Protein 6DLD (pdb70)

B-factor: mean 124.07, std 39.65, range [43.88, 291.23]

Nearest PDB structures (foldseek):
  6dld-assembly2_C  TM=1.004E+00  e=2.337E-54  Homo sapiens
  6u7n-assembly1_A-2  TM=9.178E-01  e=4.270E-31  Homo sapiens
  6u6t-assembly1_A  TM=8.737E-01  e=1.021E-31  Homo sapiens
  6dlf-assembly1_A  TM=8.775E-01  e=3.125E-29  Homo sapiens
  6dlf-assembly1_B  TM=8.243E-01  e=3.633E-28  Homo sapiens

InterPro domains:
  IPR003598 Immunoglobulin subtype 2 [SM00408] (45-119)
  IPR003598 Immunoglobulin subtype 2 [SM00408] (145-202)
  IPR003598 Immunoglobulin subtype 2 [SM00408] (229-298)
  IPR003599 Immunoglobulin domain subtype [SM00409] (39-130)
  IPR003599 Immunoglobulin domain subtype [SM00409] (139-215)
  IPR003599 Immunoglobulin domain subtype [SM00409] (223-309)
  IPR007110 Immunoglobulin-like domain [PS50835] (46-122)
  IPR007110 Immunoglobulin-like domain [PS50835] (132-213)
  IPR007110 Immunoglobulin-like domain [PS50835] (218-307)
  IPR013106 Immunoglobulin V-set domain [PF07686] (42-123)
  IPR013783 Immunoglobulin-like fold [G3DSA:2.60.40.10] (35-132)
  IPR013783 Immunoglobulin-like fold [G3DSA:2.60.40.10] (133-213)
  IPR013783 Immunoglobulin-like fold [G3DSA:2.60.40.10] (214-317)
  IPR036179 Immunoglobulin-like domain superfamily [SSF48726] (35-134)
  IPR036179 Immunoglobulin-like domain superfamily [SSF48726] (124-216)
  IPR036179 Immunoglobulin-like domain superfamily [SSF48726] (213-306)
  IPR050876 IgLON domain-containing protein [PTHR42757] (31-293)

Sequence (1056 aa):
NSPADNYTVCEGDNATLSCFIDEHVTRVAWLNRSNILYAGNDRWTSDPRVRLLINTPEEFSILITEVGLGDEGLYTCSFQTRHQPYTTQVYLIVHVPARIVNISSPVTVNEGGNVNLLCLAVGRPEPTVTWRQLRDGFTSEGEILEISDIQRGQAGEYECVTHNGVNSAPDSRRVLVTVNYPPTITDVTSARTALGRAALLRCEAMAVPPADFQWYKDDRLLSSGTAEGLKVQTERTRSMLLFANVSARHYGNYTCRAANRLGASSASMRLLRAAVDNMMVRKGDTAVLRCYLEDGASKGAWLNRSSIIFAGGDKWSVDPRVSISTLNKRDYSLQIQNVDVTDDGPYTCSVQTQHTPRTMQVHLTVQVPPKIYDISNDMTVNEGTNVTLTCLATGKPEPSISWRHISPSAKPFENGQYLDIYGITRDQAGEYECSAENDVSFPDVRKVKVVVNFAPTIQEICEGAGVPPPAFEWYKGEKKLFNFSTRSILTVTNVTQEHFGNYTCVAANKLGTTNASLPLPADNYTVCEGDNATLSCFIDEHVTRVAWLNRSNILYAGNDRWTSDPRVRLLINTPEEFSILITEVGLGDEGLYTCSFQTRHQPYTTQVYLIVHVPARIVNISSPVTVNEGGNVNLLCLAVGRPEPTVTWRQLRDGFTSEGEILEISDIQRGQAGEYECVTHNGVNSAPDSRRVLVTVNYPPTITDVTSARTALGRAALLRCEAMAVPPADFQWYKDDRLLSSGTAEGLKVQTERTRSMLLFANVSARHYGNYTCRAANRLGASSASMAVDFPWAAVDNMMVRKGDTAVLRCYLEDGASKGAWLNRSSIIFAGGDKWSVDPRVSISTLNKRDYSLQIQNVDVTDDGPYTCSVQTQHTPRTMQVHLTVQVPPKIYDISNDMTVNEGTNVTLTCLATGKPEPSISWRHISPSAKPFENGQYLDIYGITRDQAGEYECSAENDVSFPDVRKVKVVVNFAPTIQEIKSGTLIRCEGAGVPPPAFEWYKGEKKLFNGQQGIIIQNFSTRSILTVTNVTQEHFGNYTCVAANKLGTTNASLPL

Secondary structure (DSSP, 8-state):
--SEEEEEEETTS-EEEEEE--S---EEEEEETTEEEEETTEE----TTEEEEE--TTEEEEEESS--GGG-EEEEEEEE-SS-EEEEEEEEEEEEEEEEEEEPPPEEEETT-EEEEEEEEEEESPPEEEEEESSS--EE-SSEEEEES--GGG-EEEEEEEE-SSSS----EEEEEEEEEEEEEEEEE-EE--TTS-EEEEEEEEEESPPEEEEEETTEE----TGGGEEEEE-SSEEEEEE-S--TTT-EEEEEEEE-SS-EEEEEEEEE-/---SEEEEETTS-EEE-----SSS-EEEEEETTEEEEETTEE----TTEEEE-SSTT--EEEESS--GGG-EEEEEEEE-SSS-EEEEEEEEEEEEEEEEEE------BTT--EEEEEEEEEES--EEE--BSSSS--PPPS-SEEEESS--STT-EEEEEEEE-SSS---EEEEEE--BEEEEEEE--EEEEESPPEEEEEETTEE----SSB------S--TTT-SEEEEEEE-SS-EEEEEEE-/---EEEEETTS-EEEEEE--S---EEEEEETTEEEEETTEE----TTEEEEE--TTEEEEEE-S--GGG-EEEEEEEE-SS-EEEEEEEEEEEEEEEEEEEPPPEEEETT--EEEEEEEEEESPPEEEEEESSS--EEESSEEEESS--TTT-EEEEEEEE-S-TT---EEEEEEEEEEEEEEEEEE-----TTS-EEEEEEEEEESPPEEEEEETT---SS-TGGGEEEEE-SSEEEEEE-S--TTT-S-EEEEEE-SS-EEEEE-/---------SEEEEETTS-EEEE----TTT-B--EEETTEESEETTEE----TTEEE--SSSS--EEEESS--GGG-EEEEEEEB-SSS-EEEEEEEEEEEEEEEEEEPPPEEEETT--EEEEEEEEEES--EEE--BSSTTSPPPPS-SEEEESS--STT-EEEEEEEE-SSSPPEEEEEEEEEEEEEEEEEEEE---EEEEEEEESPP--EEEETT---TTSSSS--EEE-SSEEEE---S--GGG-SEEEEEEE-SS-EEEEEEE-

CATH classification: 2.60.40.10 (+2 more: 2.60.40.10, 2.60.40.10)

Structure (mmCIF, N/CA/C/O backbone):
data_6DLD
#
_entry.id   6DLD
#
_cell.length_a   120.341
_cell.length_b   305.799
_cell.length_c   60.029
_cell.angle_alpha   90.00
_cell.angle_beta   100.78
_cell.angle_gamma   90.00
#
_symmetry.space_group_name_H-M   'C 1 2 1'
#
loop_
_entity.id
_entity.type
_entity.pdbx_description
1 polymer 'IgLON family member 5'
2 polymer 'Neuronal growth regulator 1'
3 branched alpha-D-mannopyranose-(1-3)-beta-D-mannopyranose-(1-4)-2-acetamido-2-deoxy-beta-D-glucopyranose-(1-4)-2-acetamido-2-deoxy-beta-D-glucopyranose
4 non-polymer 2-acetamido-2-deoxy-beta-D-glucopyranose
#
loop_
_atom_site.group_PDB
_atom_site.id
_atom_site.type_symbol
_atom_site.label_atom_id
_atom_site.label_alt_id
_atom_site.label_comp_id
_atom_site.label_asym_id
_atom_site.label_entity_id
_atom_site.label_seq_id
_atom_site.pdbx_PDB_ins_code
_atom_site.Cartn_x
_atom_site.Cartn_y
_atom_site.Cartn_z
_atom_site.occupancy
_atom_site.B_iso_or_equiv
_atom_site.auth_seq_id
_atom_site.auth_comp_id
_atom_site.auth_asym_id
_atom_site.auth_atom_id
_atom_site.pdbx_PDB_model_num
ATOM 1 N N . ASN A 1 17 ? 33.480 -51.127 1.813 1.00 124.49 36 ASN A N 1
ATOM 2 C CA . ASN A 1 17 ? 33.706 -52.514 1.424 1.00 138.91 36 ASN A CA 1
ATOM 3 C C . ASN A 1 17 ? 32.492 -53.366 1.782 1.00 168.63 36 ASN A C 1
ATOM 4 O O . ASN A 1 17 ? 31.899 -54.014 0.919 1.00 172.06 36 ASN A O 1
ATOM 9 N N . SER A 1 18 ? 32.127 -53.361 3.063 1.00 190.23 37 SER A N 1
ATOM 10 C CA . SER A 1 18 ? 30.923 -54.053 3.498 1.00 192.43 37 SER A CA 1
ATOM 11 C C . SER A 1 18 ? 29.770 -53.067 3.636 1.00 182.90 37 SER A C 1
ATOM 12 O O . SER A 1 18 ? 29.967 -51.949 4.124 1.00 173.06 37 SER A O 1
ATOM 15 N N . PRO A 1 19 ? 28.557 -53.446 3.224 1.00 187.23 38 PRO A N 1
ATOM 16 C CA . PRO A 1 19 ? 27.430 -52.504 3.284 1.00 188.33 38 PRO A CA 1
ATOM 17 C C . PRO A 1 19 ? 26.915 -52.275 4.697 1.00 192.23 38 PRO A C 1
ATOM 18 O O . PRO A 1 19 ? 25.704 -52.318 4.938 1.00 194.30 38 PRO A O 1
ATOM 22 N N . ALA A 1 20 ? 27.824 -52.028 5.636 1.00 188.51 39 ALA A N 1
ATOM 23 C CA . ALA A 1 20 ? 27.490 -51.737 7.029 1.00 176.06 39 ALA A CA 1
ATOM 24 C C . ALA A 1 20 ? 28.131 -50.400 7.382 1.00 167.90 39 ALA A C 1
ATOM 25 O O . ALA A 1 20 ? 29.232 -50.348 7.931 1.00 188.29 39 ALA A O 1
ATOM 27 N N . ASP A 1 21 ? 27.437 -49.314 7.055 1.00 142.19 40 ASP A N 1
ATOM 28 C CA . ASP A 1 21 ? 27.969 -47.982 7.293 1.00 135.56 40 ASP A CA 1
ATOM 29 C C . ASP A 1 21 ? 27.767 -47.571 8.745 1.00 135.97 40 ASP A C 1
ATOM 30 O O . ASP A 1 21 ? 26.767 -47.921 9.379 1.00 138.66 40 ASP A O 1
ATOM 35 N N . ASN A 1 22 ? 28.734 -46.821 9.270 1.00 123.06 41 ASN A N 1
ATOM 36 C CA . ASN A 1 22 ? 28.667 -46.313 10.633 1.00 110.48 41 ASN A CA 1
ATOM 37 C C . ASN A 1 22 ? 28.061 -44.916 10.629 1.00 101.94 41 ASN A C 1
ATOM 38 O O . ASN A 1 22 ? 28.518 -44.037 9.892 1.00 119.21 41 ASN A O 1
ATOM 43 N N . TYR A 1 23 ? 27.036 -44.717 11.457 1.00 92.40 42 TYR A N 1
ATOM 44 C CA . TYR A 1 23 ? 26.329 -43.441 11.578 1.00 92.84 42 TYR A CA 1
ATOM 45 C C . TYR A 1 23 ? 26.217 -43.122 13.067 1.00 106.18 42 TYR A C 1
ATOM 46 O O . TYR A 1 23 ? 25.268 -43.544 13.734 1.00 113.26 42 TYR A O 1
ATOM 55 N N . THR A 1 24 ? 27.193 -42.379 13.585 1.00 96.46 43 THR A N 1
ATOM 56 C CA . THR A 1 24 ? 27.275 -42.095 15.011 1.00 72.09 43 THR A CA 1
ATOM 57 C C . THR A 1 24 ? 26.592 -40.771 15.322 1.00 72.15 43 THR A C 1
ATOM 58 O O . THR A 1 24 ? 26.815 -39.771 14.632 1.00 74.76 43 THR A O 1
ATOM 62 N N . VAL A 1 25 ? 25.763 -40.770 16.363 1.00 74.55 44 VAL A N 1
ATOM 63 C CA . VAL A 1 25 ? 25.077 -39.575 16.831 1.00 78.59 44 VAL A CA 1
ATOM 64 C C . VAL A 1 25 ? 25.334 -39.423 18.322 1.00 77.95 44 VAL A C 1
ATOM 65 O O . VAL A 1 25 ? 25.533 -40.408 19.042 1.00 81.89 44 VAL A O 1
ATOM 69 N N . CYS A 1 26 ? 25.341 -38.178 18.786 1.00 78.60 45 CYS A N 1
ATOM 70 C CA . CYS A 1 26 ? 25.485 -37.927 20.211 1.00 92.99 45 CYS A CA 1
ATOM 71 C C . CYS A 1 26 ? 24.210 -38.331 20.943 1.00 78.74 45 CYS A C 1
ATOM 72 O O . CYS A 1 26 ? 23.104 -38.238 20.405 1.00 79.46 45 CYS A O 1
ATOM 75 N N . GLU A 1 27 ? 24.374 -38.799 22.178 1.00 75.88 46 GLU A N 1
ATOM 76 C CA . GLU A 1 27 ? 23.230 -39.237 22.966 1.00 77.71 46 GLU A CA 1
ATOM 77 C C . GLU A 1 27 ? 22.289 -38.069 23.229 1.00 87.14 46 GLU A C 1
ATOM 78 O O . GLU A 1 27 ? 22.725 -36.971 23.586 1.00 101.12 46 GLU A O 1
ATOM 84 N N . GLY A 1 28 ? 20.992 -38.312 23.049 1.00 88.88 47 GLY A N 1
ATOM 85 C CA . GLY A 1 28 ? 19.989 -37.282 23.197 1.00 90.91 47 GLY A CA 1
ATOM 86 C C . GLY A 1 28 ? 19.652 -36.533 21.927 1.00 82.97 47 GLY A C 1
ATOM 87 O O . GLY A 1 28 ? 18.630 -35.836 21.892 1.00 101.01 47 GLY A O 1
ATOM 88 N N . ASP A 1 29 ? 20.473 -36.650 20.886 1.00 77.62 48 ASP A N 1
ATOM 89 C CA . ASP A 1 29 ? 20.204 -35.992 19.618 1.00 94.97 48 ASP A CA 1
ATOM 90 C C . ASP A 1 29 ? 19.107 -36.733 18.856 1.00 95.49 48 ASP A C 1
ATOM 91 O O . ASP A 1 29 ? 18.522 -37.707 19.336 1.00 90.10 48 ASP A O 1
ATOM 96 N N . ASN A 1 30 ? 18.820 -36.256 17.649 1.00 93.76 49 ASN A N 1
ATOM 97 C CA . ASN A 1 30 ? 17.881 -36.903 16.743 1.00 74.24 49 ASN A CA 1
ATOM 98 C C . ASN A 1 30 ? 18.655 -37.539 15.599 1.00 82.96 49 ASN A C 1
ATOM 99 O O . ASN A 1 30 ? 19.511 -36.892 14.987 1.00 84.68 49 ASN A O 1
ATOM 104 N N . ALA A 1 31 ? 18.354 -38.802 15.316 1.00 88.53 50 ALA A N 1
ATOM 105 C CA . ALA A 1 31 ? 18.989 -39.543 14.234 1.00 71.16 50 ALA A CA 1
ATOM 106 C C . ALA A 1 31 ? 17.983 -39.721 13.107 1.00 76.17 50 ALA A C 1
ATOM 107 O O . ALA A 1 31 ? 16.922 -40.323 13.307 1.00 92.66 50 ALA A O 1
ATOM 109 N N . THR A 1 32 ? 18.310 -39.190 11.934 1.00 71.78 51 THR A N 1
ATOM 110 C CA . THR A 1 32 ? 17.484 -39.334 10.744 1.00 78.13 51 THR A CA 1
ATOM 111 C C . THR A 1 32 ? 18.136 -40.339 9.804 1.00 61.68 51 THR A C 1
ATOM 112 O O . THR A 1 32 ? 19.338 -40.255 9.533 1.00 56.21 51 THR A O 1
ATOM 116 N N . LEU A 1 33 ? 17.346 -41.294 9.324 1.00 53.28 52 LEU A N 1
ATOM 117 C CA . LEU A 1 33 ? 17.825 -42.358 8.449 1.00 66.22 52 LEU A CA 1
ATOM 118 C C . LEU A 1 33 ? 17.155 -42.188 7.092 1.00 73.99 52 LEU A C 1
ATOM 119 O O . LEU A 1 33 ? 15.940 -42.369 6.968 1.00 72.44 52 LEU A O 1
ATOM 124 N N . SER A 1 34 ? 17.945 -41.844 6.081 1.00 50.86 53 SER A N 1
ATOM 125 C CA . SER A 1 34 ? 17.440 -41.602 4.737 1.00 50.58 53 SER A CA 1
ATOM 126 C C . SER A 1 34 ? 17.783 -42.783 3.841 1.00 63.79 53 SER A C 1
ATOM 127 O O . SER A 1 34 ? 18.943 -43.202 3.774 1.00 73.27 53 SER A O 1
ATOM 130 N N . CYS A 1 35 ? 16.772 -43.317 3.159 1.00 69.63 54 CYS A N 1
ATOM 131 C CA . CYS A 1 35 ? 16.935 -44.427 2.227 1.00 69.69 54 CYS A CA 1
ATOM 132 C C . CYS A 1 35 ? 16.543 -43.933 0.840 1.00 74.04 54 CYS A C 1
ATOM 133 O O . CYS A 1 35 ? 15.367 -43.649 0.589 1.00 75.38 54 CYS A O 1
ATOM 136 N N . PHE A 1 36 ? 17.523 -43.829 -0.055 1.00 67.82 55 PHE A N 1
ATOM 137 C CA . PHE A 1 36 ? 17.312 -43.270 -1.384 1.00 63.19 55 PHE A CA 1
ATOM 138 C C . PHE A 1 36 ? 17.091 -44.388 -2.394 1.00 71.71 55 PHE A C 1
ATOM 139 O O . PHE A 1 36 ? 17.899 -45.317 -2.486 1.00 72.13 55 PHE A O 1
ATOM 147 N N . ILE A 1 37 ? 15.998 -44.286 -3.153 1.00 89.23 56 ILE A N 1
ATOM 148 C CA . ILE A 1 37 ? 15.568 -45.327 -4.076 1.00 93.11 56 ILE A CA 1
ATOM 149 C C . ILE A 1 37 ? 15.206 -44.698 -5.416 1.00 104.80 56 ILE A C 1
ATOM 150 O O . ILE A 1 37 ? 14.994 -43.489 -5.527 1.00 112.20 56 ILE A O 1
ATOM 155 N N . ASP A 1 38 ? 15.140 -45.541 -6.445 1.00 104.75 57 ASP A N 1
ATOM 156 C CA . ASP A 1 38 ? 14.721 -45.098 -7.766 1.00 108.22 57 ASP A CA 1
ATOM 157 C C . ASP A 1 38 ? 13.196 -45.149 -7.852 1.00 118.66 57 ASP A C 1
ATOM 158 O O . ASP A 1 38 ? 12.500 -45.303 -6.845 1.00 100.20 57 ASP A O 1
ATOM 163 N N . GLU A 1 39 ? 12.655 -45.025 -9.065 1.00 149.61 58 GLU A N 1
ATOM 164 C CA . GLU A 1 39 ? 11.207 -44.920 -9.208 1.00 145.24 58 GLU A CA 1
ATOM 165 C C . GLU A 1 39 ? 10.529 -46.286 -9.158 1.00 136.19 58 GLU A C 1
ATOM 166 O O . GLU A 1 39 ? 9.440 -46.417 -8.587 1.00 138.34 58 GLU A O 1
ATOM 172 N N . HIS A 1 40 ? 11.154 -47.310 -9.741 1.00 115.03 59 HIS A N 1
ATOM 173 C CA . HIS A 1 40 ? 10.541 -48.635 -9.849 1.00 95.39 59 HIS A CA 1
ATOM 174 C C . HIS A 1 40 ? 10.798 -49.464 -8.588 1.00 83.99 59 HIS A C 1
ATOM 175 O O . HIS A 1 40 ? 11.430 -50.518 -8.622 1.00 83.27 59 HIS A O 1
ATOM 182 N N . VAL A 1 41 ? 10.283 -48.983 -7.459 1.00 84.88 60 VAL A N 1
ATOM 183 C CA . VAL A 1 41 ? 10.375 -49.700 -6.192 1.00 75.61 60 VAL A CA 1
ATOM 184 C C . VAL A 1 41 ? 8.960 -49.969 -5.701 1.00 77.36 60 VAL A C 1
ATOM 185 O O . VAL A 1 41 ? 8.185 -49.032 -5.472 1.00 90.38 60 VAL A O 1
ATOM 189 N N . THR A 1 42 ? 8.624 -51.250 -5.545 1.00 74.06 61 THR A N 1
ATOM 190 C CA . THR A 1 42 ? 7.277 -51.639 -5.141 1.00 69.75 61 THR A CA 1
ATOM 191 C C . THR A 1 42 ? 7.048 -51.386 -3.655 1.00 78.59 61 THR A C 1
ATOM 192 O O . THR A 1 42 ? 6.101 -50.691 -3.271 1.00 89.54 61 THR A O 1
ATOM 196 N N . ARG A 1 43 ? 7.902 -51.949 -2.804 1.00 70.89 62 ARG A N 1
ATOM 197 C CA . ARG A 1 43 ? 7.792 -51.797 -1.362 1.00 74.79 62 ARG A CA 1
ATOM 198 C C . ARG A 1 43 ? 9.096 -51.243 -0.799 1.00 67.50 62 ARG A C 1
ATOM 199 O O . ARG A 1 43 ? 10.140 -51.272 -1.456 1.00 68.72 62 ARG A O 1
ATOM 207 N N . VAL A 1 44 ? 9.023 -50.741 0.435 1.00 68.64 63 VAL A N 1
ATOM 208 C CA . VAL A 1 44 ? 10.188 -50.202 1.132 1.00 52.91 63 VAL A CA 1
ATOM 209 C C . VAL A 1 44 ? 9.857 -50.150 2.617 1.00 64.17 63 VAL A C 1
ATOM 210 O O . VAL A 1 44 ? 8.693 -49.992 3.001 1.00 62.76 63 VAL A O 1
ATOM 214 N N . ALA A 1 45 ? 10.884 -50.295 3.456 1.00 62.35 64 ALA A N 1
ATOM 215 C CA . ALA A 1 45 ? 10.687 -50.270 4.901 1.00 64.61 64 ALA A CA 1
ATOM 216 C C . ALA A 1 45 ? 12.020 -50.072 5.611 1.00 69.77 64 ALA A C 1
ATOM 217 O O . ALA A 1 45 ? 13.072 -50.485 5.116 1.00 68.59 64 ALA A O 1
ATOM 219 N N . TRP A 1 46 ? 11.953 -49.439 6.782 1.00 68.67 65 TRP A N 1
ATOM 220 C CA . TRP A 1 46 ? 13.085 -49.310 7.691 1.00 62.46 65 TRP A CA 1
ATOM 221 C C . TRP A 1 46 ? 12.919 -50.280 8.853 1.00 52.32 65 TRP A C 1
ATOM 222 O O . TRP A 1 46 ? 11.814 -50.458 9.374 1.00 53.94 65 TRP A O 1
ATOM 233 N N . LEU A 1 47 ? 14.023 -50.907 9.256 1.00 52.81 66 LEU A N 1
ATOM 234 C CA . LEU A 1 47 ? 13.993 -51.965 10.257 1.00 54.57 66 LEU A CA 1
ATOM 235 C C . LEU A 1 47 ? 15.028 -51.706 11.339 1.00 67.15 66 LEU A C 1
ATOM 236 O O . LEU A 1 47 ? 16.194 -51.435 11.037 1.00 76.67 66 LEU A O 1
ATOM 241 N N . ASN A 1 48 ? 14.598 -51.807 12.592 1.00 78.54 67 ASN A N 1
ATOM 242 C CA . ASN A 1 48 ? 15.502 -51.870 13.732 1.00 84.76 67 ASN A CA 1
ATOM 243 C C . ASN A 1 48 ? 15.856 -53.331 13.971 1.00 92.59 67 ASN A C 1
ATOM 244 O O . ASN A 1 48 ? 14.983 -54.139 14.311 1.00 116.82 67 ASN A O 1
ATOM 249 N N . ARG A 1 49 ? 17.139 -53.661 13.805 1.00 88.63 68 ARG A N 1
ATOM 250 C CA . ARG A 1 49 ? 17.606 -55.044 13.815 1.00 93.76 68 ARG A CA 1
ATOM 251 C C . ARG A 1 49 ? 16.777 -55.846 12.818 1.00 83.17 68 ARG A C 1
ATOM 252 O O . ARG A 1 49 ? 16.853 -55.585 11.612 1.00 73.60 68 ARG A O 1
ATOM 260 N N . SER A 1 50 ? 15.970 -56.796 13.293 1.00 82.11 69 SER A N 1
ATOM 261 C CA . SER A 1 50 ? 15.066 -57.554 12.435 1.00 84.86 69 SER A CA 1
ATOM 262 C C . SER A 1 50 ? 13.601 -57.212 12.696 1.00 92.01 69 SER A C 1
ATOM 263 O O . SER A 1 50 ? 12.708 -57.963 12.288 1.00 93.24 69 SER A O 1
ATOM 266 N N . ASN A 1 51 ? 13.339 -56.100 13.375 1.00 97.68 70 ASN A N 1
ATOM 267 C CA . ASN A 1 51 ? 11.988 -55.646 13.673 1.00 85.29 70 ASN A CA 1
ATOM 268 C C . ASN A 1 51 ? 11.661 -54.433 12.813 1.00 93.60 70 ASN A C 1
ATOM 269 O O . ASN A 1 51 ? 12.451 -53.485 12.742 1.00 88.66 70 ASN A O 1
ATOM 274 N N . ILE A 1 52 ? 10.497 -54.468 12.163 1.00 98.36 71 ILE A N 1
ATOM 275 C CA . ILE A 1 52 ? 10.098 -53.382 11.279 1.00 82.82 71 ILE A CA 1
ATOM 276 C C . ILE A 1 52 ? 9.678 -52.172 12.101 1.00 74.74 71 ILE A C 1
ATOM 277 O O . ILE A 1 52 ? 8.970 -52.295 13.110 1.00 79.03 71 ILE A O 1
ATOM 282 N N . LEU A 1 53 ? 10.123 -50.990 11.674 1.00 68.39 72 LEU A N 1
ATOM 283 C CA . LEU A 1 53 ? 9.677 -49.729 12.256 1.00 74.86 72 LEU A CA 1
ATOM 284 C C . LEU A 1 53 ? 8.542 -49.116 11.443 1.00 67.82 72 LEU A C 1
ATOM 285 O O . LEU A 1 53 ? 7.454 -48.864 11.969 1.00 70.10 72 LEU A O 1
ATOM 290 N N . TYR A 1 54 ? 8.784 -48.874 10.157 1.00 52.81 73 TYR A N 1
ATOM 291 C CA . TYR A 1 54 ? 7.798 -48.293 9.258 1.00 57.99 73 TYR A CA 1
ATOM 292 C C . TYR A 1 54 ? 7.823 -49.055 7.944 1.00 76.88 73 TYR A C 1
ATOM 293 O O . TYR A 1 54 ? 8.886 -49.211 7.337 1.00 82.93 73 TYR A O 1
ATOM 302 N N . ALA A 1 55 ? 6.660 -49.528 7.511 1.00 78.12 74 ALA A N 1
ATOM 303 C CA . ALA A 1 55 ? 6.494 -50.184 6.216 1.00 66.37 74 ALA A CA 1
ATOM 304 C C . ALA A 1 55 ? 5.677 -49.239 5.340 1.00 68.80 74 ALA A C 1
ATOM 305 O O . ALA A 1 55 ? 4.446 -49.221 5.413 1.00 93.74 74 ALA A O 1
ATOM 307 N N . GLY A 1 56 ? 6.364 -48.452 4.515 1.00 73.29 75 GLY A N 1
ATOM 308 C CA . GLY A 1 56 ? 5.708 -47.395 3.774 1.00 87.92 75 GLY A CA 1
ATOM 309 C C . GLY A 1 56 ? 5.098 -46.360 4.696 1.00 75.18 75 GLY A C 1
ATOM 310 O O . GLY A 1 56 ? 5.807 -45.736 5.492 1.00 69.87 75 GLY A O 1
ATOM 311 N N . ASN A 1 57 ? 3.784 -46.178 4.613 1.00 74.33 76 ASN A N 1
ATOM 312 C CA . ASN A 1 57 ? 3.083 -45.307 5.543 1.00 67.62 76 ASN A CA 1
ATOM 313 C C . ASN A 1 57 ? 2.526 -46.055 6.747 1.00 67.96 76 ASN A C 1
ATOM 314 O O . ASN A 1 57 ? 1.892 -45.433 7.607 1.00 70.61 76 ASN A O 1
ATOM 319 N N . ASP A 1 58 ? 2.750 -47.362 6.833 1.00 66.06 77 ASP A N 1
ATOM 320 C CA . ASP A 1 58 ? 2.231 -48.173 7.927 1.00 81.61 77 ASP A CA 1
ATOM 321 C C . ASP A 1 58 ? 3.243 -48.192 9.068 1.00 90.25 77 ASP A C 1
ATOM 322 O O . ASP A 1 58 ? 4.389 -48.619 8.884 1.00 77.83 77 ASP A O 1
ATOM 327 N N . ARG A 1 59 ? 2.820 -47.733 10.243 1.00 94.33 78 ARG A N 1
ATOM 328 C CA . ARG A 1 59 ? 3.675 -47.764 11.424 1.00 94.48 78 ARG A CA 1
ATOM 329 C C . ARG A 1 59 ? 3.564 -49.125 12.100 1.00 106.77 78 ARG A C 1
ATOM 330 O O . ARG A 1 59 ? 2.474 -49.531 12.521 1.00 117.94 78 ARG A O 1
ATOM 338 N N . TRP A 1 60 ? 4.691 -49.830 12.203 1.00 103.99 79 TRP A N 1
ATOM 339 C CA . TRP A 1 60 ? 4.758 -51.115 12.888 1.00 95.88 79 TRP A CA 1
ATOM 340 C C . TRP A 1 60 ? 5.221 -50.989 14.332 1.00 93.26 79 TRP A C 1
ATOM 341 O O . TRP A 1 60 ? 4.748 -51.732 15.198 1.00 89.54 79 TRP A O 1
ATOM 352 N N . THR A 1 61 ? 6.138 -50.066 14.611 1.00 91.35 80 THR A N 1
ATOM 353 C CA . THR A 1 61 ? 6.684 -49.921 15.951 1.00 100.53 80 THR A CA 1
ATOM 354 C C . THR A 1 61 ? 5.737 -49.134 16.846 1.00 90.54 80 THR A C 1
ATOM 355 O O . THR A 1 61 ? 5.042 -48.216 16.401 1.00 99.43 80 THR A O 1
ATOM 359 N N . SER A 1 62 ? 5.717 -49.503 18.121 1.00 74.75 81 SER A N 1
ATOM 360 C CA . SER A 1 62 ? 4.922 -48.800 19.116 1.00 97.69 81 SER A CA 1
ATOM 361 C C . SER A 1 62 ? 5.691 -47.671 19.786 1.00 109.75 81 SER A C 1
ATOM 362 O O . SER A 1 62 ? 5.137 -46.995 20.659 1.00 112.26 81 SER A O 1
ATOM 365 N N . ASP A 1 63 ? 6.943 -47.452 19.397 1.00 101.73 82 ASP A N 1
ATOM 366 C CA . ASP A 1 63 ? 7.766 -46.421 20.015 1.00 110.77 82 ASP A CA 1
ATOM 367 C C . ASP A 1 63 ? 7.428 -45.061 19.416 1.00 109.18 82 ASP A C 1
ATOM 368 O O . ASP A 1 63 ? 7.653 -44.850 18.217 1.00 113.59 82 ASP A O 1
ATOM 373 N N . PRO A 1 64 ? 6.891 -44.121 20.199 1.00 102.09 83 PRO A N 1
ATOM 374 C CA . PRO A 1 64 ? 6.561 -42.797 19.647 1.00 84.20 83 PRO A CA 1
ATOM 375 C C . PRO A 1 64 ? 7.776 -41.989 19.220 1.00 87.59 83 PRO A C 1
ATOM 376 O O . PRO A 1 64 ? 7.605 -40.957 18.558 1.00 97.93 83 PRO A O 1
ATOM 380 N N . ARG A 1 65 ? 8.987 -42.412 19.577 1.00 86.31 84 ARG A N 1
ATOM 381 C CA . ARG A 1 65 ? 10.185 -41.684 19.188 1.00 91.50 84 ARG A CA 1
ATOM 382 C C . ARG A 1 65 ? 10.538 -41.865 17.718 1.00 87.47 84 ARG A C 1
ATOM 383 O O . ARG A 1 65 ? 11.375 -41.114 17.203 1.00 94.83 84 ARG A O 1
ATOM 391 N N . VAL A 1 66 ? 9.930 -42.830 17.035 1.00 72.41 85 VAL A N 1
ATOM 392 C CA . VAL A 1 66 ? 10.185 -43.079 15.620 1.00 71.90 85 VAL A CA 1
ATOM 393 C C . VAL A 1 66 ? 9.100 -42.381 14.814 1.00 71.38 85 VAL A C 1
ATOM 394 O O . VAL A 1 66 ? 7.910 -42.677 14.971 1.00 82.02 85 VAL A O 1
ATOM 398 N N . ARG A 1 67 ? 9.509 -41.459 13.947 1.00 69.19 86 ARG A N 1
ATOM 399 C CA . ARG A 1 67 ? 8.585 -40.675 13.144 1.00 68.95 86 ARG A CA 1
ATOM 400 C C . ARG A 1 67 ? 8.960 -40.791 11.674 1.00 74.11 86 ARG A C 1
ATOM 401 O O . ARG A 1 67 ? 10.132 -40.967 11.328 1.00 61.30 86 ARG A O 1
ATOM 409 N N . LEU A 1 68 ? 7.952 -40.694 10.811 1.00 80.80 87 LEU A N 1
ATOM 410 C CA . LEU A 1 68 ? 8.145 -40.783 9.370 1.00 73.73 87 LEU A CA 1
ATOM 411 C C . LEU A 1 68 ? 8.260 -39.382 8.783 1.00 80.40 87 LEU A C 1
ATOM 412 O O . LEU A 1 68 ? 7.378 -38.542 8.987 1.00 69.79 87 LEU A O 1
ATOM 417 N N . LEU A 1 69 ? 9.350 -39.137 8.056 1.00 90.83 88 LEU A N 1
ATOM 418 C CA . LEU A 1 69 ? 9.640 -37.817 7.506 1.00 91.48 88 LEU A CA 1
ATOM 419 C C . LEU A 1 69 ? 9.317 -37.727 6.018 1.00 86.34 88 LEU A C 1
ATOM 420 O O . LEU A 1 69 ? 8.554 -36.852 5.598 1.00 97.14 88 LEU A O 1
ATOM 425 N N . ILE A 1 70 ? 9.895 -38.611 5.209 1.00 66.90 89 ILE A N 1
ATOM 426 C CA . ILE A 1 70 ? 9.777 -38.540 3.758 1.00 92.03 89 ILE A CA 1
ATOM 427 C C . ILE A 1 70 ? 9.387 -39.909 3.219 1.00 90.87 89 ILE A C 1
ATOM 428 O O . ILE A 1 70 ? 9.989 -40.923 3.589 1.00 80.37 89 ILE A O 1
ATOM 433 N N . ASN A 1 71 ? 8.375 -39.934 2.345 1.00 100.40 90 ASN A N 1
ATOM 434 C CA . ASN A 1 71 ? 7.970 -41.148 1.646 1.00 85.42 90 ASN A CA 1
ATOM 435 C C . ASN A 1 71 ? 7.911 -40.927 0.137 1.00 89.38 90 ASN A C 1
ATOM 436 O O . ASN A 1 71 ? 7.184 -41.639 -0.562 1.00 94.77 90 ASN A O 1
ATOM 441 N N . THR A 1 72 ? 8.650 -39.943 -0.366 1.00 86.00 91 THR A N 1
ATOM 442 C CA . THR A 1 72 ? 8.720 -39.698 -1.798 1.00 81.76 91 THR A CA 1
ATOM 443 C C . THR A 1 72 ? 9.172 -40.968 -2.519 1.00 80.26 91 THR A C 1
ATOM 444 O O . THR A 1 72 ? 9.999 -41.720 -1.988 1.00 89.47 91 THR A O 1
ATOM 448 N N . PRO A 1 73 ? 8.641 -41.255 -3.721 1.00 85.18 92 PRO A N 1
ATOM 449 C CA . PRO A 1 73 ? 9.099 -42.437 -4.468 1.00 92.39 92 PRO A CA 1
ATOM 450 C C . PRO A 1 73 ? 10.575 -42.397 -4.838 1.00 117.00 92 PRO A C 1
ATOM 451 O O . PRO A 1 73 ? 11.065 -43.285 -5.542 1.00 121.84 92 PRO A O 1
ATOM 455 N N . GLU A 1 74 ? 11.294 -41.373 -4.373 1.00 128.53 93 GLU A N 1
ATOM 456 C CA . GLU A 1 74 ? 12.731 -41.274 -4.568 1.00 112.77 93 GLU A CA 1
ATOM 457 C C . GLU A 1 74 ? 13.536 -41.441 -3.288 1.00 98.05 93 GLU A C 1
ATOM 458 O O . GLU A 1 74 ? 14.728 -41.754 -3.370 1.00 103.56 93 GLU A O 1
ATOM 464 N N . GLU A 1 75 ? 12.930 -41.238 -2.120 1.00 73.41 94 GLU A N 1
ATOM 465 C CA . GLU A 1 75 ? 13.634 -41.466 -0.866 1.00 79.42 94 GLU A CA 1
ATOM 466 C C . GLU A 1 75 ? 12.630 -41.735 0.244 1.00 71.79 94 GLU A C 1
ATOM 467 O O . GLU A 1 75 ? 11.541 -41.156 0.271 1.00 64.27 94 GLU A O 1
ATOM 473 N N . PHE A 1 76 ? 13.022 -42.613 1.166 1.00 62.19 95 PHE A N 1
ATOM 474 C CA . PHE A 1 76 ? 12.184 -43.033 2.285 1.00 63.02 95 PHE A CA 1
ATOM 475 C C . PHE A 1 76 ? 12.983 -42.831 3.566 1.00 74.68 95 PHE A C 1
ATOM 476 O O . PHE A 1 76 ? 13.947 -43.561 3.820 1.00 81.96 95 PHE A O 1
ATOM 484 N N . SER A 1 77 ? 12.594 -41.843 4.370 1.00 82.15 96 SER A N 1
ATOM 485 C CA . SER A 1 77 ? 13.385 -41.429 5.521 1.00 79.09 96 SER A CA 1
ATOM 486 C C . SER A 1 77 ? 12.528 -41.359 6.777 1.00 83.43 96 SER A C 1
ATOM 487 O O . SER A 1 77 ? 11.379 -40.907 6.735 1.00 79.73 96 SER A O 1
ATOM 490 N N . ILE A 1 78 ? 13.103 -41.796 7.899 1.00 74.27 97 ILE A N 1
ATOM 491 C CA . ILE A 1 78 ? 12.444 -41.764 9.198 1.00 68.49 97 ILE A CA 1
ATOM 492 C C . ILE A 1 78 ? 13.339 -41.023 10.183 1.00 56.44 97 ILE A C 1
ATOM 493 O O . ILE A 1 78 ? 14.508 -40.748 9.914 1.00 56.55 97 ILE A O 1
ATOM 498 N N . LEU A 1 79 ? 12.770 -40.711 11.347 1.00 65.56 98 LEU A N 1
ATOM 499 C CA . LEU A 1 79 ? 13.455 -39.948 12.382 1.00 71.75 98 LEU A CA 1
ATOM 500 C C . LEU A 1 79 ? 13.350 -40.669 13.717 1.00 77.28 98 LEU A C 1
ATOM 501 O O . LEU A 1 79 ? 12.314 -41.262 14.033 1.00 89.66 98 LEU A O 1
ATOM 506 N N . ILE A 1 80 ? 14.426 -40.614 14.498 1.00 71.07 99 ILE A N 1
ATOM 507 C CA . ILE A 1 80 ? 14.460 -41.162 15.849 1.00 68.37 99 ILE A CA 1
ATOM 508 C C . ILE A 1 80 ? 14.748 -40.015 16.805 1.00 77.13 99 ILE A C 1
ATOM 509 O O . ILE A 1 80 ? 15.809 -39.385 16.723 1.00 83.62 99 ILE A O 1
ATOM 514 N N . THR A 1 81 ? 13.808 -39.743 17.704 1.00 92.07 100 THR A N 1
ATOM 515 C CA . THR A 1 81 ? 13.945 -38.664 18.670 1.00 111.27 100 THR A CA 1
ATOM 516 C C . THR A 1 81 ? 14.447 -39.214 19.998 1.00 127.16 100 THR A C 1
ATOM 517 O O . THR A 1 81 ? 14.037 -40.297 20.427 1.00 141.30 100 THR A O 1
ATOM 521 N N . GLU A 1 82 ? 15.333 -38.456 20.642 1.00 112.86 101 GLU A N 1
ATOM 522 C CA . GLU A 1 82 ? 15.975 -38.855 21.893 1.00 106.95 101 GLU A CA 1
ATOM 523 C C . GLU A 1 82 ? 16.638 -40.227 21.741 1.00 90.48 101 GLU A C 1
ATOM 524 O O . GLU A 1 82 ? 16.200 -41.239 22.286 1.00 89.78 101 GLU A O 1
ATOM 530 N N . VAL A 1 83 ? 17.714 -40.227 20.953 1.00 82.75 102 VAL A N 1
ATOM 531 C CA . VAL A 1 83 ? 18.477 -41.447 20.725 1.00 81.24 102 VAL A CA 1
ATOM 532 C C . VAL A 1 83 ? 19.156 -41.864 22.021 1.00 98.55 102 VAL A C 1
ATOM 533 O O . VAL A 1 83 ? 19.817 -41.055 22.685 1.00 107.34 102 VAL A O 1
ATOM 537 N N . GLY A 1 84 ? 18.989 -43.136 22.393 1.00 97.36 103 GLY A N 1
ATOM 538 C CA . GLY A 1 84 ? 19.573 -43.672 23.600 1.00 110.17 103 GLY A CA 1
ATOM 539 C C . GLY A 1 84 ? 20.523 -44.819 23.291 1.00 118.62 103 GLY A C 1
ATOM 540 O O . GLY A 1 84 ? 20.612 -45.300 22.156 1.00 112.15 103 GLY A O 1
ATOM 541 N N . LEU A 1 85 ? 21.237 -45.257 24.333 1.00 133.41 104 LEU A N 1
ATOM 542 C CA . LEU A 1 85 ? 22.194 -46.347 24.167 1.00 123.57 104 LEU A CA 1
ATOM 543 C C . LEU A 1 85 ? 21.518 -47.621 23.673 1.00 113.67 104 LEU A C 1
ATOM 544 O O . LEU A 1 85 ? 22.125 -48.397 22.927 1.00 107.01 104 LEU A O 1
ATOM 546 N N . GLY A 1 86 ? 20.265 -47.853 24.070 1.00 102.66 105 GLY A N 1
ATOM 547 C CA . GLY A 1 86 ? 19.561 -49.039 23.613 1.00 97.52 105 GLY A CA 1
ATOM 548 C C . GLY A 1 86 ? 19.250 -49.010 22.131 1.00 95.60 105 GLY A C 1
ATOM 549 O O . GLY A 1 86 ? 19.064 -50.062 21.509 1.00 103.59 105 GLY A O 1
ATOM 550 N N . ASP A 1 87 ? 19.192 -47.815 21.544 1.00 97.64 106 ASP A N 1
ATOM 551 C CA . ASP A 1 87 ? 18.903 -47.689 20.121 1.00 85.73 106 ASP A CA 1
ATOM 552 C C . ASP A 1 87 ? 20.061 -48.134 19.241 1.00 86.55 106 ASP A C 1
ATOM 553 O O . ASP A 1 87 ? 19.875 -48.252 18.025 1.00 82.56 106 ASP A O 1
ATOM 558 N N . GLU A 1 88 ? 21.241 -48.373 19.812 1.00 88.92 107 GLU A N 1
ATOM 559 C CA . GLU A 1 88 ? 22.379 -48.799 19.009 1.00 81.21 107 GLU A CA 1
ATOM 560 C C . GLU A 1 88 ? 22.116 -50.170 18.402 1.00 96.61 107 GLU A C 1
ATOM 561 O O . GLU A 1 88 ? 21.727 -51.109 19.100 1.00 110.34 107 GLU A O 1
ATOM 567 N N . GLY A 1 89 ? 22.327 -50.278 17.097 1.00 93.64 108 GLY A N 1
ATOM 568 C CA . GLY A 1 89 ? 22.079 -51.521 16.399 1.00 95.20 108 GLY A CA 1
ATOM 569 C C . GLY A 1 89 ? 22.189 -51.317 14.905 1.00 89.80 108 GLY A C 1
ATOM 570 O O . GLY A 1 89 ? 22.455 -50.213 14.419 1.00 93.59 108 GLY A O 1
ATOM 571 N N . LEU A 1 90 ? 21.978 -52.412 14.179 1.00 68.48 109 LEU A N 1
ATOM 572 C CA . LEU A 1 90 ? 22.071 -52.404 12.724 1.00 67.04 109 LEU A CA 1
ATOM 573 C C . LEU A 1 90 ? 20.690 -52.114 12.145 1.00 80.32 109 LEU A C 1
ATOM 574 O O . LEU A 1 90 ? 19.781 -52.946 12.237 1.00 93.62 109 LEU A O 1
ATOM 579 N N . TYR A 1 91 ? 20.536 -50.936 11.550 1.00 62.81 110 TYR A N 1
ATOM 580 C CA . TYR A 1 91 ? 19.295 -50.534 10.904 1.00 63.44 110 TYR A CA 1
ATOM 581 C C . TYR A 1 91 ? 19.411 -50.760 9.404 1.00 69.16 110 TYR A C 1
ATOM 582 O O . TYR A 1 91 ? 20.349 -50.269 8.768 1.00 77.85 110 TYR A O 1
ATOM 591 N N . THR A 1 92 ? 18.461 -51.503 8.844 1.00 67.53 111 THR A N 1
ATOM 592 C CA . THR A 1 92 ? 18.466 -51.843 7.431 1.00 64.53 111 THR A CA 1
ATOM 593 C C . THR A 1 92 ? 17.261 -51.217 6.741 1.00 68.67 111 THR A C 1
ATOM 594 O O . THR A 1 92 ? 16.199 -51.042 7.347 1.00 77.88 111 THR A O 1
ATOM 598 N N . CYS A 1 93 ? 17.437 -50.871 5.470 1.00 57.35 112 CYS A N 1
ATOM 599 C CA . CYS A 1 93 ? 16.346 -50.414 4.613 1.00 51.75 112 CYS A CA 1
ATOM 600 C C . CYS A 1 93 ? 16.153 -51.458 3.522 1.00 77.63 112 CYS A C 1
ATOM 601 O O . CYS A 1 93 ? 16.888 -51.474 2.531 1.00 81.21 112 CYS A O 1
ATOM 604 N N . SER A 1 94 ? 15.168 -52.330 3.708 1.00 98.42 113 SER A N 1
ATOM 605 C CA . SER A 1 94 ? 14.843 -53.343 2.715 1.00 88.17 113 SER A CA 1
ATOM 606 C C . SER A 1 94 ? 13.753 -52.816 1.793 1.00 82.55 113 SER A C 1
ATOM 607 O O . SER A 1 94 ? 12.713 -52.337 2.258 1.00 85.82 113 SER A O 1
ATOM 610 N N . PHE A 1 95 ? 14.000 -52.891 0.488 1.00 68.68 114 PHE A N 1
ATOM 611 C CA . PHE A 1 95 ? 13.026 -52.460 -0.501 1.00 67.31 114 PHE A CA 1
ATOM 612 C C . PHE A 1 95 ? 13.065 -53.412 -1.686 1.00 67.71 114 PHE A C 1
ATOM 613 O O . PHE A 1 95 ? 14.053 -54.113 -1.917 1.00 68.15 114 PHE A O 1
ATOM 621 N N . GLN A 1 96 ? 11.963 -53.436 -2.431 1.00 72.28 115 GLN A N 1
ATOM 622 C CA . GLN A 1 96 ? 11.731 -54.422 -3.476 1.00 64.86 115 GLN A CA 1
ATOM 623 C C . GLN A 1 96 ? 11.498 -53.744 -4.817 1.00 67.09 115 GLN A C 1
ATOM 624 O O . GLN A 1 96 ? 10.765 -52.754 -4.905 1.00 73.00 115 GLN A O 1
ATOM 630 N N . THR A 1 97 ? 12.120 -54.286 -5.858 1.00 63.63 116 THR A N 1
ATOM 631 C CA . THR A 1 97 ? 11.768 -53.955 -7.226 1.00 67.86 116 THR A CA 1
ATOM 632 C C . THR A 1 97 ? 10.935 -55.090 -7.812 1.00 81.35 116 THR A C 1
ATOM 633 O O . THR A 1 97 ? 10.596 -56.065 -7.136 1.00 79.45 116 THR A O 1
ATOM 637 N N . ARG A 1 98 ? 10.599 -54.958 -9.096 1.00 105.38 117 ARG A N 1
ATOM 638 C CA . ARG A 1 98 ? 9.838 -56.005 -9.767 1.00 99.95 117 ARG A CA 1
ATOM 639 C C . ARG A 1 98 ? 10.641 -57.295 -9.887 1.00 91.13 117 ARG A C 1
ATOM 640 O O . ARG A 1 98 ? 10.058 -58.384 -9.940 1.00 102.20 117 ARG A O 1
ATOM 648 N N . HIS A 1 99 ? 11.968 -57.202 -9.900 1.00 79.69 118 HIS A N 1
ATOM 649 C CA . HIS A 1 99 ? 12.828 -58.345 -10.187 1.00 91.34 118 HIS A CA 1
ATOM 650 C C . HIS A 1 99 ? 13.590 -58.877 -8.982 1.00 97.92 118 HIS A C 1
ATOM 651 O O . HIS A 1 99 ? 13.665 -60.095 -8.804 1.00 105.30 118 HIS A O 1
ATOM 658 N N . GLN A 1 100 ? 14.168 -58.016 -8.151 1.00 89.68 119 GLN A N 1
ATOM 659 C CA . GLN A 1 100 ? 15.044 -58.473 -7.083 1.00 80.46 119 GLN A CA 1
ATOM 660 C C . GLN A 1 100 ? 14.876 -57.603 -5.847 1.00 85.13 119 GLN A C 1
ATOM 661 O O . GLN A 1 100 ? 14.487 -56.434 -5.953 1.00 121.14 119 GLN A O 1
ATOM 667 N N . PRO A 1 101 ? 15.150 -58.149 -4.665 1.00 74.91 120 PRO A N 1
ATOM 668 C CA . PRO A 1 101 ? 15.099 -57.347 -3.439 1.00 76.54 120 PRO A CA 1
ATOM 669 C C . PRO A 1 101 ? 16.389 -56.560 -3.236 1.00 85.88 120 PRO A C 1
ATOM 670 O O . PRO A 1 101 ? 17.394 -56.760 -3.921 1.00 84.88 120 PRO A O 1
ATOM 674 N N . TYR A 1 102 ? 16.341 -55.648 -2.266 1.00 81.92 121 TYR A N 1
ATOM 675 C CA . TYR A 1 102 ? 17.475 -54.791 -1.952 1.00 63.43 121 TYR A CA 1
ATOM 676 C C . TYR A 1 102 ? 17.501 -54.505 -0.458 1.00 64.72 121 TYR A C 1
ATOM 677 O O . TYR A 1 102 ? 16.457 -54.469 0.199 1.00 58.01 121 TYR A O 1
ATOM 686 N N . THR A 1 103 ? 18.709 -54.297 0.067 1.00 83.11 122 THR A N 1
ATOM 687 C CA . THR A 1 103 ? 18.913 -53.865 1.445 1.00 76.31 122 THR A CA 1
ATOM 688 C C . THR A 1 103 ? 20.084 -52.900 1.489 1.00 68.96 122 THR A C 1
ATOM 689 O O . THR A 1 103 ? 21.156 -53.202 0.957 1.00 72.65 122 THR A O 1
ATOM 693 N N . THR A 1 104 ? 19.878 -51.747 2.121 1.00 77.01 123 THR A N 1
ATOM 694 C CA . THR A 1 104 ? 20.953 -50.823 2.465 1.00 84.83 123 THR A CA 1
ATOM 695 C C . THR A 1 104 ? 20.963 -50.674 3.978 1.00 86.80 123 THR A C 1
ATOM 696 O O . THR A 1 104 ? 19.959 -50.260 4.569 1.00 85.38 123 THR A O 1
ATOM 700 N N . GLN A 1 105 ? 22.085 -51.017 4.602 1.00 80.71 124 GLN A N 1
ATOM 701 C CA . GLN A 1 105 ? 22.166 -51.127 6.050 1.00 73.09 124 GLN A CA 1
ATOM 702 C C . GLN A 1 105 ? 22.952 -49.967 6.645 1.00 64.22 124 GLN A C 1
ATOM 703 O O . GLN A 1 105 ? 23.852 -49.408 6.011 1.00 79.55 124 GLN A O 1
ATOM 709 N N . VAL A 1 106 ? 22.594 -49.614 7.877 1.00 54.80 125 VAL A N 1
ATOM 710 C CA . VAL A 1 106 ? 23.244 -48.549 8.632 1.00 69.84 125 VAL A CA 1
ATOM 711 C C . VAL A 1 106 ? 23.372 -49.011 10.077 1.00 85.12 125 VAL A C 1
ATOM 712 O O . VAL A 1 106 ? 22.456 -49.637 10.622 1.00 107.96 125 VAL A O 1
ATOM 716 N N . TYR A 1 107 ? 24.511 -48.713 10.699 1.00 68.89 126 TYR A N 1
ATOM 717 C CA . TYR A 1 107 ? 24.779 -49.103 12.079 1.00 71.39 126 TYR A CA 1
ATOM 718 C C . TYR A 1 107 ? 24.760 -47.853 12.952 1.00 80.64 126 TYR A C 1
ATOM 719 O O . TYR A 1 107 ? 25.648 -47.001 12.849 1.00 76.97 126 TYR A O 1
ATOM 728 N N . LEU A 1 108 ? 23.750 -47.751 13.812 1.00 89.36 127 LEU A N 1
ATOM 729 C CA . LEU A 1 108 ? 23.608 -46.608 14.706 1.00 76.43 127 LEU A CA 1
ATOM 730 C C . LEU A 1 108 ? 24.548 -46.771 15.893 1.00 88.53 127 LEU A C 1
ATOM 731 O O . LEU A 1 108 ? 24.478 -47.772 16.614 1.00 91.32 127 LEU A O 1
ATOM 736 N N . ILE A 1 109 ? 25.424 -45.790 16.097 1.00 115.05 128 ILE A N 1
ATOM 737 C CA . ILE A 1 109 ? 26.413 -45.809 17.171 1.00 109.93 128 ILE A CA 1
ATOM 738 C C . ILE A 1 109 ? 26.149 -44.617 18.078 1.00 96.87 128 ILE A C 1
ATOM 739 O O . ILE A 1 109 ? 26.172 -43.467 17.623 1.00 86.51 128 ILE A O 1
ATOM 744 N N . VAL A 1 110 ? 25.908 -44.886 19.355 1.00 91.27 129 VAL A N 1
ATOM 745 C CA . VAL A 1 110 ? 25.615 -43.839 20.326 1.00 112.26 129 VAL A CA 1
ATOM 746 C C . VAL A 1 110 ? 26.905 -43.443 21.030 1.00 101.95 129 VAL A C 1
ATOM 747 O O . VAL A 1 110 ? 27.672 -44.306 21.472 1.00 106.50 129 VAL A O 1
ATOM 751 N N . HIS A 1 111 ? 27.146 -42.138 21.134 1.00 104.07 130 HIS A N 1
ATOM 752 C CA . HIS A 1 111 ? 28.346 -41.601 21.761 1.00 125.71 130 HIS A CA 1
ATOM 753 C C . HIS A 1 111 ?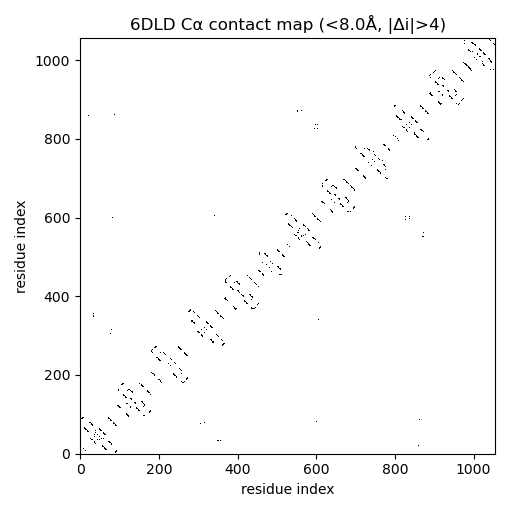 28.000 -40.986 23.109 1.00 129.43 130 HIS A C 1
ATOM 754 O O . HIS A 1 111 ? 27.029 -40.231 23.222 1.00 127.28 130 HIS A O 1
ATOM 761 N N . VAL A 1 112 ? 28.799 -41.308 24.121 1.00 91.26 131 VAL A N 1
ATOM 762 C CA . VAL A 1 112 ? 28.661 -40.752 25.460 1.00 93.69 131 VAL A CA 1
ATOM 763 C C . VAL A 1 112 ? 29.988 -40.101 25.826 1.00 104.33 131 VAL A C 1
ATOM 764 O O . VAL A 1 112 ? 31.032 -40.745 25.707 1.00 116.52 131 VAL A O 1
ATOM 766 N N . PRO A 1 113 ? 29.999 -38.842 26.265 1.00 99.33 132 PRO A N 1
ATOM 767 C CA . PRO A 1 113 ? 31.268 -38.192 26.603 1.00 88.37 132 PRO A CA 1
ATOM 768 C C . PRO A 1 113 ? 31.926 -38.844 27.809 1.00 100.66 132 PRO A C 1
ATOM 769 O O . PRO A 1 113 ? 31.263 -39.361 28.712 1.00 105.26 132 PRO A O 1
ATOM 773 N N . ALA A 1 114 ? 33.254 -38.816 27.807 1.00 89.35 133 ALA A N 1
ATOM 774 C CA . ALA A 1 114 ? 34.033 -39.531 28.805 1.00 78.79 133 ALA A CA 1
ATOM 775 C C . ALA A 1 114 ? 34.040 -38.777 30.128 1.00 94.85 133 ALA A C 1
ATOM 776 O O . ALA A 1 114 ? 34.083 -37.544 30.164 1.00 102.52 133 ALA A O 1
ATOM 778 N N . ARG A 1 115 ? 33.992 -39.531 31.221 1.00 99.87 134 ARG A N 1
ATOM 779 C CA . ARG A 1 115 ? 34.029 -38.942 32.548 1.00 103.49 134 ARG A CA 1
ATOM 780 C C . ARG A 1 115 ? 34.627 -39.947 33.516 1.00 104.36 134 ARG A C 1
ATOM 781 O O . ARG A 1 115 ? 34.331 -41.141 33.446 1.00 123.54 134 ARG A O 1
ATOM 789 N N . ILE A 1 116 ? 35.477 -39.454 34.413 1.00 91.55 135 ILE A N 1
ATOM 790 C CA . ILE A 1 116 ? 36.055 -40.307 35.443 1.00 93.22 135 ILE A CA 1
ATOM 791 C C . ILE A 1 116 ? 34.989 -40.622 36.482 1.00 99.00 135 ILE A C 1
ATOM 792 O O . ILE A 1 116 ? 34.285 -39.727 36.967 1.00 106.66 135 ILE A O 1
ATOM 797 N N . VAL A 1 117 ? 34.856 -41.903 36.822 1.00 87.27 136 VAL A N 1
ATOM 798 C CA . VAL A 1 117 ? 33.880 -42.334 37.806 1.00 78.03 136 VAL A CA 1
ATOM 799 C C . VAL A 1 117 ? 34.530 -42.854 39.083 1.00 81.31 136 VAL A C 1
ATOM 800 O O . VAL A 1 117 ? 33.902 -42.803 40.147 1.00 91.74 136 VAL A O 1
ATOM 804 N N . ASN A 1 118 ? 35.763 -43.348 39.014 1.00 90.71 137 ASN A N 1
ATOM 805 C CA . ASN A 1 118 ? 36.500 -43.751 40.200 1.00 107.93 137 ASN A CA 1
ATOM 806 C C . ASN A 1 118 ? 37.948 -43.314 40.054 1.00 102.77 137 ASN A C 1
ATOM 807 O O . ASN A 1 118 ? 38.557 -43.483 38.995 1.00 109.72 137 ASN A O 1
ATOM 812 N N . ILE A 1 119 ? 38.490 -42.754 41.134 1.00 87.20 138 ILE A N 1
ATOM 813 C CA . ILE A 1 119 ? 39.899 -42.393 41.206 1.00 70.16 138 ILE A CA 1
ATOM 814 C C . ILE A 1 119 ? 40.359 -42.619 42.638 1.00 83.17 138 ILE A C 1
ATOM 815 O O . ILE A 1 119 ? 39.562 -42.570 43.580 1.00 93.12 138 ILE A O 1
ATOM 820 N N . SER A 1 120 ? 41.650 -42.892 42.796 1.00 91.73 139 SER A N 1
ATOM 821 C CA . SER A 1 120 ? 42.187 -43.214 44.109 1.00 99.84 139 SER A CA 1
ATOM 822 C C . SER A 1 120 ? 42.105 -42.012 45.043 1.00 88.51 139 SER A C 1
ATOM 823 O O . SER A 1 120 ? 42.090 -40.856 44.611 1.00 75.85 139 SER A O 1
ATOM 826 N N . SER A 1 121 ? 42.036 -42.299 46.337 1.00 91.34 140 SER A N 1
ATOM 827 C CA . SER A 1 121 ? 42.082 -41.268 47.357 1.00 79.64 140 SER A CA 1
ATOM 828 C C . SER A 1 121 ? 43.525 -40.827 47.584 1.00 70.27 140 SER A C 1
ATOM 829 O O . SER A 1 121 ? 44.463 -41.545 47.227 1.00 90.82 140 SER A O 1
ATOM 832 N N . PRO A 1 122 ? 43.734 -39.640 48.156 1.00 72.50 141 PRO A N 1
ATOM 833 C CA . PRO A 1 122 ? 45.108 -39.191 48.441 1.00 93.82 141 PRO A CA 1
ATOM 834 C C . PRO A 1 122 ? 45.829 -40.171 49.355 1.00 88.07 141 PRO A C 1
ATOM 835 O O . PRO A 1 122 ? 45.444 -40.376 50.509 1.00 87.46 141 PRO A O 1
ATOM 839 N N . VAL A 1 123 ? 46.886 -40.779 48.826 1.00 80.46 142 VAL A N 1
ATOM 840 C CA . VAL A 1 123 ? 47.584 -41.869 49.495 1.00 87.72 142 VAL A CA 1
ATOM 841 C C . VAL A 1 123 ? 48.870 -41.347 50.120 1.00 86.11 142 VAL A C 1
ATOM 842 O O . VAL A 1 123 ? 49.522 -40.432 49.600 1.00 74.48 142 VAL A O 1
ATOM 846 N N . THR A 1 124 ? 49.226 -41.922 51.266 1.00 86.93 143 THR A N 1
ATOM 847 C CA . THR A 1 124 ? 50.496 -41.668 51.929 1.00 86.85 143 THR A CA 1
ATOM 848 C C . THR A 1 124 ? 51.236 -42.988 52.092 1.00 82.78 143 THR A C 1
ATOM 849 O O . THR A 1 124 ? 50.639 -44.001 52.467 1.00 85.30 143 THR A O 1
ATOM 853 N N . VAL A 1 125 ? 52.537 -42.975 51.798 1.00 82.53 144 VAL A N 1
ATOM 854 C CA . VAL A 1 125 ? 53.371 -44.166 51.883 1.00 90.27 144 VAL A CA 1
ATOM 855 C C . VAL A 1 125 ? 54.726 -43.786 52.463 1.00 97.97 144 VAL A C 1
ATOM 856 O O . VAL A 1 125 ? 55.138 -42.625 52.438 1.00 97.56 144 VAL A O 1
ATOM 860 N N . ASN A 1 126 ? 55.420 -44.789 52.992 1.00 100.33 145 ASN A N 1
ATOM 861 C CA . ASN A 1 126 ? 56.786 -44.597 53.450 1.00 106.35 145 ASN A CA 1
ATOM 862 C C . ASN A 1 126 ? 57.752 -44.743 52.281 1.00 107.14 145 ASN A C 1
ATOM 863 O O . ASN A 1 126 ? 57.523 -45.527 51.354 1.00 104.72 145 ASN A O 1
ATOM 868 N N . GLU A 1 127 ? 58.834 -43.966 52.327 1.00 107.17 146 GLU A N 1
ATOM 869 C CA . GLU A 1 127 ? 59.782 -43.927 51.219 1.00 103.77 146 GLU A CA 1
ATOM 870 C C . GLU A 1 127 ? 60.313 -45.323 50.918 1.00 113.37 146 GLU A C 1
ATOM 871 O O . GLU A 1 127 ? 60.673 -46.077 51.827 1.00 134.05 146 GLU A O 1
ATOM 877 N N . GLY A 1 128 ? 60.351 -45.668 49.633 1.00 109.59 147 GLY A N 1
ATOM 878 C CA . GLY A 1 128 ? 60.745 -46.989 49.204 1.00 117.40 147 GLY A CA 1
ATOM 879 C C . GLY A 1 128 ? 59.612 -47.981 49.069 1.00 105.93 147 GLY A C 1
ATOM 880 O O . GLY A 1 128 ? 59.844 -49.101 48.595 1.00 94.55 147 GLY A O 1
ATOM 881 N N . GLY A 1 129 ? 58.399 -47.614 49.467 1.00 98.39 148 GLY A N 1
ATOM 882 C CA . GLY A 1 129 ? 57.268 -48.502 49.338 1.00 110.88 148 GLY A CA 1
ATOM 883 C C . GLY A 1 129 ? 56.787 -48.601 47.900 1.00 121.82 148 GLY A C 1
ATOM 884 O O . GLY A 1 129 ? 57.410 -48.120 46.953 1.00 123.78 148 GLY A O 1
ATOM 885 N N . ASN A 1 130 ? 55.634 -49.246 47.748 1.00 119.00 149 ASN A N 1
ATOM 886 C CA . ASN A 1 130 ? 55.007 -49.450 46.449 1.00 124.13 149 ASN A CA 1
ATOM 887 C C . ASN A 1 130 ? 53.614 -48.837 46.468 1.00 115.99 149 ASN A C 1
ATOM 888 O O . ASN A 1 130 ? 52.852 -49.047 47.417 1.00 105.44 149 ASN A O 1
ATOM 893 N N . VAL A 1 131 ? 53.288 -48.078 45.423 1.00 115.29 150 VAL A N 1
ATOM 894 C CA . VAL A 1 131 ? 52.013 -47.379 45.310 1.00 111.57 150 VAL A CA 1
ATOM 895 C C . VAL A 1 131 ? 51.346 -47.778 44.003 1.00 110.94 150 VAL A C 1
ATOM 896 O O . VAL A 1 131 ? 52.003 -47.850 42.959 1.00 109.07 150 VAL A O 1
ATOM 900 N N . ASN A 1 132 ? 50.040 -48.030 44.062 1.00 99.48 151 ASN A N 1
ATOM 901 C CA . ASN A 1 132 ? 49.223 -48.279 42.883 1.00 88.75 151 ASN A CA 1
ATOM 902 C C . ASN A 1 132 ? 48.071 -47.284 42.861 1.00 84.94 151 ASN A C 1
ATOM 903 O O . ASN A 1 132 ? 47.349 -47.144 43.854 1.00 83.31 151 ASN A O 1
ATOM 908 N N . LEU A 1 133 ? 47.905 -46.596 41.734 1.00 82.47 152 LEU A N 1
ATOM 909 C CA . LEU A 1 133 ? 46.862 -45.594 41.560 1.00 93.62 152 LEU A CA 1
ATOM 910 C C . LEU A 1 133 ? 45.949 -46.010 40.417 1.00 97.12 152 LEU A C 1
ATOM 911 O O . LEU A 1 133 ? 46.426 -46.322 39.322 1.00 110.60 152 LEU A O 1
ATOM 916 N N . LEU A 1 134 ? 44.641 -46.002 40.666 1.00 86.74 153 LEU A N 1
ATOM 917 C CA . LEU A 1 134 ? 43.652 -46.416 39.682 1.00 104.96 153 LEU A CA 1
ATOM 918 C C . LEU A 1 134 ? 42.778 -45.234 39.289 1.00 117.78 153 LEU A C 1
ATOM 919 O O . LEU A 1 134 ? 42.433 -44.397 40.129 1.00 124.96 153 LEU A O 1
ATOM 921 N N . CYS A 1 135 ? 42.423 -45.172 38.005 1.00 114.09 154 CYS A N 1
ATOM 922 C CA . CYS A 1 135 ? 41.538 -44.131 37.479 1.00 96.93 154 CYS A CA 1
ATOM 923 C C . CYS A 1 135 ? 40.536 -44.813 36.554 1.00 105.09 154 CYS A C 1
ATOM 924 O O . CYS A 1 135 ? 40.871 -45.163 35.418 1.00 111.77 154 CYS A O 1
ATOM 927 N N . LEU A 1 136 ? 39.314 -44.999 37.041 1.00 110.87 155 LEU A N 1
ATOM 928 C CA . LEU A 1 136 ? 38.273 -45.697 36.299 1.00 94.38 155 LEU A CA 1
ATOM 929 C C . LEU A 1 136 ? 37.310 -44.690 35.686 1.00 86.75 155 LEU A C 1
ATOM 930 O O . LEU A 1 136 ? 36.769 -43.832 36.391 1.00 76.03 155 LEU A O 1
ATOM 935 N N . ALA A 1 137 ? 37.099 -44.801 34.376 1.00 92.15 156 ALA A N 1
ATOM 936 C CA . ALA A 1 137 ? 36.209 -43.915 33.644 1.00 90.09 156 ALA A CA 1
ATOM 937 C C . ALA A 1 137 ? 35.286 -44.735 32.756 1.00 109.73 156 ALA A C 1
ATOM 938 O O . ALA A 1 137 ? 35.662 -45.799 32.257 1.00 129.76 156 ALA A O 1
ATOM 940 N N . VAL A 1 138 ? 34.070 -44.232 32.566 1.00 113.69 157 VAL A N 1
ATOM 941 C CA . VAL A 1 138 ? 33.096 -44.863 31.687 1.00 104.27 157 VAL A CA 1
ATOM 942 C C . VAL A 1 138 ? 32.825 -43.932 30.515 1.00 91.54 157 VAL A C 1
ATOM 943 O O . VAL A 1 138 ? 32.907 -42.705 30.633 1.00 82.97 157 VAL A O 1
ATOM 947 N N . GLY A 1 139 ? 32.508 -44.528 29.371 1.00 100.75 158 GLY A N 1
ATOM 948 C CA . GLY A 1 139 ? 32.250 -43.756 28.175 1.00 109.18 158 GLY A CA 1
ATOM 949 C C . GLY A 1 139 ? 32.216 -44.609 26.927 1.00 100.56 158 GLY A C 1
ATOM 950 O O . GLY A 1 139 ? 32.883 -45.646 26.853 1.00 110.51 158 GLY A O 1
ATOM 951 N N . ARG A 1 140 ? 31.435 -44.186 25.937 1.00 86.63 159 ARG A N 1
ATOM 952 C CA . ARG A 1 140 ? 31.319 -44.906 24.675 1.00 89.27 159 ARG A CA 1
ATOM 953 C C . ARG A 1 140 ? 31.617 -43.932 23.543 1.00 96.03 159 ARG A C 1
ATOM 954 O O . ARG A 1 140 ? 30.939 -42.890 23.434 1.00 104.14 159 ARG A O 1
ATOM 962 N N . PRO A 1 141 ? 32.617 -44.207 22.686 1.00 92.01 160 PRO A N 1
ATOM 963 C CA . PRO A 1 141 ? 33.459 -45.413 22.699 1.00 94.36 160 PRO A CA 1
ATOM 964 C C . PRO A 1 141 ? 34.377 -45.504 23.918 1.00 95.76 160 PRO A C 1
ATOM 965 O O . PRO A 1 141 ? 34.481 -44.531 24.665 1.00 89.96 160 PRO A O 1
ATOM 969 N N . GLU A 1 142 ? 35.006 -46.663 24.108 1.00 111.68 161 GLU A N 1
ATOM 970 C CA . GLU A 1 142 ? 35.837 -46.934 25.271 1.00 112.47 161 GLU A CA 1
ATOM 971 C C . GLU A 1 142 ? 36.846 -45.807 25.487 1.00 107.08 161 GLU A C 1
ATOM 972 O O . GLU A 1 142 ? 37.649 -45.520 24.587 1.00 119.20 161 GLU A O 1
ATOM 978 N N . PRO A 1 143 ? 36.835 -45.153 26.644 1.00 94.48 162 PRO A N 1
ATOM 979 C CA . PRO A 1 143 ? 37.713 -44.001 26.853 1.00 92.76 162 PRO A CA 1
ATOM 980 C C . PRO A 1 143 ? 39.152 -44.414 27.114 1.00 104.50 162 PRO A C 1
ATOM 981 O O . PRO A 1 143 ? 39.435 -45.486 27.655 1.00 106.64 162 PRO A O 1
ATOM 985 N N . THR A 1 144 ? 40.066 -43.535 26.717 1.00 105.69 163 THR A N 1
ATOM 986 C CA . THR A 1 144 ? 41.493 -43.746 26.920 1.00 108.75 163 THR A CA 1
ATOM 987 C C . THR A 1 144 ? 41.920 -43.057 28.210 1.00 129.64 163 THR A C 1
ATOM 988 O O . THR A 1 144 ? 41.806 -41.833 28.330 1.00 146.02 163 THR A O 1
ATOM 992 N N . VAL A 1 145 ? 42.412 -43.837 29.165 1.00 123.22 164 VAL A N 1
ATOM 993 C CA . VAL A 1 145 ? 42.816 -43.317 30.466 1.00 107.66 164 VAL A CA 1
ATOM 994 C C . VAL A 1 145 ? 44.302 -42.989 30.433 1.00 115.88 164 VAL A C 1
ATOM 995 O O . VAL A 1 145 ? 45.110 -43.752 29.890 1.00 130.68 164 VAL A O 1
ATOM 999 N N . THR A 1 146 ? 44.666 -41.849 31.018 1.00 107.98 165 THR A N 1
ATOM 1000 C CA . THR A 1 146 ? 46.043 -41.372 31.003 1.00 104.67 165 THR A CA 1
ATOM 1001 C C . THR A 1 146 ? 46.416 -40.833 32.375 1.00 97.04 165 THR A C 1
ATOM 1002 O O . THR A 1 146 ? 45.703 -39.991 32.929 1.00 90.55 165 THR A O 1
ATOM 1006 N N . TRP A 1 147 ? 47.530 -41.318 32.915 1.00 107.17 166 TRP A N 1
ATOM 1007 C CA . TRP A 1 147 ? 48.077 -40.830 34.173 1.00 97.15 166 TRP A CA 1
ATOM 1008 C C . TRP A 1 147 ? 49.217 -39.856 33.904 1.00 98.34 166 TRP A C 1
ATOM 1009 O O . TRP A 1 147 ? 50.006 -40.048 32.974 1.00 79.35 166 TRP A O 1
ATOM 1020 N N . ARG A 1 148 ? 49.303 -38.812 34.727 1.00 104.64 167 ARG A N 1
ATOM 1021 C CA . ARG A 1 148 ? 50.316 -37.783 34.555 1.00 108.23 167 ARG A CA 1
ATOM 1022 C C . ARG A 1 148 ? 50.848 -37.350 35.913 1.00 111.17 167 ARG A C 1
ATOM 1023 O O . ARG A 1 148 ? 50.128 -37.370 36.914 1.00 116.59 167 ARG A O 1
ATOM 1031 N N . GLN A 1 149 ? 52.121 -36.965 35.938 1.00 111.63 168 GLN A N 1
ATOM 1032 C CA . GLN A 1 149 ? 52.761 -36.436 37.136 1.00 108.98 168 GLN A CA 1
ATOM 1033 C C . GLN A 1 149 ? 52.904 -34.927 36.981 1.00 109.95 168 GLN A C 1
ATOM 1034 O O . GLN A 1 149 ? 53.498 -34.452 36.007 1.00 132.43 168 GLN A O 1
ATOM 1040 N N . LEU A 1 150 ? 52.355 -34.177 37.939 1.00 108.61 169 LEU A N 1
ATOM 1041 C CA . LEU A 1 150 ? 52.263 -32.728 37.793 1.00 117.39 169 LEU A CA 1
ATOM 1042 C C . LEU A 1 150 ? 53.599 -32.029 38.007 1.00 135.11 169 LEU A C 1
ATOM 1043 O O . LEU A 1 150 ? 53.869 -31.012 37.358 1.00 127.64 169 LEU A O 1
ATOM 1045 N N . ARG A 1 151 ? 54.441 -32.543 38.905 1.00 181.88 170 ARG A N 1
ATOM 1046 C CA . ARG A 1 151 ? 55.721 -31.894 39.172 1.00 198.23 170 ARG A CA 1
ATOM 1047 C C . ARG A 1 151 ? 56.729 -32.177 38.063 1.00 201.90 170 ARG A C 1
ATOM 1048 O O . ARG A 1 151 ? 57.414 -31.264 37.589 1.00 211.21 170 ARG A O 1
ATOM 1050 N N . ASP A 1 152 ? 56.834 -33.433 37.641 1.00 176.28 171 ASP A N 1
ATOM 1051 C CA . ASP A 1 152 ? 57.765 -33.848 36.599 1.00 164.22 171 ASP A CA 1
ATOM 1052 C C . ASP A 1 152 ? 56.969 -34.527 35.496 1.00 157.84 171 ASP A C 1
ATOM 1053 O O . ASP A 1 152 ? 56.245 -35.492 35.757 1.00 159.85 171 ASP A O 1
ATOM 1058 N N . GLY A 1 153 ? 57.103 -34.020 34.271 1.00 163.01 172 GLY A N 1
ATOM 1059 C CA . GLY A 1 153 ? 56.386 -34.555 33.129 1.00 173.21 172 GLY A CA 1
ATOM 1060 C C . GLY A 1 153 ? 56.528 -36.053 32.947 1.00 181.78 172 GLY A C 1
ATOM 1061 O O . GLY A 1 153 ? 57.613 -36.552 32.632 1.00 191.93 172 GLY A O 1
ATOM 1062 N N . PHE A 1 154 ? 55.432 -36.779 33.154 1.00 159.79 173 PHE A N 1
ATOM 1063 C CA . PHE A 1 154 ? 55.410 -38.224 32.984 1.00 144.04 173 PHE A CA 1
ATOM 1064 C C . PHE A 1 154 ? 54.004 -38.639 32.581 1.00 152.14 173 PHE A C 1
ATOM 1065 O O . PHE A 1 154 ? 53.025 -38.108 33.108 1.00 157.10 173 PHE A O 1
ATOM 1067 N N . THR A 1 155 ? 53.908 -39.580 31.643 1.00 147.56 174 THR A N 1
ATOM 1068 C CA . THR A 1 155 ? 52.619 -40.054 31.156 1.00 131.55 174 THR A CA 1
ATOM 1069 C C . THR A 1 155 ? 52.644 -41.569 31.024 1.00 112.21 174 THR A C 1
ATOM 1070 O O . THR A 1 155 ? 53.631 -42.144 30.557 1.00 117.26 174 THR A O 1
ATOM 1074 N N . SER A 1 156 ? 51.550 -42.210 31.433 1.00 99.03 175 SER A N 1
ATOM 1075 C CA . SER A 1 156 ? 51.407 -43.657 31.313 1.00 122.84 175 SER A CA 1
ATOM 1076 C C . SER A 1 156 ? 50.008 -43.963 30.804 1.00 132.69 175 SER A C 1
ATOM 1077 O O . SER A 1 156 ? 49.021 -43.658 31.479 1.00 137.01 175 SER A O 1
ATOM 1080 N N . GLU A 1 157 ? 49.926 -44.561 29.618 1.00 137.61 176 GLU A N 1
ATOM 1081 C CA . GLU A 1 157 ? 48.644 -44.925 29.017 1.00 134.73 176 GLU A CA 1
ATOM 1082 C C . GLU A 1 157 ? 48.146 -46.197 29.691 1.00 131.13 176 GLU A C 1
ATOM 1083 O O . GLU A 1 157 ? 48.402 -47.313 29.236 1.00 138.15 176 GLU A O 1
ATOM 1085 N N . GLY A 1 158 ? 47.426 -46.025 30.796 1.00 125.31 177 GLY A N 1
ATOM 1086 C CA . GLY A 1 158 ? 46.878 -47.152 31.522 1.00 120.73 177 GLY A CA 1
ATOM 1087 C C . GLY A 1 158 ? 45.867 -46.740 32.571 1.00 114.04 177 GLY A C 1
ATOM 1088 O O . GLY A 1 158 ? 45.969 -45.651 33.145 1.00 103.30 177 GLY A O 1
ATOM 1089 N N . GLU A 1 159 ? 44.881 -47.604 32.828 1.00 121.42 178 GLU A N 1
ATOM 1090 C CA . GLU A 1 159 ? 43.879 -47.299 33.844 1.00 116.09 178 GLU A CA 1
ATOM 1091 C C . GLU A 1 159 ? 44.482 -47.282 35.241 1.00 113.14 178 GLU A C 1
ATOM 1092 O O . GLU A 1 159 ? 44.025 -46.522 36.102 1.00 113.81 178 GLU A O 1
ATOM 1098 N N . ILE A 1 160 ? 45.501 -48.100 35.485 1.00 115.58 179 ILE A N 1
ATOM 1099 C CA . ILE A 1 160 ? 46.158 -48.157 36.781 1.00 109.39 179 ILE A CA 1
ATOM 1100 C C . ILE A 1 160 ? 47.604 -47.707 36.614 1.00 109.48 179 ILE A C 1
ATOM 1101 O O . ILE A 1 160 ? 48.222 -47.902 35.562 1.00 107.98 179 ILE A O 1
ATOM 1106 N N . LEU A 1 161 ? 48.131 -47.068 37.656 1.00 123.16 180 LEU A N 1
ATOM 1107 C CA . LEU A 1 161 ? 49.511 -46.598 37.683 1.00 111.02 180 LEU A CA 1
ATOM 1108 C C . LEU A 1 161 ? 50.173 -47.133 38.941 1.00 107.74 180 LEU A C 1
ATOM 1109 O O . LEU A 1 161 ? 49.696 -46.876 40.050 1.00 98.89 180 LEU A O 1
ATOM 1114 N N . GLU A 1 162 ? 51.266 -47.871 38.770 1.00 124.17 181 GLU A N 1
ATOM 1115 C CA . GLU A 1 162 ? 52.005 -48.450 39.883 1.00 131.81 181 GLU A CA 1
ATOM 1116 C C . GLU A 1 162 ? 53.382 -47.806 39.976 1.00 124.87 181 GLU A C 1
ATOM 1117 O O . GLU A 1 162 ? 54.099 -47.712 38.974 1.00 132.22 181 GLU A O 1
ATOM 1123 N N . ILE A 1 163 ? 53.742 -47.361 41.177 1.00 111.12 182 ILE A N 1
ATOM 1124 C CA . ILE A 1 163 ? 55.029 -46.728 41.442 1.00 110.46 182 ILE A CA 1
ATOM 1125 C C . ILE A 1 163 ? 55.805 -47.629 42.392 1.00 119.59 182 ILE A C 1
ATOM 1126 O O . ILE A 1 163 ? 55.343 -47.914 43.504 1.00 118.14 182 ILE A O 1
ATOM 1131 N N . SER A 1 164 ? 56.980 -48.075 41.958 1.00 117.99 183 SER A N 1
ATOM 1132 C CA . SER A 1 164 ? 57.811 -48.985 42.735 1.00 123.67 183 SER A CA 1
ATOM 1133 C C . SER A 1 164 ? 58.968 -48.218 43.361 1.00 127.49 183 SER A C 1
ATOM 1134 O O . SER A 1 164 ? 59.615 -47.407 42.688 1.00 126.78 183 SER A O 1
ATOM 1137 N N . ASP A 1 165 ? 59.227 -48.485 44.643 1.00 127.44 184 ASP A N 1
ATOM 1138 C CA . ASP A 1 165 ? 60.295 -47.826 45.397 1.00 128.83 184 ASP A CA 1
ATOM 1139 C C . ASP A 1 165 ? 60.200 -46.309 45.264 1.00 121.35 184 ASP A C 1
ATOM 1140 O O . ASP A 1 165 ? 61.153 -45.630 44.876 1.00 118.15 184 ASP A O 1
ATOM 1145 N N . ILE A 1 166 ? 59.018 -45.780 45.587 1.00 120.17 185 ILE A N 1
ATOM 1146 C CA . ILE A 1 166 ? 58.775 -44.354 45.422 1.00 113.75 185 ILE A CA 1
ATOM 1147 C C . ILE A 1 166 ? 59.711 -43.567 46.328 1.00 99.07 185 ILE A C 1
ATOM 1148 O O . ILE A 1 166 ? 60.000 -43.966 47.464 1.00 93.30 185 ILE A O 1
ATOM 1153 N N . GLN A 1 167 ? 60.215 -42.453 45.813 1.00 104.37 186 GLN A N 1
ATOM 1154 C CA . GLN A 1 167 ? 61.220 -41.650 46.491 1.00 120.63 186 GLN A CA 1
ATOM 1155 C C . GLN A 1 167 ? 60.645 -40.281 46.842 1.00 104.26 186 GLN A C 1
ATOM 1156 O O . GLN A 1 167 ? 59.479 -39.979 46.578 1.00 97.64 186 GLN A O 1
ATOM 1162 N N . ARG A 1 168 ? 61.495 -39.449 47.447 1.00 102.14 187 ARG A N 1
ATOM 1163 C CA . ARG A 1 168 ? 61.064 -38.126 47.881 1.00 106.00 187 ARG A CA 1
ATOM 1164 C C . ARG A 1 168 ? 60.653 -37.259 46.697 1.00 123.54 187 ARG A C 1
ATOM 1165 O O . ARG A 1 168 ? 59.629 -36.566 46.752 1.00 101.28 187 ARG A O 1
ATOM 1173 N N . GLY A 1 169 ? 61.430 -37.293 45.615 1.00 157.27 188 GLY A N 1
ATOM 1174 C CA . GLY A 1 169 ? 61.155 -36.462 44.456 1.00 158.93 188 GLY A CA 1
ATOM 1175 C C . GLY A 1 169 ? 59.970 -36.900 43.621 1.00 156.50 188 GLY A C 1
ATOM 1176 O O . GLY A 1 169 ? 59.561 -36.156 42.723 1.00 163.90 188 GLY A O 1
ATOM 1177 N N . GLN A 1 170 ? 59.414 -38.080 43.888 1.00 152.15 189 GLN A N 1
ATOM 1178 C CA . GLN A 1 170 ? 58.270 -38.576 43.135 1.00 121.16 189 GLN A CA 1
ATOM 1179 C C . GLN A 1 170 ? 56.935 -38.221 43.774 1.00 120.25 189 GLN A C 1
ATOM 1180 O O . GLN A 1 170 ? 55.896 -38.357 43.118 1.00 113.98 189 GLN A O 1
ATOM 1186 N N . ALA A 1 171 ? 56.935 -37.774 45.026 1.00 100.60 190 ALA A N 1
ATOM 1187 C CA . ALA A 1 171 ? 55.701 -37.354 45.671 1.00 92.38 190 ALA A CA 1
ATOM 1188 C C . ALA A 1 171 ? 55.189 -36.059 45.052 1.00 89.94 190 ALA A C 1
ATOM 1189 O O . ALA A 1 171 ? 55.961 -35.215 44.588 1.00 98.78 190 ALA A O 1
ATOM 1191 N N . GLY A 1 172 ? 53.875 -35.908 45.048 1.00 112.86 191 GLY A N 1
ATOM 1192 C CA . GLY A 1 172 ? 53.243 -34.742 44.473 1.00 114.29 191 GLY A CA 1
ATOM 1193 C C . GLY A 1 172 ? 51.881 -35.103 43.915 1.00 108.46 191 GLY A C 1
ATOM 1194 O O . GLY A 1 172 ? 51.333 -36.158 44.219 1.00 108.17 191 GLY A O 1
ATOM 1195 N N . GLU A 1 173 ? 51.351 -34.203 43.092 1.00 107.54 192 GLU A N 1
ATOM 1196 C CA . GLU A 1 173 ? 50.036 -34.404 42.501 1.00 102.60 192 GLU A CA 1
ATOM 1197 C C . GLU A 1 173 ? 50.143 -35.256 41.243 1.00 98.17 192 GLU A C 1
ATOM 1198 O O . GLU A 1 173 ? 50.987 -35.002 40.377 1.00 98.48 192 GLU A O 1
ATOM 1204 N N . TYR A 1 174 ? 49.286 -36.268 41.148 1.00 97.93 193 TYR A N 1
ATOM 1205 C CA . TYR A 1 174 ? 49.217 -37.146 39.986 1.00 90.44 193 TYR A CA 1
ATOM 1206 C C . TYR A 1 174 ? 47.861 -36.948 39.324 1.00 91.06 193 TYR A C 1
ATOM 1207 O O . TYR A 1 174 ? 46.831 -37.361 39.868 1.00 90.37 193 TYR A O 1
ATOM 1216 N N . GLU A 1 175 ? 47.865 -36.313 38.158 1.00 100.62 194 GLU A N 1
ATOM 1217 C CA . GLU A 1 175 ? 46.643 -36.000 37.437 1.00 94.11 194 GLU A CA 1
ATOM 1218 C C . GLU A 1 175 ? 46.268 -37.145 36.507 1.00 90.72 194 GLU A C 1
ATOM 1219 O O . GLU A 1 175 ? 47.123 -37.707 35.817 1.00 93.14 194 GLU A O 1
ATOM 1225 N N . CYS A 1 176 ? 44.986 -37.493 36.502 1.00 101.24 195 CYS A N 1
ATOM 1226 C CA . CYS A 1 176 ? 44.434 -38.453 35.560 1.00 105.99 195 CYS A CA 1
ATOM 1227 C C . CYS A 1 176 ? 43.545 -37.726 34.564 1.00 101.35 195 CYS A C 1
ATOM 1228 O O . CYS A 1 176 ? 42.771 -36.844 34.943 1.00 107.37 195 CYS A O 1
ATOM 1231 N N . VAL A 1 177 ? 43.657 -38.098 33.292 1.00 99.42 196 VAL A N 1
ATOM 1232 C CA . VAL A 1 177 ? 42.854 -37.499 32.233 1.00 103.07 196 VAL A CA 1
ATOM 1233 C C . VAL A 1 177 ? 42.361 -38.607 31.312 1.00 105.15 196 VAL A C 1
ATOM 1234 O O . VAL A 1 177 ? 43.081 -39.575 31.044 1.00 101.81 196 VAL A O 1
ATOM 1238 N N . THR A 1 178 ? 41.120 -38.476 30.848 1.00 101.56 197 THR A N 1
ATOM 1239 C CA . THR A 1 178 ? 40.533 -39.444 29.934 1.00 90.18 197 THR A CA 1
ATOM 1240 C C . THR A 1 178 ? 39.751 -38.707 28.859 1.00 102.91 197 THR A C 1
ATOM 1241 O O . THR A 1 178 ? 39.017 -37.765 29.152 1.00 110.67 197 THR A O 1
ATOM 1245 N N . HIS A 1 179 ? 39.917 -39.122 27.611 1.00 103.45 198 HIS A N 1
ATOM 1246 C CA . HIS A 1 179 ? 39.136 -38.537 26.535 1.00 113.81 198 HIS A CA 1
ATOM 1247 C C . HIS A 1 179 ? 38.691 -39.647 25.597 1.00 120.95 198 HIS A C 1
ATOM 1248 O O . HIS A 1 179 ? 39.409 -40.629 25.394 1.00 124.59 198 HIS A O 1
ATOM 1255 N N . ASN A 1 180 ? 37.497 -39.493 25.035 1.00 124.16 199 ASN A N 1
ATOM 1256 C CA . ASN A 1 180 ? 37.008 -40.436 24.041 1.00 113.73 199 ASN A CA 1
ATOM 1257 C C . ASN A 1 180 ? 37.048 -39.863 22.633 1.00 112.61 199 ASN A C 1
ATOM 1258 O O . ASN A 1 180 ? 36.380 -40.395 21.741 1.00 107.22 199 ASN A O 1
ATOM 1263 N N . GLY A 1 181 ? 37.806 -38.794 22.410 1.00 124.37 200 GLY A N 1
ATOM 1264 C CA . GLY A 1 181 ? 37.882 -38.185 21.103 1.00 142.02 200 GLY A CA 1
ATOM 1265 C C . GLY A 1 181 ? 36.700 -37.321 20.728 1.00 161.11 200 GLY A C 1
ATOM 1266 O O . GLY A 1 181 ? 36.703 -36.745 19.633 1.00 168.87 200 GLY A O 1
ATOM 1267 N N . VAL A 1 182 ? 35.694 -37.206 21.593 1.00 187.05 201 VAL A N 1
ATOM 1268 C CA . VAL A 1 182 ? 34.525 -36.377 21.315 1.00 206.85 201 VAL A CA 1
ATOM 1269 C C . VAL A 1 182 ? 34.908 -34.909 21.429 1.00 218.80 201 VAL A C 1
ATOM 1270 O O . VAL A 1 182 ? 35.990 -34.575 21.925 1.00 224.89 201 VAL A O 1
ATOM 1272 N N . ASN A 1 183 ? 34.022 -34.018 20.974 1.00 210.86 202 ASN A N 1
ATOM 1273 C CA . ASN A 1 183 ? 34.281 -32.589 21.117 1.00 203.67 202 ASN A CA 1
ATOM 1274 C C . ASN A 1 183 ? 34.321 -32.173 22.585 1.00 195.17 202 ASN A C 1
ATOM 1275 O O . ASN A 1 183 ? 35.007 -31.206 22.935 1.00 207.19 202 ASN A O 1
ATOM 1277 N N . SER A 1 184 ? 33.618 -32.899 23.454 1.00 174.32 203 SER A N 1
ATOM 1278 C CA . SER A 1 184 ? 33.527 -32.544 24.863 1.00 160.36 203 SER A CA 1
ATOM 1279 C C . SER A 1 184 ? 34.880 -32.687 25.558 1.00 157.05 203 SER A C 1
ATOM 1280 O O . SER A 1 184 ? 35.770 -33.414 25.108 1.00 123.91 203 SER A O 1
ATOM 1282 N N . ALA A 1 185 ? 35.011 -31.989 26.689 1.00 157.56 204 ALA A N 1
ATOM 1283 C CA . ALA A 1 185 ? 36.286 -31.849 27.371 1.00 162.86 204 ALA A CA 1
ATOM 1284 C C . ALA A 1 185 ? 36.669 -33.151 28.073 1.00 144.31 204 ALA A C 1
ATOM 1285 O O . ALA A 1 185 ? 35.811 -33.993 28.352 1.00 149.10 204 ALA A O 1
ATOM 1287 N N . PRO A 1 186 ? 37.963 -33.351 28.351 1.00 121.80 205 PRO A N 1
ATOM 1288 C CA . PRO A 1 186 ? 38.401 -34.658 28.874 1.00 131.23 205 PRO A CA 1
ATOM 1289 C C . PRO A 1 186 ? 38.063 -34.917 30.341 1.00 144.94 205 PRO A C 1
ATOM 1290 O O . PRO A 1 186 ? 38.166 -36.071 30.774 1.00 134.46 205 PRO A O 1
ATOM 1294 N N . ASP A 1 187 ? 37.666 -33.915 31.122 1.00 146.00 206 ASP A N 1
ATOM 1295 C CA . ASP A 1 187 ? 37.276 -34.125 32.519 1.00 141.40 206 ASP A CA 1
ATOM 1296 C C . ASP A 1 187 ? 38.386 -34.850 33.292 1.00 134.97 206 ASP A C 1
ATOM 1297 O O . ASP A 1 187 ? 38.260 -36.005 33.701 1.00 146.04 206 ASP A O 1
ATOM 1302 N N . SER A 1 188 ? 39.493 -34.138 33.462 1.00 123.52 207 SER A N 1
ATOM 1303 C CA . SER A 1 188 ? 40.628 -34.679 34.192 1.00 107.95 207 SER A CA 1
ATOM 1304 C C . SER A 1 188 ? 40.472 -34.429 35.689 1.00 103.78 207 SER A C 1
ATOM 1305 O O . SER A 1 188 ? 39.792 -33.492 36.117 1.00 107.79 207 SER A O 1
ATOM 1308 N N . ARG A 1 189 ? 41.099 -35.292 36.489 1.00 75.85 208 ARG A N 1
ATOM 1309 C CA . ARG A 1 189 ? 41.088 -35.158 37.940 1.00 89.72 208 ARG A CA 1
ATOM 1310 C C . ARG A 1 189 ? 42.479 -35.453 38.485 1.00 104.32 208 ARG A C 1
ATOM 1311 O O . ARG A 1 189 ? 43.274 -36.163 37.863 1.00 104.35 208 ARG A O 1
ATOM 1316 N N . ARG A 1 190 ? 42.760 -34.907 39.667 1.00 92.80 209 ARG A N 1
ATOM 1317 C CA . ARG A 1 190 ? 44.087 -34.951 40.264 1.00 74.23 209 ARG A CA 1
ATOM 1318 C C . ARG A 1 190 ? 44.043 -35.632 41.625 1.00 75.55 209 ARG A C 1
ATOM 1319 O O . ARG A 1 190 ? 43.060 -35.520 42.363 1.00 94.77 209 ARG A O 1
ATOM 1327 N N . VAL A 1 191 ? 45.126 -36.336 41.955 1.00 83.23 210 VAL A N 1
ATOM 1328 C CA . VAL A 1 191 ? 45.298 -36.979 43.254 1.00 91.87 210 VAL A CA 1
ATOM 1329 C C . VAL A 1 191 ? 46.695 -36.658 43.771 1.00 111.00 210 VAL A C 1
ATOM 1330 O O . VAL A 1 191 ? 47.661 -36.639 43.001 1.00 133.71 210 VAL A O 1
ATOM 1334 N N . LEU A 1 192 ? 46.800 -36.407 45.074 1.00 99.43 211 LEU A N 1
ATOM 1335 C CA . LEU A 1 192 ? 48.063 -36.054 45.710 1.00 87.06 211 LEU A CA 1
ATOM 1336 C C . LEU A 1 192 ? 48.689 -37.283 46.356 1.00 95.84 211 LEU A C 1
ATOM 1337 O O . LEU A 1 192 ? 48.014 -38.024 47.078 1.00 109.08 211 LEU A O 1
ATOM 1342 N N . VAL A 1 193 ? 49.979 -37.488 46.102 1.00 94.94 212 VAL A N 1
ATOM 1343 C CA . VAL A 1 193 ? 50.751 -38.567 46.708 1.00 90.87 212 VAL A CA 1
ATOM 1344 C C . VAL A 1 193 ? 51.837 -37.934 47.565 1.00 88.48 212 VAL A C 1
ATOM 1345 O O . VAL A 1 193 ? 52.659 -37.160 47.060 1.00 94.37 212 VAL A O 1
ATOM 1349 N N . THR A 1 194 ? 51.837 -38.256 48.856 1.00 92.28 213 THR A N 1
ATOM 1350 C CA . THR A 1 194 ? 52.820 -37.738 49.802 1.00 94.36 213 THR A CA 1
ATOM 1351 C C . THR A 1 194 ? 53.578 -38.905 50.414 1.00 96.37 213 THR A C 1
ATOM 1352 O O . THR A 1 194 ? 52.986 -39.735 51.112 1.00 88.68 213 THR A O 1
ATOM 1356 N N . VAL A 1 195 ? 54.876 -38.964 50.159 1.00 100.52 214 VAL A N 1
ATOM 1357 C CA . VAL A 1 195 ? 55.724 -40.012 50.711 1.00 99.69 214 VAL A CA 1
ATOM 1358 C C . VAL A 1 195 ? 56.254 -39.556 52.062 1.00 84.98 214 VAL A C 1
ATOM 1359 O O . VAL A 1 195 ? 56.436 -38.361 52.314 1.00 79.65 214 VAL A O 1
ATOM 1363 N N . ASN A 1 196 ? 56.493 -40.520 52.945 1.00 78.64 215 ASN A N 1
ATOM 1364 C CA . ASN A 1 196 ? 57.032 -40.263 54.271 1.00 87.40 215 ASN A CA 1
ATOM 1365 C C . ASN A 1 196 ? 58.424 -40.867 54.386 1.00 116.31 215 ASN A C 1
ATOM 1366 O O . ASN A 1 196 ? 58.661 -41.993 53.937 1.00 131.01 215 ASN A O 1
ATOM 1371 N N . TYR A 1 197 ? 59.342 -40.117 54.984 1.00 107.66 216 TYR A N 1
ATOM 1372 C CA . TYR A 1 197 ? 60.693 -40.596 55.224 1.00 94.21 216 TYR A CA 1
ATOM 1373 C C . TYR A 1 197 ? 61.157 -40.132 56.595 1.00 93.60 216 TYR A C 1
ATOM 1374 O O . TYR A 1 197 ? 60.777 -39.047 57.049 1.00 100.21 216 TYR A O 1
ATOM 1383 N N . PRO A 1 198 ? 61.969 -40.934 57.277 1.00 80.74 217 PRO A N 1
ATOM 1384 C CA . PRO A 1 198 ? 62.474 -40.536 58.592 1.00 71.87 217 PRO A CA 1
ATOM 1385 C C . PRO A 1 198 ? 63.481 -39.410 58.461 1.00 64.84 217 PRO A C 1
ATOM 1386 O O . PRO A 1 198 ? 64.056 -39.204 57.381 1.00 60.58 217 PRO A O 1
ATOM 1390 N N . PRO A 1 199 ? 63.720 -38.654 59.533 1.00 66.76 218 PRO A N 1
ATOM 1391 C CA . PRO A 1 199 ? 64.671 -37.541 59.443 1.00 74.00 218 PRO A CA 1
ATOM 1392 C C . PRO A 1 199 ? 66.107 -38.036 59.375 1.00 65.81 218 PRO A C 1
ATOM 1393 O O . PRO A 1 199 ? 66.499 -38.967 60.081 1.00 78.60 218 PRO A O 1
ATOM 1397 N N . THR A 1 200 ? 66.889 -37.404 58.503 1.00 62.88 219 THR A N 1
ATOM 1398 C CA . THR A 1 200 ? 68.325 -37.634 58.409 1.00 87.06 219 THR A CA 1
ATOM 1399 C C . THR A 1 200 ? 69.023 -36.299 58.616 1.00 90.97 219 THR A C 1
ATOM 1400 O O . THR A 1 200 ? 68.824 -35.366 57.832 1.00 104.10 219 THR A O 1
ATOM 1404 N N . ILE A 1 201 ? 69.825 -36.206 59.674 1.00 84.08 220 ILE A N 1
ATOM 1405 C CA . ILE A 1 201 ? 70.466 -34.944 60.036 1.00 95.50 220 ILE A CA 1
ATOM 1406 C C . ILE A 1 201 ? 71.500 -34.601 58.968 1.00 105.10 220 ILE A C 1
ATOM 1407 O O . ILE A 1 201 ? 72.505 -35.300 58.813 1.00 102.47 220 ILE A O 1
ATOM 1412 N N . THR A 1 202 ? 71.260 -33.514 58.233 1.00 105.34 221 THR A N 1
ATOM 1413 C CA . THR A 1 202 ? 72.119 -33.121 57.123 1.00 104.22 221 THR A CA 1
ATOM 1414 C C . THR A 1 202 ? 73.222 -32.157 57.544 1.00 103.78 221 THR A C 1
ATOM 1415 O O . THR A 1 202 ? 74.363 -32.287 57.086 1.00 105.24 221 THR A O 1
ATOM 1419 N N . ASP A 1 203 ? 72.905 -31.190 58.402 1.00 110.24 222 ASP A N 1
ATOM 1420 C CA . ASP A 1 203 ? 73.829 -30.120 58.748 1.00 109.75 222 ASP A CA 1
ATOM 1421 C C . ASP A 1 203 ? 73.794 -29.886 60.252 1.00 104.60 222 ASP A C 1
ATOM 1422 O O . ASP A 1 203 ? 72.721 -29.860 60.860 1.00 110.74 222 ASP A O 1
ATOM 1427 N N . VAL A 1 204 ? 74.976 -29.717 60.842 1.00 96.03 223 VAL A N 1
ATOM 1428 C CA . VAL A 1 204 ? 75.133 -29.485 62.275 1.00 81.97 223 VAL A CA 1
ATOM 1429 C C . VAL A 1 204 ? 76.204 -28.422 62.479 1.00 94.04 223 VAL A C 1
ATOM 1430 O O . VAL A 1 204 ? 77.309 -28.540 61.942 1.00 120.75 223 VAL A O 1
ATOM 1434 N N . THR A 1 205 ? 75.893 -27.397 63.267 1.00 86.96 224 THR A N 1
ATOM 1435 C CA . THR A 1 205 ? 76.846 -26.331 63.542 1.00 99.00 224 THR A CA 1
ATOM 1436 C C . THR A 1 205 ? 77.077 -26.194 65.040 1.00 109.91 224 THR A C 1
ATOM 1437 O O . THR A 1 205 ? 76.136 -26.261 65.837 1.00 119.89 224 THR A O 1
ATOM 1441 N N . SER A 1 206 ? 78.343 -26.008 65.406 1.00 103.53 225 SER A N 1
ATOM 1442 C CA . SER A 1 206 ? 78.763 -25.741 66.771 1.00 97.23 225 SER A CA 1
ATOM 1443 C C . SER A 1 206 ? 79.489 -24.404 66.800 1.00 124.78 225 SER A C 1
ATOM 1444 O O . SER A 1 206 ? 80.093 -23.992 65.805 1.00 151.06 225 SER A O 1
ATOM 1447 N N . ALA A 1 207 ? 79.423 -23.721 67.940 1.00 126.84 226 ALA A N 1
ATOM 1448 C CA . ALA A 1 207 ? 79.969 -22.377 68.078 1.00 130.83 226 ALA A CA 1
ATOM 1449 C C . ALA A 1 207 ? 81.061 -22.363 69.137 1.00 130.32 226 ALA A C 1
ATOM 1450 O O . ALA A 1 207 ? 80.883 -22.918 70.226 1.00 123.91 226 ALA A O 1
ATOM 1452 N N . ARG A 1 208 ? 82.188 -21.734 68.811 1.00 146.36 227 ARG A N 1
ATOM 1453 C CA . ARG A 1 208 ? 83.285 -21.488 69.744 1.00 151.68 227 ARG A CA 1
ATOM 1454 C C . ARG A 1 208 ? 83.412 -19.973 69.870 1.00 155.39 227 ARG A C 1
ATOM 1455 O O . ARG A 1 208 ? 84.201 -19.343 69.161 1.00 166.62 227 ARG A O 1
ATOM 1457 N N . THR A 1 209 ? 82.628 -19.390 70.772 1.00 147.60 228 THR A N 1
ATOM 1458 C CA . THR A 1 209 ? 82.530 -17.947 70.910 1.00 149.04 228 THR A CA 1
ATOM 1459 C C . THR A 1 209 ? 83.068 -17.502 72.262 1.00 164.00 228 THR A C 1
ATOM 1460 O O . THR A 1 209 ? 83.069 -18.265 73.233 1.00 167.12 228 THR A O 1
ATOM 1464 N N . ALA A 1 210 ? 83.521 -16.252 72.315 1.00 178.09 229 ALA A N 1
ATOM 1465 C CA . ALA A 1 210 ? 84.081 -15.693 73.532 1.00 183.68 229 ALA A CA 1
ATOM 1466 C C . ALA A 1 210 ? 82.972 -15.206 74.462 1.00 176.67 229 ALA A C 1
ATOM 1467 O O . ALA A 1 210 ? 81.802 -15.099 74.084 1.00 170.68 229 ALA A O 1
ATOM 1469 N N . LEU A 1 211 ? 83.358 -14.907 75.699 1.00 170.01 230 LEU A N 1
ATOM 1470 C CA . LEU A 1 211 ? 82.407 -14.408 76.680 1.00 164.37 230 LEU A CA 1
ATOM 1471 C C . LEU A 1 211 ? 81.951 -13.003 76.306 1.00 180.64 230 LEU A C 1
ATOM 1472 O O . LEU A 1 211 ? 82.739 -12.181 75.832 1.00 204.33 230 LEU A O 1
ATOM 1477 N N . GLY A 1 212 ? 80.665 -12.733 76.519 1.00 168.60 231 GLY A N 1
ATOM 1478 C CA . GLY A 1 212 ? 80.074 -11.458 76.184 1.00 164.75 231 GLY A CA 1
ATOM 1479 C C . GLY A 1 212 ? 79.415 -11.393 74.824 1.00 148.71 231 GLY A C 1
ATOM 1480 O O . GLY A 1 212 ? 78.717 -10.411 74.540 1.00 155.17 231 GLY A O 1
ATOM 1481 N N . ARG A 1 213 ? 79.606 -12.399 73.977 1.00 140.09 232 ARG A N 1
ATOM 1482 C CA . ARG A 1 213 ? 79.069 -12.404 72.626 1.00 15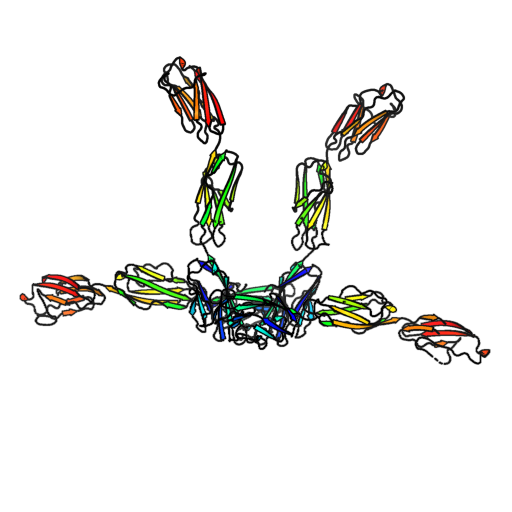0.59 232 ARG A CA 1
ATOM 1483 C C . ARG A 1 213 ? 78.015 -13.492 72.471 1.00 157.29 232 ARG A C 1
ATOM 1484 O O . ARG A 1 213 ? 78.007 -14.493 73.193 1.00 155.04 232 ARG A O 1
ATOM 1486 N N . ALA A 1 214 ? 77.125 -13.287 71.506 1.00 157.71 233 ALA A N 1
ATOM 1487 C CA . ALA A 1 214 ? 76.042 -14.228 71.265 1.00 147.17 233 ALA A CA 1
ATOM 1488 C C . ALA A 1 214 ? 76.500 -15.362 70.356 1.00 149.28 233 ALA A C 1
ATOM 1489 O O . ALA A 1 214 ? 77.380 -15.193 69.507 1.00 152.38 233 ALA A O 1
ATOM 1491 N N . ALA A 1 215 ? 75.888 -16.530 70.546 1.00 148.15 234 ALA A N 1
ATOM 1492 C CA . ALA A 1 215 ? 76.188 -17.714 69.754 1.00 142.87 234 ALA A CA 1
ATOM 1493 C C . ALA A 1 215 ? 74.904 -18.500 69.531 1.00 132.83 234 ALA A C 1
ATOM 1494 O O . ALA A 1 215 ? 73.880 -18.253 70.173 1.00 129.90 234 ALA A O 1
ATOM 1496 N N . LEU A 1 216 ? 74.965 -19.460 68.609 1.00 122.98 235 LEU A N 1
ATOM 1497 C CA . LEU A 1 216 ? 73.807 -20.293 68.321 1.00 113.89 235 LEU A CA 1
ATOM 1498 C C . LEU A 1 216 ? 74.258 -21.660 67.831 1.00 120.80 235 LEU A C 1
ATOM 1499 O O . LEU A 1 216 ? 75.286 -21.792 67.161 1.00 134.83 235 LEU A O 1
ATOM 1504 N N . LEU A 1 217 ? 73.473 -22.675 68.179 1.00 113.18 236 LEU A N 1
ATOM 1505 C CA . LEU A 1 217 ? 73.612 -24.021 67.646 1.00 103.56 236 LEU A CA 1
ATOM 1506 C C . LEU A 1 217 ? 72.382 -24.347 66.809 1.00 102.82 236 LEU A C 1
ATOM 1507 O O . LEU A 1 217 ? 71.295 -23.814 67.048 1.00 102.95 236 LEU A O 1
ATOM 1512 N N . ARG A 1 218 ? 72.554 -25.225 65.822 1.00 104.83 237 ARG A N 1
ATOM 1513 C CA . ARG A 1 218 ? 71.433 -25.605 64.975 1.00 109.01 237 ARG A CA 1
ATOM 1514 C C . ARG A 1 218 ? 71.633 -27.020 64.453 1.00 106.39 237 ARG A C 1
ATOM 1515 O O . ARG A 1 218 ? 72.750 -27.543 64.413 1.00 106.84 237 ARG A O 1
ATOM 1523 N N . CYS A 1 219 ? 70.520 -27.634 64.059 1.00 103.05 238 CYS A N 1
ATOM 1524 C CA . CYS A 1 219 ? 70.513 -28.928 63.396 1.00 109.36 238 CYS A CA 1
ATOM 1525 C C . CYS A 1 219 ? 69.577 -28.860 62.199 1.00 121.23 238 CYS A C 1
ATOM 1526 O O . CYS A 1 219 ? 68.614 -28.090 62.188 1.00 150.68 238 CYS A O 1
ATOM 1529 N N . GLU A 1 220 ? 69.876 -29.665 61.182 1.00 100.69 239 GLU A N 1
ATOM 1530 C CA . GLU A 1 220 ? 69.096 -29.691 59.948 1.00 97.40 239 GLU A CA 1
ATOM 1531 C C . GLU A 1 220 ? 68.734 -31.133 59.625 1.00 105.39 239 GLU A C 1
ATOM 1532 O O . GLU A 1 220 ? 69.589 -31.909 59.187 1.00 115.21 239 GLU A O 1
ATOM 1538 N N . ALA A 1 221 ? 67.469 -31.488 59.836 1.00 92.70 240 ALA A N 1
ATOM 1539 C CA . ALA A 1 221 ? 66.968 -32.818 59.514 1.00 95.62 240 ALA A CA 1
ATOM 1540 C C . ALA A 1 221 ? 65.581 -32.677 58.910 1.00 94.24 240 ALA A C 1
ATOM 1541 O O . ALA A 1 221 ? 64.652 -32.222 59.584 1.00 90.22 240 ALA A O 1
ATOM 1543 N N . MET A 1 222 ? 65.440 -33.062 57.647 1.00 102.58 241 MET A N 1
ATOM 1544 C CA . MET A 1 222 ? 64.165 -32.965 56.956 1.00 119.91 241 MET A CA 1
ATOM 1545 C C . MET A 1 222 ? 63.406 -34.279 57.079 1.00 128.05 241 MET A C 1
ATOM 1546 O O . MET A 1 222 ? 63.981 -35.359 56.913 1.00 116.42 241 MET A O 1
ATOM 1551 N N . ALA A 1 223 ? 62.112 -34.181 57.378 1.00 138.44 242 ALA A N 1
ATOM 1552 C CA . ALA A 1 223 ? 61.294 -35.366 57.583 1.00 138.45 242 ALA A CA 1
ATOM 1553 C C . ALA A 1 223 ? 59.843 -35.054 57.249 1.00 127.20 242 ALA A C 1
ATOM 1554 O O . ALA A 1 223 ? 59.406 -33.901 57.292 1.00 138.46 242 ALA A O 1
ATOM 1556 N N . VAL A 1 224 ? 59.103 -36.106 56.916 1.00 105.74 243 VAL A N 1
ATOM 1557 C CA . VAL A 1 224 ? 57.669 -36.015 56.654 1.00 85.64 243 VAL A CA 1
ATOM 1558 C C . VAL A 1 224 ? 56.988 -37.213 57.307 1.00 80.82 243 VAL A C 1
ATOM 1559 O O . VAL A 1 224 ? 57.291 -38.362 56.954 1.00 79.49 243 VAL A O 1
ATOM 1563 N N . PRO A 1 225 ? 56.083 -37.008 58.280 1.00 74.52 244 PRO A N 1
ATOM 1564 C CA . PRO A 1 225 ? 55.691 -35.717 58.861 1.00 83.16 244 PRO A CA 1
ATOM 1565 C C . PRO A 1 225 ? 56.866 -35.008 59.534 1.00 102.62 244 PRO A C 1
ATOM 1566 O O . PRO A 1 225 ? 57.827 -35.686 59.904 1.00 99.14 244 PRO A O 1
ATOM 1570 N N . PRO A 1 226 ? 56.799 -33.682 59.656 1.00 119.46 245 PRO A N 1
ATOM 1571 C CA . PRO A 1 226 ? 57.952 -32.926 60.162 1.00 116.43 245 PRO A CA 1
ATOM 1572 C C . PRO A 1 226 ? 58.432 -33.456 61.505 1.00 109.86 245 PRO A C 1
ATOM 1573 O O . PRO A 1 226 ? 57.644 -33.682 62.427 1.00 105.43 245 PRO A O 1
ATOM 1577 N N . ALA A 1 227 ? 59.740 -33.668 61.602 1.00 110.87 246 ALA A N 1
ATOM 1578 C CA . ALA A 1 227 ? 60.314 -34.260 62.800 1.00 116.02 246 ALA A CA 1
ATOM 1579 C C . ALA A 1 227 ? 60.230 -33.292 63.972 1.00 112.24 246 ALA A C 1
ATOM 1580 O O . ALA A 1 227 ? 60.474 -32.091 63.829 1.00 123.29 246 ALA A O 1
ATOM 1582 N N . ASP A 1 228 ? 59.868 -33.824 65.136 1.00 102.35 247 ASP A N 1
ATOM 1583 C CA . ASP A 1 228 ? 59.879 -33.053 66.373 1.00 97.63 247 ASP A CA 1
ATOM 1584 C C . ASP A 1 228 ? 61.315 -32.985 66.878 1.00 94.39 247 ASP A C 1
ATOM 1585 O O . ASP A 1 228 ? 61.880 -33.996 67.308 1.00 91.10 247 ASP A O 1
ATOM 1590 N N . PHE A 1 229 ? 61.910 -31.798 66.815 1.00 99.81 248 PHE A N 1
ATOM 1591 C CA . PHE A 1 229 ? 63.305 -31.629 67.194 1.00 99.19 248 PHE A CA 1
ATOM 1592 C C . PHE A 1 229 ? 63.433 -31.439 68.699 1.00 108.27 248 PHE A C 1
ATOM 1593 O O . PHE A 1 229 ? 62.679 -30.678 69.311 1.00 108.46 248 PHE A O 1
ATOM 1601 N N . GLN A 1 230 ? 64.396 -32.139 69.291 1.00 118.23 249 GLN A N 1
ATOM 1602 C CA . GLN A 1 230 ? 64.685 -32.047 70.714 1.00 110.09 249 GLN A CA 1
ATOM 1603 C C . GLN A 1 230 ? 66.127 -31.607 70.917 1.00 106.44 249 GLN A C 1
ATOM 1604 O O . GLN A 1 230 ? 67.028 -32.050 70.199 1.00 114.18 249 GLN A O 1
ATOM 1610 N N . TRP A 1 231 ? 66.338 -30.735 71.897 1.00 93.86 250 TRP A N 1
ATOM 1611 C CA . TRP A 1 231 ? 67.666 -30.277 72.269 1.00 88.74 250 TRP A CA 1
ATOM 1612 C C . TRP A 1 231 ? 68.023 -30.787 73.659 1.00 89.14 250 TRP A C 1
ATOM 1613 O O . TRP A 1 231 ? 67.161 -30.915 74.533 1.00 101.29 250 TRP A O 1
ATOM 1624 N N . TYR A 1 232 ? 69.307 -31.079 73.854 1.00 81.06 251 TYR A N 1
ATOM 1625 C CA . TYR A 1 232 ? 69.804 -31.588 75.127 1.00 80.11 251 TYR A CA 1
ATOM 1626 C C . TYR A 1 232 ? 71.088 -30.861 75.489 1.00 94.58 251 TYR A C 1
ATOM 1627 O O . TYR A 1 232 ? 72.038 -30.846 74.701 1.00 99.43 251 TYR A O 1
ATOM 1636 N N . LYS A 1 233 ? 71.113 -30.265 76.678 1.00 105.24 252 LYS A N 1
ATOM 1637 C CA . LYS A 1 233 ? 72.319 -29.665 77.238 1.00 100.92 252 LYS A CA 1
ATOM 1638 C C . LYS A 1 233 ? 72.888 -30.640 78.260 1.00 81.79 252 LYS A C 1
ATOM 1639 O O . LYS A 1 233 ? 72.346 -30.779 79.362 1.00 77.76 252 LYS A O 1
ATOM 1641 N N . ASP A 1 234 ? 73.977 -31.316 77.890 1.00 86.28 253 ASP A N 1
ATOM 1642 C CA . ASP A 1 234 ? 74.587 -32.368 78.708 1.00 110.57 253 ASP A CA 1
ATOM 1643 C C . ASP A 1 234 ? 73.515 -33.420 78.967 1.00 106.68 253 ASP A C 1
ATOM 1644 O O . ASP A 1 234 ? 73.011 -34.012 77.997 1.00 90.94 253 ASP A O 1
ATOM 1649 N N . ASP A 1 235 ? 73.131 -33.681 80.217 1.00 122.74 254 ASP A N 1
ATOM 1650 C CA . ASP A 1 235 ? 72.088 -34.659 80.504 1.00 121.11 254 ASP A CA 1
ATOM 1651 C C . ASP A 1 235 ? 70.701 -34.064 80.309 1.00 121.82 254 ASP A C 1
ATOM 1652 O O . ASP A 1 235 ? 69.825 -34.689 79.700 1.00 102.89 254 ASP A O 1
ATOM 1657 N N . ARG A 1 236 ? 70.488 -32.859 80.827 1.00 129.98 255 ARG A N 1
ATOM 1658 C CA . ARG A 1 236 ? 69.173 -32.249 80.802 1.00 125.92 255 ARG A CA 1
ATOM 1659 C C . ARG A 1 236 ? 68.790 -31.855 79.377 1.00 129.62 255 ARG A C 1
ATOM 1660 O O . ARG A 1 236 ? 69.612 -31.841 78.455 1.00 135.64 255 ARG A O 1
ATOM 1662 N N . LEU A 1 237 ? 67.509 -31.547 79.206 1.00 127.62 256 LEU A N 1
ATOM 1663 C CA . LEU A 1 237 ? 66.974 -31.006 77.969 1.00 118.92 256 LEU A CA 1
ATOM 1664 C C . LEU A 1 237 ? 66.500 -29.581 78.214 1.00 133.17 256 LEU A C 1
ATOM 1665 O O . LEU A 1 237 ? 66.153 -29.210 79.339 1.00 154.99 256 LEU A O 1
ATOM 1670 N N . LEU A 1 238 ? 66.494 -28.781 77.153 1.00 135.24 257 LEU A N 1
ATOM 1671 C CA . LEU A 1 238 ? 66.080 -27.389 77.243 1.00 156.20 257 LEU A CA 1
ATOM 1672 C C . LEU A 1 238 ? 64.584 -27.261 76.982 1.00 160.74 257 LEU A C 1
ATOM 1673 O O . LEU A 1 238 ? 64.022 -27.978 76.148 1.00 159.05 257 LEU A O 1
ATOM 1675 N N . SER A 1 239 ? 63.944 -26.340 77.701 1.00 160.24 258 SER A N 1
ATOM 1676 C CA . SER A 1 239 ? 62.509 -26.113 77.589 1.00 161.69 258 SER A CA 1
ATOM 1677 C C . SER A 1 239 ? 62.174 -24.769 76.955 1.00 175.50 258 SER A C 1
ATOM 1678 O O . SER A 1 239 ? 61.005 -24.365 76.967 1.00 195.89 258 SER A O 1
ATOM 1680 N N . SER A 1 240 ? 63.170 -24.068 76.406 1.00 167.86 259 SER A N 1
ATOM 1681 C CA . SER A 1 240 ? 62.970 -22.776 75.746 1.00 160.31 259 SER A CA 1
ATOM 1682 C C . SER A 1 240 ? 62.356 -21.751 76.698 1.00 156.52 259 SER A C 1
ATOM 1683 O O . SER A 1 240 ? 61.474 -20.976 76.322 1.00 152.34 259 SER A O 1
ATOM 1686 N N . GLY A 1 241 ? 62.824 -21.746 77.940 1.00 157.97 260 GLY A N 1
ATOM 1687 C CA . GLY A 1 241 ? 62.361 -20.805 78.939 1.00 166.94 260 GLY A CA 1
ATOM 1688 C C . GLY A 1 241 ? 63.372 -19.699 79.176 1.00 174.17 260 GLY A C 1
ATOM 1689 O O . GLY A 1 241 ? 64.569 -19.876 78.964 1.00 169.73 260 GLY A O 1
ATOM 1690 N N . THR A 1 242 ? 62.870 -18.543 79.620 1.00 179.70 261 THR A N 1
ATOM 1691 C CA . THR A 1 242 ? 63.750 -17.413 79.898 1.00 181.74 261 THR A CA 1
ATOM 1692 C C . THR A 1 242 ? 64.739 -17.722 81.014 1.00 174.98 261 THR A C 1
ATOM 1693 O O . THR A 1 242 ? 65.803 -17.094 81.076 1.00 167.00 261 THR A O 1
ATOM 1697 N N . ALA A 1 243 ? 64.413 -18.667 81.893 1.00 172.93 262 ALA A N 1
ATOM 1698 C CA . ALA A 1 243 ? 65.386 -19.144 82.864 1.00 168.56 262 ALA A CA 1
ATOM 1699 C C . ALA A 1 243 ? 66.557 -19.792 82.139 1.00 164.43 262 ALA A C 1
ATOM 1700 O O . ALA A 1 243 ? 66.376 -20.485 81.133 1.00 159.27 262 ALA A O 1
ATOM 1702 N N . GLU A 1 244 ? 67.764 -19.547 82.649 1.00 160.61 263 GLU A N 1
ATOM 1703 C CA . GLU A 1 244 ? 69.036 -19.929 82.038 1.00 150.96 263 GLU A CA 1
ATOM 1704 C C . GLU A 1 244 ? 69.307 -19.187 80.735 1.00 160.81 263 GLU A C 1
ATOM 1705 O O . GLU A 1 244 ? 70.293 -19.493 80.053 1.00 154.19 263 GLU A O 1
ATOM 1707 N N . GLY A 1 245 ? 68.464 -18.224 80.371 1.00 183.60 264 GLY A N 1
ATOM 1708 C CA . GLY A 1 245 ? 68.714 -17.373 79.215 1.00 183.06 264 GLY A CA 1
ATOM 1709 C C . GLY A 1 245 ? 68.872 -18.106 77.900 1.00 174.93 264 GLY A C 1
ATOM 1710 O O . GLY A 1 245 ? 69.758 -17.764 77.107 1.00 179.44 264 GLY A O 1
ATOM 1711 N N . LEU A 1 246 ? 68.030 -19.104 77.646 1.00 149.78 265 LEU A N 1
ATOM 1712 C CA . LEU A 1 246 ? 68.102 -19.885 76.421 1.00 127.53 265 LEU A CA 1
ATOM 1713 C C . LEU A 1 246 ? 66.749 -19.889 75.727 1.00 129.60 265 LEU A C 1
ATOM 1714 O O . LEU A 1 246 ? 65.700 -19.815 76.372 1.00 142.75 265 LEU A O 1
ATOM 1716 N N . LYS A 1 247 ? 66.786 -19.975 74.400 1.00 119.93 266 LYS A N 1
ATOM 1717 C CA . LYS A 1 247 ? 65.574 -20.030 73.594 1.00 116.12 266 LYS A CA 1
ATOM 1718 C C . LYS A 1 247 ? 65.860 -20.848 72.345 1.00 118.92 266 LYS A C 1
ATOM 1719 O O . LYS A 1 247 ? 66.817 -20.557 71.622 1.00 115.32 266 LYS A O 1
ATOM 1721 N N . VAL A 1 248 ? 65.040 -21.867 72.101 1.00 138.79 267 VAL A N 1
ATOM 1722 C CA . VAL A 1 248 ? 65.161 -22.712 70.919 1.00 132.47 267 VAL A CA 1
ATOM 1723 C C . VAL A 1 248 ? 64.030 -22.364 69.961 1.00 129.79 267 VAL A C 1
ATOM 1724 O O . VAL A 1 248 ? 62.878 -22.193 70.379 1.00 135.07 267 VAL A O 1
ATOM 1728 N N . GLN A 1 249 ? 64.367 -22.236 68.682 1.00 116.59 268 GLN A N 1
ATOM 1729 C CA . GLN A 1 249 ? 63.400 -21.968 67.626 1.00 113.11 268 GLN A CA 1
ATOM 1730 C C . GLN A 1 249 ? 63.366 -23.175 66.702 1.00 124.81 268 GLN A C 1
ATOM 1731 O O . GLN A 1 249 ? 64.370 -23.498 66.059 1.00 127.14 268 GLN A O 1
ATOM 1733 N N . THR A 1 250 ? 62.220 -23.845 66.647 1.00 125.15 269 THR A N 1
ATOM 1734 C CA . THR A 1 250 ? 62.051 -25.046 65.840 1.00 112.49 269 THR A CA 1
ATOM 1735 C C . THR A 1 250 ? 61.329 -24.693 64.546 1.00 107.01 269 THR A C 1
ATOM 1736 O O . THR A 1 250 ? 60.337 -23.957 64.562 1.00 111.15 269 THR A O 1
ATOM 1740 N N . GLU A 1 251 ? 61.832 -25.214 63.433 1.00 103.95 270 GLU A N 1
ATOM 1741 C CA . GLU A 1 251 ? 61.242 -25.010 62.118 1.00 110.65 270 GLU A CA 1
ATOM 1742 C C . GLU A 1 251 ? 60.918 -26.361 61.488 1.00 114.38 270 GLU A C 1
ATOM 1743 O O . GLU A 1 251 ? 61.143 -27.421 62.080 1.00 108.22 270 GLU A O 1
ATOM 1749 N N . ARG A 1 252 ? 60.375 -26.311 60.269 1.00 113.30 271 ARG A N 1
ATOM 1750 C CA . ARG A 1 252 ? 59.982 -27.538 59.583 1.00 88.96 271 ARG A CA 1
ATOM 1751 C C . ARG A 1 252 ? 61.190 -28.413 59.277 1.00 84.81 271 ARG A C 1
ATOM 1752 O O . ARG A 1 252 ? 61.105 -29.645 59.338 1.00 108.68 271 ARG A O 1
ATOM 1754 N N . THR A 1 253 ? 62.326 -27.798 58.950 1.00 79.25 272 THR A N 1
ATOM 1755 C CA . THR A 1 253 ? 63.528 -28.535 58.592 1.00 92.74 272 THR A CA 1
ATOM 1756 C C . THR A 1 253 ? 64.705 -28.267 59.520 1.00 109.31 272 THR A C 1
ATOM 1757 O O . THR A 1 253 ? 65.756 -28.898 59.356 1.00 107.07 272 THR A O 1
ATOM 1761 N N . ARG A 1 254 ? 64.569 -27.357 60.482 1.00 105.26 273 ARG A N 1
ATOM 1762 C CA . ARG A 1 254 ? 65.675 -26.981 61.348 1.00 92.97 273 ARG A CA 1
ATOM 1763 C C . ARG A 1 254 ? 65.166 -26.750 62.762 1.00 99.39 273 ARG A C 1
ATOM 1764 O O . ARG A 1 254 ? 63.959 -26.718 63.019 1.00 120.74 273 ARG A O 1
ATOM 1772 N N . SER A 1 255 ? 66.113 -26.593 63.684 1.00 98.87 274 SER A N 1
ATOM 1773 C CA . SER A 1 255 ? 65.818 -26.127 65.037 1.00 102.98 274 SER A CA 1
ATOM 1774 C C . SER A 1 255 ? 67.069 -25.441 65.560 1.00 99.99 274 SER A C 1
ATOM 1775 O O . SER A 1 255 ? 68.063 -26.109 65.856 1.00 106.55 274 SER A O 1
ATOM 1778 N N . MET A 1 256 ? 67.020 -24.120 65.667 1.00 99.95 275 MET A N 1
ATOM 1779 C CA . MET A 1 256 ? 68.161 -23.341 66.120 1.00 112.01 275 MET A CA 1
ATOM 1780 C C . MET A 1 256 ? 68.129 -23.225 67.638 1.00 122.86 275 MET A C 1
ATOM 1781 O O . MET A 1 256 ? 67.098 -22.873 68.219 1.00 148.28 275 MET A O 1
ATOM 1786 N N . LEU A 1 257 ? 69.254 -23.539 68.277 1.00 104.30 276 LEU A N 1
ATOM 1787 C CA . LEU A 1 257 ? 69.436 -23.326 69.708 1.00 99.20 276 LEU A CA 1
ATOM 1788 C C . LEU A 1 257 ? 70.193 -22.015 69.881 1.00 105.87 276 LEU A C 1
ATOM 1789 O O . LEU A 1 257 ? 71.390 -21.939 69.586 1.00 107.78 276 LEU A O 1
ATOM 1794 N N . LEU A 1 258 ? 69.495 -20.988 70.356 1.00 109.22 277 LEU A N 1
ATOM 1795 C CA . LEU A 1 258 ? 70.022 -19.631 70.399 1.00 112.69 277 LEU A CA 1
ATOM 1796 C C . LEU A 1 258 ? 70.504 -19.277 71.800 1.00 120.03 277 LEU A C 1
ATOM 1797 O O . LEU A 1 258 ? 69.826 -19.558 72.794 1.00 112.73 277 LEU A O 1
ATOM 1802 N N . PHE A 1 259 ? 71.676 -18.649 71.869 1.00 126.03 278 PHE A N 1
ATOM 1803 C CA . PHE A 1 259 ? 72.272 -18.200 73.123 1.00 124.43 278 PHE A CA 1
ATOM 1804 C C . PHE A 1 259 ? 72.481 -16.693 73.048 1.00 132.63 278 PHE A C 1
ATOM 1805 O O . PHE A 1 259 ? 73.381 -16.221 72.344 1.00 135.77 278 PHE A O 1
ATOM 1813 N N . ALA A 1 260 ? 71.653 -15.943 73.770 1.00 143.61 279 ALA A N 1
ATOM 1814 C CA . ALA A 1 260 ? 71.803 -14.497 73.865 1.00 149.69 279 ALA A CA 1
ATOM 1815 C C . ALA A 1 260 ? 72.765 -14.165 74.998 1.00 148.95 279 ALA A C 1
ATOM 1816 O O . ALA A 1 260 ? 72.659 -14.727 76.094 1.00 145.63 279 ALA A O 1
ATOM 1818 N N . ASN A 1 261 ? 73.695 -13.256 74.729 1.00 154.53 280 ASN A N 1
ATOM 1819 C CA . ASN A 1 261 ? 74.776 -12.908 75.668 1.00 156.84 280 ASN A CA 1
ATOM 1820 C C . ASN A 1 261 ? 75.541 -14.202 75.968 1.00 163.56 280 ASN A C 1
ATOM 1821 O O . ASN A 1 261 ? 75.799 -14.992 75.046 1.00 156.38 280 ASN A O 1
ATOM 1823 N N . VAL A 1 262 ? 75.907 -14.458 77.223 1.00 174.67 281 VAL A N 1
ATOM 1824 C CA . VAL A 1 262 ? 76.683 -15.633 77.600 1.00 189.03 281 VAL A CA 1
ATOM 1825 C C . VAL A 1 262 ? 76.241 -16.098 78.981 1.00 206.31 281 VAL A C 1
ATOM 1826 O O . VAL A 1 262 ? 75.453 -15.440 79.664 1.00 218.75 281 VAL A O 1
ATOM 1830 N N . SER A 1 263 ? 76.770 -17.247 79.392 1.00 206.92 282 SER A N 1
ATOM 1831 C CA . SER A 1 263 ? 76.594 -17.766 80.740 1.00 213.04 282 SER A CA 1
ATOM 1832 C C . SER A 1 263 ? 77.661 -18.821 80.982 1.00 208.14 282 SER A C 1
ATOM 1833 O O . SER A 1 263 ? 78.085 -19.516 80.055 1.00 208.54 282 SER A O 1
ATOM 1835 N N . ALA A 1 264 ? 78.096 -18.926 82.239 1.00 193.08 283 ALA A N 1
ATOM 1836 C CA . ALA A 1 264 ? 79.115 -19.912 82.582 1.00 171.17 283 ALA A CA 1
ATOM 1837 C C . ALA A 1 264 ? 78.579 -21.332 82.441 1.00 169.78 283 ALA A C 1
ATOM 1838 O O . ALA A 1 264 ? 79.300 -22.233 81.996 1.00 156.80 283 ALA A O 1
ATOM 1840 N N . ARG A 1 265 ? 77.314 -21.548 82.806 1.00 169.39 284 ARG A N 1
ATOM 1841 C CA . ARG A 1 265 ? 76.730 -22.882 82.727 1.00 166.61 284 ARG A CA 1
ATOM 1842 C C . ARG A 1 265 ? 76.453 -23.314 81.293 1.00 169.85 284 ARG A C 1
ATOM 1843 O O . ARG A 1 265 ? 76.304 -24.515 81.041 1.00 176.42 284 ARG A O 1
ATOM 1845 N N . HIS A 1 266 ? 76.387 -22.370 80.351 1.00 166.75 285 HIS A N 1
ATOM 1846 C CA . HIS A 1 266 ? 76.040 -22.717 78.977 1.00 168.25 285 HIS A CA 1
ATOM 1847 C C . HIS A 1 266 ? 77.134 -23.530 78.295 1.00 160.62 285 HIS A C 1
ATOM 1848 O O . HIS A 1 266 ? 76.839 -24.338 77.408 1.00 146.06 285 HIS A O 1
ATOM 1855 N N . TYR A 1 267 ? 78.390 -23.336 78.685 1.00 162.73 286 TYR A N 1
ATOM 1856 C CA . TYR A 1 267 ? 79.485 -24.060 78.053 1.00 157.53 286 TYR A CA 1
ATOM 1857 C C . TYR A 1 267 ? 79.416 -25.546 78.388 1.00 147.12 286 TYR A C 1
ATOM 1858 O O . TYR A 1 267 ? 79.143 -25.933 79.527 1.00 159.68 286 TYR A O 1
ATOM 1867 N N . GLY A 1 268 ? 79.663 -26.376 77.385 1.00 130.01 287 GLY A N 1
ATOM 1868 C CA . GLY A 1 268 ? 79.640 -27.814 77.553 1.00 121.11 287 GLY A CA 1
ATOM 1869 C C . GLY A 1 268 ? 79.152 -28.488 76.286 1.00 111.41 287 GLY A C 1
ATOM 1870 O O . GLY A 1 268 ? 78.973 -27.853 75.251 1.00 105.08 287 GLY A O 1
ATOM 1871 N N . ASN A 1 269 ? 78.938 -29.797 76.393 1.00 113.67 288 ASN A N 1
ATOM 1872 C CA . ASN A 1 269 ? 78.458 -30.580 75.264 1.00 110.33 288 ASN A CA 1
ATOM 1873 C C . ASN A 1 269 ? 76.963 -30.369 75.054 1.00 108.99 288 ASN A C 1
ATOM 1874 O O . ASN A 1 269 ? 76.218 -30.053 75.987 1.00 113.01 288 ASN A O 1
ATOM 1879 N N . TYR A 1 270 ? 76.525 -30.564 73.812 1.00 103.82 289 TYR A N 1
ATOM 1880 C CA . TYR A 1 270 ? 75.118 -30.477 73.454 1.00 90.83 289 TYR A CA 1
ATOM 1881 C C . TYR A 1 270 ? 74.792 -31.560 72.437 1.00 89.01 289 TYR A C 1
ATOM 1882 O O . TYR A 1 270 ? 75.647 -31.967 71.646 1.00 75.76 289 TYR A O 1
ATOM 1891 N N . THR A 1 271 ? 73.548 -32.033 72.473 1.00 101.71 290 THR A N 1
ATOM 1892 C CA . THR A 1 271 ? 73.053 -32.981 71.485 1.00 107.58 290 THR A CA 1
ATOM 1893 C C . THR A 1 271 ? 71.655 -32.564 71.053 1.00 99.57 290 THR A C 1
ATOM 1894 O O . THR A 1 271 ? 70.839 -32.152 71.881 1.00 108.79 290 THR A O 1
ATOM 1898 N N . CYS A 1 272 ? 71.390 -32.665 69.755 1.00 90.67 291 CYS A N 1
ATOM 1899 C CA . CYS A 1 272 ? 70.064 -32.436 69.202 1.00 98.65 291 CYS A CA 1
ATOM 1900 C C . CYS A 1 272 ? 69.479 -33.766 68.749 1.00 101.63 291 CYS A C 1
ATOM 1901 O O . CYS A 1 272 ? 70.213 -34.692 68.394 1.00 100.14 291 CYS A O 1
ATOM 1904 N N . ARG A 1 273 ? 68.152 -33.863 68.771 1.00 90.86 292 ARG A N 1
ATOM 1905 C CA . ARG A 1 273 ? 67.479 -35.083 68.346 1.00 90.09 292 ARG A CA 1
ATOM 1906 C C . ARG A 1 273 ? 66.267 -34.734 67.498 1.00 96.39 292 ARG A C 1
ATOM 1907 O O . ARG A 1 273 ? 65.402 -33.966 67.930 1.00 112.27 292 ARG A O 1
ATOM 1915 N N . ALA A 1 274 ? 66.210 -35.303 66.296 1.00 81.51 293 ALA A N 1
ATOM 1916 C CA . ALA A 1 274 ? 65.097 -35.115 65.374 1.00 78.37 293 ALA A CA 1
ATOM 1917 C C . ALA A 1 274 ? 64.441 -36.466 65.131 1.00 108.68 293 ALA A C 1
ATOM 1918 O O . ALA A 1 274 ? 65.104 -37.409 64.686 1.00 106.78 293 ALA A O 1
ATOM 1920 N N . ALA A 1 275 ? 63.144 -36.557 65.417 1.00 118.40 294 ALA A N 1
ATOM 1921 C CA . ALA A 1 275 ? 62.422 -37.816 65.325 1.00 114.57 294 ALA A CA 1
ATOM 1922 C C . ALA A 1 275 ? 61.029 -37.583 64.762 1.00 99.81 294 ALA A C 1
ATOM 1923 O O . ALA A 1 275 ? 60.383 -36.580 65.076 1.00 107.09 294 ALA A O 1
ATOM 1925 N N . ASN A 1 276 ? 60.572 -38.516 63.933 1.00 86.52 295 ASN A N 1
ATOM 1926 C CA . ASN A 1 276 ? 59.193 -38.524 63.461 1.00 82.47 295 ASN A CA 1
ATOM 1927 C C . ASN A 1 276 ? 58.639 -39.928 63.701 1.00 94.42 295 ASN A C 1
ATOM 1928 O O . ASN A 1 276 ? 59.163 -40.710 64.504 1.00 112.06 295 ASN A O 1
ATOM 1933 N N . ARG A 1 277 ? 57.566 -40.270 62.988 1.00 98.67 296 ARG A N 1
ATOM 1934 C CA . ARG A 1 277 ? 56.939 -41.575 63.159 1.00 105.73 296 ARG A CA 1
ATOM 1935 C C . ARG A 1 277 ? 57.767 -42.716 62.582 1.00 84.05 296 ARG A C 1
ATOM 1936 O O . ARG A 1 277 ? 57.494 -43.877 62.905 1.00 81.33 296 ARG A O 1
ATOM 1938 N N . LEU A 1 278 ? 58.769 -42.422 61.752 1.00 81.89 297 LEU A N 1
ATOM 1939 C CA . LEU A 1 278 ? 59.520 -43.456 61.056 1.00 98.33 297 LEU A CA 1
ATOM 1940 C C . LEU A 1 278 ? 60.918 -43.688 61.610 1.00 104.93 297 LEU A C 1
ATOM 1941 O O . LEU A 1 278 ? 61.539 -44.699 61.263 1.00 105.93 297 LEU A O 1
ATOM 1946 N N . GLY A 1 279 ? 61.432 -42.794 62.443 1.00 110.84 298 GLY A N 1
ATOM 1947 C CA . GLY A 1 279 ? 62.760 -42.991 62.991 1.00 110.83 298 GLY A CA 1
ATOM 1948 C C . GLY A 1 279 ? 63.182 -41.798 63.816 1.00 109.82 298 GLY A C 1
ATOM 1949 O O . GLY A 1 279 ? 62.415 -40.854 64.033 1.00 115.65 298 GLY A O 1
ATOM 1950 N N . ALA A 1 280 ? 64.429 -41.859 64.277 1.00 107.16 299 ALA A N 1
ATOM 1951 C CA . ALA A 1 280 ? 65.019 -40.800 65.078 1.00 92.96 299 ALA A CA 1
ATOM 1952 C C . ALA A 1 280 ? 66.493 -40.674 64.723 1.00 94.83 299 ALA A C 1
ATOM 1953 O O . ALA A 1 280 ? 67.099 -41.588 64.157 1.00 78.54 299 ALA A O 1
ATOM 1955 N N . SER A 1 281 ? 67.065 -39.521 65.062 1.00 88.64 300 SER A N 1
ATOM 1956 C CA . SER A 1 281 ? 68.482 -39.278 64.845 1.00 74.42 300 SER A CA 1
ATOM 1957 C C . SER A 1 281 ? 68.985 -38.311 65.904 1.00 88.79 300 SER A C 1
ATOM 1958 O O . SER A 1 281 ? 68.210 -37.575 66.520 1.00 89.82 300 SER A O 1
ATOM 1961 N N . SER A 1 282 ? 70.300 -38.327 66.117 1.00 94.76 301 SER A N 1
ATOM 1962 C CA . SER A 1 282 ? 70.921 -37.451 67.098 1.00 86.48 301 SER A CA 1
ATOM 1963 C C . SER A 1 282 ? 72.348 -37.146 66.674 1.00 74.05 301 SER A C 1
ATOM 1964 O O . SER A 1 282 ? 73.035 -38.003 66.113 1.00 79.82 301 SER A O 1
ATOM 1967 N N . ALA A 1 283 ? 72.782 -35.918 66.947 1.00 64.18 302 ALA A N 1
ATOM 1968 C CA . ALA A 1 283 ? 74.140 -35.482 66.665 1.00 73.66 302 ALA A CA 1
ATOM 1969 C C . ALA A 1 283 ? 74.640 -34.653 67.838 1.00 80.30 302 ALA A C 1
ATOM 1970 O O . ALA A 1 283 ? 73.856 -34.010 68.540 1.00 86.32 302 ALA A O 1
ATOM 1972 N N . SER A 1 284 ? 75.954 -34.675 68.047 1.00 78.45 303 SER A N 1
ATOM 1973 C CA . SER A 1 284 ? 76.578 -34.009 69.183 1.00 84.30 303 SER A CA 1
ATOM 1974 C C . SER A 1 284 ? 77.381 -32.814 68.688 1.00 86.72 303 SER A C 1
ATOM 1975 O O . SER A 1 284 ? 78.264 -32.964 67.837 1.00 102.22 303 SER A O 1
ATOM 1978 N N . MET A 1 285 ? 77.069 -31.636 69.220 1.00 85.40 304 MET A N 1
ATOM 1979 C CA . MET A 1 285 ? 77.829 -30.425 68.959 1.00 99.25 304 MET A CA 1
ATOM 1980 C C . MET A 1 285 ? 78.186 -29.777 70.288 1.00 112.71 304 MET A C 1
ATOM 1981 O O . MET A 1 285 ? 77.506 -29.979 71.296 1.00 125.88 304 MET A O 1
ATOM 1986 N N . ARG A 1 286 ? 79.261 -28.999 70.286 1.00 116.26 305 ARG A N 1
ATOM 1987 C CA . ARG A 1 286 ? 79.763 -28.381 71.503 1.00 113.28 305 ARG A CA 1
ATOM 1988 C C . ARG A 1 286 ? 79.651 -26.863 71.425 1.00 110.99 305 ARG A C 1
ATOM 1989 O O . ARG A 1 286 ? 79.342 -26.281 70.382 1.00 93.01 305 ARG A O 1
ATOM 1997 N N . LEU A 1 287 ? 79.902 -26.227 72.567 1.00 119.78 306 LEU A N 1
ATOM 1998 C CA . LEU A 1 287 ? 79.905 -24.773 72.696 1.00 118.11 306 LEU A CA 1
ATOM 1999 C C . LEU A 1 287 ? 81.158 -24.396 73.476 1.00 134.88 306 LEU A C 1
ATOM 2000 O O . LEU A 1 287 ? 81.264 -24.700 74.669 1.00 134.71 306 LEU A O 1
ATOM 2005 N N . LEU A 1 288 ? 82.108 -23.749 72.806 1.00 147.59 307 LEU A N 1
ATOM 2006 C CA . LEU A 1 288 ? 83.445 -23.541 73.345 1.00 157.96 307 LEU A CA 1
ATOM 2007 C C . LEU A 1 288 ? 83.781 -22.056 73.422 1.00 162.28 307 LEU A C 1
ATOM 2008 O O . LEU A 1 288 ? 83.045 -21.195 72.935 1.00 170.00 307 LEU A O 1
ATOM 2013 N N . ARG A 1 289 ? 84.917 -21.771 74.056 1.00 145.63 308 ARG A N 1
ATOM 2014 C CA . ARG A 1 289 ? 85.410 -20.406 74.201 1.00 136.87 308 ARG A CA 1
ATOM 2015 C C . ARG A 1 289 ? 86.753 -20.234 73.497 1.00 137.93 308 ARG A C 1
ATOM 2016 O O . ARG A 1 289 ? 87.492 -19.287 73.771 1.00 129.51 308 ARG A O 1
ATOM 2018 N N . ALA B 2 17 ? 8.631 -72.352 20.909 1.00 170.13 43 ALA B N 1
ATOM 2019 C CA . ALA B 2 17 ? 9.206 -73.685 20.765 1.00 179.21 43 ALA B CA 1
ATOM 2020 C C . ALA B 2 17 ? 9.845 -73.849 19.390 1.00 188.82 43 ALA B C 1
ATOM 2021 O O . ALA B 2 17 ? 10.836 -73.191 19.073 1.00 195.48 43 ALA B O 1
ATOM 2023 N N . ALA B 2 18 ? 9.271 -74.746 18.591 1.00 191.30 44 ALA B N 1
ATOM 2024 C CA . ALA B 2 18 ? 9.629 -74.934 17.177 1.00 182.01 44 ALA B CA 1
ATOM 2025 C C . ALA B 2 18 ? 11.093 -75.368 17.098 1.00 174.99 44 ALA B C 1
ATOM 2026 O O . ALA B 2 18 ? 11.497 -76.272 17.849 1.00 186.94 44 ALA B O 1
ATOM 2028 N N . VAL B 2 19 ? 11.911 -74.768 16.230 1.00 139.53 45 VAL B N 1
ATOM 2029 C CA . VAL B 2 19 ? 13.252 -75.261 15.943 1.00 118.68 45 VAL B CA 1
ATOM 2030 C C . VAL B 2 19 ? 14.181 -74.074 15.718 1.00 114.73 45 VAL B C 1
ATOM 2031 O O . VAL B 2 19 ? 13.769 -73.022 15.220 1.00 108.21 45 VAL B O 1
ATOM 2035 N N . ASP B 2 20 ? 15.447 -74.246 16.106 1.00 116.05 46 ASP B N 1
ATOM 2036 C CA . ASP B 2 20 ? 16.466 -73.229 15.862 1.00 115.28 46 ASP B CA 1
ATOM 2037 C C . ASP B 2 20 ? 17.268 -73.505 14.597 1.00 116.63 46 ASP B C 1
ATOM 2038 O O . ASP B 2 20 ? 17.615 -72.571 13.868 1.00 136.11 46 ASP B O 1
ATOM 2043 N N . ASN B 2 21 ? 17.561 -74.773 14.320 1.00 100.35 47 ASN B N 1
ATOM 2044 C CA . ASN B 2 21 ? 18.244 -75.182 13.102 1.00 92.76 47 ASN B CA 1
ATOM 2045 C C . ASN B 2 21 ? 17.408 -76.241 12.405 1.00 91.98 47 ASN B C 1
ATOM 2046 O O . ASN B 2 21 ? 17.048 -77.251 13.016 1.00 106.54 47 ASN B O 1
ATOM 2051 N N . MET B 2 22 ? 17.104 -76.014 11.131 1.00 85.77 48 MET B N 1
ATOM 2052 C CA . MET B 2 22 ? 16.270 -76.915 10.351 1.00 85.89 48 MET B CA 1
ATOM 2053 C C . MET B 2 22 ? 17.063 -77.441 9.164 1.00 86.04 48 MET B C 1
ATOM 2054 O O . MET B 2 22 ? 17.663 -76.660 8.417 1.00 83.09 48 MET B O 1
ATOM 2059 N N . MET B 2 23 ? 17.064 -78.762 8.997 1.00 91.38 49 MET B N 1
ATOM 2060 C CA . MET B 2 23 ? 17.756 -79.425 7.900 1.00 95.47 49 MET B CA 1
ATOM 2061 C C . MET B 2 23 ? 16.735 -80.122 7.015 1.00 101.62 49 MET B C 1
ATOM 2062 O O . MET B 2 23 ? 15.887 -80.870 7.511 1.00 115.33 49 MET B O 1
ATOM 2067 N N . VAL B 2 24 ? 16.816 -79.871 5.708 1.00 94.69 50 VAL B N 1
ATOM 2068 C CA . VAL B 2 24 ? 15.909 -80.454 4.726 1.00 87.19 50 VAL B CA 1
ATOM 2069 C C . VAL B 2 24 ? 16.716 -80.876 3.505 1.00 88.93 50 VAL B C 1
ATOM 2070 O O . VAL B 2 24 ? 17.897 -80.552 3.367 1.00 88.46 50 VAL B O 1
ATOM 2074 N N . ARG B 2 25 ? 16.058 -81.609 2.612 1.00 89.63 51 ARG B N 1
ATOM 2075 C CA . ARG B 2 25 ? 16.684 -82.122 1.404 1.00 92.45 51 ARG B CA 1
ATOM 2076 C C . ARG B 2 25 ? 16.429 -81.185 0.231 1.00 93.71 51 ARG B C 1
ATOM 2077 O O . ARG B 2 25 ? 15.430 -80.461 0.195 1.00 91.63 51 ARG B O 1
ATOM 2079 N N . LYS B 2 26 ? 17.350 -81.206 -0.730 1.00 86.88 52 LYS B N 1
ATOM 2080 C CA . LYS B 2 26 ? 17.205 -80.392 -1.929 1.00 83.84 52 LYS B CA 1
ATOM 2081 C C . LYS B 2 26 ? 15.970 -80.820 -2.709 1.00 104.52 52 LYS B C 1
ATOM 2082 O O . LYS B 2 26 ? 15.734 -82.013 -2.917 1.00 122.01 52 LYS B O 1
ATOM 2088 N N . GLY B 2 27 ? 15.178 -79.840 -3.139 1.00 93.34 53 GLY B N 1
ATOM 2089 C CA . GLY B 2 27 ? 13.968 -80.097 -3.880 1.00 99.60 53 GLY B CA 1
ATOM 2090 C C . GLY B 2 27 ? 12.735 -80.330 -3.033 1.00 102.32 53 GLY B C 1
ATOM 2091 O O . GLY B 2 27 ? 11.619 -80.243 -3.555 1.00 112.34 53 GLY B O 1
ATOM 2092 N N . ASP B 2 28 ? 12.901 -80.625 -1.746 1.00 97.14 54 ASP B N 1
ATOM 2093 C CA . ASP B 2 28 ? 11.757 -80.809 -0.867 1.00 100.62 54 ASP B CA 1
ATOM 2094 C C . ASP B 2 28 ? 11.100 -79.461 -0.569 1.00 87.45 54 ASP B C 1
ATOM 2095 O O . ASP B 2 28 ? 11.572 -78.397 -0.978 1.00 95.54 54 ASP B O 1
ATOM 2100 N N . THR B 2 29 ? 9.985 -79.512 0.153 1.00 91.81 55 THR B N 1
ATOM 2101 C CA . THR B 2 29 ? 9.283 -78.318 0.603 1.00 101.29 55 THR B CA 1
ATOM 2102 C C . THR B 2 29 ? 9.491 -78.180 2.105 1.00 93.59 55 THR B C 1
ATOM 2103 O O . THR B 2 29 ? 9.161 -79.096 2.867 1.00 83.95 55 THR B O 1
ATOM 2107 N N . ALA B 2 30 ? 10.048 -77.048 2.523 1.00 94.06 56 ALA B N 1
ATOM 2108 C CA . ALA B 2 30 ? 10.316 -76.779 3.928 1.00 82.61 56 ALA B CA 1
ATOM 2109 C C . ALA B 2 30 ? 9.247 -75.855 4.494 1.00 83.17 56 ALA B C 1
ATOM 2110 O O . ALA B 2 30 ? 8.757 -74.956 3.803 1.00 72.96 56 ALA B O 1
ATOM 2112 N N . VAL B 2 31 ? 8.885 -76.083 5.755 1.00 84.84 57 VAL B N 1
ATOM 2113 C CA . VAL B 2 31 ? 7.855 -75.311 6.440 1.00 85.95 57 VAL B CA 1
ATOM 2114 C C . VAL B 2 31 ? 8.463 -74.766 7.726 1.00 87.04 57 VAL B C 1
ATOM 2115 O O . VAL B 2 31 ? 8.747 -75.530 8.657 1.00 98.23 57 VAL B O 1
ATOM 2119 N N . LEU B 2 32 ? 8.659 -73.450 7.782 1.00 68.06 58 LEU B N 1
ATOM 2120 C CA . LEU B 2 32 ? 9.280 -72.784 8.925 1.00 68.31 58 LEU B CA 1
ATOM 2121 C C . LEU B 2 32 ? 8.173 -72.204 9.793 1.00 68.67 58 LEU B C 1
ATOM 2122 O O . LEU B 2 32 ? 7.647 -71.126 9.507 1.00 65.80 58 LEU B O 1
ATOM 2127 N N . ARG B 2 33 ? 7.826 -72.913 10.863 1.00 72.64 59 ARG B N 1
ATOM 2128 C CA . ARG B 2 33 ? 6.686 -72.507 11.676 1.00 73.84 59 ARG B CA 1
ATOM 2129 C C . ARG B 2 33 ? 7.012 -71.266 12.501 1.00 84.58 59 ARG B C 1
ATOM 2130 O O . ARG B 2 33 ? 8.134 -71.104 12.989 1.00 88.49 59 ARG B O 1
ATOM 2138 N N . CYS B 2 34 ? 6.012 -70.394 12.660 1.00 76.02 60 CYS B N 1
ATOM 2139 C CA . CYS B 2 34 ? 6.144 -69.190 13.467 1.00 70.70 60 CYS B CA 1
ATOM 2140 C C . CYS B 2 34 ? 4.779 -68.770 14.015 1.00 74.58 60 CYS B C 1
ATOM 2141 O O . CYS B 2 34 ? 4.179 -67.801 13.539 1.00 72.29 60 CYS B O 1
ATOM 2144 N N . TYR B 2 35 ? 4.273 -69.479 15.025 1.00 96.19 61 TYR B N 1
ATOM 2145 C CA . TYR B 2 35 ? 2.985 -69.115 15.605 1.00 99.51 61 TYR B CA 1
ATOM 2146 C C . TYR B 2 35 ? 3.097 -67.800 16.369 1.00 97.03 61 TYR B C 1
ATOM 2147 O O . TYR B 2 35 ? 4.002 -67.624 17.191 1.00 118.30 61 TYR B O 1
ATOM 2149 N N . LEU B 2 36 ? 2.169 -66.884 16.111 1.00 90.12 62 LEU B N 1
ATOM 2150 C CA . LEU B 2 36 ? 2.196 -65.555 16.709 1.00 92.95 62 LEU B CA 1
ATOM 2151 C C . LEU B 2 36 ? 1.139 -65.436 17.804 1.00 114.88 62 LEU B C 1
ATOM 2152 O O . LEU B 2 36 ? 0.314 -66.329 18.011 1.00 117.65 62 LEU B O 1
ATOM 2157 N N . GLU B 2 37 ? 1.179 -64.307 18.507 1.00 132.19 63 GLU B N 1
ATOM 2158 C CA . GLU B 2 37 ? 0.383 -64.093 19.705 1.00 144.78 63 GLU B CA 1
ATOM 2159 C C . GLU B 2 37 ? -1.008 -63.568 19.361 1.00 156.64 63 GLU B C 1
ATOM 2160 O O . GLU B 2 37 ? -1.234 -62.967 18.309 1.00 156.68 63 GLU B O 1
ATOM 2162 N N . ASP B 2 38 ? -1.941 -63.795 20.281 1.00 171.79 64 ASP B N 1
ATOM 2163 C CA . ASP B 2 38 ? -3.318 -63.367 20.080 1.00 183.38 64 ASP B CA 1
ATOM 2164 C C . ASP B 2 38 ? -3.422 -61.845 20.096 1.00 185.38 64 ASP B C 1
ATOM 2165 O O . ASP B 2 38 ? -2.633 -61.149 20.743 1.00 188.88 64 ASP B O 1
ATOM 2170 N N . GLY B 2 39 ? -4.418 -61.331 19.371 1.00 180.06 65 GLY B N 1
ATOM 2171 C CA . GLY B 2 39 ? -4.639 -59.906 19.248 1.00 164.17 65 GLY B CA 1
ATOM 2172 C C . GLY B 2 39 ? -4.622 -59.466 17.795 1.00 156.31 65 GLY B C 1
ATOM 2173 O O . GLY B 2 39 ? -4.909 -60.256 16.888 1.00 149.94 65 GLY B O 1
ATOM 2174 N N . ALA B 2 40 ? -4.284 -58.195 17.581 1.00 168.95 66 ALA B N 1
ATOM 2175 C CA . ALA B 2 40 ? -4.098 -57.653 16.240 1.00 166.49 66 ALA B CA 1
ATOM 2176 C C . ALA B 2 40 ? -2.653 -57.762 15.769 1.00 162.04 66 ALA B C 1
ATOM 2177 O O . ALA B 2 40 ? -2.189 -56.914 14.992 1.00 164.56 66 ALA B O 1
ATOM 2179 N N . SER B 2 41 ? -1.931 -58.787 16.216 1.00 139.11 67 SER B N 1
ATOM 2180 C CA . SER B 2 41 ? -0.506 -58.895 15.931 1.00 111.96 67 SER B CA 1
ATOM 2181 C C . SER B 2 41 ? -0.261 -59.149 14.449 1.00 102.82 67 SER B C 1
ATOM 2182 O O . SER B 2 41 ? -1.006 -59.879 13.790 1.00 120.54 67 SER B O 1
ATOM 2185 N N . LYS B 2 42 ? 0.800 -58.538 13.931 1.00 93.27 68 LYS B N 1
ATOM 2186 C CA . LYS B 2 42 ? 1.189 -58.649 12.534 1.00 88.89 68 LYS B CA 1
ATOM 2187 C C . LYS B 2 42 ? 2.577 -59.268 12.457 1.00 104.62 68 LYS B C 1
ATOM 2188 O O . LYS B 2 42 ? 3.480 -58.874 13.202 1.00 115.23 68 LYS B O 1
ATOM 2192 N N . GLY B 2 43 ? 2.745 -60.238 11.563 1.00 102.68 69 GLY B N 1
ATOM 2193 C CA . GLY B 2 43 ? 3.990 -60.971 11.432 1.00 94.88 69 GLY B CA 1
ATOM 2194 C C . GLY B 2 43 ? 4.715 -60.629 10.144 1.00 90.82 69 GLY B C 1
ATOM 2195 O O . GLY B 2 43 ? 4.097 -60.228 9.155 1.00 108.69 69 GLY B O 1
ATOM 2196 N N . ALA B 2 44 ? 6.037 -60.797 10.160 1.00 79.97 70 ALA B N 1
ATOM 2197 C CA . ALA B 2 44 ? 6.871 -60.532 8.996 1.00 66.08 70 ALA B CA 1
ATOM 2198 C C . ALA B 2 44 ? 7.964 -61.584 8.908 1.00 61.32 70 ALA B C 1
ATOM 2199 O O . ALA B 2 44 ? 8.607 -61.894 9.914 1.00 73.63 70 ALA B O 1
ATOM 2201 N N . TRP B 2 45 ? 8.166 -62.130 7.711 1.00 61.59 71 TRP B N 1
ATOM 2202 C CA . TRP B 2 45 ? 9.223 -63.098 7.456 1.00 67.65 71 TRP B CA 1
ATOM 2203 C C . TRP B 2 45 ? 10.389 -62.421 6.751 1.00 66.43 71 TRP B C 1
ATOM 2204 O O . TRP B 2 45 ? 10.194 -61.601 5.848 1.00 63.49 71 TRP B O 1
ATOM 2215 N N . LEU B 2 46 ? 11.604 -62.775 7.166 1.00 64.15 72 LEU B N 1
ATOM 2216 C CA . LEU B 2 46 ? 12.819 -62.134 6.680 1.00 65.08 72 LEU B CA 1
ATOM 2217 C C . LEU B 2 46 ? 13.804 -63.192 6.203 1.00 67.95 72 LEU B C 1
ATOM 2218 O O . LEU B 2 46 ? 14.203 -64.064 6.981 1.00 68.16 72 LEU B O 1
ATOM 2223 N N . ASN B 2 47 ? 14.182 -63.117 4.925 1.00 74.90 73 ASN B N 1
ATOM 2224 C CA . ASN B 2 47 ? 15.325 -63.847 4.384 1.00 70.21 73 ASN B CA 1
ATOM 2225 C C . ASN B 2 47 ? 16.556 -62.978 4.594 1.00 86.96 73 ASN B C 1
ATOM 2226 O O . ASN B 2 47 ? 16.645 -61.879 4.037 1.00 101.83 73 ASN B O 1
ATOM 2231 N N . ARG B 2 48 ? 17.503 -63.476 5.392 1.00 102.24 74 ARG B N 1
ATOM 2232 C CA . ARG B 2 48 ? 18.662 -62.694 5.816 1.00 94.43 74 ARG B CA 1
ATOM 2233 C C . ARG B 2 48 ? 18.161 -61.382 6.414 1.00 88.67 74 ARG B C 1
ATOM 2234 O O . ARG B 2 48 ? 17.425 -61.399 7.407 1.00 86.73 74 ARG B O 1
ATOM 2236 N N . SER B 2 49 ? 18.515 -60.250 5.805 1.00 95.29 75 SER B N 1
ATOM 2237 C CA . SER B 2 49 ? 18.065 -58.938 6.252 1.00 89.57 75 SER B CA 1
ATOM 2238 C C . SER B 2 49 ? 16.882 -58.393 5.456 1.00 78.82 75 SER B C 1
ATOM 2239 O O . SER B 2 49 ? 16.303 -57.378 5.861 1.00 83.03 75 SER B O 1
ATOM 2242 N N . SER B 2 50 ? 16.519 -59.024 4.343 1.00 84.05 76 SER B N 1
ATOM 2243 C CA . SER B 2 50 ? 15.465 -58.535 3.464 1.00 76.16 76 SER B CA 1
ATOM 2244 C C . SER B 2 50 ? 14.104 -59.103 3.864 1.00 73.20 76 SER B C 1
ATOM 2245 O O . SER B 2 50 ? 14.003 -60.151 4.506 1.00 83.67 76 SER B O 1
ATOM 2248 N N . ILE B 2 51 ? 13.049 -58.392 3.466 1.00 75.41 77 ILE B N 1
ATOM 2249 C CA . ILE B 2 51 ? 11.679 -58.750 3.824 1.00 72.62 77 ILE B CA 1
ATOM 2250 C C . ILE B 2 51 ? 11.105 -59.692 2.775 1.00 81.28 77 ILE B C 1
ATOM 2251 O O . ILE B 2 51 ? 11.150 -59.404 1.573 1.00 77.78 77 ILE B O 1
ATOM 2256 N N . ILE B 2 52 ? 10.548 -60.812 3.233 1.00 77.53 78 ILE B N 1
ATOM 2257 C CA . ILE B 2 52 ? 9.860 -61.752 2.357 1.00 64.43 78 ILE B CA 1
ATOM 2258 C C . ILE B 2 52 ? 8.367 -61.464 2.410 1.00 62.86 78 ILE B C 1
ATOM 2259 O O . ILE B 2 52 ? 7.731 -61.219 1.379 1.00 85.73 78 ILE B O 1
ATOM 2264 N N . PHE B 2 53 ? 7.799 -61.499 3.614 1.00 64.55 79 PHE B N 1
ATOM 2265 C CA . PHE B 2 53 ? 6.402 -61.164 3.839 1.00 75.37 79 PHE B CA 1
ATOM 2266 C C . PHE B 2 53 ? 6.304 -60.091 4.912 1.00 77.10 79 PHE B C 1
ATOM 2267 O O . PHE B 2 53 ? 7.146 -60.006 5.809 1.00 74.67 79 PHE B O 1
ATOM 2275 N N . ALA B 2 54 ? 5.261 -59.269 4.805 1.00 75.50 80 ALA B N 1
ATOM 2276 C CA . ALA B 2 54 ? 4.947 -58.242 5.802 1.00 74.25 80 ALA B CA 1
ATOM 2277 C C . ALA B 2 54 ? 3.431 -58.274 5.985 1.00 87.52 80 ALA B C 1
ATOM 2278 O O . ALA B 2 54 ? 2.699 -57.527 5.329 1.00 96.30 80 ALA B O 1
ATOM 2280 N N . GLY B 2 55 ? 2.970 -59.148 6.872 1.00 76.79 81 GLY B N 1
ATOM 2281 C CA . GLY B 2 55 ? 1.537 -59.333 7.024 1.00 79.79 81 GLY B CA 1
ATOM 2282 C C . GLY B 2 55 ? 0.979 -60.070 5.823 1.00 89.03 81 GLY B C 1
ATOM 2283 O O . GLY B 2 55 ? 1.449 -61.154 5.459 1.00 111.83 81 GLY B O 1
ATOM 2284 N N . GLY B 2 56 ? -0.035 -59.477 5.187 1.00 75.15 82 GLY B N 1
ATOM 2285 C CA . GLY B 2 56 ? -0.629 -60.088 4.011 1.00 73.89 82 GLY B CA 1
ATOM 2286 C C . GLY B 2 56 ? 0.123 -59.837 2.723 1.00 75.88 82 GLY B C 1
ATOM 2287 O O . GLY B 2 56 ? -0.034 -60.605 1.769 1.00 94.69 82 GLY B O 1
ATOM 2288 N N . ASP B 2 57 ? 0.934 -58.784 2.673 1.00 71.54 83 ASP B N 1
ATOM 2289 C CA . ASP B 2 57 ? 1.672 -58.463 1.461 1.00 77.36 83 ASP B CA 1
ATOM 2290 C C . ASP B 2 57 ? 2.779 -59.480 1.218 1.00 78.76 83 ASP B C 1
ATOM 2291 O O . ASP B 2 57 ? 3.426 -59.956 2.155 1.00 89.03 83 ASP B O 1
ATOM 2296 N N . LYS B 2 58 ? 2.994 -59.813 -0.052 1.00 70.32 84 LYS B N 1
ATOM 2297 C CA . LYS B 2 58 ? 4.106 -60.663 -0.467 1.00 80.46 84 LYS B CA 1
ATOM 2298 C C . LYS B 2 58 ? 5.118 -59.779 -1.182 1.00 83.15 84 LYS B C 1
ATOM 2299 O O . LYS B 2 58 ? 4.969 -59.483 -2.371 1.00 91.96 84 LYS B O 1
ATOM 2305 N N . TRP B 2 59 ? 6.146 -59.351 -0.447 1.00 64.39 85 TRP B N 1
ATOM 2306 C CA . TRP B 2 59 ? 7.212 -58.572 -1.063 1.00 65.31 85 TRP B CA 1
ATOM 2307 C C . TRP B 2 59 ? 8.006 -59.405 -2.059 1.00 66.83 85 TRP B C 1
ATOM 2308 O O . TRP B 2 59 ? 8.532 -58.863 -3.038 1.00 68.54 85 TRP B O 1
ATOM 2319 N N . SER B 2 60 ? 8.097 -60.712 -1.833 1.00 81.65 86 SER B N 1
ATOM 2320 C CA . SER B 2 60 ? 8.968 -61.557 -2.636 1.00 74.83 86 SER B CA 1
ATOM 2321 C C . SER B 2 60 ? 8.364 -61.814 -4.014 1.00 72.41 86 SER B C 1
ATOM 2322 O O . SER B 2 60 ? 7.145 -61.914 -4.173 1.00 70.12 86 SER B O 1
ATOM 2325 N N . VAL B 2 61 ? 9.237 -61.903 -5.016 1.00 72.13 87 VAL B N 1
ATOM 2326 C CA . VAL B 2 61 ? 8.843 -62.195 -6.386 1.00 74.37 87 VAL B CA 1
ATOM 2327 C C . VAL B 2 61 ? 9.031 -63.669 -6.725 1.00 75.52 87 VAL B C 1
ATOM 2328 O O . VAL B 2 61 ? 8.853 -64.064 -7.878 1.00 77.78 87 VAL B O 1
ATOM 2332 N N . ASP B 2 62 ? 9.390 -64.486 -5.753 1.00 74.38 88 ASP B N 1
ATOM 2333 C CA . ASP B 2 62 ? 9.677 -65.889 -6.029 1.00 75.89 88 ASP B CA 1
ATOM 2334 C C . ASP B 2 62 ? 8.391 -66.706 -5.992 1.00 75.92 88 ASP B C 1
ATOM 2335 O O . ASP B 2 62 ? 7.630 -66.613 -5.021 1.00 75.42 88 ASP B O 1
ATOM 2340 N N . PRO B 2 63 ? 8.118 -67.507 -7.026 1.00 78.32 89 PRO B N 1
ATOM 2341 C CA . PRO B 2 63 ? 6.909 -68.345 -7.018 1.00 79.07 89 PRO B CA 1
ATOM 2342 C C . PRO B 2 63 ? 6.956 -69.502 -6.029 1.00 90.06 89 PRO B C 1
ATOM 2343 O O . PRO B 2 63 ? 5.905 -70.100 -5.767 1.00 105.28 89 PRO B O 1
ATOM 2347 N N . ARG B 2 64 ? 8.120 -69.846 -5.478 1.00 94.70 90 ARG B N 1
ATOM 2348 C CA . ARG B 2 64 ? 8.220 -70.977 -4.564 1.00 79.06 90 ARG B CA 1
ATOM 2349 C C . ARG B 2 64 ? 7.921 -70.607 -3.117 1.00 76.76 90 ARG B C 1
ATOM 2350 O O . ARG B 2 64 ? 7.720 -71.507 -2.294 1.00 77.43 90 ARG B O 1
ATOM 2358 N N . VAL B 2 65 ? 7.886 -69.320 -2.789 1.00 74.49 91 VAL B N 1
ATOM 2359 C CA . VAL B 2 65 ? 7.705 -68.857 -1.418 1.00 72.47 91 VAL B CA 1
ATOM 2360 C C . VAL B 2 65 ? 6.235 -68.542 -1.192 1.00 71.94 91 VAL B C 1
ATOM 2361 O O . VAL B 2 65 ? 5.577 -67.941 -2.050 1.00 89.91 91 VAL B O 1
ATOM 2365 N N . SER B 2 66 ? 5.717 -68.945 -0.034 1.00 71.76 92 SER B N 1
ATOM 2366 C CA . SER B 2 66 ? 4.309 -68.751 0.286 1.00 82.37 92 SER B CA 1
ATOM 2367 C C . SER B 2 66 ? 4.140 -68.780 1.798 1.00 74.31 92 SER B C 1
ATOM 2368 O O . SER B 2 66 ? 5.076 -69.076 2.543 1.00 75.10 92 SER B O 1
ATOM 2371 N N . ILE B 2 67 ? 2.923 -68.468 2.241 1.00 71.50 93 ILE B N 1
ATOM 2372 C CA . ILE B 2 67 ? 2.557 -68.496 3.653 1.00 71.48 93 ILE B CA 1
ATOM 2373 C C . ILE B 2 67 ? 1.473 -69.545 3.849 1.00 74.52 93 ILE B C 1
ATOM 2374 O O . ILE B 2 67 ? 0.467 -69.545 3.131 1.00 110.61 93 ILE B O 1
ATOM 2379 N N . SER B 2 68 ? 1.681 -70.438 4.815 1.00 75.99 94 SER B N 1
ATOM 2380 C CA . SER B 2 68 ? 0.691 -71.446 5.181 1.00 110.12 94 SER B CA 1
ATOM 2381 C C . SER B 2 68 ? 0.049 -71.015 6.494 1.00 115.99 94 SER B C 1
ATOM 2382 O O . SER B 2 68 ? 0.707 -70.997 7.540 1.00 111.79 94 SER B O 1
ATOM 2385 N N . THR B 2 69 ? -1.231 -70.666 6.436 1.00 109.45 95 THR B N 1
ATOM 2386 C CA . THR B 2 69 ? -1.972 -70.140 7.579 1.00 93.93 95 THR B CA 1
ATOM 2387 C C . THR B 2 69 ? -2.974 -71.207 8.013 1.00 86.55 95 THR B C 1
ATOM 2388 O O . THR B 2 69 ? -4.083 -71.289 7.483 1.00 125.15 95 THR B O 1
ATOM 2392 N N . LEU B 2 70 ? -2.575 -72.032 8.983 1.00 88.37 96 LEU B N 1
ATOM 2393 C CA . LEU B 2 70 ? -3.473 -73.078 9.461 1.00 93.54 96 LEU B CA 1
ATOM 2394 C C . LEU B 2 70 ? -4.628 -72.488 10.260 1.00 99.65 96 LEU B C 1
ATOM 2395 O O . LEU B 2 70 ? -5.778 -72.919 10.113 1.00 127.54 96 LEU B O 1
ATOM 2400 N N . ASN B 2 71 ? -4.344 -71.501 11.107 1.00 92.85 97 ASN B N 1
ATOM 2401 C CA . ASN B 2 71 ? -5.371 -70.774 11.838 1.00 94.34 97 ASN B CA 1
ATOM 2402 C C . ASN B 2 71 ? -4.983 -69.302 11.867 1.00 89.72 97 ASN B C 1
ATOM 2403 O O . ASN B 2 71 ? -3.924 -68.911 11.370 1.00 110.61 97 ASN B O 1
ATOM 2408 N N . LYS B 2 72 ? -5.850 -68.476 12.458 1.00 90.67 98 LYS B N 1
ATOM 2409 C CA . LYS B 2 72 ? -5.588 -67.041 12.499 1.00 111.72 98 LYS B CA 1
ATOM 2410 C C . LYS B 2 72 ? -4.301 -66.723 13.250 1.00 114.14 98 LYS B C 1
ATOM 2411 O O . LYS B 2 72 ? -3.605 -65.760 12.906 1.00 85.53 98 LYS B O 1
ATOM 2413 N N . ARG B 2 73 ? -3.965 -67.516 14.267 1.00 120.37 99 ARG B N 1
ATOM 2414 C CA . ARG B 2 73 ? -2.734 -67.311 15.019 1.00 108.50 99 ARG B CA 1
ATOM 2415 C C . ARG B 2 73 ? -1.509 -67.895 14.327 1.00 111.31 99 ARG B C 1
ATOM 2416 O O . ARG B 2 73 ? -0.384 -67.565 14.718 1.00 123.28 99 ARG B O 1
ATOM 2420 N N . ASP B 2 74 ? -1.692 -68.744 13.320 1.00 108.86 100 ASP B N 1
ATOM 2421 C CA . ASP B 2 74 ? -0.565 -69.359 12.634 1.00 93.63 100 ASP B CA 1
ATOM 2422 C C . ASP B 2 74 ? 0.027 -68.408 11.601 1.00 81.94 100 ASP B C 1
ATOM 2423 O O . ASP B 2 74 ? -0.676 -67.602 10.986 1.00 89.42 100 ASP B O 1
ATOM 2428 N N . TYR B 2 75 ? 1.342 -68.520 11.414 1.00 83.02 101 TYR B N 1
ATOM 2429 C CA . TYR B 2 75 ? 2.057 -67.689 10.448 1.00 81.71 101 TYR B CA 1
ATOM 2430 C C . TYR B 2 75 ? 3.333 -68.447 10.088 1.00 89.82 101 TYR B C 1
ATOM 2431 O O . TYR B 2 75 ? 4.284 -68.455 10.871 1.00 115.23 101 TYR B O 1
ATOM 2440 N N . SER B 2 76 ? 3.343 -69.077 8.921 1.00 89.94 102 SER B N 1
ATOM 2441 C CA . SER B 2 76 ? 4.437 -69.956 8.549 1.00 73.40 102 SER B CA 1
ATOM 2442 C C . SER B 2 76 ? 4.941 -69.613 7.156 1.00 71.83 102 SER B C 1
ATOM 2443 O O . SER B 2 76 ? 4.195 -69.112 6.312 1.00 102.84 102 SER B O 1
ATOM 2446 N N . LEU B 2 77 ? 6.223 -69.884 6.928 1.00 71.70 103 LEU B N 1
ATOM 2447 C CA . LEU B 2 77 ? 6.866 -69.675 5.638 1.00 70.92 103 LEU B CA 1
ATOM 2448 C C . LEU B 2 77 ? 7.092 -71.035 4.993 1.00 73.40 103 LEU B C 1
ATOM 2449 O O . LEU B 2 77 ? 7.712 -71.917 5.599 1.00 80.59 103 LEU B O 1
ATOM 2454 N N . GLN B 2 78 ? 6.588 -71.207 3.775 1.00 73.89 104 GLN B N 1
ATOM 2455 C CA . GLN B 2 78 ? 6.687 -72.471 3.057 1.00 80.93 104 GLN B CA 1
ATOM 2456 C C . GLN B 2 78 ? 7.452 -72.248 1.763 1.00 86.80 104 GLN B C 1
ATOM 2457 O O . GLN B 2 78 ? 7.025 -71.458 0.914 1.00 92.67 104 GLN B O 1
ATOM 2463 N N . ILE B 2 79 ? 8.574 -72.947 1.613 1.00 84.04 105 ILE B N 1
ATOM 2464 C CA . ILE B 2 79 ? 9.423 -72.842 0.433 1.00 86.67 105 ILE B CA 1
ATOM 2465 C C . ILE B 2 79 ? 9.408 -74.194 -0.264 1.00 101.15 105 ILE B C 1
ATOM 2466 O O . ILE B 2 79 ? 9.968 -75.172 0.248 1.00 108.56 105 ILE B O 1
ATOM 2471 N N . GLN B 2 80 ? 8.767 -74.254 -1.426 1.00 105.88 106 GLN B N 1
ATOM 2472 C CA . GLN B 2 80 ? 8.748 -75.460 -2.237 1.00 111.28 106 GLN B CA 1
ATOM 2473 C C . GLN B 2 80 ? 9.964 -75.490 -3.151 1.00 109.33 106 GLN B C 1
ATOM 2474 O O . GLN B 2 80 ? 10.498 -74.446 -3.536 1.00 114.11 106 GLN B O 1
ATOM 2480 N N . ASN B 2 81 ? 10.393 -76.702 -3.501 1.00 102.33 107 ASN B N 1
ATOM 2481 C CA . ASN B 2 81 ? 11.573 -76.905 -4.339 1.00 101.97 107 ASN B CA 1
ATOM 2482 C C . ASN B 2 81 ? 12.772 -76.155 -3.763 1.00 112.19 107 ASN B C 1
ATOM 2483 O O . ASN B 2 81 ? 13.464 -75.405 -4.454 1.00 121.15 107 ASN B O 1
ATOM 2488 N N . VAL B 2 82 ? 12.997 -76.350 -2.462 1.00 117.21 108 VAL B N 1
ATOM 2489 C CA . VAL B 2 82 ? 14.077 -75.646 -1.787 1.00 95.13 108 VAL B CA 1
ATOM 2490 C C . VAL B 2 82 ? 15.407 -76.066 -2.397 1.00 91.49 108 VAL B C 1
ATOM 2491 O O . VAL B 2 82 ? 15.593 -77.220 -2.807 1.00 107.88 108 VAL B O 1
ATOM 2495 N N . ASP B 2 83 ? 16.331 -75.114 -2.497 1.00 91.93 109 ASP B N 1
ATOM 2496 C CA . ASP B 2 83 ? 17.603 -75.330 -3.169 1.00 105.98 109 ASP B CA 1
ATOM 2497 C C . ASP B 2 83 ? 18.741 -74.878 -2.262 1.00 101.58 109 ASP B C 1
ATOM 2498 O O . ASP B 2 83 ? 18.524 -74.322 -1.182 1.00 92.46 109 ASP B O 1
ATOM 2503 N N . VAL B 2 84 ? 19.971 -75.130 -2.718 1.00 112.03 110 VAL B N 1
ATOM 2504 C CA . VAL B 2 84 ? 21.150 -74.732 -1.952 1.00 106.51 110 VAL B CA 1
ATOM 2505 C C . VAL B 2 84 ? 21.190 -73.220 -1.783 1.00 98.94 110 VAL B C 1
ATOM 2506 O O . VAL B 2 84 ? 21.611 -72.708 -0.740 1.00 96.24 110 VAL B O 1
ATOM 2510 N N . THR B 2 85 ? 20.734 -72.480 -2.796 1.00 102.35 111 THR B N 1
ATOM 2511 C CA . THR B 2 85 ? 20.687 -71.027 -2.693 1.00 103.33 111 THR B CA 1
ATOM 2512 C C . THR B 2 85 ? 19.788 -70.556 -1.557 1.00 91.18 111 THR B C 1
ATOM 2513 O O . THR B 2 85 ? 19.944 -69.425 -1.085 1.00 89.68 111 THR B O 1
ATOM 2517 N N . ASP B 2 86 ? 18.863 -71.398 -1.101 1.00 88.04 112 ASP B N 1
ATOM 2518 C CA . ASP B 2 86 ? 17.888 -71.008 -0.093 1.00 84.68 112 ASP B CA 1
ATOM 2519 C C . ASP B 2 86 ? 18.376 -71.199 1.336 1.00 85.03 112 ASP B C 1
ATOM 2520 O O . ASP B 2 86 ? 17.691 -70.761 2.266 1.00 82.58 112 ASP B O 1
ATOM 2525 N N . ASP B 2 87 ? 19.526 -71.834 1.545 1.00 111.50 113 ASP B N 1
ATOM 2526 C CA . ASP B 2 87 ? 19.981 -72.076 2.908 1.00 126.35 113 ASP B CA 1
ATOM 2527 C C . ASP B 2 87 ? 20.490 -70.781 3.533 1.00 88.26 113 ASP B C 1
ATOM 2528 O O . ASP B 2 87 ? 21.104 -69.944 2.866 1.00 88.89 113 ASP B O 1
ATOM 2533 N N . GLY B 2 88 ? 20.196 -70.602 4.817 1.00 87.05 114 GLY B N 1
ATOM 2534 C CA . GLY B 2 88 ? 20.562 -69.392 5.510 1.00 86.19 114 GLY B CA 1
ATOM 2535 C C . GLY B 2 88 ? 19.653 -69.084 6.682 1.00 83.63 114 GLY B C 1
ATOM 2536 O O . GLY B 2 88 ? 18.825 -69.903 7.093 1.00 83.02 114 GLY B O 1
ATOM 2537 N N . PRO B 2 89 ? 19.800 -67.888 7.250 1.00 82.53 115 PRO B N 1
ATOM 2538 C CA . PRO B 2 89 ? 19.007 -67.532 8.430 1.00 80.53 115 PRO B CA 1
ATOM 2539 C C . PRO B 2 89 ? 17.720 -66.808 8.073 1.00 99.76 115 PRO B C 1
ATOM 2540 O O . PRO B 2 89 ? 17.749 -65.751 7.436 1.00 135.20 115 PRO B O 1
ATOM 2544 N N . TYR B 2 90 ? 16.587 -67.365 8.481 1.00 94.19 116 TYR B N 1
ATOM 2545 C CA . TYR B 2 90 ? 15.289 -66.748 8.259 1.00 83.58 116 TYR B CA 1
ATOM 2546 C C . TYR B 2 90 ? 14.708 -66.285 9.586 1.00 85.78 116 TYR B C 1
ATOM 2547 O O . TYR B 2 90 ? 14.748 -67.014 10.582 1.00 87.41 116 TYR B O 1
ATOM 2556 N N . THR B 2 91 ? 14.171 -65.067 9.592 1.00 89.13 117 THR B N 1
ATOM 2557 C CA . THR B 2 91 ? 13.722 -64.403 10.806 1.00 68.83 117 THR B CA 1
ATOM 2558 C C . THR B 2 91 ? 12.250 -64.038 10.680 1.00 93.85 117 THR B C 1
ATOM 2559 O O . THR B 2 91 ? 11.853 -63.355 9.729 1.00 65.29 117 THR B O 1
ATOM 2563 N N . CYS B 2 92 ? 11.449 -64.492 11.639 1.00 97.52 118 CYS B N 1
ATOM 2564 C CA . CYS B 2 92 ? 10.027 -64.175 11.717 1.00 84.38 118 CYS B CA 1
ATOM 2565 C C . CYS B 2 92 ? 9.825 -63.221 12.888 1.00 89.36 118 CYS B C 1
ATOM 2566 O O . CYS B 2 92 ? 10.000 -63.609 14.048 1.00 99.25 118 CYS B O 1
ATOM 2569 N N . SER B 2 93 ? 9.461 -61.977 12.586 1.00 83.64 119 SER B N 1
ATOM 2570 C CA . SER B 2 93 ? 9.321 -60.939 13.607 1.00 87.70 119 SER B CA 1
ATOM 2571 C C . SER B 2 93 ? 7.841 -60.803 13.949 1.00 90.11 119 SER B C 1
ATOM 2572 O O . SER B 2 93 ? 7.092 -60.082 13.287 1.00 82.91 119 SER B O 1
ATOM 2575 N N . VAL B 2 94 ? 7.419 -61.516 14.990 1.00 99.32 120 VAL B N 1
ATOM 2576 C CA . VAL B 2 94 ? 6.085 -61.336 15.547 1.00 81.78 120 VAL B CA 1
ATOM 2577 C C . VAL B 2 94 ? 6.064 -60.047 16.356 1.00 79.56 120 VAL B C 1
ATOM 2578 O O . VAL B 2 94 ? 6.905 -59.838 17.238 1.00 114.00 120 VAL B O 1
ATOM 2582 N N . GLN B 2 95 ? 5.105 -59.180 16.060 1.00 70.69 121 GLN B N 1
ATOM 2583 C CA . GLN B 2 95 ? 5.059 -57.839 16.628 1.00 92.79 121 GLN B CA 1
ATOM 2584 C C . GLN B 2 95 ? 3.927 -57.771 17.646 1.00 114.53 121 GLN B C 1
ATOM 2585 O O . GLN B 2 95 ? 2.748 -57.779 17.275 1.00 146.22 121 GLN B O 1
ATOM 2591 N N . THR B 2 96 ? 4.288 -57.713 18.923 1.00 103.12 122 THR B N 1
ATOM 2592 C CA . THR B 2 96 ? 3.342 -57.501 20.007 1.00 99.36 122 THR B CA 1
ATOM 2593 C C . THR B 2 96 ? 3.462 -56.066 20.507 1.00 115.57 122 THR B C 1
ATOM 2594 O O . THR B 2 96 ? 4.549 -55.482 20.511 1.00 133.06 122 THR B O 1
ATOM 2598 N N . GLN B 2 97 ? 2.324 -55.496 20.915 1.00 127.34 123 GLN B N 1
ATOM 2599 C CA . GLN B 2 97 ? 2.309 -54.107 21.364 1.00 144.82 123 GLN B CA 1
ATOM 2600 C C . GLN B 2 97 ? 3.244 -53.893 22.550 1.00 162.88 123 GLN B C 1
ATOM 2601 O O . GLN B 2 97 ? 3.891 -52.844 22.657 1.00 165.78 123 GLN B O 1
ATOM 2603 N N . HIS B 2 98 ? 3.332 -54.874 23.447 1.00 166.90 124 HIS B N 1
ATOM 2604 C CA . HIS B 2 98 ? 4.209 -54.764 24.606 1.00 161.45 124 HIS B CA 1
ATOM 2605 C C . HIS B 2 98 ? 5.670 -54.831 24.182 1.00 152.86 124 HIS B C 1
ATOM 2606 O O . HIS B 2 98 ? 6.401 -53.841 24.288 1.00 158.26 124 HIS B O 1
ATOM 2608 N N . THR B 2 99 ? 6.104 -55.995 23.699 1.00 144.22 125 THR B N 1
ATOM 2609 C CA . THR B 2 99 ? 7.470 -56.205 23.250 1.00 152.76 125 THR B CA 1
ATOM 2610 C C . THR B 2 99 ? 7.452 -57.067 21.996 1.00 142.85 125 THR B C 1
ATOM 2611 O O . THR B 2 99 ? 6.697 -58.048 21.930 1.00 159.05 125 THR B O 1
ATOM 2615 N N . PRO B 2 100 ? 8.263 -56.734 20.994 1.00 112.08 126 PRO B N 1
ATOM 2616 C CA . PRO B 2 100 ? 8.296 -57.551 19.778 1.00 87.07 126 PRO B CA 1
ATOM 2617 C C . PRO B 2 100 ? 8.959 -58.895 20.030 1.00 88.75 126 PRO B C 1
ATOM 2618 O O . PRO B 2 100 ? 9.845 -59.030 20.878 1.00 108.08 126 PRO B O 1
ATOM 2622 N N . ARG B 2 101 ? 8.512 -59.897 19.281 1.00 69.38 127 ARG B N 1
ATOM 2623 C CA . ARG B 2 101 ? 9.054 -61.244 19.367 1.00 82.55 127 ARG B CA 1
ATOM 2624 C C . ARG B 2 101 ? 9.822 -61.578 18.095 1.00 86.57 127 ARG B C 1
ATOM 2625 O O . ARG B 2 101 ? 9.473 -61.126 17.000 1.00 82.39 127 ARG B O 1
ATOM 2627 N N . THR B 2 102 ? 10.877 -62.373 18.253 1.00 83.03 128 THR B N 1
ATOM 2628 C CA . THR B 2 102 ? 11.743 -62.756 17.146 1.00 78.70 128 THR B CA 1
ATOM 2629 C C . THR B 2 102 ? 12.065 -64.237 17.264 1.00 95.83 128 THR B C 1
ATOM 2630 O O . THR B 2 102 ? 12.380 -64.717 18.357 1.00 111.10 128 THR B O 1
ATOM 2634 N N . MET B 2 103 ? 11.980 -64.961 16.138 1.00 94.18 129 MET B N 1
ATOM 2635 C CA . MET B 2 103 ? 12.246 -66.401 16.112 1.00 104.19 129 MET B CA 1
ATOM 2636 C C . MET B 2 103 ? 13.043 -66.709 14.840 1.00 96.28 129 MET B C 1
ATOM 2637 O O . MET B 2 103 ? 12.491 -67.109 13.813 1.00 93.89 129 MET B O 1
ATOM 2642 N N . GLN B 2 104 ? 14.358 -66.519 14.918 1.00 88.81 130 GLN B N 1
ATOM 2643 C CA . GLN B 2 104 ? 15.236 -66.792 13.791 1.00 81.97 130 GLN B CA 1
ATOM 2644 C C . GLN B 2 104 ? 15.441 -68.293 13.618 1.00 78.49 130 GLN B C 1
ATOM 2645 O O . GLN B 2 104 ? 15.447 -69.059 14.585 1.00 92.67 130 GLN B O 1
ATOM 2648 N N . VAL B 2 105 ? 15.609 -68.709 12.364 1.00 78.20 131 VAL B N 1
ATOM 2649 C CA . VAL B 2 105 ? 15.764 -70.117 12.010 1.00 82.12 131 VAL B CA 1
ATOM 2650 C C . VAL B 2 105 ? 16.822 -70.233 10.924 1.00 85.37 131 VAL B C 1
ATOM 2651 O O . VAL B 2 105 ? 16.728 -69.572 9.884 1.00 102.65 131 VAL B O 1
ATOM 2655 N N . HIS B 2 106 ? 17.822 -71.077 11.158 1.00 88.87 132 HIS B N 1
ATOM 2656 C CA . HIS B 2 106 ? 18.869 -71.330 10.178 1.00 102.27 132 HIS B CA 1
ATOM 2657 C C . HIS B 2 106 ? 18.488 -72.552 9.353 1.00 87.86 132 HIS B C 1
ATOM 2658 O O . HIS B 2 106 ? 18.369 -73.659 9.890 1.00 102.08 132 HIS B O 1
ATOM 2665 N N . LEU B 2 107 ? 18.293 -72.350 8.055 1.00 86.42 133 LEU B N 1
ATOM 2666 C CA . LEU B 2 107 ? 17.919 -73.419 7.141 1.00 96.90 133 LEU B CA 1
ATOM 2667 C C . LEU B 2 107 ? 19.165 -73.967 6.460 1.00 90.85 133 LEU B C 1
ATOM 2668 O O . LEU B 2 107 ? 19.976 -73.200 5.931 1.00 93.46 133 LEU B O 1
ATOM 2673 N N . THR B 2 108 ? 19.318 -75.289 6.480 1.00 94.03 134 THR B N 1
ATOM 2674 C CA . THR B 2 108 ? 20.414 -75.971 5.802 1.00 97.75 134 THR B CA 1
ATOM 2675 C C . THR B 2 108 ? 19.820 -76.951 4.802 1.00 98.59 134 THR B C 1
ATOM 2676 O O . THR B 2 108 ? 19.030 -77.823 5.178 1.00 115.61 134 THR B O 1
ATOM 2680 N N . VAL B 2 109 ? 20.197 -76.806 3.535 1.00 98.99 135 VAL B N 1
ATOM 2681 C CA . VAL B 2 109 ? 19.676 -77.635 2.453 1.00 99.97 135 VAL B CA 1
ATOM 2682 C C . VAL B 2 109 ? 20.727 -78.666 2.074 1.00 104.87 135 VAL B C 1
ATOM 2683 O O . VAL B 2 109 ? 21.889 -78.319 1.828 1.00 139.85 135 VAL B O 1
ATOM 2687 N N . GLN B 2 110 ? 20.322 -79.931 2.020 1.00 107.34 136 GLN B N 1
ATOM 2688 C CA . GLN B 2 110 ? 21.228 -81.032 1.735 1.00 112.46 136 GLN B CA 1
ATOM 2689 C C . GLN B 2 110 ? 21.045 -81.517 0.305 1.00 113.76 136 GLN B C 1
ATOM 2690 O O . GLN B 2 110 ? 19.918 -81.637 -0.183 1.00 135.55 136 GLN B O 1
ATOM 2696 N N . VAL B 2 111 ? 22.158 -81.799 -0.357 1.00 102.84 137 VAL B N 1
ATOM 2697 C CA . VAL B 2 111 ? 22.177 -82.394 -1.689 1.00 103.85 137 VAL B CA 1
ATOM 2698 C C . VAL B 2 111 ? 22.618 -83.845 -1.543 1.00 108.95 137 VAL B C 1
ATOM 2699 O O . VAL B 2 111 ? 23.719 -84.100 -1.037 1.00 113.55 137 VAL B O 1
ATOM 2703 N N . PRO B 2 112 ? 21.806 -84.818 -1.951 1.00 110.30 138 PRO B N 1
ATOM 2704 C CA . PRO B 2 112 ? 22.247 -86.203 -1.883 1.00 103.12 138 PRO B CA 1
ATOM 2705 C C . PRO B 2 112 ? 23.420 -86.428 -2.817 1.00 102.78 138 PRO B C 1
ATOM 2706 O O . PRO B 2 112 ? 23.541 -85.759 -3.860 1.00 104.24 138 PRO B O 1
ATOM 2710 N N . PRO B 2 113 ? 24.315 -87.354 -2.477 1.00 100.69 139 PRO B N 1
ATOM 2711 C CA . PRO B 2 113 ? 25.507 -87.564 -3.309 1.00 100.14 139 PRO B CA 1
ATOM 2712 C C . PRO B 2 113 ? 25.138 -88.051 -4.703 1.00 112.75 139 PRO B C 1
ATOM 2713 O O . PRO B 2 113 ? 24.076 -88.642 -4.918 1.00 103.93 139 PRO B O 1
ATOM 2717 N N . LYS B 2 114 ? 26.030 -87.783 -5.656 1.00 122.88 140 LYS B N 1
ATOM 2718 C CA . LYS B 2 114 ? 25.797 -88.147 -7.053 1.00 133.34 140 LYS B CA 1
ATOM 2719 C C . LYS B 2 114 ? 27.132 -88.519 -7.685 1.00 139.20 140 LYS B C 1
ATOM 2720 O O . LYS B 2 114 ? 27.951 -87.641 -7.973 1.00 146.48 140 LYS B O 1
ATOM 2722 N N . ILE B 2 115 ? 27.350 -89.815 -7.894 1.00 119.10 141 ILE B N 1
ATOM 2723 C CA . ILE B 2 115 ? 28.544 -90.291 -8.588 1.00 108.31 141 ILE B CA 1
ATOM 2724 C C . ILE B 2 115 ? 28.440 -89.866 -10.049 1.00 113.07 141 ILE B C 1
ATOM 2725 O O . ILE B 2 115 ? 27.631 -90.411 -10.807 1.00 122.57 141 ILE B O 1
ATOM 2730 N N . TYR B 2 116 ? 29.252 -88.891 -10.451 1.00 115.84 142 TYR B N 1
ATOM 2731 C CA . TYR B 2 116 ? 29.175 -88.332 -11.793 1.00 125.74 142 TYR B CA 1
ATOM 2732 C C . TYR B 2 116 ? 30.216 -88.908 -12.743 1.00 121.44 142 TYR B C 1
ATOM 2733 O O . TYR B 2 116 ? 30.191 -88.582 -13.934 1.00 125.73 142 TYR B O 1
ATOM 2742 N N . ASP B 2 117 ? 31.127 -89.747 -12.256 1.00 114.60 143 ASP B N 1
ATOM 2743 C CA . ASP B 2 117 ? 32.136 -90.334 -13.124 1.00 129.35 143 ASP B CA 1
ATOM 2744 C C . ASP B 2 117 ? 32.601 -91.661 -12.543 1.00 143.23 143 ASP B C 1
ATOM 2745 O O . ASP B 2 117 ? 32.729 -91.808 -11.325 1.00 141.03 143 ASP B O 1
ATOM 2750 N N . ILE B 2 118 ? 32.863 -92.616 -13.434 1.00 147.51 144 ILE B N 1
ATOM 2751 C CA . ILE B 2 118 ? 33.356 -93.933 -13.053 1.00 139.67 144 ILE B CA 1
ATOM 2752 C C . ILE B 2 118 ? 33.996 -94.548 -14.288 1.00 146.85 144 ILE B C 1
ATOM 2753 O O . ILE B 2 118 ? 33.566 -94.297 -15.417 1.00 158.85 144 ILE B O 1
ATOM 2758 N N . SER B 2 119 ? 35.054 -95.328 -14.074 1.00 144.82 145 SER B N 1
ATOM 2759 C CA . SER B 2 119 ? 35.766 -95.929 -15.194 1.00 146.22 145 SER B CA 1
ATOM 2760 C C . SER B 2 119 ? 34.858 -96.889 -15.952 1.00 160.46 145 SER B C 1
ATOM 2761 O O . SER B 2 119 ? 34.034 -97.588 -15.359 1.00 164.57 145 SER B O 1
ATOM 2764 N N . ASN B 2 120 ? 35.007 -96.915 -17.273 1.00 165.71 146 ASN B N 1
ATOM 2765 C CA . ASN B 2 120 ? 34.195 -97.799 -18.091 1.00 165.36 146 ASN B CA 1
ATOM 2766 C C . ASN B 2 120 ? 34.543 -99.258 -17.806 1.00 154.56 146 ASN B C 1
ATOM 2767 O O . ASN B 2 120 ? 35.608 -99.580 -17.272 1.00 158.54 146 ASN B O 1
ATOM 2772 N N . ASP B 2 121 ? 33.617 -100.147 -18.162 1.00 149.36 147 ASP B N 1
ATOM 2773 C CA . ASP B 2 121 ? 33.854 -101.579 -18.024 1.00 152.42 147 ASP B CA 1
ATOM 2774 C C . ASP B 2 121 ? 35.028 -101.992 -18.902 1.00 173.43 147 ASP B C 1
ATOM 2775 O O . ASP B 2 121 ? 34.896 -102.078 -20.127 1.00 188.12 147 ASP B O 1
ATOM 2780 N N . MET B 2 122 ? 36.181 -102.240 -18.288 1.00 181.25 148 MET B N 1
ATOM 2781 C CA . MET B 2 122 ? 37.416 -102.513 -19.005 1.00 184.98 148 MET B CA 1
ATOM 2782 C C . MET B 2 122 ? 37.823 -103.972 -18.848 1.00 178.82 148 MET B C 1
ATOM 2783 O O . MET B 2 122 ? 37.451 -104.648 -17.885 1.00 170.31 148 MET B O 1
ATOM 2788 N N . THR B 2 123 ? 38.597 -104.451 -19.822 1.00 183.28 149 THR B N 1
ATOM 2789 C CA . THR B 2 123 ? 39.162 -105.800 -19.813 1.00 187.85 149 THR B CA 1
ATOM 2790 C C . THR B 2 123 ? 40.650 -105.677 -20.130 1.00 177.93 149 THR B C 1
ATOM 2791 O O . THR B 2 123 ? 41.034 -105.563 -21.298 1.00 181.16 149 THR B O 1
ATOM 2795 N N . VAL B 2 124 ? 41.484 -105.696 -19.094 1.00 172.67 150 VAL B N 1
ATOM 2796 C CA . VAL B 2 124 ? 42.927 -105.548 -19.239 1.00 175.06 150 VAL B CA 1
ATOM 2797 C C . VAL B 2 124 ? 43.592 -106.869 -18.881 1.00 181.48 150 VAL B C 1
ATOM 2798 O O . VAL B 2 124 ? 43.112 -107.616 -18.021 1.00 179.76 150 VAL B O 1
ATOM 2802 N N . ASN B 2 125 ? 44.709 -107.155 -19.546 1.00 195.04 151 ASN B N 1
ATOM 2803 C CA . ASN B 2 125 ? 45.406 -108.416 -19.343 1.00 202.98 151 ASN B CA 1
ATOM 2804 C C . ASN B 2 125 ? 46.036 -108.480 -17.952 1.00 205.08 151 ASN B C 1
ATOM 2805 O O . ASN B 2 125 ? 46.211 -107.468 -17.266 1.00 202.95 151 ASN B O 1
ATOM 2810 N N . GLU B 2 126 ? 46.382 -109.700 -17.545 1.00 205.60 152 GLU B N 1
ATOM 2811 C CA . GLU B 2 126 ? 46.913 -109.948 -16.213 1.00 193.41 152 GLU B CA 1
ATOM 2812 C C . GLU B 2 126 ? 48.325 -109.382 -16.077 1.00 195.70 152 GLU B C 1
ATOM 2813 O O . GLU B 2 126 ? 49.032 -109.149 -17.061 1.00 192.35 152 GLU B O 1
ATOM 2819 N N . GLY B 2 127 ? 48.732 -109.158 -14.827 1.00 196.21 153 GLY B N 1
ATOM 2820 C CA . GLY B 2 127 ? 50.069 -108.717 -14.505 1.00 200.27 153 GLY B CA 1
ATOM 2821 C C . GLY B 2 127 ? 50.261 -107.214 -14.496 1.00 196.04 153 GLY B C 1
ATOM 2822 O O . GLY B 2 127 ? 51.154 -106.719 -13.801 1.00 196.43 153 GLY B O 1
ATOM 2823 N N . THR B 2 128 ? 49.453 -106.479 -15.251 1.00 194.74 154 THR B N 1
ATOM 2824 C CA . THR B 2 128 ? 49.592 -105.035 -15.315 1.00 202.09 154 THR B CA 1
ATOM 2825 C C . THR B 2 128 ? 49.027 -104.385 -14.054 1.00 191.46 154 THR B C 1
ATOM 2826 O O . THR B 2 128 ? 48.307 -105.005 -13.267 1.00 192.71 154 THR B O 1
ATOM 2830 N N . ASN B 2 129 ? 49.371 -103.115 -13.863 1.00 180.55 155 ASN B N 1
ATOM 2831 C CA . ASN B 2 129 ? 48.815 -102.308 -12.788 1.00 164.98 155 ASN B CA 1
ATOM 2832 C C . ASN B 2 129 ? 47.806 -101.329 -13.371 1.00 164.14 155 ASN B C 1
ATOM 2833 O O . ASN B 2 129 ? 48.097 -100.641 -14.355 1.00 170.24 155 ASN B O 1
ATOM 2838 N N . VAL B 2 130 ? 46.620 -101.278 -12.769 1.00 167.38 156 VAL B N 1
ATOM 2839 C CA . VAL B 2 130 ? 45.523 -100.456 -13.259 1.00 177.98 156 VAL B CA 1
ATOM 2840 C C . VAL B 2 130 ? 44.988 -99.615 -12.108 1.00 186.12 156 VAL B C 1
ATOM 2841 O O . VAL B 2 130 ? 45.111 -99.984 -10.935 1.00 190.10 156 VAL B O 1
ATOM 2845 N N . THR B 2 131 ? 44.407 -98.466 -12.449 1.00 177.65 157 THR B N 1
ATOM 2846 C CA . THR B 2 131 ? 43.827 -97.549 -11.477 1.00 169.40 157 THR B CA 1
ATOM 2847 C C . THR B 2 131 ? 42.373 -97.288 -11.841 1.00 165.99 157 THR B C 1
ATOM 2848 O O . THR B 2 131 ? 42.070 -96.934 -12.985 1.00 178.20 157 THR B O 1
ATOM 2852 N N . LEU B 2 132 ? 41.480 -97.458 -10.870 1.00 152.20 158 LEU B N 1
ATOM 2853 C CA . LEU B 2 132 ? 40.051 -97.238 -11.055 1.00 141.79 158 LEU B CA 1
ATOM 2854 C C . LEU B 2 132 ? 39.646 -95.938 -10.373 1.00 147.84 158 LEU B C 1
ATOM 2855 O O . LEU B 2 132 ? 40.032 -95.690 -9.226 1.00 155.84 158 LEU B O 1
ATOM 2857 N N . THR B 2 133 ? 38.868 -95.118 -11.075 1.00 147.79 159 THR B N 1
ATOM 2858 C CA . THR B 2 133 ? 38.454 -93.811 -10.584 1.00 144.04 159 THR B CA 1
ATOM 2859 C C . THR B 2 133 ? 36.951 -93.785 -10.341 1.00 136.32 159 THR B C 1
ATOM 2860 O O . THR B 2 133 ? 36.179 -94.396 -11.088 1.00 143.69 159 THR B O 1
ATOM 2864 N N . CYS B 2 134 ? 36.543 -93.069 -9.295 1.00 122.18 160 CYS B N 1
ATOM 2865 C CA . CYS B 2 134 ? 35.128 -92.880 -8.985 1.00 114.99 160 CYS B CA 1
ATOM 2866 C C . CYS B 2 134 ? 34.981 -91.514 -8.331 1.00 117.60 160 CYS B C 1
ATOM 2867 O O . CYS B 2 134 ? 35.437 -91.318 -7.202 1.00 119.38 160 CYS B O 1
ATOM 2870 N N . LEU B 2 135 ? 34.349 -90.580 -9.035 1.00 127.25 161 LEU B N 1
ATOM 2871 C CA . LEU B 2 135 ? 34.197 -89.208 -8.570 1.00 114.34 161 LEU B CA 1
ATOM 2872 C C . LEU B 2 135 ? 32.724 -88.914 -8.319 1.00 105.48 161 LEU B C 1
ATOM 2873 O O . LEU B 2 135 ? 31.869 -89.247 -9.147 1.00 108.90 161 LEU B O 1
ATOM 2878 N N . ALA B 2 136 ? 32.432 -88.292 -7.178 1.00 101.02 162 ALA B N 1
ATOM 2879 C CA . ALA B 2 136 ? 31.066 -87.969 -6.796 1.00 107.39 162 ALA B CA 1
ATOM 2880 C C . ALA B 2 136 ? 31.023 -86.576 -6.189 1.00 114.90 162 ALA B C 1
ATOM 2881 O O . ALA B 2 136 ? 32.048 -86.015 -5.796 1.00 116.13 162 ALA B O 1
ATOM 2883 N N . THR B 2 137 ? 29.814 -86.022 -6.109 1.00 125.06 163 THR B N 1
ATOM 2884 C CA . THR B 2 137 ? 29.608 -84.700 -5.536 1.00 134.82 163 THR B CA 1
ATOM 2885 C C . THR B 2 137 ? 28.320 -84.683 -4.727 1.00 117.71 163 THR B C 1
ATOM 2886 O O . THR B 2 137 ? 27.458 -85.554 -4.867 1.00 100.14 163 THR B O 1
ATOM 2890 N N . GLY B 2 138 ? 28.201 -83.668 -3.883 1.00 98.67 164 GLY B N 1
ATOM 2891 C CA . GLY B 2 138 ? 27.048 -83.534 -3.019 1.00 98.66 164 GLY B CA 1
ATOM 2892 C C . GLY B 2 138 ? 27.314 -82.506 -1.943 1.00 106.37 164 GLY B C 1
ATOM 2893 O O . GLY B 2 138 ? 28.405 -81.935 -1.845 1.00 124.41 164 GLY B O 1
ATOM 2894 N N . LYS B 2 139 ? 26.287 -82.281 -1.131 1.00 97.90 165 LYS B N 1
ATOM 2895 C CA . LYS B 2 139 ? 26.352 -81.328 -0.024 1.00 97.29 165 LYS B CA 1
ATOM 2896 C C . LYS B 2 139 ? 25.847 -82.014 1.238 1.00 96.78 165 LYS B C 1
ATOM 2897 O O . LYS B 2 139 ? 24.635 -82.298 1.340 1.00 116.44 165 LYS B O 1
ATOM 2900 N N . PRO B 2 140 ? 26.717 -82.300 2.219 1.00 95.47 166 PRO B N 1
ATOM 2901 C CA . PRO B 2 140 ? 28.154 -82.001 2.199 1.00 97.91 166 PRO B CA 1
ATOM 2902 C C . PRO B 2 140 ? 28.964 -82.936 1.303 1.00 101.98 166 PRO B C 1
ATOM 2903 O O . PRO B 2 140 ? 28.392 -83.785 0.621 1.00 110.52 166 PRO B O 1
ATOM 2907 N N . GLU B 2 141 ? 30.282 -82.769 1.318 1.00 101.66 167 GLU B N 1
ATOM 2908 C CA . GLU B 2 141 ? 31.151 -83.540 0.441 1.00 114.21 167 GLU B CA 1
ATOM 2909 C C . GLU B 2 141 ? 31.042 -85.029 0.755 1.00 101.63 167 GLU B C 1
ATOM 2910 O O . GLU B 2 141 ? 31.214 -85.428 1.915 1.00 97.99 167 GLU B O 1
ATOM 2916 N N . PRO B 2 142 ? 30.763 -85.872 -0.233 1.00 94.16 168 PRO B N 1
ATOM 2917 C CA . PRO B 2 142 ? 30.681 -87.312 0.019 1.00 94.20 168 PRO B CA 1
ATOM 2918 C C . PRO B 2 142 ? 32.060 -87.945 0.131 1.00 103.76 168 PRO B C 1
ATOM 2919 O O . PRO B 2 142 ? 33.066 -87.409 -0.337 1.00 94.40 168 PRO B O 1
ATOM 2923 N N . SER B 2 143 ? 32.083 -89.113 0.766 1.00 115.18 169 SER B N 1
ATOM 2924 C CA . SER B 2 143 ? 33.295 -89.904 0.945 1.00 97.73 169 SER B CA 1
ATOM 2925 C C . SER B 2 143 ? 33.177 -91.173 0.110 1.00 101.66 169 SER B C 1
ATOM 2926 O O . SER B 2 143 ? 32.211 -91.930 0.258 1.00 117.26 169 SER B O 1
ATOM 2929 N N . ILE B 2 144 ? 34.158 -91.404 -0.756 1.00 98.47 170 ILE B N 1
ATOM 2930 C CA . ILE B 2 144 ? 34.126 -92.497 -1.721 1.00 101.66 170 ILE B CA 1
ATOM 2931 C C . ILE B 2 144 ? 34.910 -93.677 -1.164 1.00 108.71 170 ILE B C 1
ATOM 2932 O O . ILE B 2 144 ? 36.081 -93.534 -0.788 1.00 123.77 170 ILE B O 1
ATOM 2937 N N . SER B 2 145 ? 34.265 -94.843 -1.109 1.00 98.77 171 SER B N 1
ATOM 2938 C CA . SER B 2 145 ? 34.879 -96.068 -0.619 1.00 110.84 171 SER B CA 1
ATOM 2939 C C . SER B 2 145 ? 34.656 -97.191 -1.623 1.00 101.23 171 SER B C 1
ATOM 2940 O O . SER B 2 145 ? 33.686 -97.180 -2.386 1.00 101.14 171 SER B O 1
ATOM 2943 N N . TRP B 2 146 ? 35.563 -98.163 -1.616 1.00 104.77 172 TRP B N 1
ATOM 2944 C CA . TRP B 2 146 ? 35.556 -99.253 -2.579 1.00 112.27 172 TRP B CA 1
ATOM 2945 C C . TRP B 2 146 ? 35.308 -100.593 -1.897 1.00 128.35 172 TRP B C 1
ATOM 2946 O O . TRP B 2 146 ? 35.456 -100.741 -0.680 1.00 134.70 172 TRP B O 1
ATOM 2957 N N . ARG B 2 147 ? 34.931 -101.576 -2.714 1.00 129.02 173 ARG B N 1
ATOM 2958 C CA . ARG B 2 147 ? 34.689 -102.937 -2.257 1.00 128.67 173 ARG B CA 1
ATOM 2959 C C . ARG B 2 147 ? 34.759 -103.872 -3.457 1.00 125.56 173 ARG B C 1
ATOM 2960 O O . ARG B 2 147 ? 34.661 -103.441 -4.609 1.00 133.26 173 ARG B O 1
ATOM 2962 N N . HIS B 2 148 ? 34.931 -105.161 -3.167 1.00 126.99 174 HIS B N 1
ATOM 2963 C CA . HIS B 2 148 ? 35.070 -106.202 -4.177 1.00 125.66 174 HIS B CA 1
ATOM 2964 C C . HIS B 2 148 ? 33.913 -107.182 -4.049 1.00 143.71 174 HIS B C 1
ATOM 2965 O O . HIS B 2 148 ? 33.535 -107.562 -2.935 1.00 139.07 174 HIS B O 1
ATOM 2972 N N . ILE B 2 149 ? 33.344 -107.585 -5.190 1.00 165.04 175 ILE B N 1
ATOM 2973 C CA . ILE B 2 149 ? 32.210 -108.509 -5.158 1.00 170.08 175 ILE B CA 1
ATOM 2974 C C . ILE B 2 149 ? 32.620 -109.835 -4.539 1.00 165.27 175 ILE B C 1
ATOM 2975 O O . ILE B 2 149 ? 31.855 -110.445 -3.780 1.00 171.89 175 ILE B O 1
ATOM 2980 N N . SER B 2 150 ? 33.822 -110.301 -4.858 1.00 156.40 176 SER B N 1
ATOM 2981 C CA . SER B 2 150 ? 34.260 -111.615 -4.411 1.00 166.49 176 SER B CA 1
ATOM 2982 C C . SER B 2 150 ? 34.190 -111.706 -2.889 1.00 176.75 176 SER B C 1
ATOM 2983 O O . SER B 2 150 ? 34.521 -110.739 -2.191 1.00 181.95 176 SER B O 1
ATOM 2986 N N . PRO B 2 151 ? 33.752 -112.841 -2.342 1.00 176.93 177 PRO B N 1
ATOM 2987 C CA . PRO B 2 151 ? 33.639 -112.943 -0.880 1.00 177.98 177 PRO B CA 1
ATOM 2988 C C . PRO B 2 151 ? 34.982 -112.903 -0.175 1.00 176.52 177 PRO B C 1
ATOM 2989 O O . PRO B 2 151 ? 35.071 -112.372 0.938 1.00 179.90 177 PRO B O 1
ATOM 2993 N N . SER B 2 152 ? 36.032 -113.442 -0.796 1.00 176.51 178 SER B N 1
ATOM 2994 C CA . SER B 2 152 ? 37.359 -113.506 -0.185 1.00 177.97 178 SER B CA 1
ATOM 2995 C C . SER B 2 152 ? 38.105 -112.211 -0.491 1.00 185.44 178 SER B C 1
ATOM 2996 O O . SER B 2 152 ? 39.011 -112.153 -1.326 1.00 191.78 178 SER B O 1
ATOM 2999 N N . ALA B 2 153 ? 37.714 -111.150 0.209 1.00 189.51 179 ALA B N 1
ATOM 3000 C CA . ALA B 2 153 ? 38.338 -109.853 -0.003 1.00 190.33 179 ALA B CA 1
ATOM 3001 C C . ALA B 2 153 ? 38.153 -108.996 1.239 1.00 194.43 179 ALA B C 1
ATOM 3002 O O . ALA B 2 153 ? 37.309 -109.277 2.095 1.00 200.54 179 ALA B O 1
ATOM 3004 N N . LYS B 2 154 ? 38.964 -107.943 1.320 1.00 197.50 180 LYS B N 1
ATOM 3005 C CA . LYS B 2 154 ? 38.902 -106.957 2.381 1.00 197.53 180 LYS B CA 1
ATOM 3006 C C . LYS B 2 154 ? 38.503 -105.602 1.812 1.00 218.91 180 LYS B C 1
ATOM 3007 O O . LYS B 2 154 ? 38.972 -105.224 0.733 1.00 213.92 180 LYS B O 1
ATOM 3009 N N . PRO B 2 155 ? 37.638 -104.858 2.500 1.00 256.68 181 PRO B N 1
ATOM 3010 C CA . PRO B 2 155 ? 37.240 -103.535 1.999 1.00 262.21 181 PRO B CA 1
ATOM 3011 C C . PRO B 2 155 ? 38.441 -102.611 1.859 1.00 262.48 181 PRO B C 1
ATOM 3012 O O . PRO B 2 155 ? 39.240 -102.454 2.784 1.00 271.81 181 PRO B O 1
ATOM 3016 N N . PHE B 2 156 ? 38.563 -102.000 0.683 1.00 218.62 182 PHE B N 1
ATOM 3017 C CA . PHE B 2 156 ? 39.681 -101.114 0.409 1.00 184.27 182 PHE B CA 1
ATOM 3018 C C . PHE B 2 156 ? 39.512 -99.795 1.161 1.00 174.96 182 PHE B C 1
ATOM 3019 O O . PHE B 2 156 ? 38.434 -99.462 1.664 1.00 160.02 182 PHE B O 1
ATOM 3021 N N . GLU B 2 157 ? 40.601 -99.036 1.229 1.00 179.64 183 GLU B N 1
ATOM 3022 C CA . GLU B 2 157 ? 40.602 -97.796 1.989 1.00 184.69 183 GLU B CA 1
ATOM 3023 C C . GLU B 2 157 ? 39.819 -96.710 1.257 1.00 181.82 183 GLU B C 1
ATOM 3024 O O . GLU B 2 157 ? 39.760 -96.675 0.025 1.00 175.45 183 GLU B O 1
ATOM 3030 N N . ASN B 2 158 ? 39.208 -95.818 2.039 1.00 165.57 184 ASN B N 1
ATOM 3031 C CA . ASN B 2 158 ? 38.375 -94.750 1.499 1.00 144.32 184 ASN B CA 1
ATOM 3032 C C . ASN B 2 158 ? 39.170 -93.824 0.588 1.00 134.33 184 ASN B C 1
ATOM 3033 O O . ASN B 2 158 ? 39.858 -92.914 1.060 1.00 143.96 184 ASN B O 1
ATOM 3038 N N . GLY B 2 159 ? 39.076 -94.049 -0.719 1.00 129.71 185 GLY B N 1
ATOM 3039 C CA . GLY B 2 159 ? 39.748 -93.207 -1.686 1.00 120.38 185 GLY B CA 1
ATOM 3040 C C . GLY B 2 159 ? 39.034 -93.187 -3.019 1.00 115.29 185 GLY B C 1
ATOM 3041 O O . GLY B 2 159 ? 38.611 -94.235 -3.518 1.00 109.93 185 GLY B O 1
ATOM 3042 N N . GLN B 2 160 ? 38.886 -91.996 -3.605 1.00 129.28 186 GLN B N 1
ATOM 3043 C CA . GLN B 2 160 ? 38.226 -91.889 -4.902 1.00 127.64 186 GLN B CA 1
ATOM 3044 C C . GLN B 2 160 ? 38.991 -92.638 -5.985 1.00 117.08 186 GLN B C 1
ATOM 3045 O O . GLN B 2 160 ? 38.384 -93.143 -6.936 1.00 121.60 186 GLN B O 1
ATOM 3051 N N . TYR B 2 161 ? 40.311 -92.724 -5.859 1.00 150.01 187 TYR B N 1
ATOM 3052 C CA . TYR B 2 161 ? 41.143 -93.475 -6.789 1.00 147.06 187 TYR B CA 1
ATOM 3053 C C . TYR B 2 161 ? 41.566 -94.786 -6.140 1.00 143.19 187 TYR B C 1
ATOM 3054 O O . TYR B 2 161 ? 42.084 -94.790 -5.019 1.00 162.50 187 TYR B O 1
ATOM 3063 N N . LEU B 2 162 ? 41.337 -95.894 -6.842 1.00 148.78 188 LEU B N 1
ATOM 3064 C CA . LEU B 2 162 ? 41.752 -97.217 -6.392 1.00 147.37 188 LEU B CA 1
ATOM 3065 C C . LEU B 2 162 ? 42.759 -97.771 -7.388 1.00 150.24 188 LEU B C 1
ATOM 3066 O O . LEU B 2 162 ? 42.426 -97.986 -8.558 1.00 144.82 188 LEU B O 1
ATOM 3071 N N . ASP B 2 163 ? 43.985 -98.000 -6.924 1.00 158.07 189 ASP B N 1
ATOM 3072 C CA . ASP B 2 163 ? 45.078 -98.464 -7.767 1.00 167.63 189 ASP B CA 1
ATOM 3073 C C . ASP B 2 163 ? 45.529 -99.844 -7.309 1.00 164.68 189 ASP B C 1
ATOM 3074 O O . ASP B 2 163 ? 45.840 -100.042 -6.130 1.00 161.89 189 ASP B O 1
ATOM 3079 N N . ILE B 2 164 ? 45.562 -100.790 -8.244 1.00 157.77 190 ILE B N 1
ATOM 3080 C CA . ILE B 2 164 ? 46.009 -102.153 -7.988 1.00 153.30 190 ILE B CA 1
ATOM 3081 C C . ILE B 2 164 ? 47.245 -102.412 -8.835 1.00 153.24 190 ILE B C 1
ATOM 3082 O O . ILE B 2 164 ? 47.221 -102.203 -10.053 1.00 155.53 190 ILE B O 1
ATOM 3087 N N . TYR B 2 165 ? 48.320 -102.863 -8.194 1.00 141.00 191 TYR B N 1
ATOM 3088 C CA . TYR B 2 165 ? 49.571 -103.161 -8.879 1.00 137.73 191 TYR B CA 1
ATOM 3089 C C . TYR B 2 165 ? 49.660 -104.656 -9.149 1.00 135.76 191 TYR B C 1
ATOM 3090 O O . TYR B 2 165 ? 49.441 -105.468 -8.244 1.00 130.07 191 TYR B O 1
ATOM 3099 N N . GLY B 2 166 ? 49.990 -105.010 -10.389 1.00 142.62 192 GLY B N 1
ATOM 3100 C CA . GLY B 2 166 ? 50.108 -106.401 -10.780 1.00 144.28 192 GLY B CA 1
ATOM 3101 C C . GLY B 2 166 ? 48.852 -107.194 -10.492 1.00 140.40 192 GLY B C 1
ATOM 3102 O O . GLY B 2 166 ? 48.846 -108.061 -9.613 1.00 141.04 192 GLY B O 1
ATOM 3103 N N . ILE B 2 167 ? 47.777 -106.899 -11.224 1.00 134.30 193 ILE B N 1
ATOM 3104 C CA . ILE B 2 167 ? 46.495 -107.534 -10.954 1.00 133.29 193 ILE B CA 1
ATOM 3105 C C . ILE B 2 167 ? 46.578 -109.018 -11.285 1.00 142.08 193 ILE B C 1
ATOM 3106 O O . ILE B 2 167 ? 47.204 -109.423 -12.274 1.00 140.99 193 ILE B O 1
ATOM 3111 N N . THR B 2 168 ? 45.962 -109.839 -10.440 1.00 153.82 194 THR B N 1
ATOM 3112 C CA . THR B 2 168 ? 45.998 -111.284 -10.580 1.00 163.17 194 THR B CA 1
ATOM 3113 C C . THR B 2 168 ? 44.711 -111.781 -11.235 1.00 162.21 194 THR B C 1
ATOM 3114 O O . THR B 2 168 ? 43.817 -111.006 -11.583 1.00 168.94 194 THR B O 1
ATOM 3118 N N . ARG B 2 169 ? 44.619 -113.102 -11.400 1.00 161.50 195 ARG B N 1
ATOM 3119 C CA . ARG B 2 169 ? 43.442 -113.687 -12.034 1.00 167.91 195 ARG B CA 1
ATOM 3120 C C . ARG B 2 169 ? 42.211 -113.570 -11.144 1.00 173.84 195 ARG B C 1
ATOM 3121 O O . ARG B 2 169 ? 41.110 -113.289 -11.632 1.00 172.28 195 ARG B O 1
ATOM 3129 N N . ASP B 2 170 ? 42.374 -113.778 -9.837 1.00 183.17 196 ASP B N 1
ATOM 3130 C CA . ASP B 2 170 ? 41.239 -113.783 -8.924 1.00 184.21 196 ASP B CA 1
ATOM 3131 C C . ASP B 2 170 ? 40.740 -112.387 -8.573 1.00 171.79 196 ASP B C 1
ATOM 3132 O O . ASP B 2 170 ? 39.672 -112.268 -7.963 1.00 174.15 196 ASP B O 1
ATOM 3137 N N . GLN B 2 171 ? 41.473 -111.335 -8.938 1.00 164.67 197 GLN B N 1
ATOM 3138 C CA . GLN B 2 171 ? 41.058 -109.979 -8.604 1.00 171.51 197 GLN B CA 1
ATOM 3139 C C . GLN B 2 171 ? 40.016 -109.416 -9.561 1.00 161.22 197 GLN B C 1
ATOM 3140 O O . GLN B 2 171 ? 39.477 -108.336 -9.294 1.00 151.74 197 GLN B O 1
ATOM 3146 N N . ALA B 2 172 ? 39.715 -110.111 -10.655 1.00 151.53 198 ALA B N 1
ATOM 3147 C CA . ALA B 2 172 ? 38.705 -109.634 -11.584 1.00 146.47 198 ALA B CA 1
ATOM 3148 C C . ALA B 2 172 ? 37.312 -109.745 -10.964 1.00 151.15 198 ALA B C 1
ATOM 3149 O O . ALA B 2 172 ? 37.109 -110.373 -9.921 1.00 154.95 198 ALA B O 1
ATOM 3151 N N . GLY B 2 173 ? 36.340 -109.124 -11.633 1.00 131.38 199 GLY B N 1
ATOM 3152 C CA . GLY B 2 173 ? 34.967 -109.072 -11.191 1.00 129.69 199 GLY B CA 1
ATOM 3153 C C . GLY B 2 173 ? 34.463 -107.648 -11.221 1.00 132.54 199 GLY B C 1
ATOM 3154 O O . GLY B 2 173 ? 34.995 -106.794 -11.939 1.00 145.93 199 GLY B O 1
ATOM 3155 N N . GLU B 2 174 ? 33.427 -107.386 -10.435 1.00 121.23 200 GLU B N 1
ATOM 3156 C CA . GLU B 2 174 ? 32.828 -106.063 -10.345 1.00 124.62 200 GLU B CA 1
ATOM 3157 C C . GLU B 2 174 ? 33.392 -105.338 -9.133 1.00 134.12 200 GLU B C 1
ATOM 3158 O O . GLU B 2 174 ? 33.493 -105.920 -8.051 1.00 135.86 200 GLU B O 1
ATOM 3160 N N . TYR B 2 175 ? 33.759 -104.075 -9.308 1.00 129.48 201 TYR B N 1
ATOM 3161 C CA . TYR B 2 175 ? 34.194 -103.243 -8.196 1.00 117.87 201 TYR B CA 1
ATOM 3162 C C . TYR B 2 175 ? 33.109 -102.215 -7.920 1.00 108.81 201 TYR B C 1
ATOM 3163 O O . TYR B 2 175 ? 32.720 -101.456 -8.813 1.00 124.01 201 TYR B O 1
ATOM 3172 N N . GLU B 2 176 ? 32.606 -102.216 -6.690 1.00 101.66 202 GLU B N 1
ATOM 3173 C CA . GLU B 2 176 ? 31.419 -101.454 -6.317 1.00 104.52 202 GLU B CA 1
ATOM 3174 C C . GLU B 2 176 ? 31.849 -100.177 -5.605 1.00 105.98 202 GLU B C 1
ATOM 3175 O O . GLU B 2 176 ? 32.184 -100.197 -4.418 1.00 115.35 202 GLU B O 1
ATOM 3181 N N . CYS B 2 177 ? 31.825 -99.061 -6.329 1.00 109.64 203 CYS B N 1
ATOM 3182 C CA . CYS B 2 177 ? 32.089 -97.766 -5.721 1.00 102.58 203 CYS B CA 1
ATOM 3183 C C . CYS B 2 177 ? 30.881 -97.306 -4.919 1.00 105.33 203 CYS B C 1
ATOM 3184 O O . CYS B 2 177 ? 29.736 -97.431 -5.363 1.00 125.97 203 CYS B O 1
ATOM 3187 N N . SER B 2 178 ? 31.142 -96.768 -3.731 1.00 92.99 204 SER B N 1
ATOM 3188 C CA . SER B 2 178 ? 30.093 -96.266 -2.852 1.00 92.85 204 SER B CA 1
ATOM 3189 C C . SER B 2 178 ? 30.458 -94.862 -2.401 1.00 110.26 204 SER B C 1
ATOM 3190 O O . SER B 2 178 ? 31.458 -94.673 -1.702 1.00 113.62 204 SER B O 1
ATOM 3193 N N . ALA B 2 179 ? 29.653 -93.884 -2.804 1.00 128.86 205 ALA B N 1
ATOM 3194 C CA . ALA B 2 179 ? 29.789 -92.509 -2.342 1.00 128.14 205 ALA B CA 1
ATOM 3195 C C . ALA B 2 179 ? 28.751 -92.267 -1.255 1.00 113.74 205 ALA B C 1
ATOM 3196 O O . ALA B 2 179 ? 27.545 -92.338 -1.517 1.00 121.27 205 ALA B O 1
ATOM 3198 N N . GLU B 2 180 ? 29.217 -91.987 -0.044 1.00 100.43 206 GLU B N 1
ATOM 3199 C CA . GLU B 2 180 ? 28.351 -91.934 1.121 1.00 106.75 206 GLU B CA 1
ATOM 3200 C C . GLU B 2 180 ? 28.300 -90.527 1.696 1.00 126.92 206 GLU B C 1
ATOM 3201 O O . GLU B 2 180 ? 29.255 -89.751 1.587 1.00 129.90 206 GLU B O 1
ATOM 3207 N N . ASN B 2 181 ? 27.166 -90.216 2.310 1.00 142.49 207 ASN B N 1
ATOM 3208 C CA . ASN B 2 181 ? 26.980 -89.001 3.083 1.00 139.64 207 ASN B CA 1
ATOM 3209 C C . ASN B 2 181 ? 26.345 -89.391 4.409 1.00 139.01 207 ASN B C 1
ATOM 3210 O O . ASN B 2 181 ? 25.853 -90.510 4.574 1.00 156.78 207 ASN B O 1
ATOM 3215 N N . ASP B 2 182 ? 26.365 -88.465 5.368 1.00 124.55 208 ASP B N 1
ATOM 3216 C CA . ASP B 2 182 ? 25.748 -88.764 6.654 1.00 139.94 208 ASP B CA 1
ATOM 3217 C C . ASP B 2 182 ? 24.242 -88.943 6.534 1.00 137.42 208 ASP B C 1
ATOM 3218 O O . ASP B 2 182 ? 23.635 -89.602 7.386 1.00 154.43 208 ASP B O 1
ATOM 3223 N N . VAL B 2 183 ? 23.626 -88.373 5.498 1.00 130.72 209 VAL B N 1
ATOM 3224 C CA . VAL B 2 183 ? 22.180 -88.432 5.311 1.00 136.17 209 VAL B CA 1
ATOM 3225 C C . VAL B 2 183 ? 21.873 -88.756 3.854 1.00 127.76 209 VAL B C 1
ATOM 3226 O O . VAL B 2 183 ? 22.490 -88.197 2.941 1.00 115.42 209 VAL B O 1
ATOM 3230 N N . SER B 2 184 ? 20.892 -89.637 3.642 1.00 142.88 210 SER B N 1
ATOM 3231 C CA . SER B 2 184 ? 20.437 -90.026 2.303 1.00 166.30 210 SER B CA 1
ATOM 3232 C C . SER B 2 184 ? 21.612 -90.479 1.435 1.00 168.60 210 SER B C 1
ATOM 3233 O O . SER B 2 184 ? 21.760 -90.082 0.277 1.00 174.31 210 SER B O 1
ATOM 3235 N N . PHE B 2 185 ? 22.447 -91.337 2.015 1.00 179.56 211 PHE B N 1
ATOM 3236 C CA . PHE B 2 185 ? 23.723 -91.767 1.451 1.00 196.77 211 PHE B CA 1
ATOM 3237 C C . PHE B 2 185 ? 23.663 -92.642 0.196 1.00 190.14 211 PHE B C 1
ATOM 3238 O O . PHE B 2 185 ? 24.556 -92.512 -0.652 1.00 189.09 211 PHE B O 1
ATOM 3240 N N . PRO B 2 186 ? 22.659 -93.564 0.029 1.00 192.13 212 PRO B N 1
ATOM 3241 C CA . PRO B 2 186 ? 22.758 -94.565 -1.049 1.00 201.49 212 PRO B CA 1
ATOM 3242 C C . PRO B 2 186 ? 23.147 -94.006 -2.409 1.00 201.95 212 PRO B C 1
ATOM 3243 O O . PRO B 2 186 ? 22.410 -93.224 -3.018 1.00 216.31 212 PRO B O 1
ATOM 3247 N N . ASP B 2 187 ? 24.332 -94.401 -2.873 1.00 172.81 213 ASP B N 1
ATOM 3248 C CA . ASP B 2 187 ? 24.806 -94.034 -4.209 1.00 154.51 213 ASP B CA 1
ATOM 3249 C C . ASP B 2 187 ? 25.837 -95.099 -4.598 1.00 146.25 213 ASP B C 1
ATOM 3250 O O . ASP B 2 187 ? 27.019 -94.975 -4.279 1.00 139.27 213 ASP B O 1
ATOM 3255 N N . VAL B 2 188 ? 25.367 -96.132 -5.289 1.00 135.69 214 VAL B N 1
ATOM 3256 C CA . VAL B 2 188 ? 26.160 -97.323 -5.558 1.00 115.92 214 VAL B CA 1
ATOM 3257 C C . VAL B 2 188 ? 26.139 -97.596 -7.055 1.00 116.66 214 VAL B C 1
ATOM 3258 O O . VAL B 2 188 ? 25.063 -97.759 -7.644 1.00 128.33 214 VAL B O 1
ATOM 3262 N N . ARG B 2 189 ? 27.321 -97.644 -7.667 1.00 109.30 215 ARG B N 1
ATOM 3263 C CA . ARG B 2 189 ? 27.468 -98.043 -9.059 1.00 128.95 215 ARG B CA 1
ATOM 3264 C C . ARG B 2 189 ? 28.662 -98.978 -9.181 1.00 138.29 215 ARG B C 1
ATOM 3265 O O . ARG B 2 189 ? 29.679 -98.789 -8.508 1.00 143.50 215 ARG B O 1
ATOM 3273 N N . LYS B 2 190 ? 28.532 -99.984 -10.041 1.00 137.49 216 LYS B N 1
ATOM 3274 C CA . LYS B 2 190 ? 29.520 -101.042 -10.176 1.00 126.12 216 LYS B CA 1
ATOM 3275 C C . LYS B 2 190 ? 30.219 -100.959 -11.526 1.00 124.96 216 LYS B C 1
ATOM 3276 O O . LYS B 2 190 ? 29.666 -100.444 -12.502 1.00 143.96 216 LYS B O 1
ATOM 3282 N N . VAL B 2 191 ? 31.442 -101.481 -11.572 1.00 120.66 217 VAL B N 1
ATOM 3283 C CA . VAL B 2 191 ? 32.207 -101.602 -12.809 1.00 116.50 217 VAL B CA 1
ATOM 3284 C C . VAL B 2 191 ? 32.869 -102.970 -12.826 1.00 125.67 217 VAL B C 1
ATOM 3285 O O . VAL B 2 191 ? 33.585 -103.331 -11.886 1.00 136.80 217 VAL B O 1
ATOM 3289 N N . LYS B 2 192 ? 32.629 -103.728 -13.890 1.00 123.18 218 LYS B N 1
ATOM 3290 C CA . LYS B 2 192 ? 33.178 -105.067 -14.021 1.00 126.83 218 LYS B CA 1
ATOM 3291 C C . LYS B 2 192 ? 34.514 -105.011 -14.749 1.00 121.83 218 LYS B C 1
ATOM 3292 O O . LYS B 2 192 ? 34.650 -104.319 -15.764 1.00 123.92 218 LYS B O 1
ATOM 3295 N N . VAL B 2 193 ? 35.498 -105.730 -14.221 1.00 120.05 219 VAL B N 1
ATOM 3296 C CA . VAL B 2 193 ? 36.809 -105.850 -14.843 1.00 122.20 219 VAL B CA 1
ATOM 3297 C C . VAL B 2 193 ? 37.070 -107.320 -15.131 1.00 121.15 219 VAL B C 1
ATOM 3298 O O . VAL B 2 193 ? 36.679 -108.198 -14.353 1.00 109.79 219 VAL B O 1
ATOM 3302 N N . VAL B 2 194 ? 37.715 -107.586 -16.263 1.00 117.36 220 VAL B N 1
ATOM 3303 C CA . VAL B 2 194 ? 38.059 -108.938 -16.681 1.00 126.74 220 VAL B CA 1
ATOM 3304 C C . VAL B 2 194 ? 39.546 -108.961 -16.994 1.00 139.99 220 VAL B C 1
ATOM 3305 O O . VAL B 2 194 ? 40.010 -108.217 -17.867 1.00 144.07 220 VAL B O 1
ATOM 3309 N N . VAL B 2 195 ? 40.292 -109.802 -16.284 1.00 140.89 221 VAL B N 1
ATOM 3310 C CA . VAL B 2 195 ? 41.726 -109.951 -16.498 1.00 135.49 221 VAL B CA 1
ATOM 3311 C C . VAL B 2 195 ? 41.958 -111.127 -17.435 1.00 134.36 221 VAL B C 1
ATOM 3312 O O . VAL B 2 195 ? 41.384 -112.208 -17.247 1.00 133.85 221 VAL B O 1
ATOM 3316 N N . ASN B 2 196 ? 42.777 -110.911 -18.460 1.00 143.50 222 ASN B N 1
ATOM 3317 C CA . ASN B 2 196 ? 43.126 -111.950 -19.419 1.00 162.85 222 ASN B CA 1
ATOM 3318 C C . ASN B 2 196 ? 44.456 -112.575 -19.022 1.00 176.25 222 ASN B C 1
ATOM 3319 O O . ASN B 2 196 ? 45.431 -111.862 -18.766 1.00 180.06 222 ASN B O 1
ATOM 3324 N N . PHE B 2 197 ? 44.489 -113.903 -18.971 1.00 188.66 223 PHE B N 1
ATOM 3325 C CA . PHE B 2 197 ? 45.668 -114.641 -18.547 1.00 196.16 223 PHE B CA 1
ATOM 3326 C C . PHE B 2 197 ? 45.983 -115.735 -19.555 1.00 197.17 223 PHE B C 1
ATOM 3327 O O . PHE B 2 197 ? 45.075 -116.391 -20.076 1.00 194.73 223 PHE B O 1
ATOM 3329 N N . ALA B 2 198 ? 47.269 -115.925 -19.823 1.00 200.58 224 ALA B N 1
ATOM 3330 C CA . ALA B 2 198 ? 47.693 -116.997 -20.709 1.00 204.45 224 ALA B CA 1
ATOM 3331 C C . ALA B 2 198 ? 47.293 -118.342 -20.110 1.00 209.78 224 ALA B C 1
ATOM 3332 O O . ALA B 2 198 ? 47.530 -118.579 -18.917 1.00 219.45 224 ALA B O 1
ATOM 3334 N N . PRO B 2 199 ? 46.688 -119.238 -20.888 1.00 203.65 225 PRO B N 1
ATOM 3335 C CA . PRO B 2 199 ? 46.171 -120.483 -20.307 1.00 188.57 225 PRO B CA 1
ATOM 3336 C C . PRO B 2 199 ? 47.292 -121.434 -19.919 1.00 187.77 225 PRO B C 1
ATOM 3337 O O . PRO B 2 199 ? 48.315 -121.534 -20.601 1.00 194.55 225 PRO B O 1
ATOM 3341 N N . THR B 2 200 ? 47.086 -122.135 -18.805 1.00 181.94 226 THR B N 1
ATOM 3342 C CA . THR B 2 200 ? 48.007 -123.158 -18.330 1.00 190.51 226 THR B CA 1
ATOM 3343 C C . THR B 2 200 ? 47.225 -124.425 -18.020 1.00 190.93 226 THR B C 1
ATOM 3344 O O . THR B 2 200 ? 46.144 -124.368 -17.426 1.00 190.16 226 THR B O 1
ATOM 3348 N N . ILE B 2 201 ? 47.777 -125.565 -18.423 1.00 183.73 227 ILE B N 1
ATOM 3349 C CA . ILE B 2 201 ? 47.126 -126.852 -18.205 1.00 186.13 227 ILE B CA 1
ATOM 3350 C C . ILE B 2 201 ? 47.451 -127.333 -16.797 1.00 164.76 227 ILE B C 1
ATOM 3351 O O . ILE B 2 201 ? 48.623 -127.456 -16.427 1.00 166.30 227 ILE B O 1
ATOM 3356 N N . GLN B 2 202 ? 46.412 -127.607 -16.010 1.00 164.74 228 GLN B N 1
ATOM 3357 C CA . GLN B 2 202 ? 46.597 -128.035 -14.631 1.00 164.14 228 GLN B CA 1
ATOM 3358 C C . GLN B 2 202 ? 46.610 -129.549 -14.475 1.00 171.99 228 GLN B C 1
ATOM 3359 O O . GLN B 2 202 ? 47.241 -130.060 -13.542 1.00 172.30 228 GLN B O 1
ATOM 3361 N N . GLU B 2 203 ? 45.940 -130.279 -15.365 1.00 171.69 229 GLU B N 1
ATOM 3362 C CA . GLU B 2 203 ? 45.795 -131.719 -15.207 1.00 176.60 229 GLU B CA 1
ATOM 3363 C C . GLU B 2 203 ? 45.437 -132.347 -16.546 1.00 188.65 229 GLU B C 1
ATOM 3364 O O . GLU B 2 203 ? 44.652 -131.781 -17.311 1.00 177.60 229 GLU B O 1
ATOM 3370 N N . ILE B 2 204 ? 46.014 -133.514 -16.818 1.00 126.80 230 ILE B N 1
ATOM 3371 C CA . ILE B 2 204 ? 45.632 -134.309 -17.981 1.00 130.05 230 ILE B CA 1
ATOM 3372 C C . ILE B 2 204 ? 45.545 -135.785 -17.604 1.00 138.31 230 ILE B C 1
ATOM 3373 O O . ILE B 2 204 ? 46.249 -136.251 -16.708 1.00 141.34 230 ILE B O 1
ATOM 3378 N N . CYS B 2 219 ? 42.366 -131.844 -22.517 1.00 159.16 245 CYS B N 1
ATOM 3379 C CA . CYS B 2 219 ? 42.686 -132.055 -21.112 1.00 158.02 245 CYS B CA 1
ATOM 3380 C C . CYS B 2 219 ? 41.918 -131.076 -20.230 1.00 158.21 245 CYS B C 1
ATOM 3381 O O . CYS B 2 219 ? 40.935 -130.479 -20.667 1.00 167.82 245 CYS B O 1
ATOM 3384 N N . GLU B 2 220 ? 42.367 -130.916 -18.989 1.00 153.51 246 GLU B N 1
ATOM 3385 C CA . GLU B 2 220 ? 41.714 -130.048 -18.016 1.00 137.62 246 GLU B CA 1
ATOM 3386 C C . GLU B 2 220 ? 42.612 -128.851 -17.735 1.00 136.34 246 GLU B C 1
ATOM 3387 O O . GLU B 2 220 ? 43.751 -129.017 -17.286 1.00 132.13 246 GLU B O 1
ATOM 3389 N N . GLY B 2 221 ? 42.097 -127.652 -17.996 1.00 141.96 247 GLY B N 1
ATOM 3390 C CA . GLY B 2 221 ? 42.841 -126.434 -17.747 1.00 152.26 247 GLY B CA 1
ATOM 3391 C C . GLY B 2 221 ? 41.948 -125.252 -17.436 1.00 169.22 247 GLY B C 1
ATOM 3392 O O . GLY B 2 221 ? 40.735 -125.410 -17.266 1.00 176.26 247 GLY B O 1
ATOM 3393 N N . ALA B 2 222 ? 42.534 -124.060 -17.359 1.00 185.04 248 ALA B N 1
ATOM 3394 C CA . ALA B 2 222 ? 41.773 -122.845 -17.086 1.00 200.45 248 ALA B CA 1
ATOM 3395 C C . ALA B 2 222 ? 42.530 -121.658 -17.657 1.00 212.22 248 ALA B C 1
ATOM 3396 O O . ALA B 2 222 ? 43.676 -121.410 -17.272 1.00 206.75 248 ALA B O 1
ATOM 3398 N N . GLY B 2 223 ? 41.892 -120.931 -18.571 1.00 227.32 249 GLY B N 1
ATOM 3399 C CA . GLY B 2 223 ? 42.510 -119.767 -19.176 1.00 229.79 249 GLY B CA 1
ATOM 3400 C C . GLY B 2 223 ? 41.464 -118.840 -19.744 1.00 228.88 249 GLY B C 1
ATOM 3401 O O . GLY B 2 223 ? 40.410 -119.281 -20.214 1.00 243.28 249 GLY B O 1
ATOM 3402 N N . VAL B 2 224 ? 41.757 -117.544 -19.701 1.00 196.99 250 VAL B N 1
ATOM 3403 C CA . VAL B 2 224 ? 40.835 -116.526 -20.197 1.00 176.58 250 VAL B CA 1
ATOM 3404 C C . VAL B 2 224 ? 41.575 -115.618 -21.175 1.00 179.95 250 VAL B C 1
ATOM 3405 O O . VAL B 2 224 ? 42.665 -115.123 -20.852 1.00 180.61 250 VAL B O 1
ATOM 3409 N N . PRO B 2 225 ? 41.040 -115.376 -22.386 1.00 177.52 251 PRO B N 1
ATOM 3410 C CA . PRO B 2 225 ? 39.771 -115.888 -22.920 1.00 180.33 251 PRO B CA 1
ATOM 3411 C C . PRO B 2 225 ? 39.774 -117.403 -23.118 1.00 200.79 251 PRO B C 1
ATOM 3412 O O . PRO B 2 225 ? 40.852 -117.980 -23.269 1.00 197.03 251 PRO B O 1
ATOM 3416 N N . PRO B 2 226 ? 38.595 -118.022 -23.091 1.00 243.98 252 PRO B N 1
ATOM 3417 C CA . PRO B 2 226 ? 38.509 -119.485 -23.199 1.00 248.19 252 PRO B CA 1
ATOM 3418 C C . PRO B 2 226 ? 39.256 -119.993 -24.418 1.00 238.68 252 PRO B C 1
ATOM 3419 O O . PRO B 2 226 ? 39.046 -119.504 -25.538 1.00 244.07 252 PRO B O 1
ATOM 3423 N N . PRO B 2 227 ? 40.137 -120.972 -24.240 1.00 176.92 253 PRO B N 1
ATOM 3424 C CA . PRO B 2 227 ? 40.967 -121.445 -25.348 1.00 158.62 253 PRO B CA 1
ATOM 3425 C C . PRO B 2 227 ? 40.321 -122.589 -26.117 1.00 171.82 253 PRO B C 1
ATOM 3426 O O . PRO B 2 227 ? 39.432 -123.290 -25.629 1.00 171.98 253 PRO B O 1
ATOM 3430 N N . ALA B 2 228 ? 40.791 -122.760 -27.349 1.00 186.84 254 ALA B N 1
ATOM 3431 C CA . ALA B 2 228 ? 40.365 -123.855 -28.216 1.00 193.18 254 ALA B CA 1
ATOM 3432 C C . ALA B 2 228 ? 41.394 -124.970 -28.082 1.00 186.63 254 ALA B C 1
ATOM 3433 O O . ALA B 2 228 ? 42.471 -124.911 -28.681 1.00 191.36 254 ALA B O 1
ATOM 3435 N N . PHE B 2 229 ? 41.061 -125.984 -27.286 1.00 178.40 255 PHE B N 1
ATOM 3436 C CA . PHE B 2 229 ? 41.984 -127.085 -27.048 1.00 171.89 255 PHE B CA 1
ATOM 3437 C C . PHE B 2 229 ? 42.246 -127.852 -28.338 1.00 172.36 255 PHE B C 1
ATOM 3438 O O . PHE B 2 229 ? 41.319 -128.169 -29.089 1.00 179.21 255 PHE B O 1
ATOM 3446 N N . GLU B 2 230 ? 43.516 -128.148 -28.592 1.00 163.10 256 GLU B N 1
ATOM 3447 C CA . GLU B 2 230 ? 43.936 -128.917 -29.756 1.00 156.80 256 GLU B CA 1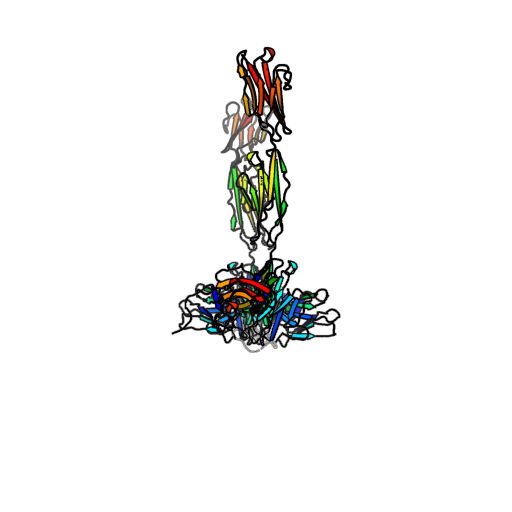
ATOM 3448 C C . GLU B 2 230 ? 44.548 -130.226 -29.274 1.00 170.87 256 GLU B C 1
ATOM 3449 O O . GLU B 2 230 ? 45.483 -130.217 -28.466 1.00 174.23 256 GLU B O 1
ATOM 3451 N N . TRP B 2 231 ? 44.016 -131.344 -29.763 1.00 174.92 257 TRP B N 1
ATOM 3452 C CA . TRP B 2 231 ? 44.501 -132.675 -29.402 1.00 179.06 257 TRP B CA 1
ATOM 3453 C C . TRP B 2 231 ? 45.480 -133.135 -30.477 1.00 176.15 257 TRP B C 1
ATOM 3454 O O . TRP B 2 231 ? 45.073 -133.592 -31.548 1.00 182.92 257 TRP B O 1
ATOM 3465 N N . TYR B 2 232 ? 46.773 -133.024 -30.183 1.00 173.07 258 TYR B N 1
ATOM 3466 C CA . TYR B 2 232 ? 47.835 -133.392 -31.113 1.00 172.80 258 TYR B CA 1
ATOM 3467 C C . TYR B 2 232 ? 48.477 -134.688 -30.633 1.00 181.63 258 TYR B C 1
ATOM 3468 O O . TYR B 2 232 ? 49.152 -134.707 -29.597 1.00 184.57 258 TYR B O 1
ATOM 3470 N N . LYS B 2 233 ? 48.266 -135.766 -31.384 1.00 185.39 259 LYS B N 1
ATOM 3471 C CA . LYS B 2 233 ? 48.871 -137.062 -31.096 1.00 196.15 259 LYS B CA 1
ATOM 3472 C C . LYS B 2 233 ? 50.030 -137.271 -32.063 1.00 204.57 259 LYS B C 1
ATOM 3473 O O . LYS B 2 233 ? 49.818 -137.443 -33.268 1.00 207.68 259 LYS B O 1
ATOM 3475 N N . GLY B 2 234 ? 51.251 -137.249 -31.537 1.00 202.11 260 GLY B N 1
ATOM 3476 C CA . GLY B 2 234 ? 52.427 -137.427 -32.362 1.00 199.93 260 GLY B CA 1
ATOM 3477 C C . GLY B 2 234 ? 52.706 -136.260 -33.288 1.00 197.11 260 GLY B C 1
ATOM 3478 O O . GLY B 2 234 ? 52.950 -135.139 -32.832 1.00 201.03 260 GLY B O 1
ATOM 3479 N N . GLU B 2 235 ? 52.659 -136.512 -34.597 1.00 183.66 261 GLU B N 1
ATOM 3480 C CA . GLU B 2 235 ? 53.065 -135.497 -35.564 1.00 165.71 261 GLU B CA 1
ATOM 3481 C C . GLU B 2 235 ? 51.974 -134.460 -35.803 1.00 173.81 261 GLU B C 1
ATOM 3482 O O . GLU B 2 235 ? 52.264 -133.260 -35.868 1.00 174.71 261 GLU B O 1
ATOM 3484 N N . LYS B 2 236 ? 50.722 -134.892 -35.940 1.00 180.70 262 LYS B N 1
ATOM 3485 C CA . LYS B 2 236 ? 49.645 -133.988 -36.316 1.00 190.69 262 LYS B CA 1
ATOM 3486 C C . LYS B 2 236 ? 48.417 -134.246 -35.456 1.00 188.47 262 LYS B C 1
ATOM 3487 O O . LYS B 2 236 ? 48.301 -135.274 -34.785 1.00 189.92 262 LYS B O 1
ATOM 3489 N N . LYS B 2 237 ? 47.495 -133.288 -35.492 1.00 189.61 263 LYS B N 1
ATOM 3490 C CA . LYS B 2 237 ? 46.233 -133.372 -34.774 1.00 192.20 263 LYS B CA 1
ATOM 3491 C C . LYS B 2 237 ? 45.132 -133.839 -35.717 1.00 200.68 263 LYS B C 1
ATOM 3492 O O . LYS B 2 237 ? 45.038 -133.373 -36.857 1.00 207.25 263 LYS B O 1
ATOM 3494 N N . LEU B 2 238 ? 44.302 -134.761 -35.237 1.00 198.98 264 LEU B N 1
ATOM 3495 C CA . LEU B 2 238 ? 43.205 -135.310 -36.020 1.00 203.21 264 LEU B CA 1
ATOM 3496 C C . LEU B 2 238 ? 41.912 -135.219 -35.223 1.00 195.37 264 LEU B C 1
ATOM 3497 O O . LEU B 2 238 ? 41.897 -135.477 -34.016 1.00 202.80 264 LEU B O 1
ATOM 3499 N N . PHE B 2 239 ? 40.832 -134.851 -35.905 1.00 181.07 265 PHE B N 1
ATOM 3500 C CA . PHE B 2 239 ? 39.527 -134.728 -35.265 1.00 168.16 265 PHE B CA 1
ATOM 3501 C C . PHE B 2 239 ? 38.977 -136.097 -34.878 1.00 175.81 265 PHE B C 1
ATOM 3502 O O . PHE B 2 239 ? 37.823 -136.220 -34.468 1.00 183.97 265 PHE B O 1
ATOM 3504 N N . ASN B 2 249 ? 33.624 -131.099 -26.214 1.00 160.92 275 ASN B N 1
ATOM 3505 C CA . ASN B 2 249 ? 34.703 -130.169 -25.905 1.00 158.85 275 ASN B CA 1
ATOM 3506 C C . ASN B 2 249 ? 34.201 -129.060 -24.988 1.00 166.31 275 ASN B C 1
ATOM 3507 O O . ASN B 2 249 ? 33.760 -128.011 -25.457 1.00 173.82 275 ASN B O 1
ATOM 3512 N N . PHE B 2 250 ? 34.279 -129.293 -23.679 1.00 170.63 276 PHE B N 1
ATOM 3513 C CA . PHE B 2 250 ? 33.818 -128.297 -22.723 1.00 177.88 276 PHE B CA 1
ATOM 3514 C C . PHE B 2 250 ? 34.668 -127.035 -22.816 1.00 177.59 276 PHE B C 1
ATOM 3515 O O . PHE B 2 250 ? 35.801 -127.053 -23.301 1.00 169.45 276 PHE B O 1
ATOM 3523 N N . SER B 2 251 ? 34.094 -125.919 -22.363 1.00 177.60 277 SER B N 1
ATOM 3524 C CA . SER B 2 251 ? 34.785 -124.639 -22.474 1.00 179.16 277 SER B CA 1
ATOM 3525 C C . SER B 2 251 ? 36.097 -124.648 -21.699 1.00 181.98 277 SER B C 1
ATOM 3526 O O . SER B 2 251 ? 37.106 -124.103 -22.164 1.00 180.67 277 SER B O 1
ATOM 3529 N N . THR B 2 252 ? 36.110 -125.279 -20.528 1.00 180.39 278 THR B N 1
ATOM 3530 C CA . THR B 2 252 ? 37.288 -125.314 -19.672 1.00 180.50 278 THR B CA 1
ATOM 3531 C C . THR B 2 252 ? 38.005 -126.659 -19.686 1.00 185.58 278 THR B C 1
ATOM 3532 O O . THR B 2 252 ? 39.022 -126.807 -19.002 1.00 182.69 278 THR B O 1
ATOM 3536 N N . ARG B 2 253 ? 37.516 -127.635 -20.448 1.00 188.85 279 ARG B N 1
ATOM 3537 C CA . ARG B 2 253 ? 38.125 -128.958 -20.460 1.00 189.55 279 ARG B CA 1
ATOM 3538 C C . ARG B 2 253 ? 37.975 -129.577 -21.842 1.00 197.22 279 ARG B C 1
ATOM 3539 O O . ARG B 2 253 ? 37.077 -129.225 -22.607 1.00 207.24 279 ARG B O 1
ATOM 3541 N N . SER B 2 254 ? 38.867 -130.513 -22.153 1.00 195.62 280 SER B N 1
ATOM 3542 C CA . SER B 2 254 ? 38.808 -131.249 -23.408 1.00 186.60 280 SER B CA 1
ATOM 3543 C C . SER B 2 254 ? 38.881 -132.737 -23.109 1.00 181.68 280 SER B C 1
ATOM 3544 O O . SER B 2 254 ? 39.810 -133.194 -22.436 1.00 184.00 280 SER B O 1
ATOM 3546 N N . ILE B 2 255 ? 37.903 -133.487 -23.607 1.00 177.16 281 ILE B N 1
ATOM 3547 C CA . ILE B 2 255 ? 37.785 -134.916 -23.339 1.00 181.34 281 ILE B CA 1
ATOM 3548 C C . ILE B 2 255 ? 38.029 -135.669 -24.638 1.00 179.95 281 ILE B C 1
ATOM 3549 O O . ILE B 2 255 ? 37.344 -135.432 -25.641 1.00 192.26 281 ILE B O 1
ATOM 3551 N N . LEU B 2 256 ? 39.001 -136.573 -24.619 1.00 162.62 282 LEU B N 1
ATOM 3552 C CA . LEU B 2 256 ? 39.273 -137.441 -25.752 1.00 165.37 282 LEU B CA 1
ATOM 3553 C C . LEU B 2 256 ? 38.444 -138.718 -25.637 1.00 182.39 282 LEU B C 1
ATOM 3554 O O . LEU B 2 256 ? 38.029 -139.123 -24.549 1.00 188.34 282 LEU B O 1
ATOM 3559 N N . THR B 2 257 ? 38.193 -139.344 -26.783 1.00 181.99 283 THR B N 1
ATOM 3560 C CA . THR B 2 257 ? 37.368 -140.543 -26.862 1.00 176.26 283 THR B CA 1
ATOM 3561 C C . THR B 2 257 ? 38.238 -141.745 -27.205 1.00 192.68 283 THR B C 1
ATOM 3562 O O . THR B 2 257 ? 38.994 -141.711 -28.183 1.00 191.84 283 THR B O 1
ATOM 3566 N N . VAL B 2 2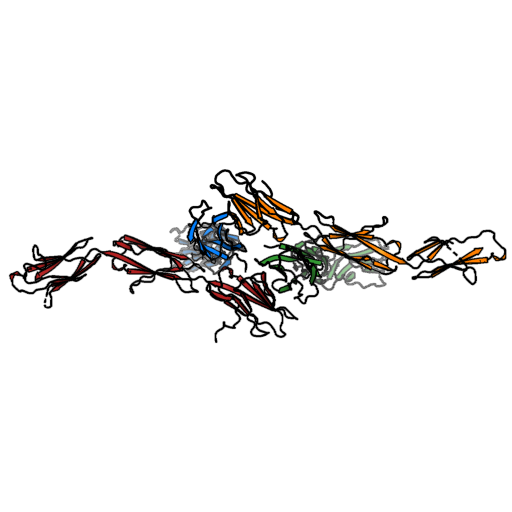58 ? 38.126 -142.804 -26.403 1.00 223.89 284 VAL B N 1
ATOM 3567 C CA . VAL B 2 258 ? 38.953 -143.994 -26.575 1.00 224.33 284 VAL B CA 1
ATOM 3568 C C . VAL B 2 258 ? 38.110 -145.252 -26.406 1.00 223.35 284 VAL B C 1
ATOM 3569 O O . VAL B 2 258 ? 38.094 -145.864 -25.332 1.00 224.74 284 VAL B O 1
ATOM 3571 N N . THR B 2 259 ? 37.407 -145.645 -27.464 1.00 206.54 285 THR B N 1
ATOM 3572 C CA . THR B 2 259 ? 36.650 -146.886 -27.496 1.00 188.69 285 THR B CA 1
ATOM 3573 C C . THR B 2 259 ? 37.126 -147.732 -28.669 1.00 198.97 285 THR B C 1
ATOM 3574 O O . THR B 2 259 ? 37.564 -147.203 -29.695 1.00 199.14 285 THR B O 1
ATOM 3576 N N . ASN B 2 260 ? 37.039 -149.054 -28.505 1.00 207.70 286 ASN B N 1
ATOM 3577 C CA . ASN B 2 260 ? 37.510 -150.013 -29.505 1.00 212.58 286 ASN B CA 1
ATOM 3578 C C . ASN B 2 260 ? 38.980 -149.752 -29.845 1.00 207.02 286 ASN B C 1
ATOM 3579 O O . ASN B 2 260 ? 39.352 -149.491 -30.990 1.00 212.65 286 ASN B O 1
ATOM 3584 N N . VAL B 2 261 ? 39.816 -149.831 -28.807 1.00 192.92 287 VAL B N 1
ATOM 3585 C CA . VAL B 2 261 ? 41.221 -149.470 -28.945 1.00 170.51 287 VAL B CA 1
ATOM 3586 C C . VAL B 2 261 ? 41.923 -150.429 -29.897 1.00 184.01 287 VAL B C 1
ATOM 3587 O O . VAL B 2 261 ? 41.730 -151.651 -29.842 1.00 160.43 287 VAL B O 1
ATOM 3591 N N . THR B 2 262 ? 42.748 -149.872 -30.779 1.00 209.90 288 THR B N 1
ATOM 3592 C CA . THR B 2 262 ? 43.512 -150.639 -31.750 1.00 210.43 288 THR B CA 1
ATOM 3593 C C . THR B 2 262 ? 45.000 -150.528 -31.445 1.00 197.50 288 THR B C 1
ATOM 3594 O O . THR B 2 262 ? 45.454 -149.587 -30.789 1.00 190.13 288 THR B O 1
ATOM 3598 N N . GLN B 2 263 ? 45.760 -151.512 -31.935 1.00 192.55 289 GLN B N 1
ATOM 3599 C CA . GLN B 2 263 ? 47.207 -151.494 -31.741 1.00 188.25 289 GLN B CA 1
ATOM 3600 C C . GLN B 2 263 ? 47.841 -150.302 -32.446 1.00 192.99 289 GLN B C 1
ATOM 3601 O O . GLN B 2 263 ? 48.809 -149.717 -31.947 1.00 193.63 289 GLN B O 1
ATOM 3603 N N . GLU B 2 264 ? 47.307 -149.930 -33.612 1.00 191.37 290 GLU B N 1
ATOM 3604 C CA . GLU B 2 264 ? 47.789 -148.740 -34.304 1.00 187.62 290 GLU B CA 1
ATOM 3605 C C . GLU B 2 264 ? 47.530 -147.480 -33.489 1.00 187.03 290 GLU B C 1
ATOM 3606 O O . GLU B 2 264 ? 48.336 -146.543 -33.517 1.00 190.61 290 GLU B O 1
ATOM 3609 N N . HIS B 2 265 ? 46.428 -147.450 -32.736 1.00 181.06 291 HIS B N 1
ATOM 3610 C CA . HIS B 2 265 ? 46.062 -146.244 -32.002 1.00 179.31 291 HIS B CA 1
ATOM 3611 C C . HIS B 2 265 ? 47.016 -145.967 -30.848 1.00 185.91 291 HIS B C 1
ATOM 3612 O O . HIS B 2 265 ? 47.211 -144.804 -30.473 1.00 188.13 291 HIS B O 1
ATOM 3614 N N . PHE B 2 266 ? 47.624 -147.011 -30.284 1.00 177.16 292 PHE B N 1
ATOM 3615 C CA . PHE B 2 266 ? 48.436 -146.854 -29.085 1.00 168.00 292 PHE B CA 1
ATOM 3616 C C . PHE B 2 266 ? 49.621 -145.930 -29.340 1.00 142.95 292 PHE B C 1
ATOM 3617 O O . PHE B 2 266 ? 50.225 -145.942 -30.416 1.00 132.75 292 PHE B O 1
ATOM 3619 N N . GLY B 2 267 ? 49.945 -145.126 -28.341 1.00 279.13 293 GLY B N 1
ATOM 3620 C CA . GLY B 2 267 ? 51.023 -144.168 -28.458 1.00 272.23 293 GLY B CA 1
ATOM 3621 C C . GLY B 2 267 ? 50.847 -143.051 -27.453 1.00 258.10 293 GLY B C 1
ATOM 3622 O O . GLY B 2 267 ? 49.874 -143.002 -26.702 1.00 255.82 293 GLY B O 1
ATOM 3623 N N . ASN B 2 268 ? 51.820 -142.146 -27.459 1.00 253.40 294 ASN B N 1
ATOM 3624 C CA . ASN B 2 268 ? 51.833 -141.005 -26.552 1.00 258.39 294 ASN B CA 1
ATOM 3625 C C . ASN B 2 268 ? 51.268 -139.787 -27.274 1.00 255.20 294 ASN B C 1
ATOM 3626 O O . ASN B 2 268 ? 51.758 -139.413 -28.345 1.00 255.78 294 ASN B O 1
ATOM 3631 N N . TYR B 2 269 ? 50.241 -139.177 -26.689 1.00 249.71 295 TYR B N 1
ATOM 3632 C CA . TYR B 2 269 ? 49.573 -138.017 -27.260 1.00 239.42 295 TYR B CA 1
ATOM 3633 C C . TYR B 2 269 ? 49.821 -136.786 -26.397 1.00 228.11 295 TYR B C 1
ATOM 3634 O O . TYR B 2 269 ? 50.245 -136.884 -25.243 1.00 232.33 295 TYR B O 1
ATOM 3636 N N . THR B 2 270 ? 49.545 -135.616 -26.975 1.00 219.42 296 THR B N 1
ATOM 3637 C CA . THR B 2 270 ? 49.779 -134.341 -26.313 1.00 203.83 296 THR B CA 1
ATOM 3638 C C . THR B 2 270 ? 48.513 -133.495 -26.341 1.00 209.08 296 THR B C 1
ATOM 3639 O O . THR B 2 270 ? 47.699 -133.595 -27.263 1.00 206.97 296 THR B O 1
ATOM 3643 N N . CYS B 2 271 ? 48.358 -132.655 -25.318 1.00 217.94 297 CYS B N 1
ATOM 3644 C CA . CYS B 2 271 ? 47.227 -131.739 -25.193 1.00 218.23 297 CYS B CA 1
ATOM 3645 C C . CYS B 2 271 ? 47.740 -130.319 -25.405 1.00 212.62 297 CYS B C 1
ATOM 3646 O O . CYS B 2 271 ? 48.464 -129.785 -24.559 1.00 215.06 297 CYS B O 1
ATOM 3649 N N . VAL B 2 272 ? 47.363 -129.711 -26.525 1.00 204.05 298 VAL B N 1
ATOM 3650 C CA . VAL B 2 272 ? 47.797 -128.364 -26.882 1.00 187.56 298 VAL B CA 1
ATOM 3651 C C . VAL B 2 272 ? 46.625 -127.419 -26.658 1.00 178.17 298 VAL B C 1
ATOM 3652 O O . VAL B 2 272 ? 45.597 -127.516 -27.340 1.00 173.91 298 VAL B O 1
ATOM 3656 N N . ALA B 2 273 ? 46.777 -126.504 -25.704 1.00 172.65 299 ALA B N 1
ATOM 3657 C CA . ALA B 2 273 ? 45.776 -125.482 -25.411 1.00 161.66 299 ALA B CA 1
ATOM 3658 C C . ALA B 2 273 ? 46.381 -124.124 -25.742 1.00 183.24 299 ALA B C 1
ATOM 3659 O O . ALA B 2 273 ? 47.314 -123.673 -25.068 1.00 185.99 299 ALA B O 1
ATOM 3661 N N . ALA B 2 274 ? 45.853 -123.474 -26.776 1.00 197.49 300 ALA B N 1
ATOM 3662 C CA . ALA B 2 274 ? 46.383 -122.211 -27.265 1.00 200.42 300 ALA B CA 1
ATOM 3663 C C . ALA B 2 274 ? 45.296 -121.147 -27.265 1.00 207.97 300 ALA B C 1
ATOM 3664 O O . ALA B 2 274 ? 44.145 -121.418 -27.625 1.00 203.11 300 ALA B O 1
ATOM 3666 N N . ASN B 2 275 ? 45.671 -119.937 -26.859 1.00 216.56 301 ASN B N 1
ATOM 3667 C CA . ASN B 2 275 ? 44.799 -118.773 -26.889 1.00 214.98 301 ASN B CA 1
ATOM 3668 C C . ASN B 2 275 ? 45.569 -117.602 -27.486 1.00 211.79 301 ASN B C 1
ATOM 3669 O O . ASN B 2 275 ? 46.724 -117.736 -27.901 1.00 216.65 301 ASN B O 1
ATOM 3671 N N . LYS B 2 276 ? 44.918 -116.439 -27.531 1.00 202.18 302 LYS B N 1
ATOM 3672 C CA . LYS B 2 276 ? 45.587 -115.246 -28.033 1.00 190.31 302 LYS B CA 1
ATOM 3673 C C . LYS B 2 276 ? 46.709 -114.789 -27.112 1.00 184.38 302 LYS B C 1
ATOM 3674 O O . LYS B 2 276 ? 47.638 -114.115 -27.571 1.00 186.75 302 LYS B O 1
ATOM 3676 N N . LEU B 2 277 ? 46.651 -115.150 -25.831 1.00 183.33 303 LEU B N 1
ATOM 3677 C CA . LEU B 2 277 ? 47.668 -114.738 -24.873 1.00 186.56 303 LEU B CA 1
ATOM 3678 C C . LEU B 2 277 ? 48.844 -115.706 -24.820 1.00 199.35 303 LEU B C 1
ATOM 3679 O O . LEU B 2 277 ? 49.997 -115.269 -24.744 1.00 203.54 303 LEU B O 1
ATOM 3681 N N . GLY B 2 278 ? 48.582 -117.010 -24.863 1.00 204.51 304 GLY B N 1
ATOM 3682 C CA . GLY B 2 278 ? 49.662 -117.977 -24.784 1.00 209.21 304 GLY B CA 1
ATOM 3683 C C . GLY B 2 278 ? 49.217 -119.350 -25.231 1.00 211.51 304 GLY B C 1
ATOM 3684 O O . GLY B 2 278 ? 48.032 -119.608 -25.454 1.00 216.80 304 GLY B O 1
ATOM 3685 N N . THR B 2 279 ? 50.202 -120.237 -25.358 1.00 190.75 305 THR B N 1
ATOM 3686 C CA . THR B 2 279 ? 49.976 -121.617 -25.760 1.00 171.59 305 THR B CA 1
ATOM 3687 C C . THR B 2 279 ? 50.853 -122.531 -24.918 1.00 165.41 305 THR B C 1
ATOM 3688 O O . THR B 2 279 ? 51.980 -122.172 -24.567 1.00 173.11 305 THR B O 1
ATOM 3690 N N . THR B 2 280 ? 50.329 -123.712 -24.596 1.00 158.22 306 THR B N 1
ATOM 3691 C CA . THR B 2 280 ? 51.064 -124.685 -23.801 1.00 163.10 306 THR B CA 1
ATOM 3692 C C . THR B 2 280 ? 50.688 -126.084 -24.262 1.00 175.76 306 THR B C 1
ATOM 3693 O O . THR B 2 280 ? 49.611 -126.304 -24.822 1.00 187.76 306 THR B O 1
ATOM 3695 N N . ASN B 2 281 ? 51.591 -127.034 -24.022 1.00 200.12 307 ASN B N 1
ATOM 3696 C CA . ASN B 2 281 ? 51.367 -128.421 -24.397 1.00 209.05 307 ASN B CA 1
ATOM 3697 C C . ASN B 2 281 ? 51.757 -129.348 -23.253 1.00 199.79 307 ASN B C 1
ATOM 3698 O O . ASN B 2 281 ? 52.622 -129.026 -22.433 1.00 199.21 307 ASN B O 1
ATOM 3703 N N . ALA B 2 282 ? 51.092 -130.499 -23.201 1.00 199.16 308 ALA B N 1
ATOM 3704 C CA . ALA B 2 282 ? 51.347 -131.500 -22.174 1.00 207.57 308 ALA B CA 1
ATOM 3705 C C . ALA B 2 282 ? 51.055 -132.873 -22.755 1.00 210.81 308 ALA B C 1
ATOM 3706 O O . ALA B 2 282 ? 49.979 -133.092 -23.320 1.00 209.96 308 ALA B O 1
ATOM 3708 N N . SER B 2 283 ? 52.006 -133.791 -22.614 1.00 210.38 309 SER B N 1
ATOM 3709 C CA . SER B 2 283 ? 51.897 -135.111 -23.215 1.00 214.34 309 SER B CA 1
ATOM 3710 C C . SER B 2 283 ? 51.386 -136.137 -22.210 1.00 223.63 309 SER B C 1
ATOM 3711 O O . SER B 2 283 ? 51.469 -135.954 -20.994 1.00 232.92 309 SER B O 1
ATOM 3714 N N . LEU B 2 284 ? 50.857 -137.237 -22.747 1.00 217.49 310 LEU B N 1
ATOM 3715 C CA . LEU B 2 284 ? 50.351 -138.359 -21.962 1.00 212.99 310 LEU B CA 1
ATOM 3716 C C . LEU B 2 284 ? 50.351 -139.615 -22.824 1.00 226.33 310 LEU B C 1
ATOM 3717 O O . LEU B 2 284 ? 49.922 -139.565 -23.984 1.00 232.94 310 LEU B O 1
ATOM 3722 N N . PRO B 2 285 ? 50.833 -140.747 -22.312 1.00 241.70 311 PRO B N 1
ATOM 3723 C CA . PRO B 2 285 ? 50.898 -141.967 -23.120 1.00 229.80 311 PRO B CA 1
ATOM 3724 C C . PRO B 2 285 ? 49.621 -142.788 -23.055 1.00 231.69 311 PRO B C 1
ATOM 3725 O O . PRO B 2 285 ? 48.902 -142.805 -22.055 1.00 229.36 311 PRO B O 1
ATOM 3729 N N . LEU B 2 286 ? 49.349 -143.476 -24.159 1.00 236.32 312 LEU B N 1
ATOM 3730 C CA . LEU B 2 286 ? 48.199 -144.371 -24.245 1.00 245.48 312 LEU B CA 1
ATOM 3731 C C . LEU B 2 286 ? 48.406 -145.424 -25.330 1.00 247.80 312 LEU B C 1
ATOM 3732 O O . LEU B 2 286 ? 49.538 -145.769 -25.670 1.00 253.63 312 LEU B O 1
ATOM 3737 N N . PRO C 1 19 ? 27.798 -62.643 4.901 1.00 151.92 38 PRO C N 1
ATOM 3738 C CA . PRO C 1 19 ? 27.751 -64.108 4.895 1.00 152.20 38 PRO C CA 1
ATOM 3739 C C . PRO C 1 19 ? 29.142 -64.724 4.806 1.00 159.37 38 PRO C C 1
ATOM 3740 O O . PRO C 1 19 ? 29.786 -64.657 3.759 1.00 171.41 38 PRO C O 1
ATOM 3744 N N . ALA C 1 20 ? 29.601 -65.322 5.899 1.00 156.46 39 ALA C N 1
ATOM 3745 C CA . ALA C 1 20 ? 30.930 -65.911 5.968 1.00 143.79 39 ALA C CA 1
ATOM 3746 C C . ALA C 1 20 ? 30.805 -67.417 6.162 1.00 144.33 39 ALA C C 1
ATOM 3747 O O . ALA C 1 20 ? 30.224 -67.874 7.154 1.00 166.30 39 ALA C O 1
ATOM 3749 N N . ASP C 1 21 ? 31.339 -68.178 5.211 1.00 126.94 40 ASP C N 1
ATOM 3750 C CA . ASP C 1 21 ? 31.386 -69.632 5.275 1.00 129.61 40 ASP C CA 1
ATOM 3751 C C . ASP C 1 21 ? 32.805 -70.081 5.592 1.00 142.69 40 ASP C C 1
ATOM 3752 O O . ASP C 1 21 ? 33.773 -69.526 5.063 1.00 165.19 40 ASP C O 1
ATOM 3757 N N . ASN C 1 22 ? 32.928 -71.089 6.450 1.00 133.40 41 ASN C N 1
ATOM 3758 C CA . ASN C 1 22 ? 34.225 -71.589 6.887 1.00 114.73 41 ASN C CA 1
ATOM 3759 C C . ASN C 1 22 ? 34.475 -72.958 6.272 1.00 110.09 41 ASN C C 1
ATOM 3760 O O . ASN C 1 22 ? 33.680 -73.886 6.460 1.00 126.38 41 ASN C O 1
ATOM 3765 N N . TYR C 1 23 ? 35.583 -73.076 5.543 1.00 98.36 42 TYR C N 1
ATOM 3766 C CA . TYR C 1 23 ? 35.984 -74.321 4.890 1.00 104.04 42 TYR C CA 1
ATOM 3767 C C . TYR C 1 23 ? 37.480 -74.486 5.136 1.00 124.41 42 TYR C C 1
ATOM 3768 O O . TYR C 1 23 ? 38.298 -73.867 4.448 1.00 136.91 42 TYR C O 1
ATOM 3777 N N . THR C 1 24 ? 37.834 -75.304 6.125 1.00 106.84 43 THR C N 1
ATOM 3778 C CA . THR C 1 24 ? 39.219 -75.487 6.540 1.00 102.44 43 THR C CA 1
ATOM 3779 C C . THR C 1 24 ? 39.740 -76.822 6.028 1.00 102.41 43 THR C C 1
ATOM 3780 O O . THR C 1 24 ? 39.090 -77.857 6.210 1.00 115.78 43 THR C O 1
ATOM 3784 N N . VAL C 1 25 ? 40.911 -76.795 5.396 1.00 95.03 44 VAL C N 1
ATOM 3785 C CA . VAL C 1 25 ? 41.556 -77.991 4.868 1.00 98.75 44 VAL C CA 1
ATOM 3786 C C . VAL C 1 25 ? 43.015 -77.991 5.299 1.00 97.40 44 VAL C C 1
ATOM 3787 O O . VAL C 1 25 ? 43.646 -76.932 5.392 1.00 101.77 44 VAL C O 1
ATOM 3791 N N . CYS C 1 26 ? 43.548 -79.180 5.572 1.00 104.75 45 CYS C N 1
ATOM 3792 C CA . CYS C 1 26 ? 44.964 -79.305 5.884 1.00 110.19 45 CYS C CA 1
ATOM 3793 C C . CYS C 1 26 ? 45.806 -79.041 4.641 1.00 108.00 45 CYS C C 1
ATOM 3794 O O . CYS C 1 26 ? 45.373 -79.273 3.509 1.00 105.22 45 CYS C O 1
ATOM 3797 N N . GLU C 1 27 ? 47.021 -78.543 4.865 1.00 100.20 46 GLU C N 1
ATOM 3798 C CA . GLU C 1 27 ? 47.919 -78.247 3.757 1.00 96.88 46 GLU C CA 1
ATOM 3799 C C . GLU C 1 27 ? 48.256 -79.520 2.994 1.00 104.69 46 GLU C C 1
ATOM 3800 O O . GLU C 1 27 ? 48.448 -80.587 3.583 1.00 123.50 46 GLU C O 1
ATOM 3806 N N . GLY C 1 28 ? 48.327 -79.403 1.670 1.00 97.00 47 GLY C N 1
ATOM 3807 C CA . GLY C 1 28 ? 48.588 -80.534 0.813 1.00 100.31 47 GLY C CA 1
ATOM 3808 C C . GLY C 1 28 ? 47.364 -81.335 0.425 1.00 105.79 47 GLY C C 1
ATOM 3809 O O . GLY C 1 28 ? 47.430 -82.116 -0.529 1.00 119.75 47 GLY C O 1
ATOM 3810 N N . ASP C 1 29 ? 46.250 -81.165 1.132 1.00 104.13 48 ASP C N 1
ATOM 3811 C CA . ASP C 1 29 ? 45.023 -81.863 0.783 1.00 122.45 48 ASP C CA 1
ATOM 3812 C C . ASP C 1 29 ? 44.417 -81.260 -0.484 1.00 117.55 48 ASP C C 1
ATOM 3813 O O . ASP C 1 29 ? 44.984 -80.367 -1.120 1.00 120.45 48 ASP C O 1
ATOM 3818 N N . ASN C 1 30 ? 43.243 -81.762 -0.852 1.00 104.44 49 ASN C N 1
ATOM 3819 C CA . ASN C 1 30 ? 42.481 -81.241 -1.976 1.00 93.03 49 ASN C CA 1
ATOM 3820 C C . ASN C 1 30 ? 41.275 -80.469 -1.464 1.00 104.54 49 ASN C C 1
ATOM 3821 O O . ASN C 1 30 ? 40.582 -80.919 -0.546 1.00 114.74 49 ASN C O 1
ATOM 3826 N N . ALA C 1 31 ? 41.030 -79.307 -2.061 1.00 94.14 50 ALA C N 1
ATOM 3827 C CA . ALA C 1 31 ? 39.899 -78.457 -1.709 1.00 87.66 50 ALA C CA 1
ATOM 3828 C C . ALA C 1 31 ? 38.953 -78.388 -2.899 1.00 92.25 50 ALA C C 1
ATOM 3829 O O . ALA C 1 31 ? 39.359 -77.998 -3.999 1.00 83.45 50 ALA C O 1
ATOM 3831 N N . THR C 1 32 ? 37.700 -78.773 -2.678 1.00 126.35 51 THR C N 1
ATOM 3832 C CA . THR C 1 32 ? 36.668 -78.734 -3.703 1.00 124.92 51 THR C CA 1
ATOM 3833 C C . THR C 1 32 ? 35.687 -77.617 -3.378 1.00 103.77 51 THR C C 1
ATOM 3834 O O . THR C 1 32 ? 35.181 -77.537 -2.254 1.00 94.66 51 THR C O 1
ATOM 3838 N N . LEU C 1 33 ? 35.425 -76.759 -4.359 1.00 87.72 52 LEU C N 1
ATOM 3839 C CA . LEU C 1 33 ? 34.500 -75.641 -4.212 1.00 88.33 52 LEU C CA 1
ATOM 3840 C C . LEU C 1 33 ? 33.267 -75.926 -5.061 1.00 88.05 52 LEU C C 1
ATOM 3841 O O . LEU C 1 33 ? 33.317 -75.830 -6.291 1.00 88.26 52 LEU C O 1
ATOM 3846 N N . SER C 1 34 ? 32.164 -76.270 -4.404 1.00 79.86 53 SER C N 1
ATOM 3847 C CA . SER C 1 34 ? 30.940 -76.674 -5.080 1.00 82.35 53 SER C CA 1
ATOM 3848 C C . SER C 1 34 ? 29.936 -75.530 -5.058 1.00 93.76 53 SER C C 1
ATOM 3849 O O . SER C 1 34 ? 29.642 -74.976 -3.993 1.00 102.25 53 SER C O 1
ATOM 3852 N N . CYS C 1 35 ? 29.412 -75.185 -6.233 1.00 103.92 54 CYS C N 1
ATOM 3853 C CA . CYS C 1 35 ? 28.413 -74.132 -6.386 1.00 80.20 54 CYS C CA 1
ATOM 3854 C C . CYS C 1 35 ? 27.173 -74.746 -7.020 1.00 83.96 54 CYS C C 1
ATOM 3855 O O . CYS C 1 35 ? 27.181 -75.083 -8.209 1.00 87.50 54 CYS C O 1
ATOM 3858 N N . PHE C 1 36 ? 26.113 -74.892 -6.231 1.00 88.77 55 PHE C N 1
ATOM 3859 C CA . PHE C 1 36 ? 24.871 -75.500 -6.689 1.00 90.81 55 PHE C CA 1
ATOM 3860 C C . PHE C 1 36 ? 23.895 -74.414 -7.122 1.00 99.10 55 PHE C C 1
ATOM 3861 O O . PHE C 1 36 ? 23.620 -73.480 -6.361 1.00 115.00 55 PHE C O 1
ATOM 3869 N N . ILE C 1 37 ? 23.372 -74.545 -8.342 1.00 92.63 56 ILE C N 1
ATOM 3870 C CA . ILE C 1 37 ? 22.521 -73.534 -8.952 1.00 96.93 56 ILE C CA 1
ATOM 3871 C C . ILE C 1 37 ? 21.269 -74.200 -9.508 1.00 113.50 56 ILE C C 1
ATOM 3872 O O . ILE C 1 37 ? 21.223 -75.414 -9.717 1.00 129.40 56 ILE C O 1
ATOM 3877 N N . ASP C 1 38 ? 20.244 -73.382 -9.748 1.00 128.47 57 ASP C N 1
ATOM 3878 C CA . ASP C 1 38 ? 19.013 -73.876 -10.342 1.00 105.29 57 ASP C CA 1
ATOM 3879 C C . ASP C 1 38 ? 19.133 -73.875 -11.865 1.00 105.78 57 ASP C C 1
ATOM 3880 O O . ASP C 1 38 ? 20.181 -73.567 -12.437 1.00 101.99 57 ASP C O 1
ATOM 3885 N N . GLU C 1 39 ? 18.032 -74.219 -12.535 1.00 127.39 58 GLU C N 1
ATOM 3886 C CA . GLU C 1 39 ? 18.076 -74.382 -13.984 1.00 136.60 58 GLU C CA 1
ATOM 3887 C C . GLU C 1 39 ? 18.143 -73.036 -14.696 1.00 128.56 58 GLU C C 1
ATOM 3888 O O . GLU C 1 39 ? 18.805 -72.910 -15.734 1.00 119.24 58 GLU C O 1
ATOM 3894 N N . HIS C 1 40 ? 17.465 -72.018 -14.163 1.00 117.24 59 HIS C N 1
ATOM 3895 C CA . HIS C 1 40 ? 17.426 -70.708 -14.813 1.00 116.47 59 HIS C CA 1
ATOM 3896 C C . HIS C 1 40 ? 18.608 -69.859 -14.341 1.00 108.40 59 HIS C C 1
ATOM 3897 O O . HIS C 1 40 ? 18.475 -68.892 -13.588 1.00 99.45 59 HIS C O 1
ATOM 3904 N N . VAL C 1 41 ? 19.792 -70.248 -14.808 1.00 121.49 60 VAL C N 1
ATOM 3905 C CA . VAL C 1 41 ? 21.027 -69.521 -14.539 1.00 95.86 60 VAL C CA 1
ATOM 3906 C C . VAL C 1 41 ? 21.746 -69.312 -15.863 1.00 93.16 60 VAL C C 1
ATOM 3907 O O . VAL C 1 41 ? 22.039 -70.280 -16.575 1.00 94.94 60 VAL C O 1
ATOM 3911 N N . THR C 1 42 ? 22.028 -68.053 -16.193 1.00 91.33 61 THR C N 1
ATOM 3912 C CA . THR C 1 42 ? 22.681 -67.735 -17.458 1.00 99.82 61 THR C CA 1
ATOM 3913 C C . THR C 1 42 ? 24.194 -67.883 -17.359 1.00 98.36 61 THR C C 1
ATOM 3914 O O . THR C 1 42 ? 24.821 -68.518 -18.214 1.00 112.12 61 THR C O 1
ATOM 3918 N N . ARG C 1 43 ? 24.795 -67.304 -16.323 1.00 96.16 62 ARG C N 1
ATOM 3919 C CA . ARG C 1 43 ? 26.240 -67.278 -16.160 1.00 96.25 62 ARG C CA 1
ATOM 3920 C C . ARG C 1 43 ? 26.611 -67.827 -14.791 1.00 100.21 62 ARG C C 1
ATOM 3921 O O . ARG C 1 43 ? 25.798 -67.837 -13.867 1.00 102.66 62 ARG C O 1
ATOM 3929 N N . VAL C 1 44 ? 27.860 -68.277 -14.665 1.00 91.63 63 VAL C N 1
ATOM 3930 C CA . VAL C 1 44 ? 28.380 -68.765 -13.392 1.00 84.57 63 VAL C CA 1
ATOM 3931 C C . VAL C 1 44 ? 29.899 -68.753 -13.474 1.00 91.73 63 VAL C C 1
ATOM 3932 O O . VAL C 1 44 ? 30.478 -68.925 -14.551 1.00 95.58 63 VAL C O 1
ATOM 3936 N N . ALA C 1 45 ? 30.546 -68.537 -12.330 1.00 90.04 64 ALA C N 1
ATOM 3937 C CA . ALA C 1 45 ? 31.999 -68.461 -12.286 1.00 88.82 64 ALA C CA 1
ATOM 3938 C C . ALA C 1 45 ? 32.478 -68.611 -10.850 1.00 86.94 64 ALA C C 1
ATOM 3939 O O . ALA C 1 45 ? 31.775 -68.243 -9.905 1.00 97.21 64 ALA C O 1
ATOM 3941 N N . TRP C 1 46 ? 33.683 -69.156 -10.701 1.00 70.83 65 TRP C N 1
ATOM 3942 C CA . TRP C 1 46 ? 34.369 -69.251 -9.420 1.00 69.61 65 TRP C CA 1
ATOM 3943 C C . TRP C 1 46 ? 35.512 -68.245 -9.376 1.00 69.01 65 TRP C C 1
ATOM 3944 O O . TRP C 1 46 ? 36.255 -68.094 -10.351 1.00 70.18 65 TRP C O 1
ATOM 3955 N N . LEU C 1 47 ? 35.654 -67.562 -8.242 1.00 67.80 66 LEU C N 1
ATOM 3956 C CA . LEU C 1 47 ? 36.613 -66.475 -8.114 1.00 80.67 66 LEU C CA 1
ATOM 3957 C C . LEU C 1 47 ? 37.488 -66.666 -6.885 1.00 91.17 66 LEU C C 1
ATOM 3958 O O . LEU C 1 47 ? 37.009 -67.060 -5.817 1.00 94.24 66 LEU C O 1
ATOM 3963 N N . ASN C 1 48 ? 38.777 -66.374 -7.052 1.00 86.55 67 ASN C N 1
ATOM 3964 C CA . ASN C 1 48 ? 39.783 -66.434 -5.997 1.00 84.45 67 ASN C CA 1
ATOM 3965 C C . ASN C 1 48 ? 40.110 -65.000 -5.603 1.00 74.01 67 ASN C C 1
ATOM 3966 O O . ASN C 1 48 ? 40.783 -64.285 -6.354 1.00 83.15 67 ASN C O 1
ATOM 3971 N N . ARG C 1 49 ? 39.636 -64.587 -4.427 1.00 68.77 68 ARG C N 1
ATOM 3972 C CA . ARG C 1 49 ? 39.678 -63.189 -3.988 1.00 72.17 68 ARG C CA 1
ATOM 3973 C C . ARG C 1 49 ? 38.926 -62.381 -5.039 1.00 83.51 68 ARG C C 1
ATOM 3974 O O . ARG C 1 49 ? 37.711 -62.594 -5.194 1.00 89.69 68 ARG C O 1
ATOM 3976 N N . SER C 1 50 ? 39.571 -61.480 -5.781 1.00 89.56 69 SER C N 1
ATOM 3977 C CA . SER C 1 50 ? 38.911 -60.732 -6.846 1.00 72.50 69 SER C CA 1
ATOM 3978 C C . SER C 1 50 ? 39.362 -61.177 -8.233 1.00 92.74 69 SER C C 1
ATOM 3979 O O . SER C 1 50 ? 39.137 -60.459 -9.213 1.00 81.49 69 SER C O 1
ATOM 3982 N N . ASN C 1 51 ? 39.988 -62.346 -8.337 1.00 107.99 70 ASN C N 1
ATOM 3983 C CA . ASN C 1 51 ? 40.492 -62.865 -9.602 1.00 105.89 70 ASN C CA 1
ATOM 3984 C C . ASN C 1 51 ? 39.699 -64.100 -10.005 1.00 106.35 70 ASN C C 1
ATOM 3985 O O . ASN C 1 51 ? 39.507 -65.013 -9.195 1.00 129.74 70 ASN C O 1
ATOM 3990 N N . ILE C 1 52 ? 39.250 -64.124 -11.260 1.00 94.68 71 ILE C N 1
ATOM 3991 C CA . ILE C 1 52 ? 38.451 -65.236 -11.758 1.00 87.83 71 ILE C CA 1
ATOM 3992 C C . ILE C 1 52 ? 39.325 -66.471 -11.924 1.00 96.08 71 ILE C C 1
ATOM 3993 O O . ILE C 1 52 ? 40.446 -66.399 -12.445 1.00 115.23 71 ILE C O 1
ATOM 3998 N N . LEU C 1 53 ? 38.813 -67.617 -11.477 1.00 73.34 72 LEU C N 1
ATOM 3999 C CA . LEU C 1 53 ? 39.447 -68.905 -11.735 1.00 74.92 72 LEU C CA 1
ATOM 4000 C C . LEU C 1 53 ? 38.850 -69.572 -12.969 1.00 76.54 72 LEU C C 1
ATOM 4001 O O . LEU C 1 53 ? 39.561 -69.859 -13.936 1.00 79.19 72 LEU C O 1
ATOM 4006 N N . TYR C 1 54 ? 37.543 -69.818 -12.950 1.00 78.96 73 TYR C N 1
ATOM 4007 C CA . TYR C 1 54 ? 36.820 -70.400 -14.073 1.00 77.90 73 TYR C CA 1
ATOM 4008 C C . TYR C 1 54 ? 35.564 -69.579 -14.309 1.00 88.52 73 TYR C C 1
ATOM 4009 O O . TYR C 1 54 ? 34.750 -69.419 -13.396 1.00 83.54 73 TYR C O 1
ATOM 4018 N N . ALA C 1 55 ? 35.409 -69.059 -15.523 1.00 109.10 74 ALA C N 1
ATOM 4019 C CA . ALA C 1 55 ? 34.208 -68.321 -15.913 1.00 111.97 74 ALA C CA 1
ATOM 4020 C C . ALA C 1 55 ? 33.375 -69.255 -16.784 1.00 98.52 74 ALA C C 1
ATOM 4021 O O . ALA C 1 55 ? 33.563 -69.334 -17.998 1.00 99.24 74 ALA C O 1
ATOM 4023 N N . GLY C 1 56 ? 32.444 -69.964 -16.153 1.00 84.14 75 GLY C N 1
ATOM 4024 C CA . GLY C 1 56 ? 31.697 -70.991 -16.848 1.00 95.05 75 GLY C CA 1
ATOM 4025 C C . GLY C 1 56 ? 32.609 -72.110 -17.302 1.00 91.86 75 GLY C C 1
ATOM 4026 O O . GLY C 1 56 ? 33.153 -72.846 -16.474 1.00 87.52 75 GLY C O 1
ATOM 4027 N N . ASN C 1 57 ? 32.794 -72.243 -18.613 1.00 109.41 76 ASN C N 1
ATOM 4028 C CA . ASN C 1 57 ? 33.736 -73.200 -19.174 1.00 90.62 76 ASN C CA 1
ATOM 4029 C C . ASN C 1 57 ? 35.067 -72.556 -19.542 1.00 90.67 76 ASN C C 1
ATOM 4030 O O . ASN C 1 57 ? 35.946 -73.238 -20.078 1.00 93.53 76 ASN C O 1
ATOM 4035 N N . ASP C 1 58 ? 35.238 -71.268 -19.260 1.00 91.48 77 ASP C N 1
ATOM 4036 C CA . ASP C 1 58 ? 36.460 -70.548 -19.595 1.00 102.47 77 ASP C CA 1
ATOM 4037 C C . ASP C 1 58 ? 37.418 -70.590 -18.411 1.00 108.80 77 ASP C C 1
ATOM 4038 O O . ASP C 1 58 ? 37.079 -70.131 -17.314 1.00 96.77 77 ASP C O 1
ATOM 4043 N N . ARG C 1 59 ? 38.610 -71.136 -18.634 1.00 112.34 78 ARG C N 1
ATOM 4044 C CA . ARG C 1 59 ? 39.656 -71.160 -17.620 1.00 106.36 78 ARG C CA 1
ATOM 4045 C C . ARG C 1 59 ? 40.428 -69.847 -17.677 1.00 111.53 78 ARG C C 1
ATOM 4046 O O . ARG C 1 59 ? 41.077 -69.546 -18.684 1.00 120.01 78 ARG C O 1
ATOM 4054 N N . TRP C 1 60 ? 40.352 -69.066 -16.600 1.00 116.41 79 TRP C N 1
ATOM 4055 C CA . TRP C 1 60 ? 40.995 -67.758 -16.533 1.00 110.66 79 TRP C CA 1
ATOM 4056 C C . TRP C 1 60 ? 42.361 -67.791 -15.865 1.00 108.61 79 TRP C C 1
ATOM 4057 O O . TRP C 1 60 ? 43.298 -67.152 -16.353 1.00 113.21 79 TRP C O 1
ATOM 4068 N N . THR C 1 61 ? 42.500 -68.521 -14.764 1.00 110.10 80 THR C N 1
ATOM 4069 C CA . THR C 1 61 ? 43.757 -68.553 -14.034 1.00 111.08 80 THR C CA 1
ATOM 4070 C C . THR C 1 61 ? 44.749 -69.500 -14.699 1.00 117.81 80 THR C C 1
ATOM 4071 O O . THR C 1 61 ? 44.371 -70.473 -15.359 1.00 90.92 80 THR C O 1
ATOM 4075 N N . SER C 1 62 ? 46.033 -69.201 -14.513 1.00 127.69 81 SER C N 1
ATOM 4076 C CA . SER C 1 62 ? 47.118 -70.000 -15.064 1.00 130.79 81 SER C CA 1
ATOM 4077 C C . SER C 1 62 ? 47.640 -71.049 -14.090 1.00 117.77 81 SER C C 1
ATOM 4078 O O . SER C 1 62 ? 48.554 -71.801 -14.444 1.00 121.19 81 SER C O 1
ATOM 4081 N N . ASP C 1 63 ? 47.088 -71.119 -12.887 1.00 106.66 82 ASP C N 1
ATOM 4082 C CA . ASP C 1 63 ? 47.523 -72.079 -11.879 1.00 93.33 82 ASP C CA 1
ATOM 4083 C C . ASP C 1 63 ? 47.034 -73.480 -12.234 1.00 110.94 82 ASP C C 1
ATOM 4084 O O . ASP C 1 63 ? 45.819 -73.712 -12.246 1.00 122.67 82 ASP C O 1
ATOM 4089 N N . PRO C 1 64 ? 47.921 -74.434 -12.527 1.00 101.17 83 PRO C N 1
ATOM 4090 C CA . PRO C 1 64 ? 47.457 -75.783 -12.888 1.00 106.17 83 PRO C CA 1
ATOM 4091 C C . PRO C 1 64 ? 46.773 -76.526 -11.751 1.00 107.00 83 PRO C C 1
ATOM 4092 O O . PRO C 1 64 ? 46.127 -77.551 -12.010 1.00 98.47 83 PRO C O 1
ATOM 4096 N N . ARG C 1 65 ? 46.889 -76.052 -10.511 1.00 102.95 84 ARG C N 1
ATOM 4097 C CA . ARG C 1 65 ? 46.300 -76.752 -9.378 1.00 96.48 84 ARG C CA 1
ATOM 4098 C C . ARG C 1 65 ? 44.785 -76.633 -9.329 1.00 91.31 84 ARG C C 1
ATOM 4099 O O . ARG C 1 65 ? 44.159 -77.300 -8.497 1.00 88.92 84 ARG C O 1
ATOM 4107 N N . VAL C 1 66 ? 44.181 -75.808 -10.180 1.00 103.62 85 VAL C N 1
ATOM 4108 C CA . VAL C 1 66 ? 42.732 -75.671 -10.238 1.00 102.25 85 VAL C CA 1
ATOM 4109 C C . VAL C 1 66 ? 42.209 -76.534 -11.379 1.00 100.86 85 VAL C C 1
ATOM 4110 O O . VAL C 1 66 ? 42.757 -76.522 -12.489 1.00 90.67 85 VAL C O 1
ATOM 4114 N N . ARG C 1 67 ? 41.172 -77.313 -11.094 1.00 96.36 86 ARG C N 1
ATOM 4115 C CA . ARG C 1 67 ? 40.570 -78.205 -12.069 1.00 103.70 86 ARG C CA 1
ATOM 4116 C C . ARG C 1 67 ? 39.067 -77.981 -12.077 1.00 118.28 86 ARG C C 1
ATOM 4117 O O . ARG C 1 67 ? 38.485 -77.550 -11.079 1.00 125.35 86 ARG C O 1
ATOM 4121 N N . LEU C 1 68 ? 38.445 -78.267 -13.215 1.00 111.66 87 LEU C N 1
ATOM 4122 C CA . LEU C 1 68 ? 37.001 -78.157 -13.360 1.00 100.23 87 LEU C CA 1
ATOM 4123 C C . LEU C 1 68 ? 36.387 -79.548 -13.304 1.00 104.88 87 LEU C C 1
ATOM 4124 O O . LEU C 1 68 ? 36.794 -80.444 -14.051 1.00 103.27 87 LEU C O 1
ATOM 4129 N N . LEU C 1 69 ? 35.411 -79.726 -12.415 1.00 110.77 88 LEU C N 1
ATOM 4130 C CA . LEU C 1 69 ? 34.799 -81.028 -12.182 1.00 123.22 88 LEU C CA 1
ATOM 4131 C C . LEU C 1 69 ? 33.409 -81.149 -12.794 1.00 136.50 88 LEU C C 1
ATOM 4132 O O . LEU C 1 69 ? 33.119 -82.138 -13.474 1.00 152.09 88 LEU C O 1
ATOM 4137 N N . ILE C 1 70 ? 32.540 -80.166 -12.570 1.00 125.83 89 ILE C N 1
ATOM 4138 C CA . ILE C 1 70 ? 31.140 -80.258 -12.970 1.00 120.09 89 ILE C CA 1
ATOM 4139 C C . ILE C 1 70 ? 30.712 -78.956 -13.629 1.00 122.68 89 ILE C C 1
ATOM 4140 O O . ILE C 1 70 ? 30.904 -77.873 -13.066 1.00 115.71 89 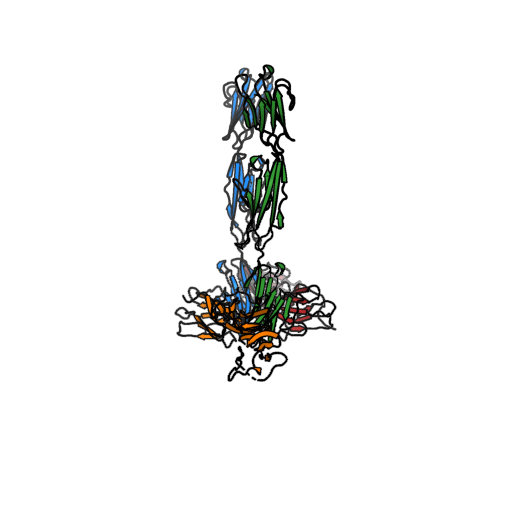ILE C O 1
ATOM 4145 N N . ASN C 1 71 ? 30.129 -79.068 -14.824 1.00 131.36 90 ASN C N 1
ATOM 4146 C CA . ASN C 1 71 ? 29.536 -77.940 -15.532 1.00 122.76 90 ASN C CA 1
ATOM 4147 C C . ASN C 1 71 ? 28.037 -78.135 -15.730 1.00 121.29 90 ASN C C 1
ATOM 4148 O O . ASN C 1 71 ? 27.435 -77.483 -16.589 1.00 138.47 90 ASN C O 1
ATOM 4153 N N . THR C 1 72 ? 27.431 -79.027 -14.954 1.00 102.85 91 THR C N 1
ATOM 4154 C CA . THR C 1 72 ? 26.007 -79.298 -15.073 1.00 106.68 91 THR C CA 1
ATOM 4155 C C . THR C 1 72 ? 25.205 -78.042 -14.738 1.00 103.69 91 THR C C 1
ATOM 4156 O O . THR C 1 72 ? 25.569 -77.304 -13.815 1.00 99.37 91 THR C O 1
ATOM 4160 N N . PRO C 1 73 ? 24.109 -77.763 -15.464 1.00 123.25 92 PRO C N 1
ATOM 4161 C CA . PRO C 1 73 ? 23.269 -76.602 -15.123 1.00 111.48 92 PRO C CA 1
ATOM 4162 C C . PRO C 1 73 ? 22.680 -76.663 -13.719 1.00 118.00 92 PRO C C 1
ATOM 4163 O O . PRO C 1 73 ? 21.913 -75.779 -13.323 1.00 108.97 92 PRO C O 1
ATOM 4167 N N . GLU C 1 74 ? 23.029 -77.705 -12.962 1.00 128.08 93 GLU C N 1
ATOM 4168 C CA . GLU C 1 74 ? 22.629 -77.839 -11.571 1.00 128.06 93 GLU C CA 1
ATOM 4169 C C . GLU C 1 74 ? 23.774 -77.659 -10.585 1.00 113.74 93 GLU C C 1
ATOM 4170 O O . GLU C 1 74 ? 23.510 -77.451 -9.397 1.00 121.04 93 GLU C O 1
ATOM 4176 N N . GLU C 1 75 ? 25.026 -77.730 -11.038 1.00 110.78 94 GLU C N 1
ATOM 4177 C CA . GLU C 1 75 ? 26.169 -77.617 -10.141 1.00 103.61 94 GLU C CA 1
ATOM 4178 C C . GLU C 1 75 ? 27.385 -77.113 -10.906 1.00 92.06 94 GLU C C 1
ATOM 4179 O O . GLU C 1 75 ? 27.582 -77.459 -12.073 1.00 93.88 94 GLU C O 1
ATOM 4185 N N . PHE C 1 76 ? 28.204 -76.305 -10.233 1.00 92.75 95 PHE C N 1
ATOM 4186 C CA . PHE C 1 76 ? 29.448 -75.779 -10.788 1.00 93.76 95 PHE C CA 1
ATOM 4187 C C . PHE C 1 76 ? 30.532 -75.944 -9.732 1.00 94.81 95 PHE C C 1
ATOM 4188 O O . PHE C 1 76 ? 30.531 -75.230 -8.725 1.00 106.51 95 PHE C O 1
ATOM 4196 N N . SER C 1 77 ? 31.453 -76.881 -9.951 1.00 87.98 96 SER C N 1
ATOM 4197 C CA . SER C 1 77 ? 32.438 -77.237 -8.939 1.00 90.10 96 SER C CA 1
ATOM 4198 C C . SER C 1 77 ? 33.847 -77.224 -9.512 1.00 90.48 96 SER C C 1
ATOM 4199 O O . SER C 1 77 ? 34.077 -77.669 -10.640 1.00 85.82 96 SER C O 1
ATOM 4202 N N . ILE C 1 78 ? 34.789 -76.720 -8.716 1.00 85.31 97 ILE C N 1
ATOM 4203 C CA . ILE C 1 78 ? 36.201 -76.709 -9.065 1.00 89.34 97 ILE C CA 1
ATOM 4204 C C . ILE C 1 78 ? 36.977 -77.445 -7.977 1.00 94.67 97 ILE C C 1
ATOM 4205 O O . ILE C 1 78 ? 36.452 -77.757 -6.908 1.00 109.65 97 ILE C O 1
ATOM 4210 N N . LEU C 1 79 ? 38.249 -77.713 -8.265 1.00 89.46 98 LEU C N 1
ATOM 4211 C CA . LEU C 1 79 ? 39.111 -78.481 -7.380 1.00 85.13 98 LEU C CA 1
ATOM 4212 C C . LEU C 1 79 ? 40.424 -77.741 -7.170 1.00 92.96 98 LEU C C 1
ATOM 4213 O O . LEU C 1 79 ? 40.959 -77.134 -8.102 1.00 94.11 98 LEU C O 1
ATOM 4218 N N . ILE C 1 80 ? 40.935 -77.789 -5.942 1.00 87.77 99 ILE C N 1
ATOM 4219 C CA . ILE C 1 80 ? 42.236 -77.229 -5.594 1.00 83.39 99 ILE C CA 1
ATOM 4220 C C . ILE C 1 80 ? 43.128 -78.370 -5.127 1.00 86.89 99 ILE C C 1
ATOM 4221 O O . ILE C 1 80 ? 42.743 -79.138 -4.240 1.00 87.90 99 ILE C O 1
ATOM 4226 N N . THR C 1 81 ? 44.312 -78.480 -5.722 1.00 92.01 100 THR C N 1
ATOM 4227 C CA . THR C 1 81 ? 45.259 -79.537 -5.394 1.00 94.21 100 THR C CA 1
ATOM 4228 C C . THR C 1 81 ? 46.517 -78.938 -4.781 1.00 112.84 100 THR C C 1
ATOM 4229 O O . THR C 1 81 ? 46.992 -77.886 -5.222 1.00 118.88 100 THR C O 1
ATOM 4233 N N . GLU C 1 82 ? 47.052 -79.620 -3.769 1.00 105.65 101 GLU C N 1
ATOM 4234 C CA . GLU C 1 82 ? 48.234 -79.172 -3.036 1.00 104.82 101 GLU C CA 1
ATOM 4235 C C . GLU C 1 82 ? 48.052 -77.734 -2.550 1.00 114.83 101 GLU C C 1
ATOM 4236 O O . GLU C 1 82 ? 48.777 -76.814 -2.933 1.00 128.87 101 GLU C O 1
ATOM 4238 N N . VAL C 1 83 ? 47.046 -77.559 -1.688 1.00 90.17 102 VAL C N 1
ATOM 4239 C CA . VAL C 1 83 ? 46.697 -76.230 -1.207 1.00 86.78 102 VAL C CA 1
ATOM 4240 C C . VAL C 1 83 ? 47.833 -75.658 -0.373 1.00 117.02 102 VAL C C 1
ATOM 4241 O O . VAL C 1 83 ? 48.466 -76.359 0.428 1.00 119.19 102 VAL C O 1
ATOM 4245 N N . GLY C 1 84 ? 48.097 -74.365 -0.563 1.00 111.56 103 GLY C N 1
ATOM 4246 C CA . GLY C 1 84 ? 49.091 -73.651 0.203 1.00 112.39 103 GLY C CA 1
ATOM 4247 C C . GLY C 1 84 ? 48.448 -72.612 1.109 1.00 97.64 103 GLY C C 1
ATOM 4248 O O . GLY C 1 84 ? 47.268 -72.286 0.995 1.00 99.30 103 GLY C O 1
ATOM 4249 N N . LEU C 1 85 ? 49.263 -72.088 2.026 1.00 105.97 104 LEU C N 1
ATOM 4250 C CA . LEU C 1 85 ? 48.762 -71.089 2.965 1.00 112.90 104 LEU C CA 1
ATOM 4251 C C . LEU C 1 85 ? 48.327 -69.820 2.242 1.00 113.19 104 LEU C C 1
ATOM 4252 O O . LEU C 1 85 ? 47.370 -69.158 2.657 1.00 115.92 104 LEU C O 1
ATOM 4257 N N . GLY C 1 86 ? 49.019 -69.462 1.159 1.00 119.67 105 GLY C N 1
ATOM 4258 C CA . GLY C 1 86 ? 48.666 -68.251 0.432 1.00 118.50 105 GLY C CA 1
ATOM 4259 C C . GLY C 1 86 ? 47.316 -68.344 -0.248 1.00 93.04 105 GLY C C 1
ATOM 4260 O O . GLY C 1 86 ? 46.691 -67.321 -0.549 1.00 80.40 105 GLY C O 1
ATOM 4261 N N . ASP C 1 87 ? 46.845 -69.568 -0.500 1.00 92.91 106 ASP C N 1
ATOM 4262 C CA . ASP C 1 87 ? 45.539 -69.745 -1.121 1.00 77.31 106 ASP C CA 1
ATOM 4263 C C . ASP C 1 87 ? 44.409 -69.290 -0.213 1.00 79.39 106 ASP C C 1
ATOM 4264 O O . ASP C 1 87 ? 43.319 -68.982 -0.707 1.00 86.28 106 ASP C O 1
ATOM 4269 N N . GLU C 1 88 ? 44.648 -69.242 1.097 1.00 79.86 107 GLU C N 1
ATOM 4270 C CA . GLU C 1 88 ? 43.607 -68.877 2.048 1.00 83.04 107 GLU C CA 1
ATOM 4271 C C . GLU C 1 88 ? 43.037 -67.500 1.731 1.00 89.33 107 GLU C C 1
ATOM 4272 O O . GLU C 1 88 ? 43.777 -66.528 1.558 1.00 106.14 107 GLU C O 1
ATOM 4278 N N . GLY C 1 89 ? 41.714 -67.427 1.646 1.00 80.32 108 GLY C N 1
ATOM 4279 C CA . GLY C 1 89 ? 41.043 -66.186 1.326 1.00 78.43 108 GLY C CA 1
ATOM 4280 C C . GLY C 1 89 ? 39.559 -66.432 1.151 1.00 77.11 108 GLY C C 1
ATOM 4281 O O . GLY C 1 89 ? 39.040 -67.485 1.526 1.00 84.64 108 GLY C O 1
ATOM 4282 N N . LEU C 1 90 ? 38.886 -65.443 0.568 1.00 78.27 109 LEU C N 1
ATOM 4283 C CA . LEU C 1 90 ? 37.452 -65.522 0.313 1.00 81.03 109 LEU C CA 1
ATOM 4284 C C . LEU C 1 90 ? 37.218 -65.903 -1.143 1.00 70.96 109 LEU C C 1
ATOM 4285 O O . LEU C 1 90 ? 37.591 -65.154 -2.053 1.00 66.63 109 LEU C O 1
ATOM 4290 N N . TYR C 1 91 ? 36.599 -67.060 -1.357 1.00 72.79 110 TYR C N 1
ATOM 4291 C CA . TYR C 1 91 ? 36.271 -67.560 -2.686 1.00 78.98 110 TYR C CA 1
ATOM 4292 C C . TYR C 1 91 ? 34.773 -67.407 -2.909 1.00 84.38 110 TYR C C 1
ATOM 4293 O O . TYR C 1 91 ? 33.970 -67.921 -2.123 1.00 111.43 110 TYR C O 1
ATOM 4302 N N . THR C 1 92 ? 34.399 -66.705 -3.973 1.00 65.77 111 THR C N 1
ATOM 4303 C CA . THR C 1 92 ? 33.002 -66.446 -4.280 1.00 81.15 111 THR C CA 1
ATOM 4304 C C . THR C 1 92 ? 32.603 -67.166 -5.561 1.00 77.24 111 THR C C 1
ATOM 4305 O O . THR C 1 92 ? 33.416 -67.344 -6.473 1.00 68.97 111 THR C O 1
ATOM 4309 N N . CYS C 1 93 ? 31.343 -67.587 -5.614 1.00 81.40 112 CYS C N 1
ATOM 4310 C CA . CYS C 1 93 ? 30.733 -68.121 -6.828 1.00 76.83 112 CYS C CA 1
ATOM 4311 C C . CYS C 1 93 ? 29.698 -67.107 -7.294 1.00 81.42 112 CYS C C 1
ATOM 4312 O O . CYS C 1 93 ? 28.602 -67.026 -6.734 1.00 95.46 112 CYS C O 1
ATOM 4315 N N . SER C 1 94 ? 30.048 -66.333 -8.316 1.00 82.93 113 SER C N 1
ATOM 4316 C CA . SER C 1 94 ? 29.137 -65.352 -8.889 1.00 87.24 113 SER C CA 1
ATOM 4317 C C . SER C 1 94 ? 28.398 -65.988 -10.059 1.00 99.20 113 SER C C 1
ATOM 4318 O O . SER C 1 94 ? 29.028 -66.482 -11.001 1.00 107.30 113 SER C O 1
ATOM 4321 N N . PHE C 1 95 ? 27.068 -65.985 -9.996 1.00 97.75 114 PHE C N 1
ATOM 4322 C CA . PHE C 1 95 ? 26.250 -66.508 -11.078 1.00 83.20 114 PHE C CA 1
ATOM 4323 C C . PHE C 1 95 ? 25.076 -65.570 -11.318 1.00 77.53 114 PHE C C 1
ATOM 4324 O O . PHE C 1 95 ? 24.680 -64.800 -10.440 1.00 77.43 114 PHE C O 1
ATOM 4332 N N . GLN C 1 96 ? 24.526 -65.643 -12.530 1.00 89.07 115 GLN C N 1
ATOM 4333 C CA . GLN C 1 96 ? 23.571 -64.659 -13.018 1.00 87.72 115 GLN C CA 1
ATOM 4334 C C . GLN C 1 96 ? 22.285 -65.328 -13.484 1.00 100.43 115 GLN C C 1
ATOM 4335 O O . GLN C 1 96 ? 22.315 -66.392 -14.111 1.00 115.52 115 GLN C O 1
ATOM 4341 N N . THR C 1 97 ? 21.160 -64.692 -13.172 1.00 106.44 116 THR C N 1
ATOM 4342 C CA . THR C 1 97 ? 19.852 -65.018 -13.720 1.00 95.71 116 THR C CA 1
ATOM 4343 C C . THR C 1 97 ? 19.448 -63.921 -14.701 1.00 96.34 116 THR C C 1
ATOM 4344 O O . THR C 1 97 ? 20.090 -62.871 -14.790 1.00 106.59 116 THR C O 1
ATOM 4348 N N . ARG C 1 98 ? 18.377 -64.173 -15.457 1.00 104.15 117 ARG C N 1
ATOM 4349 C CA . ARG C 1 98 ? 17.839 -63.139 -16.335 1.00 113.53 117 ARG C CA 1
ATOM 4350 C C . ARG C 1 98 ? 17.384 -61.907 -15.563 1.00 106.22 117 ARG C C 1
ATOM 4351 O O . ARG C 1 98 ? 17.311 -60.818 -16.143 1.00 109.85 117 ARG C O 1
ATOM 4355 N N . HIS C 1 99 ? 17.085 -62.049 -14.275 1.00 106.73 118 HIS C N 1
ATOM 4356 C CA . HIS C 1 99 ? 16.552 -60.960 -13.465 1.00 121.39 118 HIS C CA 1
ATOM 4357 C C . HIS C 1 99 ? 17.518 -60.446 -12.408 1.00 123.35 118 HIS C C 1
ATOM 4358 O O . HIS C 1 99 ? 17.546 -59.242 -12.146 1.00 147.32 118 HIS C O 1
ATOM 4360 N N . GLN C 1 100 ? 18.317 -61.322 -11.792 1.00 105.08 119 GLN C N 1
ATOM 4361 C CA . GLN C 1 100 ? 19.108 -60.920 -10.640 1.00 91.18 119 GLN C CA 1
ATOM 4362 C C . GLN C 1 100 ? 20.456 -61.627 -10.616 1.00 102.30 119 GLN C C 1
ATOM 4363 O O . GLN C 1 100 ? 20.527 -62.817 -10.957 1.00 122.42 119 GLN C O 1
ATOM 4369 N N . PRO C 1 101 ? 21.529 -60.935 -10.240 1.00 96.85 120 PRO C N 1
ATOM 4370 C CA . PRO C 1 101 ? 22.808 -61.611 -10.011 1.00 81.18 120 PRO C CA 1
ATOM 4371 C C . PRO C 1 101 ? 22.890 -62.195 -8.607 1.00 90.12 120 PRO C C 1
ATOM 4372 O O . PRO C 1 101 ? 22.171 -61.792 -7.691 1.00 81.85 120 PRO C O 1
ATOM 4376 N N . TYR C 1 102 ? 23.804 -63.154 -8.448 1.00 91.43 121 TYR C N 1
ATOM 4377 C CA . TYR C 1 102 ? 23.959 -63.874 -7.190 1.00 83.39 121 TYR C CA 1
ATOM 4378 C C . TYR C 1 102 ? 25.429 -64.172 -6.928 1.00 93.61 121 TYR C C 1
ATOM 4379 O O . TYR C 1 102 ? 26.225 -64.314 -7.860 1.00 99.04 121 TYR C O 1
ATOM 4388 N N . THR C 1 103 ? 25.778 -64.275 -5.643 1.00 97.28 122 THR C N 1
ATOM 4389 C CA . THR C 1 103 ? 27.120 -64.665 -5.211 1.00 80.60 122 THR C CA 1
ATOM 4390 C C . THR C 1 103 ? 27.012 -65.546 -3.977 1.00 72.09 122 THR C C 1
ATOM 4391 O O . THR C 1 103 ? 26.426 -65.134 -2.971 1.00 73.34 122 THR C O 1
ATOM 4395 N N . THR C 1 104 ? 27.588 -66.743 -4.044 1.00 79.34 123 THR C N 1
ATOM 4396 C CA . THR C 1 104 ? 27.739 -67.618 -2.886 1.00 82.87 123 THR C CA 1
ATOM 4397 C C . THR C 1 104 ? 29.219 -67.683 -2.533 1.00 93.85 123 THR C C 1
ATOM 4398 O O . THR C 1 104 ? 30.034 -68.133 -3.346 1.00 102.91 123 THR C O 1
ATOM 4402 N N . GLN C 1 105 ? 29.562 -67.233 -1.330 1.00 94.79 124 GLN C N 1
ATOM 4403 C CA . GLN C 1 105 ? 30.946 -67.034 -0.932 1.00 74.64 124 GLN C CA 1
ATOM 4404 C C . GLN C 1 105 ? 31.398 -68.110 0.047 1.00 72.85 124 GLN C C 1
ATOM 4405 O O . GLN C 1 105 ? 30.620 -68.597 0.872 1.00 97.91 124 GLN C O 1
ATOM 4411 N N . VAL C 1 106 ? 32.675 -68.472 -0.059 1.00 73.02 125 VAL C N 1
ATOM 4412 C CA . VAL C 1 106 ? 33.315 -69.445 0.820 1.00 69.25 125 VAL C CA 1
ATOM 4413 C C . VAL C 1 106 ? 34.691 -68.907 1.182 1.00 72.94 125 VAL C C 1
ATOM 4414 O O . VAL C 1 106 ? 35.433 -68.453 0.304 1.00 82.11 125 VAL C O 1
ATOM 4418 N N . TYR C 1 107 ? 35.033 -68.947 2.468 1.00 69.37 126 TYR C N 1
ATOM 4419 C CA . TYR C 1 107 ? 36.339 -68.498 2.939 1.00 69.30 126 TYR C CA 1
ATOM 4420 C C . TYR C 1 107 ? 37.212 -69.725 3.187 1.00 74.73 126 TYR C C 1
ATOM 4421 O O . TYR C 1 107 ? 36.952 -70.506 4.108 1.00 71.86 126 TYR C O 1
ATOM 4430 N N . LEU C 1 108 ? 38.240 -69.891 2.359 1.00 86.90 127 LEU C N 1
ATOM 4431 C CA . LEU C 1 108 ? 39.169 -71.006 2.493 1.00 79.46 127 LEU C CA 1
ATOM 4432 C C . LEU C 1 108 ? 40.159 -70.706 3.611 1.00 90.07 127 LEU C C 1
ATOM 4433 O O . LEU C 1 108 ? 40.842 -69.677 3.584 1.00 102.42 127 LEU C O 1
ATOM 4438 N N . ILE C 1 109 ? 40.230 -71.598 4.594 1.00 92.36 128 ILE C N 1
ATOM 4439 C CA . ILE C 1 109 ? 41.134 -71.463 5.730 1.00 86.51 128 ILE C CA 1
ATOM 4440 C C . ILE C 1 109 ? 42.082 -72.653 5.709 1.00 101.19 128 ILE C C 1
ATOM 4441 O O . ILE C 1 109 ? 41.645 -73.804 5.825 1.00 108.55 128 ILE C O 1
ATOM 4446 N N . VAL C 1 110 ? 43.374 -72.382 5.556 1.00 93.52 129 VAL C N 1
ATOM 4447 C CA . VAL C 1 110 ? 44.380 -73.426 5.421 1.00 86.33 129 VAL C CA 1
ATOM 4448 C C . VAL C 1 110 ? 44.985 -73.716 6.786 1.00 84.04 129 VAL C C 1
ATOM 4449 O O . VAL C 1 110 ? 45.389 -72.796 7.508 1.00 88.63 129 VAL C O 1
ATOM 4453 N N . HIS C 1 111 ? 45.038 -74.996 7.142 1.00 86.34 130 HIS C N 1
ATOM 4454 C CA . HIS C 1 111 ? 45.739 -75.471 8.325 1.00 89.62 130 HIS C CA 1
ATOM 4455 C C . HIS C 1 111 ? 47.019 -76.163 7.883 1.00 92.70 130 HIS C C 1
ATOM 4456 O O . HIS C 1 111 ? 46.999 -76.967 6.945 1.00 92.61 130 HIS C O 1
ATOM 4463 N N . VAL C 1 112 ? 48.126 -75.843 8.544 1.00 122.49 131 VAL C N 1
ATOM 4464 C CA . VAL C 1 112 ? 49.391 -76.540 8.357 1.00 118.42 131 VAL C CA 1
ATOM 4465 C C . VAL C 1 112 ? 49.834 -77.061 9.718 1.00 107.31 131 VAL C C 1
ATOM 4466 O O . VAL C 1 112 ? 49.725 -76.340 10.711 1.00 103.54 131 VAL C O 1
ATOM 4470 N N . PRO C 1 113 ? 50.262 -78.317 9.824 1.00 112.06 132 PRO C N 1
ATOM 4471 C CA . PRO C 1 113 ? 50.686 -78.842 11.125 1.00 111.14 132 PRO C CA 1
ATOM 4472 C C . PRO C 1 113 ? 51.965 -78.177 11.608 1.00 107.66 132 PRO C C 1
ATOM 4473 O O . PRO C 1 113 ? 52.793 -77.718 10.817 1.00 109.54 132 PRO C O 1
ATOM 4477 N N . ALA C 1 114 ? 52.118 -78.132 12.931 1.00 106.50 133 ALA C N 1
ATOM 4478 C CA . ALA C 1 114 ? 53.265 -77.463 13.531 1.00 93.78 133 ALA C CA 1
ATOM 4479 C C . ALA C 1 114 ? 54.559 -78.175 13.162 1.00 112.79 133 ALA C C 1
ATOM 4480 O O . ALA C 1 114 ? 54.603 -79.402 13.043 1.00 122.92 133 ALA C O 1
ATOM 4482 N N . ARG C 1 115 ? 55.621 -77.392 12.986 1.00 102.37 134 ARG C N 1
ATOM 4483 C CA . ARG C 1 115 ? 56.908 -77.932 12.569 1.00 118.93 134 ARG C CA 1
ATOM 4484 C C . ARG C 1 115 ? 58.010 -76.973 12.988 1.00 141.36 134 ARG C C 1
ATOM 4485 O O . ARG C 1 115 ? 57.886 -75.761 12.788 1.00 168.51 134 ARG C O 1
ATOM 4493 N N . ILE C 1 116 ? 59.079 -77.515 13.572 1.00 128.93 135 ILE C N 1
ATOM 4494 C CA . ILE C 1 116 ? 60.243 -76.705 13.905 1.00 90.10 135 ILE C CA 1
ATOM 4495 C C . ILE C 1 116 ? 60.988 -76.355 12.626 1.00 107.54 135 ILE C C 1
ATOM 4496 O O . ILE C 1 116 ? 61.281 -77.229 11.800 1.00 96.58 135 ILE C O 1
ATOM 4501 N N . VAL C 1 117 ? 61.295 -75.075 12.450 1.00 110.76 136 VAL C N 1
ATOM 4502 C CA . VAL C 1 117 ? 62.098 -74.618 11.320 1.00 129.50 136 VAL C CA 1
ATOM 4503 C C . VAL C 1 117 ? 63.530 -74.309 11.744 1.00 140.37 136 VAL C C 1
ATOM 4504 O O . VAL C 1 117 ? 64.483 -74.717 11.080 1.00 155.48 136 VAL C O 1
ATOM 4508 N N . ASN C 1 118 ? 63.705 -73.608 12.863 1.00 126.03 137 ASN C N 1
ATOM 4509 C CA . ASN C 1 118 ? 65.025 -73.312 13.399 1.00 124.49 137 ASN C CA 1
ATOM 4510 C C . ASN C 1 118 ? 65.073 -73.695 14.870 1.00 119.38 137 ASN C C 1
ATOM 4511 O O . ASN C 1 118 ? 64.139 -73.412 15.626 1.00 95.32 137 ASN C O 1
ATOM 4516 N N . ILE C 1 119 ? 66.166 -74.349 15.264 1.00 142.97 138 ILE C N 1
ATOM 4517 C CA . ILE C 1 119 ? 66.406 -74.732 16.649 1.00 113.89 138 ILE C CA 1
ATOM 4518 C C . ILE C 1 119 ? 67.870 -74.462 16.970 1.00 117.90 138 ILE C C 1
ATOM 4519 O O . ILE C 1 119 ? 68.731 -74.468 16.084 1.00 122.06 138 ILE C O 1
ATOM 4524 N N . SER C 1 120 ? 68.147 -74.206 18.246 1.00 125.83 139 SER C N 1
ATOM 4525 C CA . SER C 1 120 ? 69.506 -73.899 18.671 1.00 122.97 139 SER C CA 1
ATOM 4526 C C . SER C 1 120 ? 70.415 -75.110 18.502 1.00 116.88 139 SER C C 1
ATOM 4527 O O . SER C 1 120 ? 69.999 -76.255 18.700 1.00 104.24 139 SER C O 1
ATOM 4530 N N . SER C 1 121 ? 71.664 -74.846 18.128 1.00 124.23 140 SER C N 1
ATOM 4531 C CA . SER C 1 121 ? 72.648 -75.901 17.976 1.00 123.75 140 SER C CA 1
ATOM 4532 C C . SER C 1 121 ? 73.076 -76.421 19.347 1.00 121.24 140 SER C C 1
ATOM 4533 O O . SER C 1 121 ? 72.879 -75.750 20.363 1.00 126.63 140 SER C O 1
ATOM 4536 N N . PRO C 1 122 ? 73.650 -77.624 19.407 1.00 112.14 141 PRO C N 1
ATOM 4537 C CA . PRO C 1 122 ? 74.192 -78.108 20.683 1.00 97.29 141 PRO C CA 1
ATOM 4538 C C . PRO C 1 122 ? 75.333 -77.217 21.149 1.00 120.48 141 PRO C C 1
ATOM 4539 O O . PRO C 1 122 ? 76.285 -76.958 20.410 1.00 140.75 141 PRO C O 1
ATOM 4543 N N . VAL C 1 123 ? 75.226 -76.740 22.386 1.00 112.03 142 VAL C N 1
ATOM 4544 C CA . VAL C 1 123 ? 76.129 -75.721 22.902 1.00 116.19 142 VAL C CA 1
ATOM 4545 C C . VAL C 1 123 ? 76.861 -76.249 24.126 1.00 123.63 142 VAL C C 1
ATOM 4546 O O . VAL C 1 123 ? 76.360 -77.109 24.859 1.00 119.49 142 VAL C O 1
ATOM 4550 N N . THR C 1 124 ? 78.067 -75.724 24.334 1.00 128.99 143 THR C N 1
ATOM 4551 C CA . THR C 1 124 ? 78.875 -75.995 25.513 1.00 106.23 143 THR C CA 1
ATOM 4552 C C . THR C 1 124 ? 79.288 -74.669 26.132 1.00 108.11 143 THR C C 1
ATOM 4553 O O . THR C 1 124 ? 79.689 -73.743 25.421 1.00 110.44 143 THR C O 1
ATOM 4557 N N . VAL C 1 125 ? 79.183 -74.575 27.458 1.00 107.71 144 VAL C N 1
ATOM 4558 C CA . VAL C 1 125 ? 79.546 -73.363 28.180 1.00 110.10 144 VAL C CA 1
ATOM 4559 C C . VAL C 1 125 ? 80.317 -73.739 29.436 1.00 144.78 144 VAL C C 1
ATOM 4560 O O . VAL C 1 125 ? 80.271 -74.876 29.909 1.00 150.70 144 VAL C O 1
ATOM 4564 N N . ASN C 1 126 ? 81.040 -72.761 29.969 1.00 131.37 145 ASN C N 1
ATOM 4565 C CA . ASN C 1 126 ? 81.681 -72.902 31.264 1.00 119.72 145 ASN C CA 1
ATOM 4566 C C . ASN C 1 126 ? 80.695 -72.517 32.360 1.00 117.78 145 ASN C C 1
ATOM 4567 O O . ASN C 1 126 ? 79.854 -71.633 32.179 1.00 115.99 145 ASN C O 1
ATOM 4572 N N . GLU C 1 127 ? 80.795 -73.205 33.498 1.00 118.58 146 GLU C N 1
ATOM 4573 C CA . GLU C 1 127 ? 79.861 -72.975 34.594 1.00 117.33 146 GLU C CA 1
ATOM 4574 C C . GLU C 1 127 ? 79.859 -71.507 34.998 1.00 128.44 146 GLU C C 1
ATOM 4575 O O . GLU C 1 127 ? 80.911 -70.873 35.114 1.00 165.81 146 GLU C O 1
ATOM 4581 N N . GLY C 1 128 ? 78.662 -70.966 35.208 1.00 117.52 147 GLY C N 1
ATOM 4582 C CA . GLY C 1 128 ? 78.497 -69.554 35.458 1.00 127.40 147 GLY C CA 1
ATOM 4583 C C . GLY C 1 128 ? 78.235 -68.727 34.221 1.00 143.69 147 GLY C C 1
ATOM 4584 O O . GLY C 1 128 ? 77.902 -67.541 34.346 1.00 142.10 147 GLY C O 1
ATOM 4585 N N . GLY C 1 129 ? 78.376 -69.310 33.034 1.00 149.84 148 GLY C N 1
ATOM 4586 C CA . GLY C 1 129 ? 78.068 -68.624 31.799 1.00 145.33 148 GLY C CA 1
ATOM 4587 C C . GLY C 1 129 ? 76.571 -68.528 31.561 1.00 131.64 148 GLY C C 1
ATOM 4588 O O . GLY C 1 129 ? 75.743 -68.896 32.396 1.00 125.11 148 GLY C O 1
ATOM 4589 N N . ASN C 1 130 ? 76.226 -68.014 30.383 1.00 122.62 149 ASN C N 1
ATOM 4590 C CA . ASN C 1 130 ? 74.836 -67.809 30.007 1.00 115.00 149 ASN C CA 1
ATOM 4591 C C . ASN C 1 130 ? 74.546 -68.510 28.689 1.00 108.42 149 ASN C C 1
ATOM 4592 O O . ASN C 1 130 ? 75.344 -68.442 27.749 1.00 110.77 149 ASN C O 1
ATOM 4597 N N . VAL C 1 131 ? 73.402 -69.189 28.631 1.00 98.57 150 VAL C N 1
ATOM 4598 C CA . VAL C 1 131 ? 72.967 -69.928 27.452 1.00 95.35 150 VAL C CA 1
ATOM 4599 C C . VAL C 1 131 ? 71.609 -69.397 27.024 1.00 102.17 150 VAL C C 1
ATOM 4600 O O . VAL C 1 131 ? 70.735 -69.160 27.865 1.00 107.14 150 VAL C O 1
ATOM 4604 N N . ASN C 1 132 ? 71.435 -69.209 25.718 1.00 108.55 151 ASN C N 1
ATOM 4605 C CA . ASN C 1 132 ? 70.153 -68.840 25.132 1.00 98.73 151 ASN C CA 1
ATOM 4606 C C . ASN C 1 132 ? 69.766 -69.881 24.093 1.00 97.20 151 ASN C C 1
ATOM 4607 O O . ASN C 1 132 ? 70.553 -70.185 23.190 1.00 111.56 151 ASN C O 1
ATOM 4612 N N . LEU C 1 133 ? 68.559 -70.426 24.223 1.00 85.55 152 LEU C N 1
ATOM 4613 C CA . LEU C 1 133 ? 68.054 -71.459 23.329 1.00 97.83 152 LEU C CA 1
ATOM 4614 C C . LEU C 1 133 ? 66.835 -70.934 22.587 1.00 110.54 152 LEU C C 1
ATOM 4615 O O . LEU C 1 133 ? 65.899 -70.422 23.210 1.00 124.35 152 LEU C O 1
ATOM 4620 N N . LEU C 1 134 ? 66.844 -71.063 21.263 1.00 97.34 153 LEU C N 1
ATOM 4621 C CA . LEU C 1 134 ? 65.727 -70.644 20.429 1.00 93.60 153 LEU C CA 1
ATOM 4622 C C . LEU C 1 134 ? 65.066 -71.862 19.801 1.00 98.76 153 LEU C C 1
ATOM 4623 O O . LEU C 1 134 ? 65.742 -72.827 19.429 1.00 92.40 153 LEU C O 1
ATOM 4628 N N . CYS C 1 135 ? 63.741 -71.811 19.688 1.00 106.86 154 CYS C N 1
ATOM 4629 C CA . CYS C 1 135 ? 62.970 -72.870 19.040 1.00 100.82 154 CYS C CA 1
ATOM 4630 C C . CYS C 1 135 ? 61.925 -72.191 18.162 1.00 117.83 154 CYS C C 1
ATOM 4631 O O . CYS C 1 135 ? 60.865 -71.783 18.648 1.00 125.80 154 CYS C O 1
ATOM 4634 N N . LEU C 1 136 ? 62.231 -72.065 16.875 1.00 115.74 155 LEU C N 1
ATOM 4635 C CA . LEU C 1 136 ? 61.355 -71.402 15.921 1.00 103.68 155 LEU C CA 1
ATOM 4636 C C . LEU C 1 136 ? 60.493 -72.436 15.212 1.00 108.48 155 LEU C C 1
ATOM 4637 O O . LEU C 1 136 ? 61.011 -73.407 14.650 1.00 120.99 155 LEU C O 1
ATOM 4642 N N . ALA C 1 137 ? 59.180 -72.228 15.248 1.00 101.49 156 ALA C N 1
ATOM 4643 C CA . ALA C 1 137 ? 58.238 -73.102 14.569 1.00 100.52 156 ALA C CA 1
ATOM 4644 C C . ALA C 1 137 ? 57.143 -72.257 13.943 1.00 110.36 156 ALA C C 1
ATOM 4645 O O . ALA C 1 137 ? 56.622 -71.334 14.576 1.00 122.11 156 ALA C O 1
ATOM 4647 N N . VAL C 1 138 ? 56.802 -72.572 12.698 1.00 111.91 157 VAL C N 1
ATOM 4648 C CA . VAL C 1 138 ? 55.763 -71.865 11.962 1.00 113.49 157 VAL C CA 1
ATOM 4649 C C . VAL C 1 138 ? 54.633 -72.846 11.684 1.00 117.09 157 VAL C C 1
ATOM 4650 O O . VAL C 1 138 ? 54.880 -74.004 11.327 1.00 95.15 157 VAL C O 1
ATOM 4654 N N . GLY C 1 139 ? 53.400 -72.391 11.879 1.00 131.76 158 GLY C N 1
ATOM 4655 C CA . GLY C 1 139 ? 52.244 -73.243 11.688 1.00 130.58 158 GLY C CA 1
ATOM 4656 C C . GLY C 1 139 ? 50.966 -72.443 11.777 1.00 124.50 158 GLY C C 1
ATOM 4657 O O . GLY C 1 139 ? 50.920 -71.375 12.396 1.00 140.75 158 GLY C O 1
ATOM 4658 N N . ARG C 1 140 ? 49.925 -72.977 11.144 1.00 116.73 159 ARG C N 1
ATOM 4659 C CA . ARG C 1 140 ? 48.608 -72.353 11.129 1.00 123.79 159 ARG C CA 1
ATOM 4660 C C . ARG C 1 140 ? 47.582 -73.331 11.686 1.00 117.78 159 ARG C C 1
ATOM 4661 O O . ARG C 1 140 ? 47.390 -74.413 11.106 1.00 124.12 159 ARG C O 1
ATOM 4669 N N . PRO C 1 141 ? 46.902 -73.011 12.800 1.00 99.36 160 PRO C N 1
ATOM 4670 C CA . PRO C 1 141 ? 47.036 -71.754 13.548 1.00 96.89 160 PRO C CA 1
ATOM 4671 C C . PRO C 1 141 ? 48.374 -71.633 14.279 1.00 112.09 160 PRO C C 1
ATOM 4672 O O . PRO C 1 141 ? 49.127 -72.608 14.327 1.00 92.48 160 PRO C O 1
ATOM 4676 N N . GLU C 1 142 ? 48.657 -70.452 14.823 1.00 108.39 161 GLU C N 1
ATOM 4677 C CA . GLU C 1 142 ? 49.961 -70.200 15.426 1.00 112.33 161 GLU C CA 1
ATOM 4678 C C . GLU C 1 142 ? 50.232 -71.191 16.554 1.00 114.08 161 GLU C C 1
ATOM 4679 O O . GLU C 1 142 ? 49.356 -71.422 17.398 1.00 109.25 161 GLU C O 1
ATOM 4685 N N . PRO C 1 143 ? 51.417 -71.791 16.604 1.00 102.58 162 PRO C N 1
ATOM 4686 C CA . PRO C 1 143 ? 51.729 -72.764 17.652 1.00 94.04 162 PRO C CA 1
ATOM 4687 C C . PRO C 1 143 ? 52.423 -72.138 18.850 1.00 92.83 162 PRO C C 1
ATOM 4688 O O . PRO C 1 143 ? 53.178 -71.173 18.729 1.00 111.40 162 PRO C O 1
ATOM 4692 N N . THR C 1 144 ? 52.158 -72.719 20.020 1.00 82.98 163 THR C N 1
ATOM 4693 C CA . THR C 1 144 ? 52.803 -72.303 21.261 1.00 92.70 163 THR C CA 1
ATOM 4694 C C . THR C 1 144 ? 54.065 -73.129 21.473 1.00 101.90 163 THR C C 1
ATOM 4695 O O . THR C 1 144 ? 54.019 -74.363 21.437 1.00 120.37 163 THR C O 1
ATOM 4699 N N . VAL C 1 145 ? 55.186 -72.446 21.681 1.00 97.73 164 VAL C N 1
ATOM 4700 C CA . VAL C 1 145 ? 56.489 -73.080 21.838 1.00 84.98 164 VAL C CA 1
ATOM 4701 C C . VAL C 1 145 ? 56.773 -73.272 23.321 1.00 76.04 164 VAL C C 1
ATOM 4702 O O . VAL C 1 145 ? 56.535 -72.369 24.134 1.00 79.89 164 VAL C O 1
ATOM 4706 N N . THR C 1 146 ? 57.290 -74.447 23.674 1.00 75.97 165 THR C N 1
ATOM 4707 C CA . THR C 1 146 ? 57.570 -74.783 25.063 1.00 94.11 165 THR C CA 1
ATOM 4708 C C . THR C 1 146 ? 58.912 -75.492 25.162 1.00 107.99 165 THR C C 1
ATOM 4709 O O . THR C 1 146 ? 59.175 -76.438 24.413 1.00 96.74 165 THR C O 1
ATOM 4713 N N . TRP C 1 147 ? 59.752 -75.027 26.085 1.00 110.90 166 TRP C N 1
ATOM 4714 C CA . TRP C 1 147 ? 61.034 -75.651 26.381 1.00 89.53 166 TRP C CA 1
ATOM 4715 C C . TRP C 1 147 ? 60.900 -76.567 27.587 1.00 90.68 166 TRP C C 1
ATOM 4716 O O . TRP C 1 147 ? 60.179 -76.254 28.539 1.00 95.62 166 TRP C O 1
ATOM 4727 N N . ARG C 1 148 ? 61.605 -77.695 27.550 1.00 82.37 167 ARG C N 1
ATOM 4728 C CA . ARG C 1 148 ? 61.477 -78.692 28.600 1.00 97.60 167 ARG C CA 1
ATOM 4729 C C . ARG C 1 148 ? 62.811 -79.380 28.851 1.00 104.28 167 ARG C C 1
ATOM 4730 O O . ARG C 1 148 ? 63.614 -79.567 27.935 1.00 107.18 167 ARG C O 1
ATOM 4738 N N . GLN C 1 149 ? 63.037 -79.749 30.108 1.00 103.54 168 GLN C N 1
ATOM 4739 C CA . GLN C 1 149 ? 64.161 -80.584 30.499 1.00 101.08 168 GLN C CA 1
ATOM 4740 C C . GLN C 1 149 ? 63.705 -82.033 30.608 1.00 122.08 168 GLN C C 1
ATOM 4741 O O . GLN C 1 149 ? 62.518 -82.324 30.774 1.00 148.79 168 GLN C O 1
ATOM 4743 N N . LEU C 1 150 ? 64.663 -82.950 30.503 1.00 134.86 169 LEU C N 1
ATOM 4744 C CA . LEU C 1 150 ? 64.309 -84.365 30.508 1.00 157.58 169 LEU C CA 1
ATOM 4745 C C . LEU C 1 150 ? 64.276 -84.953 31.914 1.00 165.48 169 LEU C C 1
ATOM 4746 O O . LEU C 1 150 ? 63.372 -85.733 32.235 1.00 179.72 169 LEU C O 1
ATOM 4751 N N . ARG C 1 151 ? 65.235 -84.595 32.763 1.00 154.92 170 ARG C N 1
ATOM 4752 C CA . ARG C 1 151 ? 65.285 -85.062 34.143 1.00 148.84 170 ARG C CA 1
ATOM 4753 C C . ARG C 1 151 ? 64.913 -83.912 35.067 1.00 144.84 170 ARG C C 1
ATOM 4754 O O . ARG C 1 151 ? 65.486 -82.821 34.961 1.00 151.07 170 ARG C O 1
ATOM 4756 N N . ASP C 1 152 ? 63.969 -84.161 35.976 1.00 133.60 171 ASP C N 1
ATOM 4757 C CA . ASP C 1 152 ? 63.359 -83.102 36.778 1.00 130.33 171 ASP C CA 1
ATOM 4758 C C . ASP C 1 152 ? 62.944 -81.947 35.870 1.00 128.68 171 ASP C C 1
ATOM 4759 O O . ASP C 1 152 ? 63.307 -80.788 36.080 1.00 128.48 171 ASP C O 1
ATOM 4761 N N . GLY C 1 153 ? 62.168 -82.288 34.842 1.00 125.86 172 GLY C N 1
ATOM 4762 C CA . GLY C 1 153 ? 62.052 -81.443 33.663 1.00 135.57 172 GLY C CA 1
ATOM 4763 C C . GLY C 1 153 ? 61.104 -80.273 33.834 1.00 142.18 172 GLY C C 1
ATOM 4764 O O . GLY C 1 153 ? 59.954 -80.441 34.252 1.00 154.86 172 GLY C O 1
ATOM 4765 N N . PHE C 1 154 ? 61.578 -79.086 33.469 1.00 123.64 173 PHE C N 1
ATOM 4766 C CA . PHE C 1 154 ? 60.871 -77.833 33.678 1.00 128.60 173 PHE C CA 1
ATOM 4767 C C . PHE C 1 154 ? 60.271 -77.331 32.372 1.00 132.08 173 PHE C C 1
ATOM 4768 O O . PHE C 1 154 ? 60.641 -77.776 31.287 1.00 129.58 173 PHE C O 1
ATOM 4776 N N . THR C 1 155 ? 59.344 -76.382 32.486 1.00 128.60 174 THR C N 1
ATOM 4777 C CA . THR C 1 155 ? 58.663 -75.838 31.319 1.00 127.88 174 THR C CA 1
ATOM 4778 C C . THR C 1 155 ? 58.595 -74.323 31.414 1.00 121.93 174 THR C C 1
ATOM 4779 O O . THR C 1 155 ? 58.262 -73.778 32.470 1.00 143.94 174 THR C O 1
ATOM 4783 N N . SER C 1 156 ? 58.907 -73.652 30.308 1.00 112.38 175 SER C N 1
ATOM 4784 C CA . SER C 1 156 ? 58.729 -72.210 30.186 1.00 115.87 175 SER C CA 1
ATOM 4785 C C . SER C 1 156 ? 58.140 -71.929 28.814 1.00 127.61 175 SER C C 1
ATOM 4786 O O . SER C 1 156 ? 58.755 -72.267 27.797 1.00 134.66 175 SER C O 1
ATOM 4789 N N . GLU C 1 157 ? 56.952 -71.328 28.783 1.00 128.08 176 GLU C N 1
ATOM 4790 C CA . GLU C 1 157 ? 56.264 -71.053 27.522 1.00 119.16 176 GLU C CA 1
ATOM 4791 C C . GLU C 1 157 ? 56.877 -69.811 26.889 1.00 112.10 176 GLU C C 1
ATOM 4792 O O . GLU C 1 157 ? 56.516 -68.678 27.218 1.00 133.09 176 GLU C O 1
ATOM 4794 N N . GLY C 1 158 ? 57.806 -70.029 25.965 1.00 77.10 177 GLY C N 1
ATOM 4795 C CA . GLY C 1 158 ? 58.445 -68.943 25.253 1.00 77.89 177 GLY C CA 1
ATOM 4796 C C . GLY C 1 158 ? 59.279 -69.448 24.096 1.00 85.77 177 GLY C C 1
ATOM 4797 O O . GLY C 1 158 ? 59.801 -70.565 24.151 1.00 100.20 177 GLY C O 1
ATOM 4798 N N . GLU C 1 159 ? 59.407 -68.644 23.038 1.00 100.57 178 GLU C N 1
ATOM 4799 C CA . GLU C 1 159 ? 60.225 -69.055 21.903 1.00 105.52 178 GLU C CA 1
ATOM 4800 C C . GLU C 1 159 ? 61.690 -69.190 22.299 1.00 103.50 178 GLU C C 1
ATOM 4801 O O . GLU C 1 159 ? 62.373 -70.131 21.878 1.00 79.19 178 GLU C O 1
ATOM 4807 N N . ILE C 1 160 ? 62.186 -68.267 23.115 1.00 121.97 179 ILE C N 1
ATOM 4808 C CA . ILE C 1 160 ? 63.581 -68.261 23.528 1.00 116.38 179 ILE C CA 1
ATOM 4809 C C . ILE C 1 160 ? 63.658 -68.552 25.021 1.00 104.01 179 ILE C C 1
ATOM 4810 O O . ILE C 1 160 ? 62.763 -68.199 25.798 1.00 103.47 179 ILE C O 1
ATOM 4815 N N . LEU C 1 161 ? 64.733 -69.230 25.416 1.00 97.83 180 LEU C N 1
ATOM 4816 C CA . LEU C 1 161 ? 64.990 -69.568 26.810 1.00 94.28 180 LEU C CA 1
ATOM 4817 C C . LEU C 1 161 ? 66.425 -69.192 27.137 1.00 92.78 180 LEU C C 1
ATOM 4818 O O . LEU C 1 161 ? 67.360 -69.737 26.542 1.00 84.37 180 LEU C O 1
ATOM 4823 N N . GLU C 1 162 ? 66.597 -68.269 28.077 1.00 106.90 181 GLU C N 1
ATOM 4824 C CA . GLU C 1 162 ? 67.914 -67.823 28.505 1.00 117.60 181 GLU C CA 1
ATOM 4825 C C . GLU C 1 162 ? 68.179 -68.309 29.924 1.00 122.57 181 GLU C C 1
ATOM 4826 O O . GLU C 1 162 ? 67.332 -68.152 30.810 1.00 138.76 181 GLU C O 1
ATOM 4832 N N . ILE C 1 163 ? 69.348 -68.909 30.130 1.00 113.06 182 ILE C N 1
ATOM 4833 C CA . ILE C 1 163 ? 69.773 -69.401 31.434 1.00 110.43 182 ILE C CA 1
ATOM 4834 C C . ILE C 1 163 ? 70.921 -68.525 31.913 1.00 123.85 182 ILE C C 1
ATOM 4835 O O . ILE C 1 163 ? 71.870 -68.271 31.161 1.00 139.20 182 ILE C O 1
ATOM 4840 N N . SER C 1 164 ? 70.835 -68.061 33.155 1.00 123.50 183 SER C N 1
ATOM 4841 C CA . SER C 1 164 ? 71.828 -67.166 33.733 1.00 145.45 183 SER C CA 1
ATOM 4842 C C . SER C 1 164 ? 72.555 -67.871 34.868 1.00 154.14 183 SER C C 1
ATOM 4843 O O . SER C 1 164 ? 71.916 -68.472 35.739 1.00 176.32 183 SER C O 1
ATOM 4846 N N . ASP C 1 165 ? 73.886 -67.791 34.856 1.00 140.44 184 ASP C N 1
ATOM 4847 C CA . ASP C 1 165 ? 74.735 -68.413 35.870 1.00 137.06 184 ASP C CA 1
ATOM 4848 C C . ASP C 1 165 ? 74.408 -69.901 36.006 1.00 126.94 184 ASP C C 1
ATOM 4849 O O . ASP C 1 165 ? 74.040 -70.398 37.072 1.00 138.98 184 ASP C O 1
ATOM 4854 N N . ILE C 1 166 ? 74.545 -70.607 34.881 1.00 110.61 185 ILE C N 1
ATOM 4855 C CA . ILE C 1 166 ? 74.194 -72.020 34.836 1.00 108.63 185 ILE C CA 1
ATOM 4856 C C . ILE C 1 166 ? 75.109 -72.813 35.760 1.00 120.68 185 ILE C C 1
ATOM 4857 O O . ILE C 1 166 ? 76.313 -72.545 35.859 1.00 124.96 185 ILE C O 1
ATOM 4862 N N . GLN C 1 167 ? 74.530 -73.782 36.465 1.00 139.74 186 GLN C N 1
ATOM 4863 C CA . GLN C 1 167 ? 75.287 -74.659 37.341 1.00 150.84 186 GLN C CA 1
ATOM 4864 C C . GLN C 1 167 ? 75.617 -75.960 36.612 1.00 138.63 186 GLN C C 1
ATOM 4865 O O . GLN C 1 167 ? 75.227 -76.180 35.462 1.00 120.27 186 GLN C O 1
ATOM 4871 N N . ARG C 1 168 ? 76.349 -76.836 37.302 1.00 132.38 187 ARG C N 1
ATOM 4872 C CA . ARG C 1 168 ? 76.766 -78.098 36.702 1.00 119.02 187 ARG C CA 1
ATOM 4873 C C . ARG C 1 168 ? 75.584 -79.033 36.489 1.00 105.58 187 ARG C C 1
ATOM 4874 O O . ARG C 1 168 ? 75.488 -79.693 35.448 1.00 103.64 187 ARG C O 1
ATOM 4882 N N . GLY C 1 169 ? 74.676 -79.106 37.465 1.00 111.40 188 GLY C N 1
ATOM 4883 C CA . GLY C 1 169 ? 73.534 -79.996 37.363 1.00 126.38 188 GLY C CA 1
ATOM 4884 C C . GLY C 1 169 ? 72.526 -79.603 36.303 1.00 118.70 188 GLY C C 1
ATOM 4885 O O . GLY C 1 169 ? 71.754 -80.456 35.853 1.00 115.86 188 GLY C O 1
ATOM 4886 N N . GLN C 1 170 ? 72.518 -78.333 35.888 1.00 107.20 189 GLN C N 1
ATOM 4887 C CA . GLN C 1 170 ? 71.559 -77.893 34.881 1.00 94.62 189 GLN C CA 1
ATOM 4888 C C . GLN C 1 170 ? 71.871 -78.467 33.504 1.00 93.11 189 GLN C C 1
ATOM 4889 O O . GLN C 1 170 ? 70.968 -78.589 32.670 1.00 98.99 189 GLN C O 1
ATOM 4895 N N . ALA C 1 171 ? 73.130 -78.817 33.247 1.00 96.90 190 ALA C N 1
ATOM 4896 C CA . ALA C 1 171 ? 73.511 -79.326 31.938 1.00 94.53 190 ALA C CA 1
ATOM 4897 C C . ALA C 1 171 ? 72.778 -80.623 31.627 1.00 93.61 190 ALA C C 1
ATOM 4898 O O . ALA C 1 171 ? 72.653 -81.510 32.475 1.00 101.20 190 ALA C O 1
ATOM 4900 N N . GLY C 1 172 ? 72.292 -80.724 30.395 1.00 91.80 191 GLY C N 1
ATOM 4901 C CA . GLY C 1 172 ? 71.541 -81.893 29.978 1.00 97.33 191 GLY C CA 1
ATOM 4902 C C . GLY C 1 172 ? 70.895 -81.636 28.632 1.00 109.08 191 GLY C C 1
ATOM 4903 O O . GLY C 1 172 ? 71.257 -80.691 27.928 1.00 114.89 191 GLY C O 1
ATOM 4904 N N . GLU C 1 173 ? 69.935 -82.484 28.286 1.00 108.78 192 GLU C N 1
ATOM 4905 C CA . GLU C 1 173 ? 69.196 -82.337 27.042 1.00 102.39 192 GLU C CA 1
ATOM 4906 C C . GLU C 1 173 ? 67.901 -81.584 27.312 1.00 89.55 192 GLU C C 1
ATOM 4907 O O . GLU C 1 173 ? 67.100 -81.996 28.158 1.00 93.08 192 GLU C O 1
ATOM 4913 N N . TYR C 1 174 ? 67.711 -80.478 26.600 1.00 83.70 193 TYR C N 1
ATOM 4914 C CA . TYR C 1 174 ? 66.498 -79.674 26.676 1.00 81.69 193 TYR C CA 1
ATOM 4915 C C . TYR C 1 174 ? 65.706 -79.894 25.395 1.00 81.29 193 TYR C C 1
ATOM 4916 O O . TYR C 1 174 ? 66.115 -79.441 24.321 1.00 88.73 193 TYR C O 1
ATOM 4925 N N . GLU C 1 175 ? 64.579 -80.589 25.505 1.00 89.83 194 GLU C N 1
ATOM 4926 C CA . GLU C 1 175 ? 63.730 -80.846 24.353 1.00 96.93 194 GLU C CA 1
ATOM 4927 C C . GLU C 1 175 ? 62.712 -79.727 24.194 1.00 94.05 194 GLU C C 1
ATOM 4928 O O . GLU C 1 175 ? 62.124 -79.260 25.174 1.00 89.71 194 GLU C O 1
ATOM 4934 N N . CYS C 1 176 ? 62.516 -79.296 22.954 1.00 106.48 195 CYS C N 1
ATOM 4935 C CA . CYS C 1 176 ? 61.515 -78.295 22.623 1.00 99.00 195 CYS C CA 1
ATOM 4936 C C . CYS C 1 176 ? 60.273 -78.973 22.065 1.00 89.94 195 CYS C C 1
ATOM 4937 O O . CYS C 1 176 ? 60.371 -79.915 21.273 1.00 95.45 195 CYS C O 1
ATOM 4940 N N . VAL C 1 177 ? 59.107 -78.491 22.481 1.00 93.39 196 VAL C N 1
ATOM 4941 C CA . VAL C 1 177 ? 57.834 -78.986 21.977 1.00 102.97 196 VAL C CA 1
ATOM 4942 C C . VAL C 1 177 ? 56.978 -77.796 21.569 1.00 99.69 196 VAL C C 1
ATOM 4943 O O . VAL C 1 177 ? 56.942 -76.774 22.264 1.00 95.50 196 VAL C O 1
ATOM 4947 N N . THR C 1 178 ? 56.320 -77.918 20.422 1.00 107.50 197 THR C N 1
ATOM 4948 C CA . THR C 1 178 ? 55.341 -76.948 19.961 1.00 120.73 197 THR C CA 1
ATOM 4949 C C . THR C 1 178 ? 53.966 -77.594 19.939 1.00 139.29 197 THR C C 1
ATOM 4950 O O . THR C 1 178 ? 53.833 -78.820 19.896 1.00 155.50 197 THR C O 1
ATOM 4954 N N . HIS C 1 179 ? 52.933 -76.760 19.970 1.00 131.07 198 HIS C N 1
ATOM 4955 C CA . HIS C 1 179 ? 51.569 -77.258 20.035 1.00 122.28 198 HIS C CA 1
ATOM 4956 C C . HIS C 1 179 ? 50.750 -76.753 18.860 1.00 115.73 198 HIS C C 1
ATOM 4957 O O . HIS C 1 179 ? 50.693 -75.546 18.608 1.00 102.79 198 HIS C O 1
ATOM 4964 N N . ASN C 1 180 ? 50.095 -77.679 18.169 1.00 129.71 199 ASN C N 1
ATOM 4965 C CA . ASN C 1 180 ? 49.127 -77.359 17.134 1.00 124.12 199 ASN C CA 1
ATOM 4966 C C . ASN C 1 180 ? 47.847 -78.140 17.398 1.00 131.60 199 ASN C C 1
ATOM 4967 O O . ASN C 1 180 ? 47.779 -78.983 18.297 1.00 141.60 199 ASN C O 1
ATOM 4972 N N . GLY C 1 181 ? 46.823 -77.852 16.594 1.00 142.11 200 GLY C N 1
ATOM 4973 C CA . GLY C 1 181 ? 45.531 -78.479 16.804 1.00 155.73 200 GLY C CA 1
ATOM 4974 C C . GLY C 1 181 ? 45.513 -79.960 16.484 1.00 164.17 200 GLY C C 1
ATOM 4975 O O . GLY C 1 181 ? 44.762 -80.720 17.103 1.00 170.34 200 GLY C O 1
ATOM 4976 N N . VAL C 1 182 ? 46.328 -80.392 15.521 1.00 168.44 201 VAL C N 1
ATOM 4977 C CA . VAL C 1 182 ? 46.339 -81.794 15.122 1.00 181.70 201 VAL C CA 1
ATOM 4978 C C . VAL C 1 182 ? 46.876 -82.643 16.265 1.00 201.75 201 VAL C C 1
ATOM 4979 O O . VAL C 1 182 ? 47.945 -82.361 16.823 1.00 179.37 201 VAL C O 1
ATOM 4983 N N . ASN C 1 183 ? 46.131 -83.693 16.621 1.00 242.28 202 ASN C N 1
ATOM 4984 C CA . ASN C 1 183 ? 46.506 -84.516 17.765 1.00 235.38 202 ASN C CA 1
ATOM 4985 C C . ASN C 1 183 ? 47.710 -85.400 17.463 1.00 224.80 202 ASN C C 1
ATOM 4986 O O . ASN C 1 183 ? 48.526 -85.655 18.356 1.00 219.05 202 ASN C O 1
ATOM 4988 N N . SER C 1 184 ? 47.839 -85.875 16.226 1.00 218.81 203 SER C N 1
ATOM 4989 C CA . SER C 1 184 ? 48.913 -86.783 15.849 1.00 208.26 203 SER C CA 1
ATOM 4990 C C . SER C 1 184 ? 50.095 -86.069 15.208 1.00 215.25 203 SER C C 1
ATOM 4991 O O . SER C 1 184 ? 50.994 -86.735 14.683 1.00 219.30 203 SER C O 1
ATOM 4994 N N . ALA C 1 185 ? 50.125 -84.737 15.240 1.00 222.81 204 ALA C N 1
ATOM 4995 C CA . ALA C 1 185 ? 51.243 -84.027 14.631 1.00 216.57 204 ALA C CA 1
ATOM 4996 C C . ALA C 1 185 ? 52.092 -83.158 15.565 1.00 190.71 204 ALA C C 1
ATOM 4997 O O . ALA C 1 185 ? 52.648 -82.158 15.092 1.00 183.34 204 ALA C O 1
ATOM 4999 N N . PRO C 1 186 ? 52.255 -83.470 16.858 1.00 157.37 205 PRO C N 1
ATOM 5000 C CA . PRO C 1 186 ? 53.243 -82.717 17.644 1.00 136.20 205 PRO C CA 1
ATOM 5001 C C . PRO C 1 186 ? 54.657 -83.023 17.172 1.00 139.29 205 PRO C C 1
ATOM 5002 O O . PRO C 1 186 ? 55.040 -84.185 17.017 1.00 144.00 205 PRO C O 1
ATOM 5006 N N . ASP C 1 187 ? 55.428 -81.967 16.936 1.00 130.81 206 ASP C N 1
ATOM 5007 C CA . ASP C 1 187 ? 56.816 -82.080 16.514 1.00 125.69 206 ASP C CA 1
ATOM 5008 C C . ASP C 1 187 ? 57.717 -81.675 17.671 1.00 131.64 206 ASP C C 1
ATOM 5009 O O . ASP C 1 187 ? 57.573 -80.578 18.221 1.00 134.57 206 ASP C O 1
ATOM 5014 N N . SER C 1 188 ? 58.640 -82.560 18.038 1.00 133.36 207 SER C N 1
ATOM 5015 C CA . SER C 1 188 ? 59.535 -82.328 19.161 1.00 127.56 207 SER C CA 1
ATOM 5016 C C . SER C 1 188 ? 60.978 -82.516 18.718 1.00 128.96 207 SER C C 1
ATOM 5017 O O . SER C 1 188 ? 61.297 -83.460 17.990 1.00 140.53 207 SER C O 1
ATOM 5020 N N . ARG C 1 189 ? 61.843 -81.607 19.160 1.00 120.70 208 ARG C N 1
ATOM 5021 C CA . ARG C 1 189 ? 63.273 -81.679 18.902 1.00 107.23 208 ARG C CA 1
ATOM 5022 C C . ARG C 1 189 ? 64.018 -81.394 20.196 1.00 98.24 208 ARG C C 1
ATOM 5023 O O . ARG C 1 189 ? 63.583 -80.567 21.003 1.00 96.50 208 ARG C O 1
ATOM 5027 N N . ARG C 1 190 ? 65.139 -82.080 20.389 1.00 103.19 209 ARG C N 1
ATOM 5028 C CA . ARG C 1 190 ? 65.921 -81.986 21.613 1.00 95.11 209 ARG C CA 1
ATOM 5029 C C . ARG C 1 190 ? 67.330 -81.506 21.298 1.00 100.24 209 ARG C C 1
ATOM 5030 O O . ARG C 1 190 ? 67.917 -81.894 20.283 1.00 107.77 209 ARG C O 1
ATOM 5038 N N . VAL C 1 191 ? 67.866 -80.657 22.172 1.00 98.26 210 VAL C N 1
ATOM 5039 C CA . VAL C 1 191 ? 69.232 -80.165 22.054 1.00 95.38 210 VAL C CA 1
ATOM 5040 C C . VAL C 1 191 ? 69.958 -80.449 23.361 1.00 93.34 210 VAL C C 1
ATOM 5041 O O . VAL C 1 191 ? 69.352 -80.483 24.437 1.00 94.94 210 VAL C O 1
ATOM 5045 N N . LEU C 1 192 ? 71.265 -80.671 23.261 1.00 105.45 211 LEU C N 1
ATOM 5046 C CA . LEU C 1 192 ? 72.086 -81.046 24.404 1.00 100.43 211 LEU C CA 1
ATOM 5047 C C . LEU C 1 192 ? 72.907 -79.854 24.875 1.00 99.64 211 LEU C C 1
ATOM 5048 O O . LEU C 1 192 ? 73.603 -79.217 24.077 1.00 106.26 211 LEU C O 1
ATOM 5053 N N . VAL C 1 193 ? 72.830 -79.564 26.171 1.00 108.62 212 VAL C N 1
ATOM 5054 C CA . VAL C 1 193 ? 73.615 -78.508 26.799 1.00 107.50 212 VAL C CA 1
ATOM 5055 C C . VAL C 1 193 ? 74.589 -79.165 27.767 1.00 94.33 212 VAL C C 1
ATOM 5056 O O . VAL C 1 193 ? 74.173 -79.825 28.727 1.00 93.97 212 VAL C O 1
ATOM 5060 N N . THR C 1 194 ? 75.882 -78.989 27.513 1.00 97.32 213 THR C N 1
ATOM 5061 C CA . THR C 1 194 ? 76.935 -79.533 28.365 1.00 109.46 213 THR C CA 1
ATOM 5062 C C . THR C 1 194 ? 77.732 -78.371 28.941 1.00 102.34 213 THR C C 1
ATOM 5063 O O . THR C 1 194 ? 78.490 -77.713 28.220 1.00 104.34 213 THR C O 1
ATOM 5067 N N . VAL C 1 195 ? 77.556 -78.117 30.224 1.00 102.42 214 VAL C N 1
ATOM 5068 C CA . VAL C 1 195 ? 78.288 -77.064 30.914 1.00 105.06 214 VAL C CA 1
ATOM 5069 C C . VAL C 1 195 ? 79.632 -77.626 31.355 1.00 116.81 214 VAL C C 1
ATOM 5070 O O . VAL C 1 195 ? 79.768 -78.827 31.600 1.00 129.58 214 VAL C O 1
ATOM 5074 N N . ASN C 1 196 ? 80.642 -76.762 31.429 1.00 113.93 215 ASN C N 1
ATOM 5075 C CA . ASN C 1 196 ? 81.983 -77.143 31.853 1.00 121.66 215 ASN C CA 1
ATOM 5076 C C . ASN C 1 196 ? 82.289 -76.532 33.214 1.00 138.71 215 ASN C C 1
ATOM 5077 O O . ASN C 1 196 ? 81.829 -75.433 33.532 1.00 150.94 215 ASN C O 1
ATOM 5082 N N . TYR C 1 197 ? 83.074 -77.248 34.019 1.00 118.22 216 TYR C N 1
ATOM 5083 C CA . TYR C 1 197 ? 83.354 -76.783 35.371 1.00 118.23 216 TYR C CA 1
ATOM 5084 C C . TYR C 1 197 ? 84.663 -77.386 35.856 1.00 133.36 216 TYR C C 1
ATOM 5085 O O . TYR C 1 197 ? 85.043 -78.475 35.411 1.00 141.59 216 TYR C O 1
ATOM 5094 N N . PRO C 1 198 ? 85.371 -76.709 36.766 1.00 123.64 217 PRO C N 1
ATOM 5095 C CA . PRO C 1 198 ? 86.599 -77.284 37.306 1.00 109.85 217 PRO C CA 1
ATOM 5096 C C . PRO C 1 198 ? 86.281 -78.389 38.297 1.00 104.01 217 PRO C C 1
ATOM 5097 O O . PRO C 1 198 ? 85.203 -78.395 38.915 1.00 111.72 217 PRO C O 1
ATOM 5101 N N . PRO C 1 199 ? 87.194 -79.339 38.491 1.00 101.59 218 PRO C N 1
ATOM 5102 C CA . PRO C 1 199 ? 86.897 -80.469 39.378 1.00 94.09 218 PRO C CA 1
ATOM 5103 C C . PRO C 1 199 ? 86.781 -80.040 40.830 1.00 103.57 218 PRO C C 1
ATOM 5104 O O . PRO C 1 199 ? 87.520 -79.175 41.308 1.00 112.44 218 PRO C O 1
ATOM 5108 N N . THR C 1 200 ? 85.830 -80.655 41.528 1.00 95.98 219 THR C N 1
ATOM 5109 C CA . THR C 1 200 ? 85.685 -80.520 42.971 1.00 97.49 219 THR C CA 1
ATOM 5110 C C . THR C 1 200 ? 85.714 -81.916 43.568 1.00 116.57 219 THR C C 1
ATOM 5111 O O . THR C 1 200 ? 84.876 -82.758 43.226 1.00 132.93 219 THR C O 1
ATOM 5115 N N . ILE C 1 201 ? 86.680 -82.158 44.449 1.00 132.11 220 ILE C N 1
ATOM 5116 C CA . ILE C 1 201 ? 86.878 -83.489 45.006 1.00 110.36 220 ILE C CA 1
ATOM 5117 C C . ILE C 1 201 ? 85.690 -83.851 45.888 1.00 109.88 220 ILE C C 1
ATOM 5118 O O . ILE C 1 201 ? 85.375 -83.145 46.854 1.00 103.02 220 ILE C O 1
ATOM 5123 N N . THR C 1 202 ? 85.027 -84.960 45.559 1.00 108.85 221 THR C N 1
ATOM 5124 C CA . THR C 1 202 ? 83.846 -85.396 46.293 1.00 117.33 221 THR C CA 1
ATOM 5125 C C . THR C 1 202 ? 84.193 -86.389 47.399 1.00 128.68 221 THR C C 1
ATOM 5126 O O . THR C 1 202 ? 83.775 -86.210 48.547 1.00 140.84 221 THR C O 1
ATOM 5130 N N . ASP C 1 203 ? 84.954 -87.435 47.075 1.00 118.67 222 ASP C N 1
ATOM 5131 C CA . ASP C 1 203 ? 85.285 -88.480 48.033 1.00 116.43 222 ASP C CA 1
ATOM 5132 C C . ASP C 1 203 ? 86.761 -88.834 47.932 1.00 135.44 222 ASP C C 1
ATOM 5133 O O . ASP C 1 203 ? 87.308 -88.940 46.831 1.00 138.79 222 ASP C O 1
ATOM 5135 N N . VAL C 1 204 ? 87.396 -89.015 49.090 1.00 150.67 223 VAL C N 1
ATOM 5136 C CA . VAL C 1 204 ? 88.797 -89.415 49.195 1.00 139.47 223 VAL C CA 1
ATOM 5137 C C . VAL C 1 204 ? 88.904 -90.448 50.310 1.00 135.80 223 VAL C C 1
ATOM 5138 O O . VAL C 1 204 ? 88.205 -90.354 51.323 1.00 155.29 223 VAL C O 1
ATOM 5142 N N . THR C 1 205 ? 89.763 -91.448 50.119 1.00 113.95 224 THR C N 1
ATOM 5143 C CA . THR C 1 205 ? 89.901 -92.538 51.075 1.00 133.27 224 THR C CA 1
ATOM 5144 C C . THR C 1 205 ? 91.369 -92.776 51.399 1.00 147.38 224 THR C C 1
ATOM 5145 O O . THR C 1 205 ? 92.198 -92.902 50.493 1.00 147.32 224 THR C O 1
ATOM 5149 N N . SER C 1 206 ? 91.682 -92.848 52.690 1.00 150.32 225 SER C N 1
ATOM 5150 C CA . SER C 1 206 ? 93.014 -93.198 53.165 1.00 154.03 225 SER C CA 1
ATOM 5151 C C . SER C 1 206 ? 92.923 -94.454 54.021 1.00 151.84 225 SER C C 1
ATOM 5152 O O . SER C 1 206 ? 91.965 -94.628 54.780 1.00 158.56 225 SER C O 1
ATOM 5155 N N . ALA C 1 207 ? 93.919 -95.328 53.900 1.00 146.98 226 ALA C N 1
ATOM 5156 C CA . ALA C 1 207 ? 93.878 -96.645 54.519 1.00 152.92 226 ALA C CA 1
ATOM 5157 C C . ALA C 1 207 ? 94.967 -96.790 55.572 1.00 146.91 226 ALA C C 1
ATOM 5158 O O . ALA C 1 207 ? 96.085 -96.295 55.399 1.00 144.54 226 ALA C O 1
ATOM 5160 N N . ARG C 1 208 ? 94.628 -97.474 56.665 1.00 151.45 227 ARG C N 1
ATOM 5161 C CA . ARG C 1 208 ? 95.585 -97.877 57.693 1.00 139.93 227 ARG C CA 1
ATOM 5162 C C . ARG C 1 208 ? 95.647 -99.404 57.675 1.00 143.84 227 ARG C C 1
ATOM 5163 O O . ARG C 1 208 ? 94.819 -100.080 58.292 1.00 146.74 227 ARG C O 1
ATOM 5171 N N . THR C 1 209 ? 96.627 -99.944 56.957 1.00 144.34 228 THR C N 1
ATOM 5172 C CA . THR C 1 209 ? 96.746 -101.379 56.751 1.00 158.12 228 THR C CA 1
ATOM 5173 C C . THR C 1 209 ? 98.102 -101.874 57.236 1.00 163.10 228 THR C C 1
ATOM 5174 O O . THR C 1 209 ? 99.078 -101.122 57.303 1.00 166.09 228 THR C O 1
ATOM 5178 N N . ALA C 1 210 ? 98.150 -103.161 57.571 1.00 170.62 229 ALA C N 1
ATOM 5179 C CA . ALA C 1 210 ? 99.377 -103.767 58.058 1.00 184.40 229 ALA C CA 1
ATOM 5180 C C . ALA C 1 210 ? 100.372 -103.962 56.918 1.00 193.79 229 ALA C C 1
ATOM 5181 O O . ALA C 1 210 ? 100.004 -104.056 55.744 1.00 189.92 229 ALA C O 1
ATOM 5183 N N . LEU C 1 211 ? 101.650 -104.023 57.284 1.00 209.71 230 LEU C N 1
ATOM 5184 C CA . LEU C 1 211 ? 102.709 -104.206 56.302 1.00 213.83 230 LEU C CA 1
ATOM 5185 C C . LEU C 1 211 ? 102.608 -105.582 55.655 1.00 220.83 230 LEU C C 1
ATOM 5186 O O . LEU C 1 211 ? 102.174 -106.557 56.274 1.00 230.82 230 LEU C O 1
ATOM 5188 N N . GLY C 1 212 ? 103.020 -105.653 54.391 1.00 206.13 231 GLY C N 1
ATOM 5189 C CA . GLY C 1 212 ? 102.891 -106.865 53.614 1.00 200.33 231 GLY C CA 1
ATOM 5190 C C . GLY C 1 212 ? 101.518 -107.102 53.032 1.00 195.20 231 GLY C C 1
ATOM 5191 O O . GLY C 1 212 ? 101.302 -108.145 52.402 1.00 193.88 231 GLY C O 1
ATOM 5192 N N . ARG C 1 213 ? 100.584 -106.173 53.218 1.00 187.33 232 ARG C N 1
ATOM 5193 C CA . ARG C 1 213 ? 99.222 -106.302 52.723 1.00 185.81 232 ARG C CA 1
ATOM 5194 C C . ARG C 1 213 ? 98.934 -105.174 51.744 1.00 183.47 232 ARG C C 1
ATOM 5195 O O . ARG C 1 213 ? 99.280 -104.016 51.997 1.00 187.96 232 ARG C O 1
ATOM 5203 N N . ALA C 1 214 ? 98.301 -105.518 50.625 1.00 177.80 233 ALA C N 1
ATOM 5204 C CA . ALA C 1 214 ? 98.000 -104.529 49.601 1.00 162.43 233 ALA C CA 1
ATOM 5205 C C . ALA C 1 214 ? 97.002 -103.500 50.118 1.00 155.17 233 ALA C C 1
ATOM 5206 O O . ALA C 1 214 ? 96.057 -103.833 50.838 1.00 157.43 233 ALA C O 1
ATOM 5208 N N . ALA C 1 215 ? 97.223 -102.239 49.750 1.00 146.81 234 ALA C N 1
ATOM 5209 C CA . ALA C 1 215 ? 96.348 -101.140 50.133 1.00 141.19 234 ALA C CA 1
ATOM 5210 C C . ALA C 1 215 ? 96.145 -100.231 48.930 1.00 134.80 234 ALA C C 1
ATOM 5211 O O . ALA C 1 215 ? 96.853 -100.332 47.924 1.00 134.92 234 ALA C O 1
ATOM 5213 N N . LEU C 1 216 ? 95.169 -99.331 49.034 1.00 131.57 235 LEU C N 1
ATOM 5214 C CA . LEU C 1 216 ? 94.848 -98.452 47.919 1.00 127.94 235 LEU C CA 1
ATOM 5215 C C . LEU C 1 216 ? 94.343 -97.111 48.427 1.00 131.18 235 LEU C C 1
ATOM 5216 O O . LEU C 1 216 ? 93.589 -97.047 49.402 1.00 132.36 235 LEU C O 1
ATOM 5218 N N . LEU C 1 217 ? 94.767 -96.046 47.751 1.00 128.16 236 LEU C N 1
ATOM 5219 C CA . LEU C 1 217 ? 94.291 -94.692 47.985 1.00 118.23 236 LEU C CA 1
ATOM 5220 C C . LEU C 1 217 ? 93.430 -94.252 46.806 1.00 121.66 236 LEU C C 1
ATOM 5221 O O . LEU C 1 217 ? 93.600 -94.733 45.683 1.00 124.95 236 LEU C O 1
ATOM 5226 N N . ARG C 1 218 ? 92.502 -93.332 47.064 1.00 121.94 237 ARG C N 1
ATOM 5227 C CA . ARG C 1 218 ? 91.518 -92.982 46.051 1.00 112.00 237 ARG C CA 1
ATOM 5228 C C . ARG C 1 218 ? 91.093 -91.528 46.184 1.00 127.01 237 ARG C C 1
ATOM 5229 O O . ARG C 1 218 ? 91.026 -90.982 47.288 1.00 110.49 237 ARG C O 1
ATOM 5231 N N . CYS C 1 219 ? 90.795 -90.917 45.039 1.00 132.94 238 CYS C N 1
ATOM 5232 C CA . CYS C 1 219 ? 90.202 -89.590 44.964 1.00 138.82 238 CYS C CA 1
ATOM 5233 C C . CYS C 1 219 ? 89.049 -89.619 43.973 1.00 142.17 238 CYS C C 1
ATOM 5234 O O . CYS C 1 219 ? 89.077 -90.363 42.991 1.00 164.62 238 CYS C O 1
ATOM 5237 N N . GLU C 1 220 ? 88.028 -88.809 44.243 1.00 122.96 239 GLU C N 1
ATOM 5238 C CA . GLU C 1 220 ? 86.857 -88.707 43.377 1.00 102.79 239 GLU C CA 1
ATOM 5239 C C . GLU C 1 220 ? 86.554 -87.234 43.138 1.00 100.88 239 GLU C C 1
ATOM 5240 O O . GLU C 1 220 ? 86.086 -86.538 44.045 1.00 101.20 239 GLU C O 1
ATOM 5246 N N . ALA C 1 221 ? 86.817 -86.764 41.920 1.00 102.92 240 ALA C N 1
ATOM 5247 C CA . ALA C 1 221 ? 86.518 -85.390 41.528 1.00 110.61 240 ALA C CA 1
ATOM 5248 C C . ALA C 1 221 ? 85.958 -85.410 40.113 1.00 110.09 240 ALA C C 1
ATOM 5249 O O . ALA C 1 221 ? 86.681 -85.722 39.161 1.00 106.87 240 ALA C O 1
ATOM 5251 N N . MET C 1 222 ? 84.676 -85.083 39.975 1.00 97.05 241 MET C N 1
ATOM 5252 C CA . MET C 1 222 ? 84.026 -85.047 38.673 1.00 121.99 241 MET C CA 1
ATOM 5253 C C . MET C 1 222 ? 84.258 -83.692 38.016 1.00 111.16 241 MET C C 1
ATOM 5254 O O . MET C 1 222 ? 84.170 -82.649 38.671 1.00 94.91 241 MET C O 1
ATOM 5257 N N . ALA C 1 223 ? 84.563 -83.715 36.719 1.00 126.93 242 ALA C N 1
ATOM 5258 C CA . ALA C 1 223 ? 84.840 -82.497 35.973 1.00 123.57 242 ALA C CA 1
ATOM 5259 C C . ALA C 1 223 ? 84.554 -82.725 34.497 1.00 118.04 242 ALA C C 1
ATOM 5260 O O . ALA C 1 223 ? 84.615 -83.855 34.004 1.00 120.06 242 ALA C O 1
ATOM 5262 N N . VAL C 1 224 ? 84.238 -81.640 33.799 1.00 115.14 243 VAL C N 1
ATOM 5263 C CA . VAL C 1 224 ? 84.082 -81.674 32.346 1.00 117.04 243 VAL C CA 1
ATOM 5264 C C . VAL C 1 224 ? 84.811 -80.477 31.744 1.00 97.82 243 VAL C C 1
ATOM 5265 O O . VAL C 1 224 ? 84.492 -79.325 32.074 1.00 92.41 243 VAL C O 1
ATOM 5269 N N . PRO C 1 225 ? 85.810 -80.693 30.872 1.00 93.03 244 PRO C N 1
ATOM 5270 C CA . PRO C 1 225 ? 86.333 -82.006 30.464 1.00 93.91 244 PRO C CA 1
ATOM 5271 C C . PRO C 1 225 ? 86.927 -82.788 31.639 1.00 109.93 244 PRO C C 1
ATOM 5272 O O . PRO C 1 225 ? 87.317 -82.160 32.624 1.00 137.50 244 PRO C O 1
ATOM 5276 N N . PRO C 1 226 ? 86.958 -84.119 31.542 1.00 107.69 245 PRO C N 1
ATOM 5277 C CA . PRO C 1 226 ? 87.367 -84.939 32.691 1.00 119.93 245 PRO C CA 1
ATOM 5278 C C . PRO C 1 226 ? 88.698 -84.486 33.274 1.00 132.28 245 PRO C C 1
ATOM 5279 O O . PRO C 1 226 ? 89.650 -84.189 32.550 1.00 133.26 245 PRO C O 1
ATOM 5283 N N . ALA C 1 227 ? 88.750 -84.429 34.602 1.00 122.13 246 ALA C N 1
ATOM 5284 C CA . ALA C 1 227 ? 89.909 -83.879 35.289 1.00 128.27 246 ALA C CA 1
ATOM 5285 C C . ALA C 1 227 ? 91.112 -84.803 35.153 1.00 121.18 246 ALA C C 1
ATOM 5286 O O . ALA C 1 227 ? 91.010 -86.013 35.375 1.00 121.63 246 ALA C O 1
ATOM 5288 N N . ASP C 1 228 ? 92.253 -84.225 34.786 1.00 109.80 247 ASP C N 1
ATOM 5289 C CA . ASP C 1 228 ? 93.514 -84.956 34.736 1.00 116.96 247 ASP C CA 1
ATOM 5290 C C . ASP C 1 228 ? 94.096 -85.017 36.143 1.00 124.80 247 ASP C C 1
ATOM 5291 O O . ASP C 1 228 ? 94.483 -83.988 36.709 1.00 130.15 247 ASP C O 1
ATOM 5296 N N . PHE C 1 229 ? 94.161 -86.219 36.710 1.00 120.09 248 PHE C N 1
ATOM 5297 C CA . PHE C 1 229 ? 94.565 -86.401 38.098 1.00 111.41 248 PHE C CA 1
AT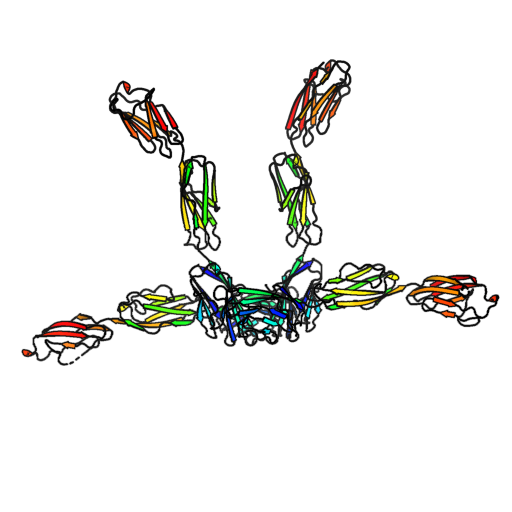OM 5298 C C . PHE C 1 229 ? 96.077 -86.548 38.217 1.00 131.56 248 PHE C C 1
ATOM 5299 O O . PHE C 1 229 ? 96.708 -87.274 37.443 1.00 127.31 248 PHE C O 1
ATOM 5307 N N . GLN C 1 230 ? 96.650 -85.851 39.197 1.00 136.65 249 GLN C N 1
ATOM 5308 C CA . GLN C 1 230 ? 98.062 -85.952 39.537 1.00 128.19 249 GLN C CA 1
ATOM 5309 C C . GLN C 1 230 ? 98.196 -86.398 40.985 1.00 104.34 249 GLN C C 1
ATOM 5310 O O . GLN C 1 230 ? 97.409 -85.990 41.845 1.00 107.90 249 GLN C O 1
ATOM 5316 N N . TRP C 1 231 ? 99.193 -87.236 41.249 1.00 106.58 250 TRP C N 1
ATOM 5317 C CA . TRP C 1 231 ? 99.414 -87.820 42.566 1.00 116.09 250 TRP C CA 1
ATOM 5318 C C . TRP C 1 231 ? 100.722 -87.309 43.151 1.00 124.63 250 TRP C C 1
ATOM 5319 O O . TRP C 1 231 ? 101.754 -87.320 42.472 1.00 126.31 250 TRP C O 1
ATOM 5330 N N . TYR C 1 232 ? 100.680 -86.878 44.415 1.00 129.39 251 TYR C N 1
ATOM 5331 C CA . TYR C 1 232 ? 101.860 -86.390 45.118 1.00 117.63 251 TYR C CA 1
ATOM 5332 C C . TYR C 1 232 ? 102.007 -87.092 46.460 1.00 112.40 251 TYR C C 1
ATOM 5333 O O . TYR C 1 232 ? 101.030 -87.270 47.195 1.00 111.74 251 TYR C O 1
ATOM 5342 N N . LYS C 1 233 ? 103.241 -87.481 46.771 1.00 137.08 252 LYS C N 1
ATOM 5343 C CA . LYS C 1 233 ? 103.613 -88.045 48.063 1.00 138.42 252 LYS C CA 1
ATOM 5344 C C . LYS C 1 233 ? 104.619 -87.107 48.710 1.00 130.72 252 LYS C C 1
ATOM 5345 O O . LYS C 1 233 ? 105.676 -86.840 48.131 1.00 119.38 252 LYS C O 1
ATOM 5347 N N . ASP C 1 234 ? 104.291 -86.617 49.908 1.00 124.61 253 ASP C N 1
ATOM 5348 C CA . ASP C 1 234 ? 105.088 -85.600 50.585 1.00 133.25 253 ASP C CA 1
ATOM 5349 C C . ASP C 1 234 ? 105.351 -84.428 49.645 1.00 138.98 253 ASP C C 1
ATOM 5350 O O . ASP C 1 234 ? 104.410 -83.770 49.189 1.00 144.28 253 ASP C O 1
ATOM 5355 N N . ASP C 1 235 ? 106.622 -84.178 49.328 1.00 149.72 254 ASP C N 1
ATOM 5356 C CA . ASP C 1 235 ? 106.966 -83.054 48.465 1.00 152.05 254 ASP C CA 1
ATOM 5357 C C . ASP C 1 235 ? 106.487 -83.284 47.036 1.00 148.41 254 ASP C C 1
ATOM 5358 O O . ASP C 1 235 ? 105.875 -82.400 46.426 1.00 150.16 254 ASP C O 1
ATOM 5360 N N . ARG C 1 236 ? 106.767 -84.461 46.480 1.00 151.08 255 ARG C N 1
ATOM 5361 C CA . ARG C 1 236 ? 106.404 -84.746 45.098 1.00 151.87 255 ARG C CA 1
ATOM 5362 C C . ARG C 1 236 ? 106.407 -86.251 44.880 1.00 149.57 255 ARG C C 1
ATOM 5363 O O . ARG C 1 236 ? 107.049 -87.002 45.619 1.00 160.15 255 ARG C O 1
ATOM 5365 N N . LEU C 1 237 ? 105.683 -86.681 43.845 1.00 148.33 256 LEU C N 1
ATOM 5366 C CA . LEU C 1 237 ? 105.570 -88.087 43.485 1.00 146.77 256 LEU C CA 1
ATOM 5367 C C . LEU C 1 237 ? 105.755 -88.253 41.984 1.00 156.74 256 LEU C C 1
ATOM 5368 O O . LEU C 1 237 ? 105.248 -87.452 41.193 1.00 150.99 256 LEU C O 1
ATOM 5373 N N . LEU C 1 238 ? 106.482 -89.301 41.603 1.00 177.73 257 LEU C N 1
ATOM 5374 C CA . LEU C 1 238 ? 106.689 -89.632 40.203 1.00 180.61 257 LEU C CA 1
ATOM 5375 C C . LEU C 1 238 ? 105.486 -90.398 39.654 1.00 182.30 257 LEU C C 1
ATOM 5376 O O . LEU C 1 238 ? 104.590 -90.819 40.391 1.00 171.78 257 LEU C O 1
ATOM 5378 N N . SER C 1 239 ? 105.479 -90.587 38.338 1.00 188.34 258 SER C N 1
ATOM 5379 C CA . SER C 1 239 ? 104.342 -91.164 37.629 1.00 186.27 258 SER C CA 1
ATOM 5380 C C . SER C 1 239 ? 104.701 -92.553 37.116 1.00 192.14 258 SER C C 1
ATOM 5381 O O . SER C 1 239 ? 105.628 -92.699 36.311 1.00 197.49 258 SER C O 1
ATOM 5383 N N . SER C 1 240 ? 103.963 -93.562 37.585 1.00 190.59 259 SER C N 1
ATOM 5384 C CA . SER C 1 240 ? 104.057 -94.931 37.072 1.00 188.59 259 SER C CA 1
ATOM 5385 C C . SER C 1 240 ? 105.478 -95.481 37.175 1.00 195.79 259 SER C C 1
ATOM 5386 O O . SER C 1 240 ? 105.967 -96.164 36.272 1.00 195.19 259 SER C O 1
ATOM 5388 N N . GLY C 1 241 ? 106.146 -95.188 38.288 1.00 202.94 260 GLY C N 1
ATOM 5389 C CA . GLY C 1 241 ? 107.496 -95.685 38.493 1.00 206.64 260 GLY C CA 1
ATOM 5390 C C . GLY C 1 241 ? 107.503 -97.163 38.857 1.00 201.34 260 GLY C C 1
ATOM 5391 O O . GLY C 1 241 ? 106.626 -97.658 39.563 1.00 201.26 260 GLY C O 1
ATOM 5392 N N . THR C 1 242 ? 108.518 -97.871 38.354 1.00 211.02 261 THR C N 1
ATOM 5393 C CA . THR C 1 242 ? 108.656 -99.286 38.679 1.00 218.56 261 THR C CA 1
ATOM 5394 C C . THR C 1 242 ? 108.968 -99.492 40.156 1.00 235.38 261 THR C C 1
ATOM 5395 O O . THR C 1 242 ? 108.544 -100.494 40.744 1.00 236.96 261 THR C O 1
ATOM 5397 N N . ALA C 1 243 ? 109.696 -98.562 40.768 1.00 223.84 262 ALA C N 1
ATOM 5398 C CA . ALA C 1 243 ? 110.034 -98.677 42.176 1.00 220.35 262 ALA C CA 1
ATOM 5399 C C . ALA C 1 243 ? 108.819 -98.377 43.050 1.00 212.66 262 ALA C C 1
ATOM 5400 O O . ALA C 1 243 ? 107.811 -97.825 42.597 1.00 206.81 262 ALA C O 1
ATOM 5402 N N . GLU C 1 244 ? 108.929 -98.763 44.322 1.00 208.49 263 GLU C N 1
ATOM 5403 C CA . GLU C 1 244 ? 107.913 -98.590 45.359 1.00 206.19 263 GLU C CA 1
ATOM 5404 C C . GLU C 1 244 ? 106.661 -99.424 45.116 1.00 206.00 263 GLU C C 1
ATOM 5405 O O . GLU C 1 244 ? 105.691 -99.297 45.875 1.00 204.05 263 GLU C O 1
ATOM 5407 N N . GLY C 1 245 ? 106.654 -100.274 44.089 1.00 202.09 264 GLY C N 1
ATOM 5408 C CA . GLY C 1 245 ? 105.552 -101.183 43.828 1.00 195.49 264 GLY C CA 1
ATOM 5409 C C . GLY C 1 245 ? 104.190 -100.525 43.756 1.00 182.81 264 GLY C C 1
ATOM 5410 O O . GLY C 1 245 ? 103.240 -100.982 44.399 1.00 188.83 264 GLY C O 1
ATOM 5411 N N . LEU C 1 246 ? 104.079 -99.454 42.977 1.00 165.19 265 LEU C N 1
ATOM 5412 C CA . LEU C 1 246 ? 102.850 -98.683 42.881 1.00 148.97 265 LEU C CA 1
ATOM 5413 C C . LEU C 1 246 ? 102.280 -98.761 41.471 1.00 144.84 265 LEU C C 1
ATOM 5414 O O . LEU C 1 246 ? 103.015 -98.912 40.491 1.00 146.24 265 LEU C O 1
ATOM 5419 N N . LYS C 1 247 ? 100.955 -98.662 41.385 1.00 147.10 266 LYS C N 1
ATOM 5420 C CA . LYS C 1 247 ? 100.244 -98.637 40.114 1.00 138.11 266 LYS C CA 1
ATOM 5421 C C . LYS C 1 247 ? 99.071 -97.679 40.238 1.00 135.15 266 LYS C C 1
ATOM 5422 O O . LYS C 1 247 ? 98.334 -97.726 41.227 1.00 123.03 266 LYS C O 1
ATOM 5424 N N . VAL C 1 248 ? 98.903 -96.812 39.242 1.00 139.53 267 VAL C N 1
ATOM 5425 C CA . VAL C 1 248 ? 97.855 -95.798 39.240 1.00 144.32 267 VAL C CA 1
ATOM 5426 C C . VAL C 1 248 ? 96.803 -96.182 38.208 1.00 150.80 267 VAL C C 1
ATOM 5427 O O . VAL C 1 248 ? 97.136 -96.547 37.073 1.00 160.45 267 VAL C O 1
ATOM 5431 N N . GLN C 1 249 ? 95.537 -96.113 38.607 1.00 146.74 268 GLN C N 1
ATOM 5432 C CA . GLN C 1 249 ? 94.408 -96.403 37.731 1.00 150.15 268 GLN C CA 1
ATOM 5433 C C . GLN C 1 249 ? 93.595 -95.128 37.565 1.00 140.41 268 GLN C C 1
ATOM 5434 O O . GLN C 1 249 ? 93.102 -94.570 38.551 1.00 143.97 268 GLN C O 1
ATOM 5440 N N . THR C 1 250 ? 93.464 -94.666 36.325 1.00 131.95 269 THR C N 1
ATOM 5441 C CA . THR C 1 250 ? 92.786 -93.415 36.014 1.00 133.30 269 THR C CA 1
ATOM 5442 C C . THR C 1 250 ? 91.422 -93.709 35.405 1.00 146.45 269 THR C C 1
ATOM 5443 O O . THR C 1 250 ? 91.319 -94.480 34.445 1.00 158.75 269 THR C O 1
ATOM 5445 N N . GLU C 1 251 ? 90.383 -93.095 35.964 1.00 143.68 270 GLU C N 1
ATOM 5446 C CA . GLU C 1 251 ? 89.019 -93.257 35.486 1.00 137.38 270 GLU C CA 1
ATOM 5447 C C . GLU C 1 251 ? 88.427 -91.884 35.188 1.00 147.03 270 GLU C C 1
ATOM 5448 O O . GLU C 1 251 ? 89.086 -90.850 35.336 1.00 126.08 270 GLU C O 1
ATOM 5454 N N . ARG C 1 252 ? 87.163 -91.884 34.763 1.00 162.88 271 ARG C N 1
ATOM 5455 C CA . ARG C 1 252 ? 86.508 -90.639 34.375 1.00 160.81 271 ARG C CA 1
ATOM 5456 C C . ARG C 1 252 ? 86.310 -89.719 35.573 1.00 145.62 271 ARG C C 1
ATOM 5457 O O . ARG C 1 252 ? 86.579 -88.514 35.489 1.00 141.30 271 ARG C O 1
ATOM 5465 N N . THR C 1 253 ? 85.845 -90.265 36.695 1.00 142.11 272 THR C N 1
ATOM 5466 C CA . THR C 1 253 ? 85.536 -89.475 37.878 1.00 142.61 272 THR C CA 1
ATOM 5467 C C . THR C 1 253 ? 86.462 -89.761 39.051 1.00 133.91 272 THR C C 1
ATOM 5468 O O . THR C 1 253 ? 86.335 -89.108 40.093 1.00 146.06 272 THR C O 1
ATOM 5472 N N . ARG C 1 254 ? 87.386 -90.710 38.921 1.00 128.22 273 ARG C N 1
ATOM 5473 C CA . ARG C 1 254 ? 88.196 -91.117 40.057 1.00 141.18 273 ARG C CA 1
ATOM 5474 C C . ARG C 1 254 ? 89.556 -91.605 39.582 1.00 136.92 273 ARG C C 1
ATOM 5475 O O . ARG C 1 254 ? 89.708 -92.070 38.450 1.00 151.36 273 ARG C O 1
ATOM 5477 N N . SER C 1 255 ? 90.546 -91.489 40.465 1.00 125.88 274 SER C N 1
ATOM 5478 C CA . SER C 1 255 ? 91.868 -92.061 40.251 1.00 130.47 274 SER C CA 1
ATOM 5479 C C . SER C 1 255 ? 92.236 -92.898 41.466 1.00 135.29 274 SER C C 1
ATOM 5480 O O . SER C 1 255 ? 92.120 -92.431 42.604 1.00 122.96 274 SER C O 1
ATOM 5483 N N . MET C 1 256 ? 92.672 -94.129 41.222 1.00 143.19 275 MET C N 1
ATOM 5484 C CA . MET C 1 256 ? 93.007 -95.072 42.279 1.00 136.36 275 MET C CA 1
ATOM 5485 C C . MET C 1 256 ? 94.511 -95.303 42.294 1.00 140.78 275 MET C C 1
ATOM 5486 O O . MET C 1 256 ? 95.103 -95.629 41.260 1.00 138.47 275 MET C O 1
ATOM 5491 N N . LEU C 1 257 ? 95.123 -95.130 43.463 1.00 167.52 276 LEU C N 1
ATOM 5492 C CA . LEU C 1 257 ? 96.531 -95.450 43.674 1.00 172.02 276 LEU C CA 1
ATOM 5493 C C . LEU C 1 257 ? 96.601 -96.815 44.348 1.00 178.78 276 LEU C C 1
ATOM 5494 O O . LEU C 1 257 ? 96.218 -96.958 45.513 1.00 183.19 276 LEU C O 1
ATOM 5496 N N . LEU C 1 258 ? 97.082 -97.816 43.617 1.00 158.52 277 LEU C N 1
ATOM 5497 C CA . LEU C 1 258 ? 97.104 -99.193 44.092 1.00 152.52 277 LEU C CA 1
ATOM 5498 C C . LEU C 1 258 ? 98.500 -99.552 44.584 1.00 147.16 277 LEU C C 1
ATOM 5499 O O . LEU C 1 258 ? 99.491 -99.317 43.884 1.00 143.26 277 LEU C O 1
ATOM 5501 N N . PHE C 1 259 ? 98.574 -100.122 45.785 1.00 144.59 278 PHE C N 1
ATOM 5502 C CA . PHE C 1 259 ? 99.832 -100.532 46.397 1.00 140.64 278 PHE C CA 1
ATOM 5503 C C . PHE C 1 259 ? 99.914 -102.051 46.448 1.00 138.85 278 PHE C C 1
ATOM 5504 O O . PHE C 1 259 ? 98.982 -102.712 46.917 1.00 143.51 278 PHE C O 1
ATOM 5512 N N . ALA C 1 260 ? 101.031 -102.595 45.975 1.00 138.90 279 ALA C N 1
ATOM 5513 C CA . ALA C 1 260 ? 101.306 -104.022 46.055 1.00 150.63 279 ALA C CA 1
ATOM 5514 C C . ALA C 1 260 ? 102.287 -104.282 47.191 1.00 159.61 279 ALA C C 1
ATOM 5515 O O . ALA C 1 260 ? 103.361 -103.672 47.240 1.00 154.50 279 ALA C O 1
ATOM 5517 N N . ASN C 1 261 ? 101.910 -105.182 48.097 1.00 172.14 280 ASN C N 1
ATOM 5518 C CA . ASN C 1 261 ? 102.722 -105.550 49.267 1.00 192.94 280 ASN C CA 1
ATOM 5519 C C . ASN C 1 261 ? 102.959 -104.274 50.073 1.00 218.55 280 ASN C C 1
ATOM 5520 O O . ASN C 1 261 ? 102.003 -103.510 50.289 1.00 211.11 280 ASN C O 1
ATOM 5522 N N . VAL C 1 262 ? 104.181 -103.994 50.526 1.00 249.36 281 VAL C N 1
ATOM 5523 C CA . VAL C 1 262 ? 104.446 -102.806 51.329 1.00 254.23 281 VAL C CA 1
ATOM 5524 C C . VAL C 1 262 ? 105.937 -102.512 51.289 1.00 253.89 281 VAL C C 1
ATOM 5525 O O . VAL C 1 262 ? 106.752 -103.385 50.986 1.00 260.00 281 VAL C O 1
ATOM 5527 N N . SER C 1 263 ? 106.293 -101.268 51.600 1.00 245.55 282 SER C N 1
ATOM 5528 C CA . SER C 1 263 ? 107.677 -100.850 51.767 1.00 231.19 282 SER C CA 1
ATOM 5529 C C . SER C 1 263 ? 107.734 -99.826 52.891 1.00 217.82 282 SER C C 1
ATOM 5530 O O . SER C 1 263 ? 106.731 -99.191 53.227 1.00 222.65 282 SER C O 1
ATOM 5533 N N . ALA C 1 264 ? 108.923 -99.676 53.481 1.00 194.11 283 ALA C N 1
ATOM 5534 C CA . ALA C 1 264 ? 109.086 -98.709 54.562 1.00 169.65 283 ALA C CA 1
ATOM 5535 C C . ALA C 1 264 ? 108.840 -97.285 54.080 1.00 152.57 283 ALA C C 1
ATOM 5536 O O . ALA C 1 264 ? 108.299 -96.461 54.826 1.00 144.48 283 ALA C O 1
ATOM 5538 N N . ARG C 1 265 ? 109.222 -96.978 52.839 1.00 141.50 284 ARG C N 1
ATOM 5539 C CA . ARG C 1 265 ? 108.999 -95.658 52.267 1.00 158.15 284 ARG C CA 1
ATOM 5540 C C . ARG C 1 265 ? 107.544 -95.415 51.888 1.00 158.17 284 ARG C C 1
ATOM 5541 O O . ARG C 1 265 ? 107.170 -94.261 51.650 1.00 177.54 284 ARG C O 1
ATOM 5543 N N . HIS C 1 266 ? 106.721 -96.466 51.824 1.00 155.42 285 HIS C N 1
ATOM 5544 C CA . HIS C 1 266 ? 105.333 -96.296 51.404 1.00 145.78 285 HIS C CA 1
ATOM 5545 C C . HIS C 1 266 ? 104.549 -95.449 52.399 1.00 141.84 285 HIS C C 1
ATOM 5546 O O . HIS C 1 266 ? 103.712 -94.631 52.002 1.00 150.02 285 HIS C O 1
ATOM 5548 N N . TYR C 1 267 ? 104.798 -95.636 53.694 1.00 137.73 286 TYR C N 1
ATOM 5549 C CA . TYR C 1 267 ? 104.112 -94.845 54.706 1.00 138.90 286 TYR C CA 1
ATOM 5550 C C . TYR C 1 267 ? 104.461 -93.369 54.564 1.00 148.96 286 TYR C C 1
ATOM 5551 O O . TYR C 1 267 ? 105.591 -93.008 54.226 1.00 176.12 286 TYR C O 1
ATOM 5560 N N . GLY C 1 268 ? 103.477 -92.513 54.825 1.00 137.95 287 GLY C N 1
ATOM 5561 C CA . GLY C 1 268 ? 103.672 -91.082 54.713 1.00 140.20 287 GLY C CA 1
ATOM 5562 C C . GLY C 1 268 ? 102.459 -90.364 54.160 1.00 146.41 287 GLY C C 1
ATOM 5563 O O . GLY C 1 268 ? 101.470 -91.000 53.784 1.00 153.94 287 GLY C O 1
ATOM 5564 N N . ASN C 1 269 ? 102.524 -89.037 54.104 1.00 153.82 288 ASN C N 1
ATOM 5565 C CA . ASN C 1 269 ? 101.405 -88.250 53.610 1.00 163.96 288 ASN C CA 1
ATOM 5566 C C . ASN C 1 269 ? 101.307 -88.344 52.090 1.00 146.05 288 ASN C C 1
ATOM 5567 O O . ASN C 1 269 ? 102.314 -88.443 51.384 1.00 124.31 288 ASN C O 1
ATOM 5572 N N . TYR C 1 270 ? 100.073 -88.311 51.590 1.00 126.36 289 TYR C N 1
ATOM 5573 C CA . TYR C 1 270 ? 99.801 -88.374 50.161 1.00 121.52 289 TYR C CA 1
ATOM 5574 C C . TYR C 1 270 ? 98.752 -87.336 49.800 1.00 132.03 289 TYR C C 1
ATOM 5575 O O . TYR C 1 270 ? 97.787 -87.137 50.543 1.00 153.11 289 TYR C O 1
ATOM 5584 N N . THR C 1 271 ? 98.942 -86.675 48.658 1.00 128.08 290 THR C N 1
ATOM 5585 C CA . THR C 1 271 ? 97.964 -85.736 48.129 1.00 121.18 290 THR C CA 1
ATOM 5586 C C . THR C 1 271 ? 97.692 -86.051 46.666 1.00 118.77 290 THR C C 1
ATOM 5587 O O . THR C 1 271 ? 98.610 -86.386 45.912 1.00 131.07 290 THR C O 1
ATOM 5591 N N . CYS C 1 272 ? 96.429 -85.945 46.271 1.00 123.47 291 CYS C N 1
ATOM 5592 C CA . CYS C 1 272 ? 96.029 -86.059 44.878 1.00 123.17 291 CYS C CA 1
ATOM 5593 C C . CYS C 1 272 ? 95.618 -84.688 44.362 1.00 110.94 291 CYS C C 1
ATOM 5594 O O . CYS C 1 272 ? 95.180 -83.826 45.128 1.00 112.37 291 CYS C O 1
ATOM 5597 N N . ARG C 1 273 ? 95.766 -84.489 43.055 1.00 108.63 292 ARG C N 1
ATOM 5598 C CA . ARG C 1 273 ? 95.424 -83.222 42.423 1.00 107.52 292 ARG C CA 1
ATOM 5599 C C . ARG C 1 273 ? 94.583 -83.491 41.187 1.00 147.79 292 ARG C C 1
ATOM 5600 O O . ARG C 1 273 ? 95.026 -84.192 40.273 1.00 154.50 292 ARG C O 1
ATOM 5608 N N . ALA C 1 274 ? 93.375 -82.935 41.162 1.00 133.32 293 ALA C N 1
ATOM 5609 C CA . ALA C 1 274 ? 92.480 -83.018 40.016 1.00 108.12 293 ALA C CA 1
ATOM 5610 C C . ALA C 1 274 ? 92.492 -81.674 39.303 1.00 106.72 293 ALA C C 1
ATOM 5611 O O . ALA C 1 274 ? 92.222 -80.641 39.923 1.00 107.66 293 ALA C O 1
ATOM 5613 N N . ALA C 1 275 ? 92.804 -81.687 38.009 1.00 121.86 294 ALA C N 1
ATOM 5614 C CA . ALA C 1 275 ? 92.926 -80.457 37.239 1.00 118.03 294 ALA C CA 1
ATOM 5615 C C . ALA C 1 275 ? 92.252 -80.613 35.885 1.00 103.44 294 ALA C C 1
ATOM 5616 O O . ALA C 1 275 ? 92.401 -81.642 35.220 1.00 103.07 294 ALA C O 1
ATOM 5618 N N . ASN C 1 276 ? 91.506 -79.584 35.487 1.00 104.14 295 ASN C N 1
ATOM 5619 C CA . ASN C 1 276 ? 90.917 -79.520 34.155 1.00 123.41 295 ASN C CA 1
ATOM 5620 C C . ASN C 1 276 ? 91.422 -78.276 33.439 1.00 129.74 295 ASN C C 1
ATOM 5621 O O . ASN C 1 276 ? 92.424 -77.682 33.850 1.00 149.05 295 ASN C O 1
ATOM 5623 N N . ARG C 1 277 ? 90.734 -77.866 32.373 1.00 103.37 296 ARG C N 1
ATOM 5624 C CA . ARG C 1 277 ? 91.177 -76.686 31.640 1.00 102.39 296 ARG C CA 1
ATOM 5625 C C . ARG C 1 277 ? 90.950 -75.407 32.436 1.00 103.43 296 ARG C C 1
ATOM 5626 O O . ARG C 1 277 ? 91.636 -74.406 32.202 1.00 108.53 296 ARG C O 1
ATOM 5628 N N . LEU C 1 278 ? 90.013 -75.419 33.386 1.00 105.66 297 LEU C N 1
ATOM 5629 C CA . LEU C 1 278 ? 89.601 -74.200 34.065 1.00 118.87 297 LEU C CA 1
ATOM 5630 C C . LEU C 1 278 ? 89.978 -74.137 35.540 1.00 131.77 297 LEU C C 1
ATOM 5631 O O . LEU C 1 278 ? 89.830 -73.071 36.147 1.00 152.48 297 LEU C O 1
ATOM 5634 N N . GLY C 1 279 ? 90.453 -75.226 36.137 1.00 131.84 298 GLY C N 1
ATOM 5635 C CA . GLY C 1 279 ? 90.799 -75.159 37.545 1.00 120.90 298 GLY C CA 1
ATOM 5636 C C . GLY C 1 279 ? 91.497 -76.415 38.014 1.00 121.86 298 GLY C C 1
ATOM 5637 O O . GLY C 1 279 ? 91.697 -77.367 37.255 1.00 129.97 298 GLY C O 1
ATOM 5638 N N . ALA C 1 280 ? 91.868 -76.397 39.294 1.00 123.71 299 ALA C N 1
ATOM 5639 C CA . ALA C 1 280 ? 92.549 -77.515 39.930 1.00 107.49 299 ALA C CA 1
ATOM 5640 C C . ALA C 1 280 ? 92.159 -77.574 41.401 1.00 110.15 299 ALA C C 1
ATOM 5641 O O . ALA C 1 280 ? 91.798 -76.560 42.006 1.00 130.70 299 ALA C O 1
ATOM 5643 N N . SER C 1 281 ? 92.238 -78.776 41.970 1.00 110.57 300 SER C N 1
ATOM 5644 C CA . SER C 1 281 ? 91.927 -79.004 43.374 1.00 113.28 300 SER C CA 1
ATOM 5645 C C . SER C 1 281 ? 92.876 -80.053 43.937 1.00 132.61 300 SER C C 1
ATOM 5646 O O . SER C 1 281 ? 93.532 -80.786 43.194 1.00 145.41 300 SER C O 1
ATOM 5649 N N . SER C 1 282 ? 92.942 -80.122 45.267 1.00 115.00 301 SER C N 1
ATOM 5650 C CA . SER C 1 282 ? 93.841 -81.055 45.931 1.00 115.01 301 SER C CA 1
ATOM 5651 C C . SER C 1 282 ? 93.230 -81.513 47.247 1.00 118.44 301 SER C C 1
ATOM 5652 O O . SER C 1 282 ? 92.467 -80.783 47.885 1.00 120.91 301 SER C O 1
ATOM 5655 N N . ALA C 1 283 ? 93.578 -82.737 47.645 1.00 118.89 302 ALA C N 1
ATOM 5656 C CA . ALA C 1 283 ? 93.110 -83.335 48.887 1.00 122.32 302 ALA C CA 1
ATOM 5657 C C . ALA C 1 283 ? 94.278 -83.992 49.607 1.00 146.42 302 ALA C C 1
ATOM 5658 O O . ALA C 1 283 ? 95.257 -84.403 48.981 1.00 159.56 302 ALA C O 1
ATOM 5660 N N . SER C 1 284 ? 94.161 -84.098 50.927 1.00 140.75 303 SER C N 1
ATOM 5661 C CA . SER C 1 284 ? 95.211 -84.651 51.772 1.00 126.76 303 SER C CA 1
ATOM 5662 C C . SER C 1 284 ? 94.766 -85.997 52.325 1.00 129.12 303 SER C C 1
ATOM 5663 O O . SER C 1 284 ? 93.632 -86.138 52.794 1.00 131.90 303 SER C O 1
ATOM 5666 N N . MET C 1 285 ? 95.660 -86.981 52.260 1.00 128.44 304 MET C N 1
ATOM 5667 C CA . MET C 1 285 ? 95.359 -88.348 52.676 1.00 143.33 304 MET C CA 1
ATOM 5668 C C . MET C 1 285 ? 96.532 -88.956 53.445 1.00 140.72 304 MET C C 1
ATOM 5669 O O . MET C 1 285 ? 96.499 -89.077 54.671 1.00 135.84 304 MET C O 1
ATOM 5674 N N . ALA D 2 11 ? 33.466 -34.002 -29.517 1.00 142.45 37 ALA D N 1
ATOM 5675 C CA . ALA D 2 11 ? 34.599 -33.622 -28.681 1.00 143.25 37 ALA D CA 1
ATOM 5676 C C . ALA D 2 11 ? 34.206 -33.600 -27.208 1.00 150.38 37 ALA D C 1
ATOM 5677 O O . ALA D 2 11 ? 34.370 -32.586 -26.529 1.00 154.35 37 ALA D O 1
ATOM 5679 N N . VAL D 2 12 ? 33.688 -34.724 -26.715 1.00 144.37 38 VAL D N 1
ATOM 5680 C CA . VAL D 2 12 ? 33.242 -34.808 -25.328 1.00 138.28 38 VAL D CA 1
ATOM 5681 C C . VAL D 2 12 ? 33.205 -36.261 -24.875 1.00 137.11 38 VAL D C 1
ATOM 5682 O O . VAL D 2 12 ? 32.444 -37.076 -25.408 1.00 131.00 38 VAL D O 1
ATOM 5684 N N . ASP D 2 13 ? 34.033 -36.589 -23.887 1.00 145.41 39 ASP D N 1
ATOM 5685 C CA . ASP D 2 13 ? 34.040 -37.903 -23.259 1.00 144.07 39 ASP D CA 1
ATOM 5686 C C . ASP D 2 13 ? 34.404 -37.697 -21.794 1.00 141.45 39 ASP D C 1
ATOM 5687 O O . ASP D 2 13 ? 34.568 -36.566 -21.332 1.00 151.30 39 ASP D O 1
ATOM 5692 N N . PHE D 2 14 ? 34.521 -38.786 -21.058 1.00 125.04 40 PHE D N 1
ATOM 5693 C CA . PHE D 2 14 ? 34.853 -38.554 -19.663 1.00 108.71 40 PHE D CA 1
ATOM 5694 C C . PHE D 2 14 ? 36.360 -38.580 -19.463 1.00 105.17 40 PHE D C 1
ATOM 5695 O O . PHE D 2 14 ? 37.096 -39.104 -20.306 1.00 97.07 40 PHE D O 1
ATOM 5703 N N . PRO D 2 15 ? 36.863 -37.978 -18.380 1.00 117.66 41 PRO D N 1
ATOM 5704 C CA . PRO D 2 15 ? 38.316 -37.955 -18.170 1.00 121.83 41 PRO D CA 1
ATOM 5705 C C . PRO D 2 15 ? 38.907 -39.358 -18.133 1.00 121.95 41 PRO D C 1
ATOM 5706 O O . PRO D 2 15 ? 38.322 -40.289 -17.574 1.00 106.21 41 PRO D O 1
ATOM 5710 N N . TRP D 2 16 ? 40.083 -39.498 -18.744 1.00 129.86 42 TRP D N 1
ATOM 5711 C CA . TRP D 2 16 ? 40.742 -40.786 -18.895 1.00 117.44 42 TRP D CA 1
ATOM 5712 C C . TRP D 2 16 ? 41.764 -41.066 -17.797 1.00 114.01 42 TRP D C 1
ATOM 5713 O O . TRP D 2 16 ? 42.569 -41.992 -17.937 1.00 109.87 42 TRP D O 1
ATOM 5724 N N . ALA D 2 17 ? 41.748 -40.301 -16.710 1.00 118.48 43 ALA D N 1
ATOM 5725 C CA . ALA D 2 17 ? 42.694 -40.495 -15.619 1.00 119.70 43 ALA D CA 1
ATOM 5726 C C . ALA D 2 17 ? 42.180 -41.562 -14.661 1.00 105.12 43 ALA D C 1
ATOM 5727 O O . ALA D 2 17 ? 41.041 -41.484 -14.189 1.00 111.40 43 ALA D O 1
ATOM 5729 N N . ALA D 2 18 ? 43.022 -42.552 -14.372 1.00 88.20 44 ALA D N 1
ATOM 5730 C CA . ALA D 2 18 ? 42.646 -43.594 -13.426 1.00 75.04 44 ALA D CA 1
ATOM 5731 C C . ALA D 2 18 ? 42.559 -43.023 -12.015 1.00 79.43 44 ALA D C 1
ATOM 5732 O O . ALA D 2 18 ? 43.367 -42.181 -11.616 1.00 106.16 44 ALA D O 1
ATOM 5734 N N . VAL D 2 19 ? 41.563 -43.483 -11.262 1.00 82.44 45 VAL D N 1
ATOM 5735 C CA . VAL D 2 19 ? 41.248 -42.944 -9.944 1.00 85.86 45 VAL D CA 1
ATOM 5736 C C . VAL D 2 19 ? 41.014 -44.104 -8.987 1.00 80.96 45 VAL D C 1
ATOM 5737 O O . VAL D 2 19 ? 40.469 -45.142 -9.376 1.00 88.46 45 VAL D O 1
ATOM 5741 N N . ASP D 2 20 ? 41.432 -43.932 -7.732 1.00 88.72 46 ASP D N 1
ATOM 5742 C CA . ASP D 2 20 ? 41.159 -44.927 -6.701 1.00 91.72 46 ASP D CA 1
ATOM 5743 C C . ASP D 2 20 ? 39.818 -44.694 -6.011 1.00 82.62 46 ASP D C 1
ATOM 5744 O O . ASP D 2 20 ? 39.102 -45.657 -5.717 1.00 86.01 46 ASP D O 1
ATOM 5749 N N . ASN D 2 21 ? 39.462 -43.435 -5.753 1.00 88.57 47 ASN D N 1
ATOM 5750 C CA . ASN D 2 21 ? 38.201 -43.073 -5.107 1.00 96.09 47 ASN D CA 1
ATOM 5751 C C . ASN D 2 21 ? 37.542 -41.963 -5.916 1.00 111.11 47 ASN D C 1
ATOM 5752 O O . ASN D 2 21 ? 37.985 -40.813 -5.864 1.00 126.38 47 ASN D O 1
ATOM 5757 N N . MET D 2 22 ? 36.481 -42.289 -6.649 1.00 105.86 48 MET D N 1
ATOM 5758 C CA . MET D 2 22 ? 35.786 -41.302 -7.465 1.00 100.13 48 MET D CA 1
ATOM 5759 C C . MET D 2 22 ? 34.439 -40.951 -6.844 1.00 119.34 48 MET D C 1
ATOM 5760 O O . MET D 2 22 ? 33.755 -41.813 -6.281 1.00 117.35 48 MET D O 1
ATOM 5765 N N . MET D 2 23 ? 34.071 -39.675 -6.947 1.00 122.34 49 MET D N 1
ATOM 5766 C CA . MET D 2 23 ? 32.865 -39.126 -6.342 1.00 93.38 49 MET D CA 1
ATOM 5767 C C . MET D 2 23 ? 32.000 -38.514 -7.435 1.00 94.13 49 MET D C 1
ATOM 5768 O O . MET D 2 23 ? 32.498 -37.743 -8.262 1.00 99.51 49 MET D O 1
ATOM 5773 N N . VAL D 2 24 ? 30.710 -38.858 -7.442 1.00 90.67 50 VAL D N 1
ATOM 5774 C CA . VAL D 2 24 ? 29.782 -38.421 -8.481 1.00 89.87 50 VAL D CA 1
ATOM 5775 C C . VAL D 2 24 ? 28.443 -38.062 -7.848 1.00 103.33 50 VAL D C 1
ATOM 5776 O O . VAL D 2 24 ? 28.189 -38.329 -6.672 1.00 92.14 50 VAL D O 1
ATOM 5780 N N . ARG D 2 25 ? 27.583 -37.446 -8.658 1.00 113.54 51 ARG D N 1
ATOM 5781 C CA . ARG D 2 25 ? 26.243 -37.057 -8.245 1.00 118.72 51 ARG D CA 1
ATOM 5782 C C . ARG D 2 25 ? 25.235 -38.147 -8.582 1.00 109.26 51 ARG D C 1
ATOM 5783 O O . ARG D 2 25 ? 25.421 -38.923 -9.522 1.00 117.05 51 ARG D O 1
ATOM 5791 N N . LYS D 2 26 ? 24.150 -38.183 -7.814 1.00 96.23 52 LYS D N 1
ATOM 5792 C CA . LYS D 2 26 ? 23.045 -39.073 -8.140 1.00 78.27 52 LYS D CA 1
ATOM 5793 C C . LYS D 2 26 ? 22.445 -38.685 -9.485 1.00 68.23 52 LYS D C 1
ATOM 5794 O O . LYS D 2 26 ? 22.284 -37.502 -9.793 1.00 88.72 52 LYS D O 1
ATOM 5797 N N . GLY D 2 27 ? 22.124 -39.691 -10.294 1.00 61.17 53 GLY D N 1
ATOM 5798 C CA . GLY D 2 27 ? 21.557 -39.454 -11.604 1.00 85.68 53 GLY D CA 1
ATOM 5799 C C . GLY D 2 27 ? 22.556 -39.104 -12.683 1.00 96.71 53 GLY D C 1
ATOM 5800 O O . GLY D 2 27 ? 22.205 -39.162 -13.869 1.00 108.93 53 GLY D O 1
ATOM 5801 N N . ASP D 2 28 ? 23.783 -38.740 -12.321 1.00 88.24 54 ASP D N 1
ATOM 5802 C CA . ASP D 2 28 ? 24.816 -38.498 -13.313 1.00 99.12 54 ASP D CA 1
ATOM 5803 C C . ASP D 2 28 ? 25.310 -39.825 -13.883 1.00 92.65 54 ASP D C 1
ATOM 5804 O O . ASP D 2 28 ? 24.853 -40.908 -13.510 1.00 111.44 54 ASP D O 1
ATOM 5809 N N . THR D 2 29 ? 26.260 -39.739 -14.807 1.00 86.12 55 THR D N 1
ATOM 5810 C CA . THR D 2 29 ? 26.873 -40.913 -15.408 1.00 93.86 55 THR D CA 1
ATOM 5811 C C . THR D 2 29 ? 28.338 -40.964 -15.003 1.00 93.71 55 THR D C 1
ATOM 5812 O O . THR D 2 29 ? 29.055 -39.966 -15.127 1.00 111.33 55 THR D O 1
ATOM 5816 N N . ALA D 2 30 ? 28.772 -42.117 -14.506 1.00 85.42 56 ALA D N 1
ATOM 5817 C CA . ALA D 2 30 ? 30.141 -42.314 -14.057 1.00 70.09 56 ALA D CA 1
ATOM 5818 C C . ALA D 2 30 ? 30.871 -43.240 -15.018 1.00 89.82 56 ALA D C 1
ATOM 5819 O O . ALA D 2 30 ? 30.283 -44.184 -15.553 1.00 108.82 56 ALA D O 1
ATOM 5821 N N . VAL D 2 31 ? 32.153 -42.963 -15.238 1.00 87.94 57 VAL D N 1
ATOM 5822 C CA . VAL D 2 31 ? 33.005 -43.789 -16.085 1.00 85.85 57 VAL D CA 1
ATOM 5823 C C . VAL D 2 31 ? 34.203 -44.230 -15.257 1.00 98.84 57 VAL D C 1
ATOM 5824 O O . VAL D 2 31 ? 34.933 -43.392 -14.713 1.00 97.83 57 VAL D O 1
ATOM 5828 N N . LEU D 2 32 ? 34.400 -45.541 -15.161 1.00 95.24 58 LEU D N 1
ATOM 5829 C CA . LEU D 2 32 ? 35.480 -46.134 -14.380 1.00 70.69 58 LEU D CA 1
ATOM 5830 C C . LEU D 2 32 ? 36.503 -46.712 -15.350 1.00 96.34 58 LEU D C 1
ATOM 5831 O O . LEU D 2 32 ? 36.241 -47.723 -16.010 1.00 112.87 58 LEU D O 1
ATOM 5836 N N . ARG D 2 33 ? 37.663 -46.068 -15.436 1.00 102.74 59 ARG D N 1
ATOM 5837 C CA . ARG D 2 33 ? 38.696 -46.480 -16.374 1.00 90.54 59 ARG D CA 1
ATOM 5838 C C . ARG D 2 33 ? 39.509 -47.637 -15.807 1.00 69.91 59 ARG D C 1
ATOM 5839 O O . ARG D 2 33 ? 39.826 -47.666 -14.615 1.00 73.92 59 ARG D O 1
ATOM 5847 N N . CYS D 2 34 ? 39.842 -48.598 -16.673 1.00 85.27 60 CYS D N 1
ATOM 5848 C CA . CYS D 2 34 ? 40.712 -49.714 -16.290 1.00 89.06 60 CYS D CA 1
ATOM 5849 C C . CYS D 2 34 ? 41.488 -50.150 -17.533 1.00 110.43 60 CYS D C 1
ATOM 5850 O O . CYS D 2 34 ? 41.049 -51.027 -18.275 1.00 122.14 60 CYS D O 1
ATOM 5853 N N . TYR D 2 35 ? 42.654 -49.551 -17.733 1.00 115.78 61 TYR D N 1
ATOM 5854 C CA . TYR D 2 35 ? 43.489 -49.910 -18.868 1.00 115.86 61 TYR D CA 1
ATOM 5855 C C . TYR D 2 35 ? 44.303 -51.154 -18.536 1.00 108.60 61 TYR D C 1
ATOM 5856 O O . TYR D 2 35 ? 44.987 -51.203 -17.509 1.00 115.68 61 TYR D O 1
ATOM 5865 N N . LEU D 2 36 ? 44.219 -52.162 -19.397 1.00 102.47 62 LEU D N 1
ATOM 5866 C CA . LEU D 2 36 ? 44.909 -53.420 -19.175 1.00 113.47 62 LEU D CA 1
ATOM 5867 C C . LEU D 2 36 ? 46.245 -53.439 -19.916 1.00 156.46 62 LEU D C 1
ATOM 5868 O O . LEU D 2 36 ? 46.626 -52.488 -20.604 1.00 154.11 62 LEU D O 1
ATOM 5873 N N . GLU D 2 37 ? 46.950 -54.558 -19.789 1.00 212.28 63 GLU D N 1
ATOM 5874 C CA . GLU D 2 37 ? 48.316 -54.681 -20.268 1.00 216.80 63 GLU D CA 1
ATOM 5875 C C . GLU D 2 37 ? 48.357 -55.091 -21.738 1.00 218.53 63 GLU D C 1
ATOM 5876 O O . GLU D 2 37 ? 47.349 -55.471 -22.341 1.00 219.92 63 GLU D O 1
ATOM 5882 N N . ASP D 2 38 ? 49.555 -55.007 -22.311 1.00 214.76 64 ASP D N 1
ATOM 5883 C CA . ASP D 2 38 ? 49.768 -55.386 -23.698 1.00 217.73 64 ASP D CA 1
ATOM 5884 C C . ASP D 2 38 ? 49.589 -56.890 -23.876 1.00 216.87 64 ASP D C 1
ATOM 5885 O O . ASP D 2 38 ? 49.735 -57.680 -22.938 1.00 214.50 64 ASP D O 1
ATOM 5887 N N . GLY D 2 39 ? 49.280 -57.280 -25.108 1.00 219.34 65 GLY D N 1
ATOM 5888 C CA . GLY D 2 39 ? 48.918 -58.646 -25.408 1.00 217.18 65 GLY D CA 1
ATOM 5889 C C . GLY D 2 39 ? 47.435 -58.932 -25.364 1.00 210.12 65 GLY D C 1
ATOM 5890 O O . GLY D 2 39 ? 47.047 -60.104 -25.451 1.00 202.41 65 GLY D O 1
ATOM 5891 N N . ALA D 2 40 ? 46.597 -57.902 -25.220 1.00 207.23 66 ALA D N 1
ATOM 5892 C CA . ALA D 2 40 ? 45.139 -58.049 -25.204 1.00 201.01 66 ALA D CA 1
ATOM 5893 C C . ALA D 2 40 ? 44.685 -59.056 -24.149 1.00 190.36 66 ALA D C 1
ATOM 5894 O O . ALA D 2 40 ? 43.817 -59.896 -24.398 1.00 187.15 66 ALA D O 1
ATOM 5896 N N . SER D 2 41 ? 45.284 -58.971 -22.962 1.00 184.59 67 SER D N 1
ATOM 5897 C CA . SER D 2 41 ? 44.847 -59.788 -21.839 1.00 172.57 67 SER D CA 1
ATOM 5898 C C . SER D 2 41 ? 43.350 -59.609 -21.616 1.00 163.83 67 SER D C 1
ATOM 5899 O O . SER D 2 41 ? 42.782 -58.556 -21.912 1.00 169.01 67 SER D O 1
ATOM 5902 N N . LYS D 2 42 ? 42.694 -60.650 -21.116 1.00 153.37 68 LYS D N 1
ATOM 5903 C CA . LYS D 2 42 ? 41.266 -60.560 -20.847 1.00 141.64 68 LYS D CA 1
ATOM 5904 C C . LYS D 2 42 ? 41.032 -59.998 -19.451 1.00 126.05 68 LYS D C 1
ATOM 5905 O O . LYS D 2 42 ? 41.681 -60.406 -18.484 1.00 129.62 68 LYS D O 1
ATOM 5911 N N . GLY D 2 43 ? 40.107 -59.038 -19.356 1.00 104.44 69 GLY D N 1
ATOM 5912 C CA . GLY D 2 43 ? 39.794 -58.385 -18.107 1.00 90.66 69 GLY D CA 1
ATOM 5913 C C . GLY D 2 43 ? 38.326 -58.544 -17.741 1.00 81.92 69 GLY D C 1
ATOM 5914 O O . GLY D 2 43 ? 37.500 -58.997 -18.543 1.00 94.33 69 GLY D O 1
ATOM 5915 N N . ALA D 2 44 ? 38.009 -58.153 -16.507 1.00 66.82 70 ALA D N 1
ATOM 5916 C CA . ALA D 2 44 ? 36.662 -58.320 -15.977 1.00 64.59 70 ALA D CA 1
ATOM 5917 C C . ALA D 2 44 ? 36.403 -57.267 -14.911 1.00 67.64 70 ALA D C 1
ATOM 5918 O O . ALA D 2 44 ? 37.250 -57.041 -14.042 1.00 82.26 70 ALA D O 1
ATOM 5920 N N . TRP D 2 45 ? 35.239 -56.627 -14.987 1.00 69.36 71 TRP D N 1
ATOM 5921 C CA . TRP D 2 45 ? 34.797 -55.692 -13.966 1.00 66.04 71 TRP D CA 1
ATOM 5922 C C . TRP D 2 45 ? 33.958 -56.411 -12.921 1.00 64.51 71 TRP D C 1
ATOM 5923 O O . TRP D 2 45 ? 33.239 -57.367 -13.220 1.00 91.67 71 TRP D O 1
ATOM 5934 N N . LEU D 2 46 ? 34.056 -55.939 -11.680 1.00 58.04 72 LEU D N 1
ATOM 5935 C CA . LEU D 2 46 ? 33.358 -56.548 -10.555 1.00 62.91 72 LEU D CA 1
ATOM 5936 C C . LEU D 2 46 ? 32.664 -55.468 -9.743 1.00 75.44 72 LEU D C 1
ATOM 5937 O O . LEU D 2 46 ? 33.310 -54.523 -9.283 1.00 92.39 72 LEU D O 1
ATOM 5942 N N . ASN D 2 47 ? 31.354 -55.611 -9.573 1.00 76.94 73 ASN D N 1
ATOM 5943 C CA . ASN D 2 47 ? 30.590 -54.813 -8.624 1.00 72.33 73 ASN D CA 1
ATOM 5944 C C . ASN D 2 47 ? 30.514 -55.589 -7.319 1.00 56.04 73 ASN D C 1
ATOM 5945 O O . ASN D 2 47 ? 29.878 -56.647 -7.258 1.00 49.82 73 ASN D O 1
ATOM 5950 N N . ARG D 2 48 ? 31.148 -55.051 -6.278 1.00 56.36 74 ARG D N 1
ATOM 5951 C CA . ARG D 2 48 ? 31.380 -55.793 -5.046 1.00 65.38 74 ARG D CA 1
ATOM 5952 C C . ARG D 2 48 ? 32.005 -57.132 -5.420 1.00 63.04 74 ARG D C 1
ATOM 5953 O O . ARG D 2 48 ? 33.135 -57.159 -5.921 1.00 65.50 74 ARG D O 1
ATOM 5961 N N . SER D 2 49 ? 31.277 -58.234 -5.244 1.00 71.71 75 SER D N 1
ATOM 5962 C CA . SER D 2 49 ? 31.800 -59.558 -5.543 1.00 77.64 75 SER D CA 1
ATOM 5963 C C . SER D 2 49 ? 31.102 -60.236 -6.715 1.00 65.31 75 SER D C 1
ATOM 5964 O O . SER D 2 49 ? 31.463 -61.369 -7.058 1.00 63.69 75 SER D O 1
ATOM 5967 N N . SER D 2 50 ? 30.118 -59.588 -7.335 1.00 81.51 76 SER D N 1
ATOM 5968 C CA . SER D 2 50 ? 29.390 -60.157 -8.464 1.00 74.67 76 SER D CA 1
ATOM 5969 C C . SER D 2 50 ? 29.932 -59.603 -9.774 1.00 78.59 76 SER D C 1
ATOM 5970 O O . SER D 2 50 ? 30.195 -58.402 -9.893 1.00 93.61 76 SER D O 1
ATOM 5973 N N . ILE D 2 51 ? 30.087 -60.488 -10.757 1.00 63.65 77 ILE D N 1
ATOM 5974 C CA . ILE D 2 51 ? 30.689 -60.108 -12.027 1.00 62.95 77 ILE D CA 1
ATOM 5975 C C . ILE D 2 51 ? 29.726 -59.228 -12.813 1.00 65.02 77 ILE D C 1
ATOM 5976 O O . ILE D 2 51 ? 28.565 -59.593 -13.035 1.00 68.69 77 ILE D O 1
ATOM 5981 N N . ILE D 2 52 ? 30.197 -58.046 -13.208 1.00 74.97 78 ILE D N 1
ATOM 5982 C CA . ILE D 2 52 ? 29.472 -57.210 -14.162 1.00 70.71 78 ILE D CA 1
ATOM 5983 C C . ILE D 2 52 ? 29.774 -57.636 -15.587 1.00 82.26 78 ILE D C 1
ATOM 5984 O O . ILE D 2 52 ? 28.869 -57.749 -16.418 1.00 103.73 78 ILE D O 1
ATOM 5989 N N . PHE D 2 53 ? 31.054 -57.848 -15.874 1.00 66.69 79 PHE D N 1
ATOM 5990 C CA . PHE D 2 53 ? 31.538 -58.156 -17.208 1.00 71.21 79 PHE D CA 1
ATOM 5991 C C . PHE D 2 53 ? 32.677 -59.154 -17.087 1.00 71.77 79 PHE D C 1
ATOM 5992 O O . PHE D 2 53 ? 33.428 -59.140 -16.109 1.00 82.97 79 PHE D O 1
ATOM 6000 N N . ALA D 2 54 ? 32.810 -60.013 -18.096 1.00 84.51 80 ALA D N 1
ATOM 6001 C CA . ALA D 2 54 ? 33.943 -60.935 -18.201 1.00 80.56 80 ALA D CA 1
ATOM 6002 C C . ALA D 2 54 ? 34.444 -60.842 -19.638 1.00 81.76 80 ALA D C 1
ATOM 6003 O O . ALA D 2 54 ? 34.050 -61.624 -20.508 1.00 90.85 80 ALA D O 1
ATOM 6005 N N . GLY D 2 55 ? 35.315 -59.870 -19.877 1.00 75.07 81 GLY D N 1
ATOM 6006 C CA . GLY D 2 55 ? 35.753 -59.607 -21.234 1.00 87.06 81 GLY D CA 1
ATOM 6007 C C . GLY D 2 55 ? 34.582 -59.143 -22.073 1.00 80.02 81 GLY D C 1
ATOM 6008 O O . GLY D 2 55 ? 33.909 -58.158 -21.751 1.00 80.11 81 GLY D O 1
ATOM 6009 N N . GLY D 2 56 ? 34.318 -59.871 -23.158 1.00 90.53 82 GLY D N 1
ATOM 6010 C CA . GLY D 2 56 ? 33.243 -59.480 -24.055 1.00 108.95 82 GLY D CA 1
ATOM 6011 C C . GLY D 2 56 ? 31.867 -59.698 -23.458 1.00 105.15 82 GLY D C 1
ATOM 6012 O O . GLY D 2 56 ? 30.947 -58.911 -23.692 1.00 87.81 82 GLY D O 1
ATOM 6013 N N . ASP D 2 57 ? 31.709 -60.760 -22.676 1.00 112.29 83 ASP D N 1
ATOM 6014 C CA . ASP D 2 57 ? 30.410 -61.101 -22.117 1.00 110.10 83 ASP D CA 1
ATOM 6015 C C . ASP D 2 57 ? 29.931 -60.037 -21.133 1.00 97.33 83 ASP D C 1
ATOM 6016 O O . ASP D 2 57 ? 30.721 -59.401 -20.432 1.00 92.56 83 ASP D O 1
ATOM 6021 N N . LYS D 2 58 ? 28.614 -59.858 -21.078 1.00 102.60 84 LYS D N 1
ATOM 6022 C CA . LYS D 2 58 ? 27.971 -58.922 -20.158 1.00 91.01 84 LYS D CA 1
ATOM 6023 C C . LYS D 2 58 ? 27.166 -59.737 -19.150 1.00 88.13 84 LYS D C 1
ATOM 6024 O O . LYS D 2 58 ? 26.024 -60.120 -19.410 1.00 95.86 84 LYS D O 1
ATOM 6030 N N . TRP D 2 59 ? 27.786 -60.018 -18.000 1.00 84.45 85 TRP D N 1
ATOM 6031 C CA . TRP D 2 59 ? 27.071 -60.669 -16.907 1.00 103.51 85 TRP D CA 1
ATOM 6032 C C . TRP D 2 59 ? 25.868 -59.842 -16.470 1.00 106.60 85 TRP D C 1
ATOM 6033 O O . TRP D 2 59 ? 24.779 -60.382 -16.241 1.00 72.89 85 TRP D O 1
ATOM 6044 N N . SER D 2 60 ? 26.043 -58.527 -16.365 1.00 102.06 86 SER D N 1
ATOM 6045 C CA . SER D 2 60 ? 25.004 -57.662 -15.828 1.00 104.15 86 SER D CA 1
ATOM 6046 C C . SER D 2 60 ? 23.836 -57.531 -16.798 1.00 105.50 86 SER D C 1
ATOM 6047 O O . SER D 2 60 ? 23.985 -57.667 -18.015 1.00 112.18 86 SER D O 1
ATOM 6050 N N . VAL D 2 61 ? 22.660 -57.261 -16.236 1.00 106.71 87 VAL D N 1
ATOM 6051 C CA . VAL D 2 61 ? 21.439 -57.044 -17.000 1.00 87.72 87 VAL D CA 1
ATOM 6052 C C . VAL D 2 61 ? 20.968 -55.601 -16.925 1.00 84.40 87 VAL D C 1
ATOM 6053 O O . VAL D 2 61 ? 19.985 -55.239 -17.590 1.00 90.00 87 VAL D O 1
ATOM 6057 N N . ASP D 2 62 ? 21.647 -54.762 -16.154 1.00 80.29 88 ASP D N 1
ATOM 6058 C CA . ASP D 2 62 ? 21.239 -53.371 -16.006 1.00 84.22 88 ASP D CA 1
ATOM 6059 C C . ASP D 2 62 ? 21.493 -52.612 -17.305 1.00 89.44 88 ASP D C 1
ATOM 6060 O O . ASP D 2 62 ? 22.602 -52.674 -17.848 1.00 83.09 88 ASP D O 1
ATOM 6065 N N . PRO D 2 63 ? 20.500 -51.888 -17.832 1.00 68.57 89 PRO D N 1
ATOM 6066 C CA . PRO D 2 63 ? 20.698 -51.156 -19.092 1.00 68.96 89 PRO D CA 1
ATOM 6067 C C . PRO D 2 63 ? 21.575 -49.920 -18.968 1.00 71.38 89 PRO D C 1
ATOM 6068 O O . PRO D 2 63 ? 21.802 -49.244 -19.978 1.00 69.31 89 PRO D O 1
ATOM 6072 N N . ARG D 2 64 ? 22.070 -49.593 -17.775 1.00 75.37 90 ARG D N 1
ATOM 6073 C CA . ARG D 2 64 ? 22.908 -48.415 -17.597 1.00 85.04 90 ARG D CA 1
ATOM 6074 C C . ARG D 2 64 ? 24.395 -48.719 -17.692 1.00 102.75 90 ARG D C 1
ATOM 6075 O O . ARG D 2 64 ? 25.181 -47.810 -17.984 1.00 114.31 90 ARG D O 1
ATOM 6083 N N . VAL D 2 65 ? 24.797 -49.960 -17.449 1.00 87.58 91 VAL D N 1
ATOM 6084 C CA . VAL D 2 65 ? 26.204 -50.340 -17.456 1.00 71.31 91 VAL D CA 1
ATOM 6085 C C . VAL D 2 65 ? 26.596 -50.783 -18.857 1.00 80.71 91 VAL D C 1
ATOM 6086 O O . VAL D 2 65 ? 25.793 -51.378 -19.588 1.00 100.56 91 VAL D O 1
ATOM 6090 N N . SER D 2 66 ? 27.837 -50.487 -19.235 1.00 72.47 92 SER D N 1
ATOM 6091 C CA . SER D 2 66 ? 28.328 -50.787 -20.572 1.00 76.87 92 SER D CA 1
ATOM 6092 C C . SER D 2 66 ? 29.844 -50.661 -20.575 1.00 99.42 92 SER D C 1
ATOM 6093 O O . SER D 2 66 ? 30.450 -50.146 -19.632 1.00 96.11 92 SER D O 1
ATOM 6096 N N . ILE D 2 67 ? 30.450 -51.139 -21.659 1.00 119.65 93 ILE D N 1
ATOM 6097 C CA . ILE D 2 67 ? 31.894 -51.099 -21.847 1.00 118.48 93 ILE D CA 1
ATOM 6098 C C . ILE D 2 67 ? 32.196 -50.267 -23.083 1.00 117.95 93 ILE D C 1
ATOM 6099 O O . ILE D 2 67 ? 31.597 -50.482 -24.143 1.00 132.36 93 ILE D O 1
ATOM 6104 N N . SER D 2 68 ? 33.125 -49.326 -22.948 1.00 113.15 94 SER D N 1
ATOM 6105 C CA . SER D 2 68 ? 33.612 -48.527 -24.069 1.00 131.98 94 SER D CA 1
ATOM 6106 C C . SER D 2 68 ? 35.073 -48.905 -24.290 1.00 118.23 94 SER D C 1
ATOM 6107 O O . SER D 2 68 ? 35.956 -48.475 -23.541 1.00 117.71 94 SER D O 1
ATOM 6110 N N . THR D 2 69 ? 35.322 -49.721 -25.309 1.00 103.60 95 THR D N 1
ATOM 6111 C CA . THR D 2 69 ? 36.666 -50.163 -25.676 1.00 96.36 95 THR D CA 1
ATOM 6112 C C . THR D 2 69 ? 37.063 -49.444 -26.964 1.00 95.57 95 THR D C 1
ATOM 6113 O O . THR D 2 69 ? 36.836 -49.945 -28.067 1.00 96.58 95 THR D O 1
ATOM 6117 N N . LEU D 2 70 ? 37.658 -48.258 -26.816 1.00 90.83 96 LEU D N 1
ATOM 6118 C CA . LEU D 2 70 ? 38.141 -47.533 -27.987 1.00 93.27 96 LEU D CA 1
ATOM 6119 C C . LEU D 2 70 ? 39.294 -48.267 -28.658 1.00 102.82 96 LEU D C 1
ATOM 6120 O O . LEU D 2 70 ? 39.428 -48.223 -29.887 1.00 97.46 96 LEU D O 1
ATOM 6125 N N . ASN D 2 71 ? 40.126 -48.948 -27.874 1.00 109.75 97 ASN D N 1
ATOM 6126 C CA . ASN D 2 71 ? 41.236 -49.730 -28.394 1.00 128.26 97 ASN D CA 1
ATOM 6127 C C . ASN D 2 71 ? 41.266 -51.063 -27.660 1.00 137.90 97 ASN D C 1
ATOM 6128 O O . ASN D 2 71 ? 40.556 -51.267 -26.672 1.00 144.40 97 ASN D O 1
ATOM 6133 N N . LYS D 2 72 ? 42.098 -51.981 -28.158 1.00 137.44 98 LYS D N 1
ATOM 6134 C CA . LYS D 2 72 ? 42.262 -53.265 -27.482 1.00 134.61 98 LYS D CA 1
ATOM 6135 C C . LYS D 2 72 ? 42.788 -53.073 -26.064 1.00 131.13 98 LYS D C 1
ATOM 6136 O O . LYS D 2 72 ? 42.370 -53.778 -25.138 1.00 139.16 98 LYS D O 1
ATOM 6138 N N . ARG D 2 73 ? 43.695 -52.111 -25.874 1.00 110.26 99 ARG D N 1
ATOM 6139 C CA . ARG D 2 73 ? 44.236 -51.842 -24.548 1.00 102.07 99 ARG D CA 1
ATOM 6140 C C . ARG D 2 73 ? 43.236 -51.123 -23.651 1.00 105.30 99 ARG D C 1
ATOM 6141 O O . ARG D 2 73 ? 43.350 -51.207 -22.422 1.00 92.06 99 ARG D O 1
ATOM 6143 N N . ASP D 2 74 ? 42.266 -50.420 -24.231 1.00 106.34 100 ASP D N 1
ATOM 6144 C CA . ASP D 2 74 ? 41.291 -49.684 -23.440 1.00 106.04 100 ASP D CA 1
ATOM 6145 C C . ASP D 2 74 ? 40.216 -50.620 -22.901 1.00 91.77 100 ASP D C 1
ATOM 6146 O O . ASP D 2 74 ? 39.724 -51.505 -23.605 1.00 93.00 100 ASP D O 1
ATOM 6151 N N . TYR D 2 75 ? 39.858 -50.412 -21.637 1.00 83.45 101 TYR D N 1
ATOM 6152 C CA . TYR D 2 75 ? 38.767 -51.117 -20.978 1.00 82.17 101 TYR D CA 1
ATOM 6153 C C . TYR D 2 75 ? 38.130 -50.127 -20.016 1.00 94.81 101 TYR D C 1
ATOM 6154 O O . TYR D 2 75 ? 38.824 -49.548 -19.175 1.00 118.69 101 TYR D O 1
ATOM 6163 N N . SER D 2 76 ? 36.827 -49.900 -20.161 1.00 80.75 102 SER D N 1
ATOM 6164 C CA . SER D 2 76 ? 36.167 -48.857 -19.391 1.00 71.65 102 SER D CA 1
ATOM 6165 C C . SER D 2 76 ? 34.738 -49.274 -19.083 1.00 83.33 102 SER D C 1
ATOM 6166 O O . SER D 2 76 ? 34.089 -49.960 -19.876 1.00 94.15 102 SER D O 1
ATOM 6169 N N . LEU D 2 77 ? 34.259 -48.846 -17.918 1.00 82.75 103 LEU D N 1
ATOM 6170 C CA . LEU D 2 77 ? 32.911 -49.135 -17.453 1.00 71.78 103 LEU D CA 1
ATOM 6171 C C . LEU D 2 77 ? 32.155 -47.826 -17.286 1.00 79.12 103 LEU D C 1
ATOM 6172 O O . LEU D 2 77 ? 32.642 -46.907 -16.620 1.00 80.67 103 LEU D O 1
ATOM 6177 N N . GLN D 2 78 ? 30.970 -47.744 -17.887 1.00 76.95 104 GLN D N 1
ATOM 6178 C CA . GLN D 2 78 ? 30.142 -46.546 -17.835 1.00 77.19 104 GLN D CA 1
ATOM 6179 C C . GLN D 2 78 ? 28.817 -46.885 -17.171 1.00 84.46 104 GLN D C 1
ATOM 6180 O O . GLN D 2 78 ? 28.081 -47.752 -17.653 1.00 89.30 104 GLN D O 1
ATOM 6186 N N . ILE D 2 79 ? 28.512 -46.197 -16.076 1.00 89.38 105 ILE D N 1
ATOM 6187 C CA . ILE D 2 79 ? 27.255 -46.362 -15.359 1.00 86.11 105 ILE D CA 1
ATOM 6188 C C . ILE D 2 79 ? 26.472 -45.068 -15.530 1.00 93.60 105 ILE D C 1
ATOM 6189 O O . ILE D 2 79 ? 26.732 -44.074 -14.842 1.00 100.25 105 ILE D O 1
ATOM 6194 N N . GLN D 2 80 ? 25.511 -45.072 -16.447 1.00 93.40 106 GLN D N 1
ATOM 6195 C CA . GLN D 2 80 ? 24.617 -43.938 -16.601 1.00 95.47 106 GLN D CA 1
ATOM 6196 C C . GLN D 2 80 ? 23.584 -43.923 -15.484 1.00 88.97 106 GLN D C 1
ATOM 6197 O O . GLN D 2 80 ? 23.235 -44.964 -14.921 1.00 95.75 106 GLN D O 1
ATOM 6203 N N . ASN D 2 81 ? 23.091 -42.723 -15.176 1.00 81.88 107 ASN D N 1
ATOM 6204 C CA . ASN D 2 81 ? 22.068 -42.522 -14.152 1.00 88.61 107 ASN D CA 1
ATOM 6205 C C . ASN D 2 81 ? 22.437 -43.248 -12.861 1.00 81.85 107 ASN D C 1
ATOM 6206 O O . ASN D 2 81 ? 21.668 -44.049 -12.323 1.00 93.83 107 ASN D O 1
ATOM 6211 N N . VAL D 2 82 ? 23.648 -42.971 -12.372 1.00 67.12 108 VAL D N 1
ATOM 6212 C CA . VAL D 2 82 ? 24.123 -43.638 -11.168 1.00 73.09 108 VAL D CA 1
ATOM 6213 C C . VAL D 2 82 ? 23.214 -43.277 -10.001 1.00 83.26 108 VAL D C 1
ATOM 6214 O O . VAL D 2 82 ? 22.721 -42.146 -9.887 1.00 89.27 108 VAL D O 1
ATOM 6218 N N . ASP D 2 83 ? 22.952 -44.260 -9.146 1.00 90.02 109 ASP D N 1
ATOM 6219 C CA . ASP D 2 83 ? 22.078 -44.085 -8.002 1.00 102.37 109 ASP D CA 1
ATOM 6220 C C . ASP D 2 83 ? 22.772 -44.645 -6.769 1.00 102.96 109 ASP D C 1
ATOM 6221 O O . ASP D 2 83 ? 23.762 -45.374 -6.870 1.00 98.44 109 ASP D O 1
ATOM 6226 N N . VAL D 2 84 ? 22.237 -44.285 -5.597 1.00 103.62 110 VAL D N 1
ATOM 6227 C CA . VAL D 2 84 ? 22.830 -44.683 -4.321 1.00 70.27 110 VAL D CA 1
ATOM 6228 C C . VAL D 2 84 ? 23.050 -46.189 -4.255 1.00 85.20 110 VAL D C 1
ATOM 6229 O O . VAL D 2 84 ? 23.987 -46.662 -3.600 1.00 67.61 110 VAL D O 1
ATOM 6233 N N . THR D 2 85 ? 22.214 -46.964 -4.952 1.00 97.48 111 THR D N 1
ATOM 6234 C CA . THR D 2 85 ? 22.393 -48.411 -5.007 1.00 93.36 111 THR D CA 1
ATOM 6235 C C . THR D 2 85 ? 23.753 -48.815 -5.566 1.00 80.90 111 THR D C 1
ATOM 6236 O O . THR D 2 85 ? 24.223 -49.921 -5.279 1.00 86.54 111 THR D O 1
ATOM 6240 N N . ASP D 2 86 ? 24.394 -47.952 -6.351 1.00 70.98 112 ASP D N 1
ATOM 6241 C CA . ASP D 2 86 ? 25.673 -48.265 -6.975 1.00 72.81 112 ASP D CA 1
ATOM 6242 C C . ASP D 2 86 ? 26.867 -47.965 -6.077 1.00 88.14 112 ASP D C 1
ATOM 6243 O O . ASP D 2 86 ? 28.008 -48.186 -6.497 1.00 80.83 112 ASP D O 1
ATOM 6248 N N . ASP D 2 87 ? 26.635 -47.473 -4.862 1.00 99.76 113 ASP D N 1
ATOM 6249 C CA . ASP D 2 87 ? 27.724 -47.181 -3.937 1.00 98.61 113 ASP D CA 1
ATOM 6250 C C . ASP D 2 87 ? 28.394 -48.481 -3.504 1.00 90.98 113 ASP D C 1
ATOM 6251 O O . ASP D 2 87 ? 27.737 -49.380 -2.968 1.00 88.91 113 ASP D O 1
ATOM 6256 N N . GLY D 2 88 ? 29.700 -48.581 -3.737 1.00 87.49 114 GLY D N 1
ATOM 6257 C CA . GLY D 2 88 ? 30.445 -49.761 -3.374 1.00 91.90 114 GLY D CA 1
ATOM 6258 C C . GLY D 2 88 ? 31.781 -49.862 -4.083 1.00 84.20 114 GLY D C 1
ATOM 6259 O O . GLY D 2 88 ? 32.144 -49.019 -4.910 1.00 79.32 114 GLY D O 1
ATOM 6260 N N . PRO D 2 89 ? 32.545 -50.907 -3.763 1.00 64.60 115 PRO D N 1
ATOM 6261 C CA . PRO D 2 89 ? 33.861 -51.080 -4.390 1.00 52.85 115 PRO D CA 1
ATOM 6262 C C . PRO D 2 89 ? 33.786 -51.825 -5.711 1.00 59.26 115 PRO D C 1
ATOM 6263 O O . PRO D 2 89 ? 33.237 -52.928 -5.781 1.00 79.06 115 PRO D O 1
ATOM 6267 N N . TYR D 2 90 ? 34.341 -51.234 -6.765 1.00 63.19 116 TYR D N 1
ATOM 6268 C CA . TYR D 2 90 ? 34.375 -51.845 -8.086 1.00 62.02 116 TYR D CA 1
ATOM 6269 C C . TYR D 2 90 ? 35.799 -52.276 -8.405 1.00 65.99 116 TYR D C 1
ATOM 6270 O O . TYR D 2 90 ? 36.734 -51.480 -8.282 1.00 83.66 116 TYR D O 1
ATOM 6279 N N . THR D 2 91 ? 35.957 -53.531 -8.816 1.00 67.55 117 THR D N 1
ATOM 6280 C CA . THR D 2 91 ? 37.266 -54.142 -9.004 1.00 67.94 117 THR D CA 1
ATOM 6281 C C . THR D 2 91 ? 37.418 -54.621 -10.440 1.00 76.39 117 THR D C 1
ATOM 6282 O O . THR D 2 91 ? 36.553 -55.338 -10.955 1.00 93.39 117 THR D O 1
ATOM 6286 N N . CYS D 2 92 ? 38.518 -54.228 -11.079 1.00 69.52 118 CYS D N 1
ATOM 6287 C CA . CYS D 2 92 ? 38.846 -54.633 -12.443 1.00 58.84 118 CYS D CA 1
ATOM 6288 C C . CYS D 2 92 ? 40.027 -55.593 -12.385 1.00 73.38 118 CYS D C 1
ATOM 6289 O O . CYS D 2 92 ? 41.131 -55.200 -11.995 1.00 99.91 118 CYS D O 1
ATOM 6292 N N . SER D 2 93 ? 39.801 -56.844 -12.782 1.00 74.68 119 SER D N 1
ATOM 6293 C CA . SER D 2 93 ? 40.816 -57.892 -12.671 1.00 85.37 119 SER D CA 1
ATOM 6294 C C . SER D 2 93 ? 41.421 -58.140 -14.050 1.00 90.55 119 SER D C 1
ATOM 6295 O O . SER D 2 93 ? 40.926 -58.953 -14.831 1.00 92.19 119 SER D O 1
ATOM 6298 N N . VAL D 2 94 ? 42.509 -57.429 -14.345 1.00 105.09 120 VAL D N 1
ATOM 6299 C CA . VAL D 2 94 ? 43.276 -57.697 -15.554 1.00 105.48 120 VAL D CA 1
ATOM 6300 C C . VAL D 2 94 ? 44.053 -58.991 -15.368 1.00 117.32 120 VAL D C 1
ATOM 6301 O O . VAL D 2 94 ? 44.747 -59.178 -14.360 1.00 128.37 120 VAL D O 1
ATOM 6303 N N . GLN D 2 95 ? 43.943 -59.893 -16.339 1.00 135.73 121 GLN D N 1
ATOM 6304 C CA . GLN D 2 95 ? 44.515 -61.234 -16.240 1.00 156.15 121 GLN D CA 1
ATOM 6305 C C . GLN D 2 95 ? 45.756 -61.314 -17.125 1.00 174.02 121 GLN D C 1
ATOM 6306 O O . GLN D 2 95 ? 45.652 -61.509 -18.339 1.00 180.67 121 GLN D O 1
ATOM 6312 N N . THR D 2 96 ? 46.929 -61.180 -16.513 1.00 171.58 122 THR D N 1
ATOM 6313 C CA . THR D 2 96 ? 48.199 -61.303 -17.211 1.00 168.01 122 THR D CA 1
ATOM 6314 C C . THR D 2 96 ? 48.750 -62.714 -17.039 1.00 163.14 122 THR D C 1
ATOM 6315 O O . THR D 2 96 ? 48.512 -63.372 -16.022 1.00 163.54 122 THR D O 1
ATOM 6319 N N . GLN D 2 97 ? 49.486 -63.178 -18.054 1.00 157.03 123 GLN D N 1
ATOM 6320 C CA . GLN D 2 97 ? 50.019 -64.538 -18.029 1.00 156.03 123 GLN D CA 1
ATOM 6321 C C . GLN D 2 97 ? 50.950 -64.753 -16.842 1.00 161.70 123 GLN D C 1
ATOM 6322 O O . GLN D 2 97 ? 50.973 -65.840 -16.252 1.00 166.07 123 GLN D O 1
ATOM 6324 N N . HIS D 2 98 ? 51.725 -63.732 -16.475 1.00 160.23 124 HIS D N 1
ATOM 6325 C CA . HIS D 2 98 ? 52.652 -63.866 -15.351 1.00 151.38 124 HIS D CA 1
ATOM 6326 C C . HIS D 2 98 ? 51.906 -63.800 -14.021 1.00 152.43 124 HIS D C 1
ATOM 6327 O O . HIS D 2 98 ? 51.811 -64.797 -13.298 1.00 158.84 124 HIS D O 1
ATOM 6330 N N . THR D 2 99 ? 51.369 -62.627 -13.685 1.00 158.28 125 THR D N 1
ATOM 6331 C CA . THR D 2 99 ? 50.635 -62.420 -12.446 1.00 167.61 125 THR D CA 1
ATOM 6332 C C . THR D 2 99 ? 49.444 -61.508 -12.706 1.00 163.39 125 THR D C 1
ATOM 6333 O O . THR D 2 99 ? 49.554 -60.552 -13.488 1.00 166.47 125 THR D O 1
ATOM 6337 N N . PRO D 2 100 ? 48.303 -61.774 -12.075 1.00 141.96 126 PRO D N 1
ATOM 6338 C CA . PRO D 2 100 ? 47.131 -60.919 -12.284 1.00 127.82 126 PRO D CA 1
ATOM 6339 C C . PRO D 2 100 ? 47.312 -59.554 -11.638 1.00 123.71 126 PRO D C 1
ATOM 6340 O O . PRO D 2 100 ? 47.992 -59.404 -10.620 1.00 102.08 126 PRO D O 1
ATOM 6344 N N . ARG D 2 101 ? 46.686 -58.550 -12.247 1.00 125.78 127 ARG D N 1
ATOM 6345 C CA . ARG D 2 101 ? 46.710 -57.189 -11.736 1.00 121.55 127 ARG D CA 1
ATOM 6346 C C . ARG D 2 101 ? 45.293 -56.746 -11.398 1.00 101.29 127 ARG D C 1
ATOM 6347 O O . ARG D 2 101 ? 44.317 -57.242 -11.967 1.00 105.41 127 ARG D O 1
ATOM 6355 N N . THR D 2 102 ? 45.190 -55.802 -10.465 1.00 94.21 128 THR D N 1
ATOM 6356 C CA . THR D 2 102 ? 43.905 -55.355 -9.948 1.00 87.56 128 THR D CA 1
ATOM 6357 C C . THR D 2 102 ? 43.925 -53.845 -9.781 1.00 101.86 128 THR D C 1
ATOM 6358 O O . THR D 2 102 ? 44.889 -53.289 -9.247 1.00 122.26 128 THR D O 1
ATOM 6362 N N . MET D 2 103 ? 42.859 -53.183 -10.247 1.00 94.09 129 MET D N 1
ATOM 6363 C CA . MET D 2 103 ? 42.701 -51.731 -10.140 1.00 97.78 129 MET D CA 1
ATOM 6364 C C . MET D 2 103 ? 41.319 -51.463 -9.541 1.00 93.38 129 MET D C 1
ATOM 6365 O O . MET D 2 103 ? 40.358 -51.190 -10.261 1.00 98.59 129 MET D O 1
ATOM 6370 N N . GLN D 2 104 ? 41.230 -51.545 -8.216 1.00 95.75 130 GLN D N 1
ATOM 6371 C CA . GLN D 2 104 ? 39.967 -51.364 -7.514 1.00 92.86 130 GLN D CA 1
ATOM 6372 C C . GLN D 2 104 ? 39.581 -49.890 -7.456 1.00 106.78 130 GLN D C 1
ATOM 6373 O O . GLN D 2 104 ? 40.433 -49.004 -7.336 1.00 107.83 130 GLN D O 1
ATOM 6379 N N . VAL D 2 105 ? 38.276 -49.633 -7.543 1.00 121.14 131 VAL D N 1
ATOM 6380 C CA . VAL D 2 105 ? 37.721 -48.284 -7.522 1.00 94.07 131 VAL D CA 1
ATOM 6381 C C . VAL D 2 105 ? 36.546 -48.257 -6.556 1.00 80.44 131 VAL D C 1
ATOM 6382 O O . VAL D 2 105 ? 35.611 -49.055 -6.686 1.00 87.83 131 VAL D O 1
ATOM 6386 N N . HIS D 2 106 ? 36.589 -47.338 -5.595 1.00 74.48 132 HIS D N 1
ATOM 6387 C CA . HIS D 2 106 ? 35.502 -47.141 -4.642 1.00 89.61 132 HIS D CA 1
ATOM 6388 C C . HIS D 2 106 ? 34.623 -46.005 -5.151 1.00 95.07 132 HIS D C 1
ATOM 6389 O O . HIS D 2 106 ? 35.060 -44.851 -5.208 1.00 114.73 132 HIS D O 1
ATOM 6396 N N . LEU D 2 107 ? 33.389 -46.333 -5.522 1.00 90.12 133 LEU D N 1
ATOM 6397 C CA . LEU D 2 107 ? 32.449 -45.371 -6.081 1.00 81.48 133 LEU D CA 1
ATOM 6398 C C . LEU D 2 107 ? 31.491 -44.914 -4.988 1.00 83.18 133 LEU D C 1
ATOM 6399 O O . LEU D 2 107 ? 30.813 -45.740 -4.369 1.00 78.94 133 LEU D O 1
ATOM 6404 N N . THR D 2 108 ? 31.437 -43.605 -4.756 1.00 89.82 134 THR D N 1
ATOM 6405 C CA . THR D 2 108 ? 30.533 -43.014 -3.778 1.00 105.43 134 THR D CA 1
ATOM 6406 C C . THR D 2 108 ? 29.583 -42.060 -4.490 1.00 122.93 134 THR D C 1
ATOM 6407 O O . THR D 2 108 ? 30.021 -41.193 -5.255 1.00 125.71 134 THR D O 1
ATOM 6411 N N . VAL D 2 109 ? 28.286 -42.232 -4.248 1.00 120.57 135 VAL D N 1
ATOM 6412 C CA . VAL D 2 109 ? 27.243 -41.452 -4.905 1.00 119.88 135 VAL D CA 1
ATOM 6413 C C . VAL D 2 109 ? 26.732 -40.401 -3.934 1.00 125.35 135 VAL D C 1
ATOM 6414 O O . VAL D 2 109 ? 26.437 -40.707 -2.771 1.00 112.53 135 VAL D O 1
ATOM 6418 N N . GLN D 2 110 ? 26.618 -39.164 -4.409 1.00 121.44 136 GLN D N 1
ATOM 6419 C CA . GLN D 2 110 ? 26.187 -38.041 -3.593 1.00 111.30 136 GLN D CA 1
ATOM 6420 C C . GLN D 2 110 ? 24.756 -37.654 -3.939 1.00 107.11 136 GLN D C 1
ATOM 6421 O O . GLN D 2 110 ? 24.367 -37.657 -5.111 1.00 104.81 136 GLN D O 1
ATOM 6427 N N . VAL D 2 111 ? 23.982 -37.322 -2.913 1.00 74.63 137 VAL D N 1
ATOM 6428 C CA . VAL D 2 111 ? 22.640 -36.778 -3.062 1.00 74.52 137 VAL D CA 1
ATOM 6429 C C . VAL D 2 111 ? 22.656 -35.362 -2.499 1.00 77.94 137 VAL D C 1
ATOM 6430 O O . VAL D 2 111 ? 22.933 -35.174 -1.311 1.00 96.97 137 VAL D O 1
ATOM 6434 N N . PRO D 2 112 ? 22.383 -34.337 -3.305 1.00 74.20 138 PRO D N 1
ATOM 6435 C CA . PRO D 2 112 ? 22.386 -32.978 -2.776 1.00 74.13 138 PRO D CA 1
ATOM 6436 C C . PRO D 2 112 ? 21.302 -32.809 -1.733 1.00 74.16 138 PRO D C 1
ATOM 6437 O O . PRO D 2 112 ? 20.279 -33.521 -1.750 1.00 83.13 138 PRO D O 1
ATOM 6441 N N . PRO D 2 113 ? 21.483 -31.884 -0.793 1.00 80.93 139 PRO D N 1
ATOM 6442 C CA . PRO D 2 113 ? 20.511 -31.741 0.294 1.00 82.32 139 PRO D CA 1
ATOM 6443 C C . PRO D 2 113 ? 19.199 -31.149 -0.193 1.00 77.21 139 PRO D C 1
ATOM 6444 O O . PRO D 2 113 ? 19.155 -30.370 -1.147 1.00 80.15 139 PRO D O 1
ATOM 6448 N N . LYS D 2 114 ? 18.119 -31.535 0.485 1.00 80.76 140 LYS D N 1
ATOM 6449 C CA . LYS D 2 114 ? 16.779 -31.033 0.185 1.00 98.38 140 LYS D CA 1
ATOM 6450 C C . LYS D 2 114 ? 16.101 -30.687 1.503 1.00 91.46 140 LYS D C 1
ATOM 6451 O O . LYS D 2 114 ? 15.763 -31.584 2.281 1.00 104.33 140 LYS D O 1
ATOM 6457 N N . ILE D 2 115 ? 15.901 -29.394 1.753 1.00 84.27 141 ILE D N 1
ATOM 6458 C CA . ILE D 2 115 ? 15.217 -28.968 2.969 1.00 76.57 141 ILE D CA 1
ATOM 6459 C C . ILE D 2 115 ? 13.768 -29.427 2.903 1.00 95.71 141 ILE D C 1
ATOM 6460 O O . ILE D 2 115 ? 13.018 -29.032 2.003 1.00 124.82 141 ILE D O 1
ATOM 6465 N N . TYR D 2 116 ? 13.365 -30.261 3.859 1.00 100.22 142 TYR D N 1
ATOM 6466 C CA . TYR D 2 116 ? 12.006 -30.780 3.891 1.00 104.30 142 TYR D CA 1
ATOM 6467 C C . TYR D 2 116 ? 11.115 -30.065 4.898 1.00 106.76 142 TYR D C 1
ATOM 6468 O O . TYR D 2 116 ? 9.951 -30.447 5.048 1.00 126.92 142 TYR D O 1
ATOM 6477 N N . ASP D 2 117 ? 11.622 -29.041 5.587 1.00 82.00 143 ASP D N 1
ATOM 6478 C CA . ASP D 2 117 ? 10.797 -28.294 6.528 1.00 83.32 143 ASP D CA 1
ATOM 6479 C C . ASP D 2 117 ? 11.415 -26.928 6.786 1.00 97.27 143 ASP D C 1
ATOM 6480 O O . ASP D 2 117 ? 12.618 -26.827 7.051 1.00 91.49 143 ASP D O 1
ATOM 6485 N N . ILE D 2 118 ? 10.584 -25.888 6.709 1.00 104.35 144 ILE D N 1
ATOM 6486 C CA . ILE D 2 118 ? 10.978 -24.512 6.990 1.00 96.87 144 ILE D CA 1
ATOM 6487 C C . ILE D 2 118 ? 9.830 -23.807 7.683 1.00 111.23 144 ILE D C 1
ATOM 6488 O O . ILE D 2 118 ? 8.667 -23.954 7.290 1.00 129.35 144 ILE D O 1
ATOM 6493 N N . SER D 2 119 ? 10.162 -23.031 8.710 1.00 105.92 145 SER D N 1
ATOM 6494 C CA . SER D 2 119 ? 9.170 -22.196 9.363 1.00 108.55 145 SER D CA 1
ATOM 6495 C C . SER D 2 119 ? 8.583 -21.216 8.359 1.00 119.00 145 SER D C 1
ATOM 6496 O O . SER D 2 119 ? 9.314 -20.524 7.645 1.00 116.10 145 SER D O 1
ATOM 6499 N N . ASN D 2 120 ? 7.257 -21.175 8.296 1.00 132.02 146 ASN D N 1
ATOM 6500 C CA . ASN D 2 120 ? 6.572 -20.302 7.360 1.00 133.51 146 ASN D CA 1
ATOM 6501 C C . ASN D 2 120 ? 6.831 -18.840 7.709 1.00 129.12 146 ASN D C 1
ATOM 6502 O O . ASN D 2 120 ? 7.188 -18.497 8.840 1.00 137.90 146 ASN D O 1
ATOM 6507 N N . ASP D 2 121 ? 6.663 -17.976 6.710 1.00 118.54 147 ASP D N 1
ATOM 6508 C CA . ASP D 2 121 ? 6.716 -16.540 6.943 1.00 102.53 147 ASP D CA 1
ATOM 6509 C C . ASP D 2 121 ? 5.721 -16.162 8.029 1.00 127.28 147 ASP D C 1
ATOM 6510 O O . ASP D 2 121 ? 4.527 -16.453 7.916 1.00 140.46 147 ASP D O 1
ATOM 6515 N N . MET D 2 122 ? 6.217 -15.535 9.094 1.00 138.90 148 MET D N 1
ATOM 6516 C CA . MET D 2 122 ? 5.385 -15.209 10.242 1.00 146.65 148 MET D CA 1
ATOM 6517 C C . MET D 2 122 ? 5.796 -13.859 10.810 1.00 148.26 148 MET D C 1
ATOM 6518 O O . MET D 2 122 ? 6.960 -13.456 10.725 1.00 148.62 148 MET D O 1
ATOM 6520 N N . THR D 2 123 ? 4.820 -13.164 11.393 1.00 135.10 149 THR D N 1
ATOM 6521 C CA . THR D 2 123 ? 5.029 -11.870 12.030 1.00 130.50 149 THR D CA 1
ATOM 6522 C C . THR D 2 123 ? 4.746 -12.019 13.517 1.00 121.09 149 THR D C 1
ATOM 6523 O O . THR D 2 123 ? 3.650 -12.436 13.904 1.00 121.17 149 THR D O 1
ATOM 6527 N N . VAL D 2 124 ? 5.732 -11.685 14.345 1.00 115.94 150 VAL D N 1
ATOM 6528 C CA . VAL D 2 124 ? 5.609 -11.798 15.791 1.00 123.42 150 VAL D CA 1
ATOM 6529 C C . VAL D 2 124 ? 5.857 -10.427 16.405 1.00 135.18 150 VAL D C 1
ATOM 6530 O O . VAL D 2 124 ? 6.533 -9.576 15.820 1.00 135.22 150 VAL D O 1
ATOM 6534 N N . ASN D 2 125 ? 5.287 -10.211 17.588 1.00 142.97 151 ASN D N 1
ATOM 6535 C CA . ASN D 2 125 ? 5.426 -8.938 18.274 1.00 141.02 151 ASN D CA 1
ATOM 6536 C C . ASN D 2 125 ? 6.816 -8.806 18.892 1.00 142.11 151 ASN D C 1
ATOM 6537 O O . ASN D 2 125 ? 7.554 -9.782 19.049 1.00 149.82 151 ASN D O 1
ATOM 6541 N N . GLU D 2 126 ? 7.163 -7.572 19.248 1.00 140.06 152 GLU D N 1
ATOM 6542 C CA . GLU D 2 126 ? 8.473 -7.282 19.808 1.00 144.65 152 GLU D CA 1
ATOM 6543 C C . GLU D 2 126 ? 8.603 -7.870 21.212 1.00 150.71 152 GLU D C 1
ATOM 6544 O O . GLU D 2 126 ? 7.617 -8.090 21.920 1.00 162.83 152 GLU D O 1
ATOM 6550 N N . GLY D 2 127 ? 9.850 -8.133 21.607 1.00 150.95 153 GLY D N 1
ATOM 6551 C CA . GLY D 2 127 ? 10.156 -8.607 22.940 1.00 152.79 153 GLY D CA 1
ATOM 6552 C C . GLY D 2 127 ? 9.912 -10.079 23.186 1.00 150.03 153 GLY D C 1
ATOM 6553 O O . GLY D 2 127 ? 10.402 -10.609 24.191 1.00 145.06 153 GLY D O 1
ATOM 6554 N N . THR D 2 128 ? 9.180 -10.760 22.310 1.00 162.01 154 THR D N 1
ATOM 6555 C CA . THR D 2 128 ? 8.866 -12.164 22.512 1.00 174.34 154 THR D CA 1
ATOM 6556 C C . THR D 2 128 ? 10.064 -13.044 22.160 1.00 176.57 154 THR D C 1
ATOM 6557 O O . THR D 2 128 ? 11.046 -12.601 21.558 1.00 179.12 154 THR D O 1
ATOM 6561 N N . ASN D 2 129 ? 9.973 -14.311 22.551 1.00 172.11 155 ASN D N 1
ATOM 6562 C CA . ASN D 2 129 ? 10.942 -15.325 22.161 1.00 164.53 155 ASN D CA 1
ATOM 6563 C C . ASN D 2 129 ? 10.403 -16.080 20.955 1.00 172.43 155 ASN D C 1
ATOM 6564 O O . ASN D 2 129 ? 9.242 -16.503 20.952 1.00 178.20 155 ASN D O 1
ATOM 6569 N N . VAL D 2 130 ? 11.242 -16.249 19.935 1.00 180.97 156 VAL D N 1
ATOM 6570 C CA . VAL D 2 130 ? 10.849 -16.938 18.713 1.00 174.84 156 VAL D CA 1
ATOM 6571 C C . VAL D 2 130 ? 11.895 -17.995 18.386 1.00 169.41 156 VAL D C 1
ATOM 6572 O O . VAL D 2 130 ? 13.077 -17.851 18.715 1.00 181.27 156 VAL D O 1
ATOM 6576 N N . THR D 2 131 ? 11.446 -19.077 17.751 1.00 136.55 157 THR D N 1
ATOM 6577 C CA . THR D 2 131 ? 12.312 -20.180 17.355 1.00 124.19 157 THR D CA 1
ATOM 6578 C C . THR D 2 131 ? 12.092 -20.480 15.880 1.00 119.45 157 THR D C 1
ATOM 6579 O O . THR D 2 131 ? 10.952 -20.674 15.448 1.00 129.73 157 THR D O 1
ATOM 6583 N N . LEU D 2 132 ? 13.179 -20.520 15.114 1.00 107.63 158 LEU D N 1
ATOM 6584 C CA . LEU D 2 132 ? 13.133 -20.842 13.695 1.00 106.00 158 LEU D CA 1
ATOM 6585 C C . LEU D 2 132 ? 13.702 -22.235 13.465 1.00 119.60 158 LEU D C 1
ATOM 6586 O O . LEU D 2 132 ? 14.747 -22.589 14.020 1.00 139.96 158 LEU D O 1
ATOM 6591 N N . THR D 2 133 ? 13.013 -23.021 12.640 1.00 103.95 159 THR D N 1
ATOM 6592 C CA . THR D 2 133 ? 13.372 -24.409 12.393 1.00 83.19 159 THR D CA 1
ATOM 6593 C C . THR D 2 133 ? 13.687 -24.616 10.918 1.00 91.68 159 THR D C 1
ATOM 6594 O O . THR D 2 133 ? 13.021 -24.049 10.046 1.00 101.20 159 THR D O 1
ATOM 6598 N N . CYS D 2 134 ? 14.706 -25.430 10.648 1.00 91.33 160 CYS D N 1
ATOM 6599 C CA . CYS D 2 134 ? 15.085 -25.774 9.279 1.00 82.18 160 CYS D CA 1
ATOM 6600 C C . CYS D 2 134 ? 15.639 -27.191 9.295 1.00 86.81 160 CYS D C 1
ATOM 6601 O O . CYS D 2 134 ? 16.713 -27.430 9.856 1.00 94.84 160 CYS D O 1
ATOM 6604 N N . LEU D 2 135 ? 14.914 -28.124 8.687 1.00 97.41 161 LEU D N 1
ATOM 6605 C CA . LEU D 2 135 ? 15.297 -29.528 8.655 1.00 85.84 161 LEU D CA 1
ATOM 6606 C C . LEU D 2 135 ? 15.515 -29.965 7.213 1.00 90.96 161 LEU D C 1
ATOM 6607 O O . LEU D 2 135 ? 14.748 -29.594 6.320 1.00 107.07 161 LEU D O 1
ATOM 6612 N N . ALA D 2 136 ? 16.558 -30.762 6.990 1.00 83.20 162 ALA D N 1
ATOM 6613 C CA . ALA D 2 136 ? 16.898 -31.219 5.652 1.00 76.89 162 ALA D CA 1
ATOM 6614 C C . ALA D 2 136 ? 17.369 -32.665 5.697 1.00 77.68 162 ALA D C 1
ATOM 6615 O O . ALA D 2 136 ? 17.707 -33.201 6.755 1.00 99.20 162 ALA D O 1
ATOM 6617 N N . THR D 2 137 ? 17.383 -33.293 4.523 1.00 77.20 163 THR D N 1
ATOM 6618 C CA . THR D 2 137 ? 17.870 -34.655 4.362 1.00 86.51 163 THR D CA 1
ATOM 6619 C C . THR D 2 137 ? 18.712 -34.736 3.095 1.00 98.51 163 THR D C 1
ATOM 6620 O O . THR D 2 137 ? 18.603 -33.896 2.198 1.00 102.00 163 THR D O 1
ATOM 6624 N N . GLY D 2 138 ? 19.557 -35.758 3.032 1.00 96.25 164 GLY D N 1
ATOM 6625 C CA . GLY D 2 138 ? 20.414 -35.944 1.880 1.00 75.8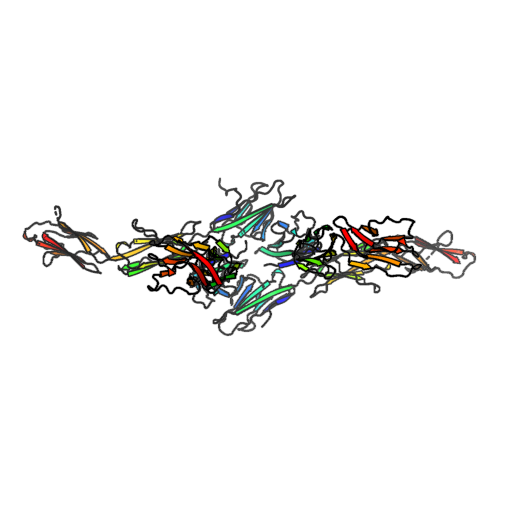3 164 GLY D CA 1
ATOM 6626 C C . GLY D 2 138 ? 21.498 -36.961 2.176 1.00 89.05 164 GLY D C 1
ATOM 6627 O O . GLY D 2 138 ? 21.502 -37.605 3.228 1.00 99.21 164 GLY D O 1
ATOM 6628 N N . LYS D 2 139 ? 22.413 -37.095 1.223 1.00 83.95 165 LYS D N 1
ATOM 6629 C CA . LYS D 2 139 ? 23.563 -37.990 1.357 1.00 87.90 165 LYS D CA 1
ATOM 6630 C C . LYS D 2 139 ? 24.819 -37.257 0.905 1.00 93.77 165 LYS D C 1
ATOM 6631 O O . LYS D 2 139 ? 24.959 -36.965 -0.301 1.00 94.22 165 LYS D O 1
ATOM 6637 N N . PRO D 2 140 ? 25.755 -36.942 1.816 1.00 89.97 166 PRO D N 1
ATOM 6638 C CA . PRO D 2 140 ? 25.668 -37.262 3.245 1.00 89.23 166 PRO D CA 1
ATOM 6639 C C . PRO D 2 140 ? 24.715 -36.336 3.994 1.00 89.73 166 PRO D C 1
ATOM 6640 O O . PRO D 2 140 ? 24.182 -35.401 3.393 1.00 88.72 166 PRO D O 1
ATOM 6644 N N . GLU D 2 141 ? 24.507 -36.599 5.278 1.00 97.74 167 GLU D N 1
ATOM 6645 C CA . GLU D 2 141 ? 23.571 -35.818 6.073 1.00 107.76 167 GLU D CA 1
ATOM 6646 C C . GLU D 2 141 ? 23.977 -34.349 6.068 1.00 113.65 167 GLU D C 1
ATOM 6647 O O . GLU D 2 141 ? 25.092 -34.020 6.502 1.00 148.11 167 GLU D O 1
ATOM 6653 N N . PRO D 2 142 ? 23.128 -33.447 5.587 1.00 99.79 168 PRO D N 1
ATOM 6654 C CA . PRO D 2 142 ? 23.516 -32.037 5.509 1.00 100.10 168 PRO D CA 1
ATOM 6655 C C . PRO D 2 142 ? 23.586 -31.395 6.885 1.00 94.76 168 PRO D C 1
ATOM 6656 O O . PRO D 2 142 ? 23.078 -31.916 7.881 1.00 88.96 168 PRO D O 1
ATOM 6660 N N . SER D 2 143 ? 24.243 -30.240 6.925 1.00 99.29 169 SER D N 1
ATOM 6661 C CA . SER D 2 143 ? 24.361 -29.432 8.129 1.00 97.24 169 SER D CA 1
ATOM 6662 C C . SER D 2 143 ? 23.611 -28.125 7.916 1.00 93.00 169 SER D C 1
ATOM 6663 O O . SER D 2 143 ? 23.862 -27.414 6.937 1.00 102.77 169 SER D O 1
ATOM 6666 N N . ILE D 2 144 ? 22.694 -27.816 8.826 1.00 88.92 170 ILE D N 1
ATOM 6667 C CA . ILE D 2 144 ? 21.862 -26.624 8.719 1.00 93.39 170 ILE D CA 1
ATOM 6668 C C . ILE D 2 144 ? 22.585 -25.449 9.365 1.00 103.54 170 ILE D C 1
ATOM 6669 O O . ILE D 2 144 ? 23.049 -25.543 10.507 1.00 104.28 170 ILE D O 1
ATOM 6674 N N . SER D 2 145 ? 22.676 -24.340 8.635 1.00 117.21 171 SER D N 1
ATOM 6675 C CA . SER D 2 145 ? 23.252 -23.105 9.145 1.00 131.03 171 SER D CA 1
ATOM 6676 C C . SER D 2 145 ? 22.348 -21.940 8.768 1.00 125.96 171 SER D C 1
ATOM 6677 O O . SER D 2 145 ? 21.802 -21.900 7.662 1.00 132.27 171 SER D O 1
ATOM 6680 N N . TRP D 2 146 ? 22.191 -20.998 9.691 1.00 111.31 172 TRP D N 1
ATOM 6681 C CA . TRP D 2 146 ? 21.313 -19.854 9.498 1.00 99.33 172 TRP D CA 1
ATOM 6682 C C . TRP D 2 146 ? 22.112 -18.609 9.129 1.00 108.29 172 TRP D C 1
ATOM 6683 O O . TRP D 2 146 ? 23.344 -18.587 9.179 1.00 128.60 172 TRP D O 1
ATOM 6694 N N . ARG D 2 147 ? 21.382 -17.558 8.763 1.00 96.41 173 ARG D N 1
ATOM 6695 C CA . ARG D 2 147 ? 21.983 -16.311 8.313 1.00 93.18 173 ARG D CA 1
ATOM 6696 C C . ARG D 2 147 ? 20.922 -15.222 8.298 1.00 104.59 173 ARG D C 1
ATOM 6697 O O . ARG D 2 147 ? 19.774 -15.475 7.924 1.00 117.31 173 ARG D O 1
ATOM 6705 N N . HIS D 2 148 ? 21.313 -14.018 8.710 1.00 105.38 174 HIS D N 1
ATOM 6706 C CA . HIS D 2 148 ? 20.471 -12.832 8.624 1.00 106.64 174 HIS D CA 1
ATOM 6707 C C . HIS D 2 148 ? 20.960 -11.977 7.461 1.00 122.49 174 HIS D C 1
ATOM 6708 O O . HIS D 2 148 ? 22.168 -11.763 7.309 1.00 134.75 174 HIS D O 1
ATOM 6715 N N . ILE D 2 149 ? 20.023 -11.498 6.639 1.00 134.50 175 ILE D N 1
ATOM 6716 C CA . ILE D 2 149 ? 20.393 -10.801 5.410 1.00 155.32 175 ILE D CA 1
ATOM 6717 C C . ILE D 2 149 ? 21.051 -9.457 5.701 1.00 182.48 175 ILE D C 1
ATOM 6718 O O . ILE D 2 149 ? 21.816 -8.944 4.874 1.00 197.32 175 ILE D O 1
ATOM 6723 N N . SER D 2 150 ? 20.773 -8.863 6.857 1.00 183.55 176 SER D N 1
ATOM 6724 C CA . SER D 2 150 ? 21.303 -7.540 7.151 1.00 189.34 176 SER D CA 1
ATOM 6725 C C . SER D 2 150 ? 22.820 -7.601 7.318 1.00 182.68 176 SER D C 1
ATOM 6726 O O . SER D 2 150 ? 23.339 -8.510 7.974 1.00 175.41 176 SER D O 1
ATOM 6729 N N . PRO D 2 151 ? 23.559 -6.651 6.734 1.00 189.27 177 PRO D N 1
ATOM 6730 C CA . PRO D 2 151 ? 25.025 -6.664 6.872 1.00 198.97 177 PRO D CA 1
ATOM 6731 C C . PRO D 2 151 ? 25.514 -6.382 8.284 1.00 205.27 177 PRO D C 1
ATOM 6732 O O . PRO D 2 151 ? 26.718 -6.521 8.536 1.00 210.28 177 PRO D O 1
ATOM 6736 N N . SER D 2 152 ? 24.634 -5.992 9.204 1.00 196.10 178 SER D N 1
ATOM 6737 C CA . SER D 2 152 ? 25.011 -5.695 10.578 1.00 192.67 178 SER D CA 1
ATOM 6738 C C . SER D 2 152 ? 24.774 -6.869 11.521 1.00 182.93 178 SER D C 1
ATOM 6739 O O . SER D 2 152 ? 24.886 -6.704 12.740 1.00 182.76 178 SER D O 1
ATOM 6742 N N . ALA D 2 153 ? 24.449 -8.043 10.989 1.00 170.53 179 ALA D N 1
ATOM 6743 C CA . ALA D 2 153 ? 24.211 -9.232 11.793 1.00 165.54 179 ALA D CA 1
ATOM 6744 C C . ALA D 2 153 ? 25.314 -10.253 11.549 1.00 165.89 179 ALA D C 1
ATOM 6745 O O . ALA D 2 153 ? 25.755 -10.447 10.412 1.00 161.78 179 ALA D O 1
ATOM 6747 N N . LYS D 2 154 ? 25.755 -10.904 12.626 1.00 169.65 180 LYS D N 1
ATOM 6748 C CA . LYS D 2 154 ? 26.832 -11.876 12.543 1.00 173.48 180 LYS D CA 1
ATOM 6749 C C . LYS D 2 154 ? 26.292 -13.253 12.170 1.00 167.22 180 LYS D C 1
ATOM 6750 O O . LYS D 2 154 ? 25.170 -13.611 12.546 1.00 166.92 180 LYS D O 1
ATOM 6752 N N . PRO D 2 155 ? 27.069 -14.037 11.423 1.00 165.74 181 PRO D N 1
ATOM 6753 C CA . PRO D 2 155 ? 26.645 -15.409 11.111 1.00 164.98 181 PRO D CA 1
ATOM 6754 C C . PRO D 2 155 ? 26.538 -16.235 12.384 1.00 175.34 181 PRO D C 1
ATOM 6755 O O . PRO D 2 155 ? 27.421 -16.200 13.243 1.00 181.85 181 PRO D O 1
ATOM 6759 N N . PHE D 2 156 ? 25.445 -16.980 12.502 1.00 167.61 182 PHE D N 1
ATOM 6760 C CA . PHE D 2 156 ? 25.199 -17.735 13.719 1.00 165.81 182 PHE D CA 1
ATOM 6761 C C . PHE D 2 156 ? 25.804 -19.131 13.625 1.00 173.72 182 PHE D C 1
ATOM 6762 O O . PHE D 2 156 ? 26.127 -19.627 12.543 1.00 175.57 182 PHE D O 1
ATOM 6770 N N . GLU D 2 157 ? 25.958 -19.760 14.788 1.00 178.64 183 GLU D N 1
ATOM 6771 C CA . GLU D 2 157 ? 26.562 -21.084 14.851 1.00 174.01 183 GLU D CA 1
ATOM 6772 C C . GLU D 2 157 ? 25.709 -22.103 14.104 1.00 158.51 183 GLU D C 1
ATOM 6773 O O . GLU D 2 157 ? 24.487 -21.973 14.007 1.00 145.71 183 GLU D O 1
ATOM 6779 N N . ASN D 2 158 ? 26.373 -23.125 13.569 1.00 156.94 184 ASN D N 1
ATOM 6780 C CA . ASN D 2 158 ? 25.677 -24.172 12.836 1.00 145.49 184 ASN D CA 1
ATOM 6781 C C . ASN D 2 158 ? 24.665 -24.872 13.735 1.00 129.30 184 ASN D C 1
ATOM 6782 O O . ASN D 2 158 ? 24.954 -25.192 14.892 1.00 128.71 184 ASN D O 1
ATOM 6787 N N . GLY D 2 159 ? 23.472 -25.102 13.196 1.00 123.32 185 GLY D N 1
ATOM 6788 C CA . GLY D 2 159 ? 22.401 -25.746 13.925 1.00 120.03 185 GLY D CA 1
ATOM 6789 C C . GLY D 2 159 ? 21.108 -25.729 13.134 1.00 107.65 185 GLY D C 1
ATOM 6790 O O . GLY D 2 159 ? 20.885 -24.831 12.316 1.00 84.97 185 GLY D O 1
ATOM 6791 N N . GLN D 2 160 ? 20.255 -26.721 13.360 1.00 106.73 186 GLN D N 1
ATOM 6792 C CA . GLN D 2 160 ? 18.981 -26.767 12.657 1.00 84.09 186 GLN D CA 1
ATOM 6793 C C . GLN D 2 160 ? 17.916 -25.914 13.323 1.00 105.74 186 GLN D C 1
ATOM 6794 O O . GLN D 2 160 ? 17.074 -25.343 12.625 1.00 118.27 186 GLN D O 1
ATOM 6800 N N . TYR D 2 161 ? 17.938 -25.804 14.648 1.00 115.05 187 TYR D N 1
ATOM 6801 C CA . TYR D 2 161 ? 17.008 -24.958 15.381 1.00 121.62 187 TYR D CA 1
ATOM 6802 C C . TYR D 2 161 ? 17.705 -23.660 15.764 1.00 129.42 187 TYR D C 1
ATOM 6803 O O . TYR D 2 161 ? 18.798 -23.682 16.338 1.00 129.65 187 TYR D O 1
ATOM 6812 N N . LEU D 2 162 ? 17.074 -22.535 15.437 1.00 135.07 188 LEU D N 1
ATOM 6813 C CA . LEU D 2 162 ? 17.556 -21.211 15.818 1.00 129.67 188 LEU D CA 1
ATOM 6814 C C . LEU D 2 162 ? 16.475 -20.543 16.654 1.00 143.19 188 LEU D C 1
ATOM 6815 O O . LEU D 2 162 ? 15.384 -20.257 16.151 1.00 140.56 188 LEU D O 1
ATOM 6820 N N . ASP D 2 163 ? 16.780 -20.295 17.924 1.00 155.28 189 ASP D N 1
ATOM 6821 C CA . ASP D 2 163 ? 15.846 -19.688 18.859 1.00 160.01 189 ASP D CA 1
ATOM 6822 C C . ASP D 2 163 ? 16.355 -18.311 19.263 1.00 159.45 189 ASP D C 1
ATOM 6823 O O . ASP D 2 163 ? 17.511 -18.167 19.674 1.00 161.94 189 ASP D O 1
ATOM 6828 N N . ILE D 2 164 ? 15.491 -17.306 19.139 1.00 153.94 190 ILE D N 1
ATOM 6829 C CA . ILE D 2 164 ? 15.813 -15.925 19.481 1.00 146.09 190 ILE D CA 1
ATOM 6830 C C . ILE D 2 164 ? 14.963 -15.519 20.675 1.00 145.21 190 ILE D C 1
ATOM 6831 O O . ILE D 2 164 ? 13.736 -15.669 20.650 1.00 145.38 190 ILE D O 1
ATOM 6836 N N . TYR D 2 165 ? 15.612 -15.005 21.716 1.00 140.73 191 TYR D N 1
ATOM 6837 C CA . TYR D 2 165 ? 14.938 -14.571 22.931 1.00 142.40 191 TYR D CA 1
ATOM 6838 C C . TYR D 2 165 ? 14.934 -13.051 22.989 1.00 153.14 191 TYR D C 1
ATOM 6839 O O . TYR D 2 165 ? 15.977 -12.416 22.800 1.00 156.52 191 TYR D O 1
ATOM 6848 N N . GLY D 2 166 ? 13.763 -12.474 23.252 1.00 160.11 192 GLY D N 1
ATOM 6849 C CA . GLY D 2 166 ? 13.622 -11.032 23.298 1.00 170.44 192 GLY D CA 1
ATOM 6850 C C . GLY D 2 166 ? 13.932 -10.379 21.968 1.00 164.87 192 GLY D C 1
ATOM 6851 O O . GLY D 2 166 ? 14.912 -9.637 21.845 1.00 163.21 192 GLY D O 1
ATOM 6852 N N . ILE D 2 167 ? 13.102 -10.651 20.961 1.00 164.60 193 ILE D N 1
ATOM 6853 C CA . ILE D 2 167 ? 13.364 -10.147 19.621 1.00 149.57 193 ILE D CA 1
ATOM 6854 C C . ILE D 2 167 ? 13.080 -8.651 19.569 1.00 149.25 193 ILE D C 1
ATOM 6855 O O . ILE D 2 167 ? 12.093 -8.162 20.137 1.00 145.33 193 ILE D O 1
ATOM 6860 N N . THR D 2 168 ? 13.964 -7.910 18.905 1.00 157.25 194 THR D N 1
ATOM 6861 C CA . THR D 2 168 ? 13.872 -6.462 18.827 1.00 153.28 194 THR D CA 1
ATOM 6862 C C . THR D 2 168 ? 13.335 -6.041 17.461 1.00 150.91 194 THR D C 1
ATOM 6863 O O . THR D 2 168 ? 13.029 -6.866 16.597 1.00 152.45 194 THR D O 1
ATOM 6867 N N . ARG D 2 169 ? 13.225 -4.725 17.268 1.00 151.51 195 ARG D N 1
ATOM 6868 C CA . ARG D 2 169 ? 12.699 -4.205 16.010 1.00 157.04 195 ARG D CA 1
ATOM 6869 C C . ARG D 2 169 ? 13.688 -4.406 14.869 1.00 167.56 195 ARG D C 1
ATOM 6870 O O . ARG D 2 169 ? 13.293 -4.769 13.755 1.00 165.39 195 ARG D O 1
ATOM 6872 N N . ASP D 2 170 ? 14.977 -4.179 15.126 1.00 181.53 196 ASP D N 1
ATOM 6873 C CA . ASP D 2 170 ? 15.987 -4.279 14.081 1.00 182.24 196 ASP D CA 1
ATOM 6874 C C . ASP D 2 170 ? 16.357 -5.716 13.738 1.00 163.67 196 ASP D C 1
ATOM 6875 O O . ASP D 2 170 ? 17.052 -5.935 12.739 1.00 156.70 196 ASP D O 1
ATOM 6880 N N . GLN D 2 171 ? 15.917 -6.695 14.530 1.00 156.21 197 GLN D N 1
ATOM 6881 C CA . GLN D 2 171 ? 16.213 -8.091 14.238 1.00 153.40 197 GLN D CA 1
ATOM 6882 C C . GLN D 2 171 ? 15.294 -8.688 13.181 1.00 141.50 197 GLN D C 1
ATOM 6883 O O . GLN D 2 171 ? 15.548 -9.810 12.728 1.00 133.33 197 GLN D O 1
ATOM 6889 N N . ALA D 2 172 ? 14.243 -7.977 12.779 1.00 133.87 198 ALA D N 1
ATOM 6890 C CA . ALA D 2 172 ? 13.359 -8.467 11.737 1.00 125.97 198 ALA D CA 1
ATOM 6891 C C . ALA D 2 172 ? 14.081 -8.484 10.390 1.00 126.87 198 ALA D C 1
ATOM 6892 O O . ALA D 2 172 ? 15.159 -7.908 10.217 1.00 129.84 198 ALA D O 1
ATOM 6894 N N . GLY D 2 173 ? 13.465 -9.162 9.423 1.00 123.90 199 GLY D N 1
ATOM 6895 C CA . GLY D 2 173 ? 14.006 -9.299 8.092 1.00 121.13 199 GLY D CA 1
ATOM 6896 C C . GLY D 2 173 ? 13.919 -10.734 7.632 1.00 117.78 199 GLY D C 1
ATOM 6897 O O . GLY D 2 173 ? 13.184 -11.548 8.201 1.00 116.56 199 GLY D O 1
ATOM 6898 N N . GLU D 2 174 ? 14.681 -11.052 6.589 1.00 114.56 200 GLU D N 1
ATOM 6899 C CA . GLU D 2 174 ? 14.696 -12.388 6.006 1.00 114.28 200 GLU D CA 1
ATOM 6900 C C . GLU D 2 174 ? 15.845 -13.190 6.604 1.00 117.64 200 GLU D C 1
ATOM 6901 O O . GLU D 2 174 ? 17.010 -12.793 6.491 1.00 123.32 200 GLU D O 1
ATOM 6907 N N . TYR D 2 175 ? 15.516 -14.308 7.240 1.00 119.76 201 TYR D N 1
ATOM 6908 C CA . TYR D 2 175 ? 16.509 -15.250 7.736 1.00 120.48 201 TYR D CA 1
ATOM 6909 C C . TYR D 2 175 ? 16.645 -16.380 6.724 1.00 119.19 201 TYR D C 1
ATOM 6910 O O . TYR D 2 175 ? 15.663 -17.061 6.411 1.00 115.88 201 TYR D O 1
ATOM 6919 N N . GLU D 2 176 ? 17.855 -16.568 6.210 1.00 110.35 202 GLU D N 1
ATOM 6920 C CA . GLU D 2 176 ? 18.105 -17.460 5.081 1.00 96.25 202 GLU D CA 1
ATOM 6921 C C . GLU D 2 176 ? 18.758 -18.738 5.592 1.00 96.12 202 GLU D C 1
ATOM 6922 O O . GLU D 2 176 ? 19.964 -18.769 5.851 1.00 112.55 202 GLU D O 1
ATOM 6928 N N . CYS D 2 177 ? 17.963 -19.796 5.732 1.00 92.83 203 CYS D N 1
ATOM 6929 C CA . CYS D 2 177 ? 18.525 -21.098 6.062 1.00 88.00 203 CYS D CA 1
ATOM 6930 C C . CYS D 2 177 ? 19.277 -21.664 4.867 1.00 99.95 203 CYS D C 1
ATOM 6931 O O . CYS D 2 177 ? 18.826 -21.567 3.722 1.00 108.16 203 CYS D O 1
ATOM 6934 N N . SER D 2 178 ? 20.432 -22.262 5.139 1.00 97.26 204 SER D N 1
ATOM 6935 C CA . SER D 2 178 ? 21.226 -22.933 4.118 1.00 88.93 204 SER D CA 1
ATOM 6936 C C . SER D 2 178 ? 21.551 -24.336 4.608 1.00 100.49 204 SER D C 1
ATOM 6937 O O . SER D 2 178 ? 22.341 -24.502 5.544 1.00 116.06 204 SER D O 1
ATOM 6940 N N . ALA D 2 179 ? 20.931 -25.337 3.990 1.00 101.39 205 ALA D N 1
ATOM 6941 C CA . ALA D 2 179 ? 21.292 -26.731 4.205 1.00 105.96 205 ALA D CA 1
ATOM 6942 C C . ALA D 2 179 ? 22.358 -27.111 3.190 1.00 114.03 205 ALA D C 1
ATOM 6943 O O . ALA D 2 179 ? 22.153 -26.954 1.982 1.00 116.44 205 ALA D O 1
ATOM 6945 N N . GLU D 2 180 ? 23.489 -27.613 3.672 1.00 123.86 206 GLU D N 1
ATOM 6946 C CA . GLU D 2 180 ? 24.606 -27.877 2.783 1.00 111.24 206 GLU D CA 1
ATOM 6947 C C . GLU D 2 180 ? 25.353 -29.128 3.208 1.00 100.53 206 GLU D C 1
ATOM 6948 O O . GLU D 2 180 ? 25.546 -29.383 4.401 1.00 97.66 206 GLU D O 1
ATOM 6954 N N . ASN D 2 181 ? 25.734 -29.918 2.212 1.00 99.38 207 ASN D N 1
ATOM 6955 C CA . ASN D 2 181 ? 26.816 -30.878 2.327 1.00 104.96 207 ASN D CA 1
ATOM 6956 C C . ASN D 2 181 ? 28.010 -30.296 1.587 1.00 119.74 207 ASN D C 1
ATOM 6957 O O . ASN D 2 181 ? 27.845 -29.603 0.578 1.00 147.47 207 ASN D O 1
ATOM 6962 N N . ASP D 2 182 ? 29.210 -30.557 2.102 1.00 103.97 208 ASP D N 1
ATOM 6963 C CA . ASP D 2 182 ? 30.390 -29.888 1.569 1.00 104.03 208 ASP D CA 1
ATOM 6964 C C . ASP D 2 182 ? 30.643 -30.255 0.114 1.00 120.67 208 ASP D C 1
ATOM 6965 O O . ASP D 2 182 ? 31.231 -29.464 -0.627 1.00 130.74 208 ASP D O 1
ATOM 6970 N N . VAL D 2 183 ? 30.189 -31.429 -0.322 1.00 142.89 209 VAL D N 1
ATOM 6971 C CA . VAL D 2 183 ? 30.599 -31.917 -1.633 1.00 148.25 209 VAL D CA 1
ATOM 6972 C C . VAL D 2 183 ? 29.781 -31.273 -2.748 1.00 153.15 209 VAL D C 1
ATOM 6973 O O . VAL D 2 183 ? 30.300 -31.026 -3.842 1.00 175.61 209 VAL D O 1
ATOM 6975 N N . SER D 2 184 ? 28.504 -30.985 -2.507 1.00 137.63 210 SER D N 1
ATOM 6976 C CA . SER D 2 184 ? 27.615 -30.609 -3.599 1.00 138.01 210 SER D CA 1
ATOM 6977 C C . SER D 2 184 ? 26.868 -29.313 -3.286 1.00 139.05 210 SER D C 1
ATOM 6978 O O . SER D 2 184 ? 27.030 -28.707 -2.221 1.00 142.02 210 SER D O 1
ATOM 6981 N N . PHE D 2 185 ? 26.033 -28.913 -4.245 1.00 128.30 211 PHE D 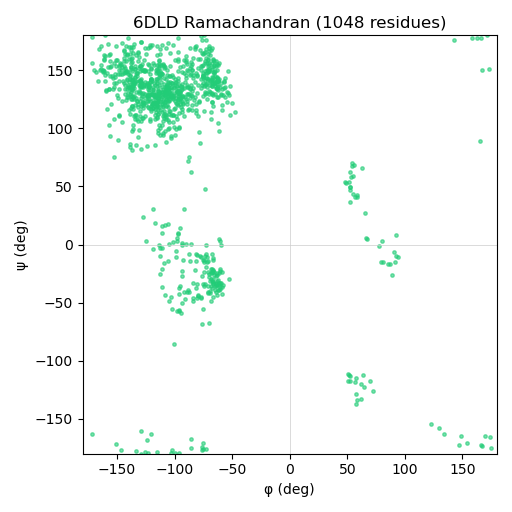N 1
ATOM 6982 C CA . PHE D 2 185 ? 25.310 -27.649 -4.175 1.00 114.85 211 PHE D CA 1
ATOM 6983 C C . PHE D 2 185 ? 24.416 -27.609 -2.938 1.00 117.68 211 PHE D C 1
ATOM 6984 O O . PHE D 2 185 ? 23.757 -28.605 -2.615 1.00 145.51 211 PHE D O 1
ATOM 6992 N N . PRO D 2 186 ? 24.351 -26.480 -2.239 1.00 94.22 212 PRO D N 1
ATOM 6993 C CA . PRO D 2 186 ? 23.496 -26.389 -1.055 1.00 88.07 212 PRO D CA 1
ATOM 6994 C C . PRO D 2 186 ? 22.061 -26.045 -1.422 1.00 95.26 212 PRO D C 1
ATOM 6995 O O . PRO D 2 186 ? 21.777 -25.453 -2.465 1.00 100.66 212 PRO D O 1
ATOM 6999 N N . ASP D 2 187 ? 21.151 -26.430 -0.533 1.00 107.46 213 ASP D N 1
ATOM 7000 C CA . ASP D 2 187 ? 19.742 -26.076 -0.653 1.00 108.33 213 ASP D CA 1
ATOM 7001 C C . ASP D 2 187 ? 19.470 -24.881 0.250 1.00 101.88 213 ASP D C 1
ATOM 7002 O O . ASP D 2 187 ? 19.698 -24.948 1.463 1.00 107.00 213 ASP D O 1
ATOM 7007 N N . VAL D 2 188 ? 18.987 -23.794 -0.342 1.00 97.36 214 VAL D N 1
ATOM 7008 C CA . VAL D 2 188 ? 18.822 -22.521 0.346 1.00 85.32 214 VAL D CA 1
ATOM 7009 C C . VAL D 2 188 ? 17.383 -22.060 0.182 1.00 88.95 214 VAL D C 1
ATOM 7010 O O . VAL D 2 188 ? 16.863 -22.030 -0.939 1.00 92.93 214 VAL D O 1
ATOM 7014 N N . ARG D 2 189 ? 16.742 -21.704 1.292 1.00 96.51 215 ARG D N 1
ATOM 7015 C CA . ARG D 2 189 ? 15.425 -21.091 1.250 1.00 113.32 215 ARG D CA 1
ATOM 7016 C C . ARG D 2 189 ? 15.334 -20.024 2.330 1.00 127.05 215 ARG D C 1
ATOM 7017 O O . ARG D 2 189 ? 15.957 -20.129 3.391 1.00 137.01 215 ARG D O 1
ATOM 7025 N N . LYS D 2 190 ? 14.554 -18.992 2.035 1.00 128.61 216 LYS D N 1
ATOM 7026 C CA . LYS D 2 190 ? 14.461 -17.786 2.841 1.00 121.40 216 LYS D CA 1
ATOM 7027 C C . LYS D 2 190 ? 13.085 -17.677 3.484 1.00 119.66 216 LYS D C 1
ATOM 7028 O O . LYS D 2 190 ? 12.081 -18.135 2.929 1.00 124.58 216 LYS D O 1
ATOM 7034 N N . VAL D 2 191 ? 13.048 -17.064 4.664 1.00 112.98 217 VAL D N 1
ATOM 7035 C CA . VAL D 2 191 ? 11.804 -16.800 5.377 1.00 113.87 217 VAL D CA 1
ATOM 7036 C C . VAL D 2 191 ? 11.873 -15.392 5.952 1.00 117.11 217 VAL D C 1
ATOM 7037 O O . VAL D 2 191 ? 12.846 -15.037 6.627 1.00 123.51 217 VAL D O 1
ATOM 7041 N N . LYS D 2 192 ? 10.855 -14.584 5.671 1.00 108.02 218 LYS D N 1
ATOM 7042 C CA . LYS D 2 192 ? 10.807 -13.215 6.160 1.00 102.30 218 LYS D CA 1
ATOM 7043 C C . LYS D 2 192 ? 10.088 -13.160 7.501 1.00 101.19 218 LYS D C 1
ATOM 7044 O O . LYS D 2 192 ? 9.085 -13.849 7.714 1.00 96.76 218 LYS D O 1
ATOM 7047 N N . VAL D 2 193 ? 10.617 -12.345 8.410 1.00 108.85 219 VAL D N 1
ATOM 7048 C CA . VAL D 2 193 ? 10.064 -12.171 9.746 1.00 107.91 219 VAL D CA 1
ATOM 7049 C C . VAL D 2 193 ? 9.744 -10.697 9.947 1.00 115.12 219 VAL D C 1
ATOM 7050 O O . VAL D 2 193 ? 10.551 -9.825 9.604 1.00 123.87 219 VAL D O 1
ATOM 7054 N N . VAL D 2 194 ? 8.568 -10.421 10.503 1.00 114.30 220 VAL D N 1
ATOM 7055 C CA . VAL D 2 194 ? 8.106 -9.060 10.749 1.00 123.03 220 VAL D CA 1
ATOM 7056 C C . VAL D 2 194 ? 7.896 -8.894 12.247 1.00 129.61 220 VAL D C 1
ATOM 7057 O O . VAL D 2 194 ? 7.145 -9.659 12.863 1.00 125.86 220 VAL D O 1
ATOM 7061 N N . VAL D 2 195 ? 8.558 -7.898 12.829 1.00 138.36 221 VAL D N 1
ATOM 7062 C CA . VAL D 2 195 ? 8.433 -7.591 14.249 1.00 135.25 221 VAL D CA 1
ATOM 7063 C C . VAL D 2 195 ? 7.509 -6.394 14.406 1.00 141.98 221 VAL D C 1
ATOM 7064 O O . VAL D 2 195 ? 7.737 -5.340 13.799 1.00 146.87 221 VAL D O 1
ATOM 7068 N N . ASN D 2 196 ? 6.461 -6.555 15.211 1.00 153.18 222 ASN D N 1
ATOM 7069 C CA . ASN D 2 196 ? 5.545 -5.458 15.493 1.00 166.40 222 ASN D CA 1
ATOM 7070 C C . ASN D 2 196 ? 6.181 -4.502 16.493 1.00 166.96 222 ASN D C 1
ATOM 7071 O O . ASN D 2 196 ? 6.751 -4.931 17.501 1.00 166.84 222 ASN D O 1
ATOM 7076 N N . PHE D 2 197 ? 6.077 -3.204 16.216 1.00 167.20 223 PHE D N 1
ATOM 7077 C CA . PHE D 2 197 ? 6.834 -2.190 16.935 1.00 168.97 223 PHE D CA 1
ATOM 7078 C C . PHE D 2 197 ? 5.920 -1.037 17.320 1.00 174.62 223 PHE D C 1
ATOM 7079 O O . PHE D 2 197 ? 5.169 -0.529 16.482 1.00 176.52 223 PHE D O 1
ATOM 7087 N N . ALA D 2 198 ? 5.985 -0.630 18.585 1.00 175.60 224 ALA D N 1
ATOM 7088 C CA . ALA D 2 198 ? 5.240 0.540 19.024 1.00 170.41 224 ALA D CA 1
ATOM 7089 C C . ALA D 2 198 ? 5.817 1.794 18.372 1.00 163.14 224 ALA D C 1
ATOM 7090 O O . ALA D 2 198 ? 7.040 1.957 18.312 1.00 169.89 224 ALA D O 1
ATOM 7092 N N . PRO D 2 199 ? 4.971 2.699 17.884 1.00 149.68 225 PRO D N 1
ATOM 7093 C CA . PRO D 2 199 ? 5.474 3.828 17.095 1.00 140.21 225 PRO D CA 1
ATOM 7094 C C . PRO D 2 199 ? 6.125 4.888 17.968 1.00 149.01 225 PRO D C 1
ATOM 7095 O O . PRO D 2 199 ? 5.644 5.214 19.056 1.00 161.94 225 PRO D O 1
ATOM 7099 N N . THR D 2 200 ? 7.240 5.422 17.474 1.00 147.85 226 THR D N 1
ATOM 7100 C CA . THR D 2 200 ? 7.967 6.488 18.149 1.00 152.30 226 THR D CA 1
ATOM 7101 C C . THR D 2 200 ? 8.396 7.515 17.114 1.00 147.14 226 THR D C 1
ATOM 7102 O O . THR D 2 200 ? 8.905 7.149 16.051 1.00 153.10 226 THR D O 1
ATOM 7106 N N . ILE D 2 201 ? 8.187 8.791 17.422 1.00 144.53 227 ILE D N 1
ATOM 7107 C CA . ILE D 2 201 ? 8.589 9.871 16.526 1.00 136.60 227 ILE D CA 1
ATOM 7108 C C . ILE D 2 201 ? 10.074 10.144 16.732 1.00 151.36 227 ILE D C 1
ATOM 7109 O O . ILE D 2 201 ? 10.509 10.470 17.841 1.00 157.85 227 ILE D O 1
ATOM 7111 N N . GLN D 2 202 ? 10.857 10.010 15.659 1.00 149.98 228 GLN D N 1
ATOM 7112 C CA . GLN D 2 202 ? 12.303 10.165 15.769 1.00 148.00 228 GLN D CA 1
ATOM 7113 C C . GLN D 2 202 ? 12.710 11.631 15.866 1.00 134.87 228 GLN D C 1
ATOM 7114 O O . GLN D 2 202 ? 13.554 11.988 16.696 1.00 124.35 228 GLN D O 1
ATOM 7116 N N . GLU D 2 203 ? 12.130 12.489 15.030 1.00 137.98 229 GLU D N 1
ATOM 7117 C CA . GLU D 2 203 ? 12.456 13.907 15.060 1.00 159.03 229 GLU D CA 1
ATOM 7118 C C . GLU D 2 203 ? 11.296 14.696 14.475 1.00 161.03 229 GLU D C 1
ATOM 7119 O O . GLU D 2 203 ? 10.479 14.168 13.715 1.00 152.67 229 GLU D O 1
ATOM 7125 N N . ILE D 2 204 ? 11.235 15.972 14.847 1.00 162.58 230 ILE D N 1
ATOM 7126 C CA . ILE D 2 204 ? 10.277 16.916 14.284 1.00 151.41 230 ILE D CA 1
ATOM 7127 C C . ILE D 2 204 ? 10.992 18.248 14.100 1.00 147.07 230 ILE D C 1
ATOM 7128 O O . ILE D 2 204 ? 11.668 18.729 15.016 1.00 154.25 230 ILE D O 1
ATOM 7133 N N . LYS D 2 205 ? 10.868 18.830 12.908 1.00 140.11 231 LYS D N 1
ATOM 7134 C CA . LYS D 2 205 ? 11.670 19.991 12.545 1.00 144.42 231 LYS D CA 1
ATOM 7135 C C . LYS D 2 205 ? 10.892 20.892 11.602 1.00 148.32 231 LYS D C 1
ATOM 7136 O O . LYS D 2 205 ? 10.303 20.416 10.627 1.00 142.93 231 LYS D O 1
ATOM 7138 N N . SER D 2 206 ? 10.914 22.191 11.886 1.00 150.66 232 SER D N 1
ATOM 7139 C CA . SER D 2 206 ? 10.271 23.157 11.011 1.00 149.34 232 SER D CA 1
ATOM 7140 C C . SER D 2 206 ? 11.071 23.333 9.725 1.00 170.67 232 SER D C 1
ATOM 7141 O O . SER D 2 206 ? 12.301 23.227 9.710 1.00 165.61 232 SER D O 1
ATOM 7143 N N . GLY D 2 207 ? 10.355 23.598 8.635 1.00 194.45 233 GLY D N 1
ATOM 7144 C CA . GLY D 2 207 ? 11.008 23.780 7.354 1.00 203.03 233 GLY D CA 1
ATOM 7145 C C . GLY D 2 207 ? 11.764 25.092 7.280 1.00 208.52 233 GLY D C 1
ATOM 7146 O O . GLY D 2 207 ? 11.401 26.087 7.909 1.00 206.85 233 GLY D O 1
ATOM 7147 N N . THR D 2 208 ? 12.837 25.085 6.496 1.00 199.13 234 THR D N 1
ATOM 7148 C CA . THR D 2 208 ? 13.701 26.252 6.346 1.00 173.90 234 THR D CA 1
ATOM 7149 C C . THR D 2 208 ? 12.942 27.460 5.805 1.00 160.53 234 THR D C 1
ATOM 7150 O O . THR D 2 208 ? 12.089 27.328 4.928 1.00 156.44 234 THR D O 1
ATOM 7152 N N . LEU D 2 216 ? 7.220 22.773 5.802 1.00 128.98 242 LEU D N 1
ATOM 7153 C CA . LEU D 2 216 ? 6.795 23.528 6.975 1.00 128.00 242 LEU D CA 1
ATOM 7154 C C . LEU D 2 216 ? 7.139 22.779 8.257 1.00 144.83 242 LEU D C 1
ATOM 7155 O O . LEU D 2 216 ? 8.179 23.020 8.850 1.00 155.36 242 LEU D O 1
ATOM 7157 N N . ILE D 2 217 ? 6.267 21.869 8.683 1.00 150.09 243 ILE D N 1
ATOM 7158 C CA . ILE D 2 217 ? 6.477 21.081 9.895 1.00 147.13 243 ILE D CA 1
ATOM 7159 C C . ILE D 2 217 ? 6.590 19.620 9.483 1.00 148.95 243 ILE D C 1
ATOM 7160 O O . ILE D 2 217 ? 5.617 19.027 8.998 1.00 148.62 243 ILE D O 1
ATOM 7162 N N . ARG D 2 218 ? 7.770 19.037 9.674 1.00 145.57 244 ARG D N 1
ATOM 7163 C CA . ARG D 2 218 ? 8.033 17.649 9.322 1.00 140.11 244 ARG D CA 1
ATOM 7164 C C . ARG D 2 218 ? 8.095 16.796 10.581 1.00 144.78 244 ARG D C 1
ATOM 7165 O O . ARG D 2 218 ? 8.723 17.181 11.571 1.00 147.38 244 ARG D O 1
ATOM 7167 N N . CYS D 2 219 ? 7.440 15.636 10.538 1.00 143.80 245 CYS D N 1
ATOM 7168 C CA . CYS D 2 219 ? 7.415 14.697 11.655 1.00 142.15 245 CYS D CA 1
ATOM 7169 C C . CYS D 2 219 ? 7.832 13.326 11.144 1.00 134.45 245 CYS D C 1
ATOM 7170 O O . CYS D 2 219 ? 7.154 12.749 10.287 1.00 124.45 245 CYS D O 1
ATOM 7173 N N . GLU D 2 220 ? 8.939 12.808 11.669 1.00 133.39 246 GLU D N 1
ATOM 7174 C CA . GLU D 2 220 ? 9.508 11.540 11.231 1.00 131.15 246 GLU D CA 1
ATOM 7175 C C . GLU D 2 220 ? 9.448 10.527 12.367 1.00 141.37 246 GLU D C 1
ATOM 7176 O O . GLU D 2 220 ? 9.901 10.809 13.481 1.00 148.35 246 GLU D O 1
ATOM 7179 N N . GLY D 2 221 ? 8.894 9.350 12.080 1.00 145.30 247 GLY D N 1
ATOM 7180 C CA . GLY D 2 221 ? 8.806 8.292 13.069 1.00 152.27 247 GLY D CA 1
ATOM 7181 C C . GLY D 2 221 ? 8.690 6.941 12.403 1.00 158.19 247 GLY D C 1
ATOM 7182 O O . GLY D 2 221 ? 8.379 6.839 11.215 1.00 169.83 247 GLY D O 1
ATOM 7183 N N . ALA D 2 222 ? 8.941 5.894 13.180 1.00 148.44 248 ALA D N 1
ATOM 7184 C CA . ALA D 2 222 ? 8.890 4.536 12.658 1.00 135.97 248 ALA D CA 1
ATOM 7185 C C . ALA D 2 222 ? 8.041 3.664 13.569 1.00 135.54 248 ALA D C 1
ATOM 7186 O O . ALA D 2 222 ? 8.169 3.724 14.795 1.00 137.63 248 ALA D O 1
ATOM 7188 N N . GLY D 2 223 ? 7.176 2.854 12.961 1.00 133.97 249 GLY D N 1
ATOM 7189 C CA . GLY D 2 223 ? 6.315 1.963 13.713 1.00 139.61 249 GLY D CA 1
ATOM 7190 C C . GLY D 2 223 ? 5.839 0.818 12.854 1.00 144.88 249 GLY D C 1
ATOM 7191 O O . GLY D 2 223 ? 5.740 0.936 11.629 1.00 141.75 249 GLY D O 1
ATOM 7192 N N . VAL D 2 224 ? 5.540 -0.305 13.508 1.00 155.48 250 VAL D N 1
ATOM 7193 C CA . VAL D 2 224 ? 5.071 -1.508 12.839 1.00 158.11 250 VAL D CA 1
ATOM 7194 C C . VAL D 2 224 ? 3.807 -1.990 13.541 1.00 162.66 250 VAL D C 1
ATOM 7195 O O . VAL D 2 224 ? 3.847 -2.306 14.734 1.00 171.51 250 VAL D O 1
ATOM 7197 N N . PRO D 2 225 ? 2.656 -2.074 12.853 1.00 158.34 251 PRO D N 1
ATOM 7198 C CA . PRO D 2 225 ? 2.475 -1.735 11.435 1.00 149.87 251 PRO D CA 1
ATOM 7199 C C . PRO D 2 225 ? 2.532 -0.229 11.175 1.00 144.92 251 PRO D C 1
ATOM 7200 O O . PRO D 2 225 ? 2.287 0.546 12.102 1.00 110.01 251 PRO D O 1
ATOM 7204 N N . PRO D 2 226 ? 2.867 0.163 9.946 1.00 165.80 252 PRO D N 1
ATOM 7205 C CA . PRO D 2 226 ? 2.996 1.590 9.618 1.00 168.84 252 PRO D CA 1
ATOM 7206 C C . PRO D 2 226 ? 1.742 2.358 9.993 1.00 171.05 252 PRO D C 1
ATOM 7207 O O . PRO D 2 226 ? 0.624 1.957 9.639 1.00 176.81 252 PRO D O 1
ATOM 7211 N N . PRO D 2 227 ? 1.889 3.471 10.712 1.00 155.84 253 PRO D N 1
ATOM 7212 C CA . PRO D 2 227 ? 0.712 4.177 11.229 1.00 152.75 253 PRO D CA 1
ATOM 7213 C C . PRO D 2 227 ? 0.277 5.349 10.363 1.00 159.00 253 PRO D C 1
ATOM 7214 O O . PRO D 2 227 ? 1.023 5.807 9.492 1.00 153.91 253 PRO D O 1
ATOM 7218 N N . ALA D 2 228 ? -0.939 5.835 10.601 1.00 180.96 254 ALA D N 1
ATOM 7219 C CA . ALA D 2 228 ? -1.450 7.051 9.972 1.00 187.36 254 ALA D CA 1
ATOM 7220 C C . ALA D 2 228 ? -1.409 8.149 11.029 1.00 181.06 254 ALA D C 1
ATOM 7221 O O . ALA D 2 228 ? -2.234 8.176 11.945 1.00 190.59 254 ALA D O 1
ATOM 7223 N N . PHE D 2 229 ? -0.441 9.051 10.899 1.00 156.77 255 PHE D N 1
ATOM 7224 C CA . PHE D 2 229 ? -0.203 10.057 11.923 1.00 139.81 255 PHE D CA 1
ATOM 7225 C C . PHE D 2 229 ? -1.359 11.046 11.990 1.00 131.29 255 PHE D C 1
ATOM 7226 O O . PHE D 2 229 ? -1.958 11.402 10.971 1.00 141.89 255 PHE D O 1
ATOM 7234 N N . GLU D 2 230 ? -1.670 11.489 13.202 1.00 129.84 256 GLU D N 1
ATOM 7235 C CA . GLU D 2 230 ? -2.696 12.494 13.438 1.00 134.50 256 GLU D CA 1
ATOM 7236 C C . GLU D 2 230 ? -2.025 13.802 13.830 1.00 154.62 256 GLU D C 1
ATOM 7237 O O . GLU D 2 230 ? -1.225 13.835 14.772 1.00 153.38 256 GLU D O 1
ATOM 7239 N N . TRP D 2 231 ? -2.339 14.872 13.103 1.00 175.12 257 TRP D N 1
ATOM 7240 C CA . TRP D 2 231 ? -1.812 16.196 13.412 1.00 174.60 257 TRP D CA 1
ATOM 7241 C C . TRP D 2 231 ? -2.754 16.896 14.383 1.00 165.92 257 TRP D C 1
ATOM 7242 O O . TRP D 2 231 ? -3.947 17.047 14.101 1.00 152.61 257 TRP D O 1
ATOM 7253 N N . TYR D 2 232 ? -2.217 17.314 15.524 1.00 173.58 258 TYR D N 1
ATOM 7254 C CA . TYR D 2 232 ? -2.979 18.005 16.554 1.00 184.03 258 TYR D CA 1
ATOM 7255 C C . TYR D 2 232 ? -2.523 19.456 16.619 1.00 186.56 258 TYR D C 1
ATOM 7256 O O . TYR D 2 232 ? -1.342 19.729 16.864 1.00 181.09 258 TYR D O 1
ATOM 7265 N N . LYS D 2 233 ? -3.456 20.377 16.394 1.00 205.15 259 LYS D N 1
ATOM 7266 C CA . LYS D 2 233 ? -3.216 21.808 16.533 1.00 210.49 259 LYS D CA 1
ATOM 7267 C C . LYS D 2 233 ? -3.901 22.290 17.802 1.00 208.88 259 LYS D C 1
ATOM 7268 O O . LYS D 2 233 ? -5.129 22.197 17.921 1.00 212.49 259 LYS D O 1
ATOM 7270 N N . GLY D 2 234 ? -3.111 22.808 18.741 1.00 172.41 260 GLY D N 1
ATOM 7271 C CA . GLY D 2 234 ? -3.628 23.192 20.038 1.00 166.03 260 GLY D CA 1
ATOM 7272 C C . GLY D 2 234 ? -4.426 22.073 20.674 1.00 165.21 260 GLY D C 1
ATOM 7273 O O . GLY D 2 234 ? -3.873 21.026 21.024 1.00 157.63 260 GLY D O 1
ATOM 7274 N N . GLU D 2 235 ? -5.738 22.275 20.800 1.00 165.37 261 GLU D N 1
ATOM 7275 C CA . GLU D 2 235 ? -6.592 21.244 21.374 1.00 170.50 261 GLU D CA 1
ATOM 7276 C C . GLU D 2 235 ? -6.919 20.152 20.361 1.00 172.85 261 GLU D C 1
ATOM 7277 O O . GLU D 2 235 ? -6.863 18.962 20.692 1.00 177.85 261 GLU D O 1
ATOM 7279 N N . LYS D 2 236 ? -7.257 20.527 19.128 1.00 173.77 262 LYS D N 1
ATOM 7280 C CA . LYS D 2 236 ? -7.680 19.544 18.138 1.00 166.81 262 LYS D CA 1
ATOM 7281 C C . LYS D 2 236 ? -7.562 20.138 16.741 1.00 169.92 262 LYS D C 1
ATOM 7282 O O . LYS D 2 236 ? -7.466 21.356 16.568 1.00 171.39 262 LYS D O 1
ATOM 7284 N N . LYS D 2 237 ? -7.581 19.252 15.746 1.00 170.51 263 LYS D N 1
ATOM 7285 C CA . LYS D 2 237 ? -7.416 19.630 14.347 1.00 173.29 263 LYS D CA 1
ATOM 7286 C C . LYS D 2 237 ? -7.909 18.490 13.463 1.00 176.03 263 LYS D C 1
ATOM 7287 O O . LYS D 2 237 ? -7.849 17.321 13.853 1.00 173.84 263 LYS D O 1
ATOM 7291 N N . LEU D 2 238 ? -8.416 18.847 12.278 1.00 181.33 264 LEU D N 1
ATOM 7292 C CA . LEU D 2 238 ? -8.843 17.887 11.265 1.00 177.75 264 LEU D CA 1
ATOM 7293 C C . LEU D 2 238 ? -8.057 18.115 9.982 1.00 174.93 264 LEU D C 1
ATOM 7294 O O . LEU D 2 238 ? -7.836 19.261 9.576 1.00 176.56 264 LEU D O 1
ATOM 7296 N N . PHE D 2 239 ? -7.663 17.021 9.334 1.00 182.49 265 PHE D N 1
ATOM 7297 C CA . PHE D 2 239 ? -6.793 17.085 8.169 1.00 183.73 265 PHE D CA 1
ATOM 7298 C C . PHE D 2 239 ? -7.541 17.563 6.930 1.00 193.81 265 PHE D C 1
ATOM 7299 O O . PHE D 2 239 ? -8.723 17.266 6.736 1.00 194.82 265 PHE D O 1
ATOM 7301 N N . ASN D 2 240 ? -6.826 18.315 6.088 1.00 201.30 266 ASN D N 1
ATOM 7302 C CA . ASN D 2 240 ? -7.278 18.705 4.751 1.00 210.70 266 ASN D CA 1
ATOM 7303 C C . ASN D 2 240 ? -8.493 19.631 4.781 1.00 224.77 266 ASN D C 1
ATOM 7304 O O . ASN D 2 240 ? -9.273 19.657 3.827 1.00 234.79 266 ASN D O 1
ATOM 7309 N N . GLY D 2 241 ? -8.688 20.409 5.845 1.00 220.26 267 GLY D N 1
ATOM 7310 C CA . GLY D 2 241 ? -9.881 21.231 5.927 1.00 215.05 267 GLY D CA 1
ATOM 7311 C C . GLY D 2 241 ? -9.780 22.313 6.975 1.00 208.99 267 GLY D C 1
ATOM 7312 O O . GLY D 2 241 ? -9.036 22.189 7.954 1.00 207.67 267 GLY D O 1
ATOM 7313 N N . GLN D 2 242 ? -10.548 23.389 6.761 1.00 207.85 268 GLN D N 1
ATOM 7314 C CA . GLN D 2 242 ? -10.681 24.496 7.712 1.00 199.26 268 GLN D CA 1
ATOM 7315 C C . GLN D 2 242 ? -9.318 25.040 8.126 1.00 193.36 268 GLN D C 1
ATOM 7316 O O . GLN D 2 242 ? -9.097 25.425 9.277 1.00 190.77 268 GLN D O 1
ATOM 7318 N N . GLN D 2 243 ? -8.388 25.064 7.180 1.00 195.61 269 GLN D N 1
ATOM 7319 C CA . GLN D 2 243 ? -7.047 25.550 7.454 1.00 190.79 269 GLN D CA 1
ATOM 7320 C C . GLN D 2 243 ? -6.483 26.128 6.164 1.00 195.68 269 GLN D C 1
ATOM 7321 O O . GLN D 2 243 ? -7.072 25.978 5.092 1.00 196.48 269 GLN D O 1
ATOM 7323 N N . GLY D 2 244 ? -5.326 26.788 6.273 1.00 201.89 270 GLY D N 1
ATOM 7324 C CA . GLY D 2 244 ? -4.646 27.258 5.078 1.00 214.68 270 GLY D CA 1
ATOM 7325 C C . GLY D 2 244 ? -4.273 26.126 4.152 1.00 216.96 270 GLY D C 1
ATOM 7326 O O . GLY D 2 244 ? -4.360 26.261 2.925 1.00 219.37 270 GLY D O 1
ATOM 7327 N N . ILE D 2 245 ? -3.950 24.965 4.732 1.00 220.88 271 ILE D N 1
ATOM 7328 C CA . ILE D 2 245 ? -3.251 23.883 4.042 1.00 227.19 271 ILE D CA 1
ATOM 7329 C C . ILE D 2 245 ? -3.866 22.515 4.315 1.00 204.73 271 ILE D C 1
ATOM 7330 O O . ILE D 2 245 ? -4.741 22.344 5.174 1.00 201.16 271 ILE D O 1
ATOM 7332 N N . ILE D 2 246 ? -3.343 21.536 3.578 1.00 190.26 272 ILE D N 1
ATOM 7333 C CA . ILE D 2 246 ? -3.657 20.138 3.744 1.00 188.47 272 ILE D CA 1
ATOM 7334 C C . ILE D 2 246 ? -2.428 19.417 4.294 1.00 178.71 272 ILE D C 1
ATOM 7335 O O . ILE D 2 246 ? -1.335 19.968 4.370 1.00 175.03 272 ILE D O 1
ATOM 7337 N N . ILE D 2 247 ? -2.614 18.150 4.667 1.00 167.72 273 ILE D N 1
ATOM 7338 C CA . ILE D 2 247 ? -1.538 17.340 5.231 1.00 155.85 273 ILE D CA 1
ATOM 7339 C C . ILE D 2 247 ? -1.012 16.398 4.160 1.00 160.69 273 ILE D C 1
ATOM 7340 O O . ILE D 2 247 ? -1.785 15.834 3.376 1.00 166.64 273 ILE D O 1
ATOM 7345 N N . GLN D 2 248 ? 0.306 16.235 4.121 1.00 160.43 274 GLN D N 1
ATOM 7346 C CA . GLN D 2 248 ? 0.966 15.295 3.225 1.00 156.64 274 GLN D CA 1
ATOM 7347 C C . GLN D 2 248 ? 1.617 14.214 4.077 1.00 150.64 274 GLN D C 1
ATOM 7348 O O . GLN D 2 248 ? 2.482 14.512 4.907 1.00 144.14 274 GLN D O 1
ATOM 7354 N N . ASN D 2 249 ? 1.198 12.968 3.883 1.00 155.05 275 ASN D N 1
ATOM 7355 C CA . ASN D 2 249 ? 1.619 11.863 4.735 1.00 160.31 275 ASN D CA 1
ATOM 7356 C C . ASN D 2 249 ? 2.462 10.874 3.942 1.00 161.94 275 ASN D C 1
ATOM 7357 O O . ASN D 2 249 ? 2.011 10.346 2.920 1.00 148.18 275 ASN D O 1
ATOM 7362 N N . PHE D 2 250 ? 3.683 10.627 4.416 1.00 173.79 276 PHE D N 1
ATOM 7363 C CA . PHE D 2 250 ? 4.470 9.495 3.955 1.00 175.67 276 PHE D CA 1
ATOM 7364 C C . PHE D 2 250 ? 3.951 8.214 4.606 1.00 163.47 276 PHE D C 1
ATOM 7365 O O . PHE D 2 250 ? 3.013 8.226 5.407 1.00 155.86 276 PHE D O 1
ATOM 7373 N N . SER D 2 251 ? 4.576 7.087 4.263 1.00 171.64 277 SER D N 1
ATOM 7374 C CA . SER D 2 251 ? 4.289 5.849 4.977 1.00 163.74 277 SER D CA 1
ATOM 7375 C C . SER D 2 251 ? 4.959 5.826 6.343 1.00 158.74 277 SER D C 1
ATOM 7376 O O . SER D 2 251 ? 4.460 5.171 7.266 1.00 143.41 277 SER D O 1
ATOM 7378 N N . THR D 2 252 ? 6.076 6.538 6.490 1.00 168.00 278 THR D N 1
ATOM 7379 C CA . THR D 2 252 ? 6.804 6.611 7.747 1.00 163.90 278 THR D CA 1
ATOM 7380 C C . THR D 2 252 ? 7.026 8.038 8.230 1.00 157.68 278 THR D C 1
ATOM 7381 O O . THR D 2 252 ? 7.681 8.232 9.257 1.00 154.23 278 THR D O 1
ATOM 7385 N N . ARG D 2 253 ? 6.511 9.044 7.534 1.00 153.06 279 ARG D N 1
ATOM 7386 C CA . ARG D 2 253 ? 6.684 10.418 7.975 1.00 143.30 279 ARG D CA 1
ATOM 7387 C C . ARG D 2 253 ? 5.426 11.206 7.651 1.00 160.15 279 ARG D C 1
ATOM 7388 O O . ARG D 2 253 ? 4.561 10.759 6.895 1.00 176.16 279 ARG D O 1
ATOM 7390 N N . SER D 2 254 ? 5.323 12.392 8.244 1.00 155.07 280 SER D N 1
ATOM 7391 C CA . SER D 2 254 ? 4.200 13.284 7.988 1.00 163.27 280 SER D CA 1
ATOM 7392 C C . SER D 2 254 ? 4.730 14.699 7.832 1.00 168.86 280 SER D C 1
ATOM 7393 O O . SER D 2 254 ? 5.337 15.241 8.760 1.00 180.81 280 SER D O 1
ATOM 7396 N N . ILE D 2 255 ? 4.507 15.291 6.662 1.00 157.39 281 ILE D N 1
ATOM 7397 C CA . ILE D 2 255 ? 4.889 16.668 6.379 1.00 141.27 281 ILE D CA 1
ATOM 7398 C C . ILE D 2 255 ? 3.617 17.475 6.178 1.00 133.76 281 ILE D C 1
ATOM 7399 O O . ILE D 2 255 ? 2.764 17.112 5.360 1.00 136.13 281 ILE D O 1
ATOM 7401 N N . LEU D 2 256 ? 3.486 18.564 6.923 1.00 133.28 282 LEU D N 1
ATOM 7402 C CA . LEU D 2 256 ? 2.291 19.394 6.881 1.00 135.21 282 LEU D CA 1
ATOM 7403 C C . LEU D 2 256 ? 2.553 20.631 6.035 1.00 145.70 282 LEU D C 1
ATOM 7404 O O . LEU D 2 256 ? 3.530 21.349 6.267 1.00 144.02 282 LEU D O 1
ATOM 7409 N N . THR D 2 257 ? 1.679 20.878 5.063 1.00 152.08 283 THR D N 1
ATOM 7410 C CA . THR D 2 257 ? 1.802 22.078 4.250 1.00 154.87 283 THR D CA 1
ATOM 7411 C C . THR D 2 257 ? 1.455 23.309 5.083 1.00 153.29 283 THR D C 1
ATOM 7412 O O . THR D 2 257 ? 0.754 23.224 6.095 1.00 142.07 283 THR D O 1
ATOM 7414 N N . VAL D 2 258 ? 1.984 24.457 4.665 1.00 169.32 284 VAL D N 1
ATOM 7415 C CA . VAL D 2 258 ? 1.733 25.728 5.350 1.00 166.85 284 VAL D CA 1
ATOM 7416 C C . VAL D 2 258 ? 0.639 26.511 4.654 1.00 172.16 284 VAL D C 1
ATOM 7417 O O . VAL D 2 258 ? -0.385 26.850 5.250 1.00 156.65 284 VAL D O 1
ATOM 7419 N N . THR D 2 259 ? 0.858 26.789 3.374 1.00 158.45 285 THR D N 1
ATOM 7420 C CA . THR D 2 259 ? -0.136 27.374 2.435 1.00 195.42 285 THR D CA 1
ATOM 7421 C C . THR D 2 259 ? -0.622 28.706 3.005 1.00 203.57 285 THR D C 1
ATOM 7422 O O . THR D 2 259 ? 0.221 29.570 3.306 1.00 218.78 285 THR D O 1
ATOM 7424 N N . ASN D 2 260 ? -1.948 28.940 3.122 1.00 218.82 286 ASN D N 1
ATOM 7425 C CA . ASN D 2 260 ? -2.386 30.260 3.593 1.00 215.43 286 ASN D CA 1
ATOM 7426 C C . ASN D 2 260 ? -1.776 30.623 4.955 1.00 213.78 286 ASN D C 1
ATOM 7427 O O . ASN D 2 260 ? -1.945 29.890 5.939 1.00 209.58 286 ASN D O 1
ATOM 7429 N N . VAL D 2 261 ? -1.145 31.805 5.036 1.00 212.67 287 VAL D N 1
ATOM 7430 C CA . VAL D 2 261 ? -0.355 32.195 6.203 1.00 208.20 287 VAL D CA 1
ATOM 7431 C C . VAL D 2 261 ? -1.078 33.319 6.926 1.00 213.92 287 VAL D C 1
ATOM 7432 O O . VAL D 2 261 ? -1.259 34.411 6.374 1.00 216.63 287 VAL D O 1
ATOM 7434 N N . THR D 2 262 ? -1.527 33.038 8.143 1.00 214.40 288 THR D N 1
ATOM 7435 C CA . THR D 2 262 ? -2.060 34.051 9.039 1.00 221.26 288 THR D CA 1
ATOM 7436 C C . THR D 2 262 ? -1.413 33.865 10.402 1.00 212.94 288 THR D C 1
ATOM 7437 O O . THR D 2 262 ? -0.920 32.782 10.731 1.00 204.25 288 THR D O 1
ATOM 7441 N N . GLN D 2 263 ? -1.413 34.940 11.193 1.00 214.61 289 GLN D N 1
ATOM 7442 C CA . GLN D 2 263 ? -0.863 34.857 12.541 1.00 206.46 289 GLN D CA 1
ATOM 7443 C C . GLN D 2 263 ? -1.644 33.878 13.408 1.00 200.63 289 GLN D C 1
ATOM 7444 O O . GLN D 2 263 ? -1.068 33.245 14.299 1.00 195.09 289 GLN D O 1
ATOM 7446 N N . GLU D 2 264 ? -2.950 33.737 13.160 1.00 207.02 290 GLU D N 1
ATOM 7447 C CA . GLU D 2 264 ? -3.762 32.809 13.940 1.00 201.77 290 GLU D CA 1
ATOM 7448 C C . GLU D 2 264 ? -3.221 31.388 13.850 1.00 200.84 290 GLU D C 1
ATOM 7449 O O . GLU D 2 264 ? -3.293 30.628 14.822 1.00 194.74 290 GLU D O 1
ATOM 7451 N N . HIS D 2 265 ? -2.672 31.014 12.690 1.00 203.67 291 HIS D N 1
ATOM 7452 C CA . HIS D 2 265 ? -2.097 29.681 12.532 1.00 193.88 291 HIS D CA 1
ATOM 7453 C C . HIS D 2 265 ? -0.937 29.447 13.492 1.00 195.96 291 HIS D C 1
ATOM 7454 O O . HIS D 2 265 ? -0.635 28.297 13.829 1.00 199.01 291 HIS D O 1
ATOM 7461 N N . PHE D 2 266 ? -0.276 30.512 13.939 1.00 204.20 292 PHE D N 1
ATOM 7462 C CA . PHE D 2 266 ? 0.827 30.364 14.879 1.00 203.65 292 PHE D CA 1
ATOM 7463 C C . PHE D 2 266 ? 0.325 29.830 16.215 1.00 201.28 292 PHE D C 1
ATOM 7464 O O . PHE D 2 266 ? -0.725 30.242 16.716 1.00 205.49 292 PHE D O 1
ATOM 7466 N N . GLY D 2 267 ? 1.088 28.908 16.789 1.00 201.00 293 GLY D N 1
ATOM 7467 C CA . GLY D 2 267 ? 0.706 28.291 18.041 1.00 199.18 293 GLY D CA 1
ATOM 7468 C C . GLY D 2 267 ? 1.547 27.057 18.297 1.00 197.36 293 GLY D C 1
ATOM 7469 O O . GLY D 2 267 ? 2.507 26.775 17.575 1.00 200.44 293 GLY D O 1
ATOM 7470 N N . ASN D 2 268 ? 1.165 26.327 19.340 1.00 186.59 294 ASN D N 1
ATOM 7471 C CA . ASN D 2 268 ? 1.866 25.113 19.735 1.00 177.09 294 ASN D CA 1
ATOM 7472 C C . ASN D 2 268 ? 1.197 23.900 19.100 1.00 176.91 294 ASN D C 1
ATOM 7473 O O . ASN D 2 268 ? -0.014 23.705 19.241 1.00 168.55 294 ASN D O 1
ATOM 7478 N N . TYR D 2 269 ? 1.992 23.090 18.404 1.00 181.43 295 TYR D N 1
ATOM 7479 C CA . TYR D 2 269 ? 1.514 21.920 17.683 1.00 186.09 295 TYR D CA 1
ATOM 7480 C C . TYR D 2 269 ? 2.167 20.664 18.245 1.00 186.73 295 TYR D C 1
ATOM 7481 O O . TYR D 2 269 ? 3.243 20.718 18.845 1.00 189.46 295 TYR D O 1
ATOM 7490 N N . THR D 2 270 ? 1.499 19.524 18.046 1.00 180.52 296 THR D N 1
ATOM 7491 C CA . THR D 2 270 ? 1.993 18.229 18.498 1.00 169.38 296 THR D CA 1
ATOM 7492 C C . THR D 2 270 ? 1.766 17.186 17.411 1.00 162.55 296 THR D C 1
ATOM 7493 O O . THR D 2 270 ? 0.726 17.192 16.746 1.00 162.43 296 THR D O 1
ATOM 7497 N N . CYS D 2 271 ? 2.738 16.283 17.244 1.00 153.61 297 CYS D N 1
ATOM 7498 C CA . CYS D 2 271 ? 2.655 15.189 16.277 1.00 145.22 297 CYS D CA 1
ATOM 7499 C C . CYS D 2 271 ? 2.279 13.906 17.009 1.00 139.11 297 CYS D C 1
ATOM 7500 O O . CYS D 2 271 ? 3.079 13.367 17.779 1.00 131.43 297 CYS D O 1
ATOM 7503 N N . VAL D 2 272 ? 1.075 13.407 16.751 1.00 142.90 298 VAL D N 1
ATOM 7504 C CA . VAL D 2 272 ? 0.586 12.178 17.363 1.00 143.22 298 VAL D CA 1
ATOM 7505 C C . VAL D 2 272 ? 0.664 11.061 16.331 1.00 146.84 298 VAL D C 1
ATOM 7506 O O . VAL D 2 272 ? -0.027 11.100 15.306 1.00 142.66 298 VAL D O 1
ATOM 7510 N N . ALA D 2 273 ? 1.505 10.066 16.600 1.00 152.60 299 ALA D N 1
ATOM 7511 C CA . ALA D 2 273 ? 1.643 8.885 15.757 1.00 151.10 299 ALA D CA 1
ATOM 7512 C C . ALA D 2 273 ? 1.131 7.678 16.531 1.00 152.90 299 ALA D C 1
ATOM 7513 O O . ALA D 2 273 ? 1.707 7.308 17.560 1.00 148.41 299 ALA D O 1
ATOM 7515 N N . ALA D 2 274 ? 0.056 7.068 16.035 1.00 155.95 300 ALA D N 1
ATOM 7516 C CA . ALA D 2 274 ? -0.610 5.973 16.725 1.00 143.11 300 ALA D CA 1
ATOM 7517 C C . ALA D 2 274 ? -0.808 4.798 15.780 1.00 147.68 300 ALA D C 1
ATOM 7518 O O . ALA D 2 274 ? -1.210 4.979 14.627 1.00 143.99 300 ALA D O 1
ATOM 7520 N N . ASN D 2 275 ? -0.532 3.597 16.278 1.00 184.22 301 ASN D N 1
ATOM 7521 C CA . ASN D 2 275 ? -0.776 2.359 15.550 1.00 180.83 301 ASN D CA 1
ATOM 7522 C C . ASN D 2 275 ? -1.665 1.448 16.400 1.00 173.15 301 ASN D C 1
ATOM 7523 O O . ASN D 2 275 ? -2.230 1.867 17.415 1.00 172.77 301 ASN D O 1
ATOM 7528 N N . LYS D 2 276 ? -1.780 0.187 15.979 1.00 163.38 302 LYS D N 1
ATOM 7529 C CA . LYS D 2 276 ? -2.566 -0.780 16.735 1.00 156.25 302 LYS D CA 1
ATOM 7530 C C . LYS D 2 276 ? -1.938 -1.116 18.082 1.00 158.28 302 LYS D C 1
ATOM 7531 O O . LYS D 2 276 ? -2.645 -1.580 18.983 1.00 151.47 302 LYS D O 1
ATOM 7533 N N . LEU D 2 277 ? -0.635 -0.887 18.243 1.00 157.60 303 LEU D N 1
ATOM 7534 C CA . LEU D 2 277 ? 0.063 -1.240 19.473 1.00 152.71 303 LEU D CA 1
ATOM 7535 C C . LEU D 2 277 ? 0.080 -0.094 20.480 1.00 163.75 303 LEU D C 1
ATOM 7536 O O . LEU D 2 277 ? -0.203 -0.303 21.664 1.00 162.64 303 LEU D O 1
ATOM 7541 N N . GLY D 2 278 ? 0.414 1.114 20.034 1.00 165.61 304 GLY D N 1
ATOM 7542 C CA . GLY D 2 278 ? 0.500 2.232 20.953 1.00 167.71 304 GLY D CA 1
ATOM 7543 C C . GLY D 2 278 ? 0.413 3.559 20.231 1.00 165.79 304 GLY D C 1
ATOM 7544 O O . GLY D 2 278 ? 0.284 3.624 19.006 1.00 167.02 304 GLY D O 1
ATOM 7545 N N . THR D 2 279 ? 0.486 4.627 21.022 1.00 152.46 305 THR D N 1
ATOM 7546 C CA . THR D 2 279 ? 0.426 5.990 20.517 1.00 139.50 305 THR D CA 1
ATOM 7547 C C . THR D 2 279 ? 1.477 6.830 21.227 1.00 137.93 305 THR D C 1
ATOM 7548 O O . THR D 2 279 ? 1.817 6.577 22.386 1.00 137.36 305 THR D O 1
ATOM 7550 N N . THR D 2 280 ? 1.989 7.836 20.520 1.00 133.31 306 THR D N 1
ATOM 7551 C CA . THR D 2 280 ? 2.996 8.730 21.073 1.00 136.02 306 THR D CA 1
ATOM 7552 C C . THR D 2 280 ? 2.811 10.116 20.474 1.00 148.39 306 THR D C 1
ATOM 7553 O O . THR D 2 280 ? 2.274 10.264 19.373 1.00 153.57 306 THR D O 1
ATOM 7555 N N . ASN D 2 281 ? 3.262 11.133 21.207 1.00 161.92 307 ASN D N 1
ATOM 7556 C CA . ASN D 2 281 ? 3.132 12.512 20.762 1.00 175.81 307 ASN D CA 1
ATOM 7557 C C . ASN D 2 281 ? 4.450 13.256 20.919 1.00 173.14 307 ASN D C 1
ATOM 7558 O O . ASN D 2 281 ? 5.235 12.987 21.834 1.00 172.11 307 ASN D O 1
ATOM 7563 N N . ALA D 2 282 ? 4.682 14.196 20.004 1.00 171.19 308 ALA D N 1
ATOM 7564 C CA . ALA D 2 282 ? 5.856 15.058 20.018 1.00 175.25 308 ALA D CA 1
ATOM 7565 C C . ALA D 2 282 ? 5.434 16.453 19.584 1.00 187.86 308 ALA D C 1
ATOM 7566 O O . ALA D 2 282 ? 4.823 16.612 18.524 1.00 189.59 308 ALA D O 1
ATOM 7568 N N . SER D 2 283 ? 5.760 17.456 20.394 1.00 193.85 309 SER D N 1
ATOM 7569 C CA . SER D 2 283 ? 5.289 18.813 20.163 1.00 201.08 309 SER D CA 1
ATOM 7570 C C . SER D 2 283 ? 6.360 19.672 19.499 1.00 198.65 309 SER D C 1
ATOM 7571 O O . SER D 2 283 ? 7.557 19.378 19.554 1.00 201.18 309 SER D O 1
ATOM 7574 N N . LEU D 2 284 ? 5.901 20.755 18.868 1.00 184.96 310 LEU D N 1
ATOM 7575 C CA . LEU D 2 284 ? 6.759 21.751 18.240 1.00 171.48 310 LEU D CA 1
ATOM 7576 C C . LEU D 2 284 ? 5.980 23.052 18.085 1.00 178.34 310 LEU D C 1
ATOM 7577 O O . LEU D 2 284 ? 4.826 23.034 17.634 1.00 171.20 310 LEU D O 1
ATOM 7582 N N . PRO D 2 285 ? 6.561 24.192 18.453 1.00 188.48 311 PRO D N 1
ATOM 7583 C CA . PRO D 2 285 ? 5.839 25.463 18.322 1.00 186.73 311 PRO D CA 1
ATOM 7584 C C . PRO D 2 285 ? 5.958 26.043 16.920 1.00 166.32 311 PRO D C 1
ATOM 7585 O O . PRO D 2 285 ? 6.999 25.947 16.265 1.00 158.29 311 PRO D O 1
ATOM 7589 N N . LEU D 2 286 ? 4.868 26.648 16.460 1.00 170.92 312 LEU D N 1
ATOM 7590 C CA . LEU D 2 286 ? 4.851 27.299 15.156 1.00 175.85 312 LEU D CA 1
ATOM 7591 C C . LEU D 2 286 ? 3.789 28.391 15.102 1.00 192.96 312 LEU D C 1
ATOM 7592 O O . LEU D 2 286 ? 3.629 29.167 16.045 1.00 199.68 312 LEU D O 1
#

Organism: Homo sapiens (NCBI:txid9606)

Foldseek 3Di:
DDLEAEDEDEAQAKDKDKAFDDQQWDWKFKAQAPHTQDTQPRGDDPDPQKAWDDRPSGMTMIMGGRDDPVSFGKMWMWIDGPPDIDIRIYTYFYWDWKEWDDWDAADEEAAQAKDKIFTHIDIPPPKFKWKAQDVDGDIDGDRMDMDGRHHQVRWFKIKMWIGPPDPDGGHIDIHGYHYWYKWDWDDWDAEADDAFAKDKTKIFTATVVQWDKWKADVPHTDDQDPVVPWHWADDSGMIMTIHDGDDPSRFDKMKMKTGDPHGIDMDIYGYHD/DFDAEAEDEAQAKDKRWDFADDDPKWKWKDQPNHTQDTRPDGPDPDPQWDWDDPDPRITMIMGGRDHQVRFAKMWMWTDDPVDIDIRIYTYHYWWEKEFPDWDAQEEEAFQAKDKIAIDIQIVVGWWKWKDAPDPPDDTDDTDRMDIDGGHHQVRFAKMWIFTADPPNGGDIDIHGYHYFDWKDCDDVQATDGPPQWDKFKAAPPGGDDPDSGGRDDDQDPHDPVNFFKIKIWTGDPHGIDIDIGGD/DEAEDEDEAQAKDKDKDFDDQQWDWKFKAQAPHTQCTQPRGGDPDPQKAWDDNPSGMTMIMGGRDDQVSFAKMWMWIDGPVDIDIDIYTYHYWYFKDWDDWDAADEEAAQDKDKIFTDIDTPPGKWKWKWFDPVIDIDTDRMDMDGRHHQVVWFKIKMWIDDPDPPRIDIDIHGYGYWYWWDWDDWDDDDDDAQDKDKTKIFTATVVQWDKAKQFVPGDDDPDPPQQWDWDDDRGMIMIIHHGGDPVVDGKMKMKTGDPPDIDMDID/DDDDDQDADAEDEEEAQAKDKHWDFADPPLFWKWKDQANHTQDTRPDGPDDDPQWDWDDPDSRTTMIMGGRDHQVSFAKMWMWGDDPVDIDIRIHGYGYWWEKDWPDWDAADEEEFQAKDKTFIAIQIVPGWWKFKDFPDPVDDTDDIDGMDIGGGHHQVSFFKMKIWTGDPPDDIDIDIYGYHYFFWKDWPDWDPPCNIKTFIDGPPQWDKAKADDHGDDAPDPAQFGWDDDSGMTDTDHHDDDCVSWAKIKIWTGDPVGIDIGIDGD

Solvent-accessible surface area: 56110 Å² total; per-residue (Å²): 142,70,67,47,77,109,42,67,17,65,93,43,71,52,0,23,6,33,3,20,14,47,138,140,28,86,70,17,0,2,1,42,135,26,35,7,11,19,13,18,116,94,108,20,19,76,45,100,62,6,131,49,46,20,54,61,89,113,3,0,0,0,22,3,24,106,0,16,62,69,18,38,4,55,5,4,0,2,8,3,19,187,86,30,46,60,46,45,33,30,81,1,42,4,55,23,53,6,126,20,76,85,39,29,85,102,43,88,27,81,54,31,28,100,5,83,1,45,1,88,7,71,14,90,63,151,15,70,8,32,1,90,21,44,84,93,67,50,105,39,100,26,95,100,31,116,18,76,94,0,81,96,66,65,28,18,70,8,26,0,38,0,96,22,65,42,117,54,78,55,68,55,76,143,8,77,0,55,7,33,21,50,3,68,43,95,49,52,42,70,17,78,36,67,131,62,48,72,14,80,0,51,0,42,0,96,5,48,63,91,5,95,15,54,10,59,36,93,140,62,109,35,97,54,34,134,84,81,39,18,52,36,44,79,82,69,47,80,0,31,4,69,10,76,63,48,32,96,96,19,63,22,87,7,46,1,88,0,20,27,89,63,30,54,35,82,27,90,4,138,7,81,100,146,69,61,104,102,39,107,30,41,67,34,78,75,2,51,0,125,6,87,24,45,126,63,106,26,52,1,0,0,1,51,57,32,15,2,16,9,12,19,82,68,75,13,13,72,39,130,55,14,34,51,36,85,145,85,100,76,13,19,0,1,47,4,79,88,0,14,26,51,15,71,21,61,8,14,0,4,10,35,46,83,87,98,74,47,75,47,57,2,85,2,57,7,36,16,65,10,52,12,75,66,31,36,120,94,100,84,50,80,55,53,61,103,52,83,27,34,0,32,10,5,3,37,70,84,14,57,17,17,8,35,38,119,35,136,105,57,84,118,34,153,100,25,62,122,28,69,31,163,36,7,61,132,117,57,27,26,20,18,59,0,23,0,78,20,145,74,66,29,124,24,71,130,126,13,61,30,64,8,37,2,47,7,84,37,94,123,68,9,41,10,73,18,45,51,101,14,82,20,40,50,20,63,62,115,73,64,95,159,142,161,80,79,33,9,92,104,128,70,85,140,108,70,101,124,69,62,38,75,18,36,0,40,3,43,28,108,51,20,77,37,114,29,67,83,92,138,153,91,80,117,60,72,17,51,76,49,72,67,0,28,4,34,3,13,7,52,141,132,29,73,92,16,0,1,1,49,64,38,37,0,10,19,5,16,114,86,89,18,19,82,52,106,68,3,65,50,43,14,76,60,91,102,14,2,0,0,25,10,42,63,2,23,76,77,25,47,14,59,4,4,0,1,4,5,26,116,33,38,46,83,52,47,34,27,83,0,45,1,66,12,42,5,116,23,88,74,60,12,77,104,44,96,30,97,61,38,28,104,6,80,0,72,0,67,15,94,6,101,64,155,20,89,10,30,0,68,12,83,90,111,43,80,92,39,98,25,98,104,20,128,22,88,105,0,98,107,62,70,34,24,60,17,20,0,41,2,126,12,67,51,98,109,26,85,47,55,65,132,8,78,0,54,3,37,24,48,2,66,44,95,44,50,74,78,54,229,54,76,84,58,162,56,24,55,13,15,0,68,0,52,5,54,63,91,8,93,30,68,20,83,21,100,102,74,50,79,95,77,29,110,82,56,37,38,60,71,103,91,80,196,66,3,4,58,11,45,35,71,60,45,55,105,93,22,157,46,105,26,42,0,81,0,16,26,97,68,26,53,36,84,21,100,45,162,110,103,79,103,102,72,59,72,112,108,32,117,24,112,38,35,53,43,0,17,2,11,0,64,18,69,94,75,73,22,82,2,0,0,3,48,92,36,21,4,10,10,10,16,81,55,81,15,24,81,43,130,50,14,45,45,50,79,146,100,77,48,10,13,0,0,48,2,86,77,0,14,19,60,13,40,8,10,2,7,2,0,0,18,40,95,104,94,64,85,65,53,63,7,71,2,41,0,15,9,36,6,91,22,66,64,36,27,128,96,62,90,40,75,65,50,48,97,29,86,11,30,0,27,12,2,7,51,68,94,14,49,13,19,8,132,25,87,32,143,111,38,83,121,124,156,105,28,68,121,14,63,20,150,35,1,57,39,121,64,28,22,78,12,39,0,21,0,66,7,153,60,25,174,59,41,63,126,122,3,50,11,68,7,39,52,47,5,74,31,85,114,35,50,57,47,159,60,7,50,2,51,4,60,16,20,61,100,16,86,17,52,12,99,30,59,98,70,56,74,58,104,34,124,59,27,18,47,32,126,74,134,78,74,16,0,37,30,51,62,69,59,98,82,92,94,69,65,34,85,38,28,1,29,2,43,27,93,83,26,75,35,109,26,65,39,93,103

Radius of gyration: 52.97 Å; Cα contacts (8 Å, |Δi|>4): 2601; chains: 4; bounding box: 121×186×119 Å